Protein AF-0000000085375017 (afdb_homodimer)

pLDDT: mean 94.13, std 13.19, range [27.23, 98.94]

Organism: NCBI:txid359342

Sequence (948 aa):
MTTPPRVFLLSDIANEPDDAQSLVRLLVYTNELHIEGLVATTSVWLNDTSRPDQMHNIVDAYGEALPNLKKHALGWPEASYLKGLIASGLPVYGMDGVGEGKDSEGSDRLVKAVDASNEPLWVPVWGGASVLAQALWHVNATRSPSQIETFVAKLRVYTISDQDNTGSWIRRNWPQLFYIASVHHFNRYAVAAWRGISGEEYYNFPSFSNQEVISPDWIRQNIQSVGPLGAKYPDADFIVEGDTPSLLYLIPNGLSDPEYQEWGSWGGRYGPVTYGEGHYADTVDVLKGVSGRMIMSSQATVWRWRKSFQNDFAARIKWSASPEFGDAQHAPVVVLNGDTSRKVVNMVVNEEDVIGLDARESCDPDGGELTYNWWQYLEPSSNNNNPGRDVGRLKLSDTNAPNITVTMPSEEVLRAPGRNRHPKEDKHMHLILEVSDGTLISYRRVIFTILGPKTGDEKSSSGKAAKPAVHGELMTTPPRVFLLSDIANEPDDAQSLVRLLVYTNELHIEGLVATTSVWLNDTSRPDQMHNIVDAYGEALPNLKKHALGWPEASYLKGLIASGLPVYGMDGVGEGKDSEGSDRLVKAVDASNEPLWVPVWGGASVLAQALWHVNATRSPSQIETFVAKLRVYTISDQDNTGSWIRRNWPQLFYIASVHHFNRYAVAAWRGISGEEYYNFPSFSNQEVISPDWIRQNIQSVGPLGAKYPDADFIVEGDTPSLLYLIPNGLSDPEYQEWGSWGGRYGPVTYGEGHYADTVDVLKGVSGRMIMSSQATVWRWRKSFQNDFAARIKWSASPEFGDAQHAPVVVLNGDTSRKVVNMVVNEEDVIGLDARESCDPDGGELTYNWWQYLEPSSNNNNPGRDVGRLKLSDTNAPNITVTMPSEEVLRAPGRNRHPKEDKHMHLILEVSDGTLISYRRVIFTILGPKTGDEKSSSGKAAKPAVHGEL

Nearest PDB structures (foldseek):
  2yhg-assembly1_A  TM=8.707E-01  e=5.372E-44  Saccharophagus degradans 2-40
  6ibh-assembly1_A  TM=3.519E-01  e=1.915E-02  Laetisaria arvalis
  3b6u-assembly1_A  TM=3.379E-01  e=5.432E-02  Homo sapiens
  8rke-assembly1_A  TM=2.848E-01  e=5.837E-01  Homo sapiens
  8rkf-assembly1_A  TM=2.651E-01  e=3.892E-01  Homo sapiens

Secondary structure (DSSP, 8-state):
---PPEEEEEE-TTSSHHHHHHHHHHHTTGGGSEEEEEEE---SSSSS---HHHHHHHHHHHHHHHHHHTTT-S-PPPHHHHHHTEEE--SS-GGGG-STT---HHHHHHHHHHHT-SS-EEEEESS--HHHHHHHHHHHHHS-HHHHHHHHHTEEEEESS--SSHHHHHHHH-TTSEEE----STT-GGG-GGGGGT-HHHHT----S-SGGGSHHHHIIIIITSHHHHTT-PPPSSSTTTTTHHHHTT--SSS--TT-GGG-BTTB-EEESSTTSSEEEE--EEEE-TTS-EEEESTHHHHTTHHHHHHHHHHHHHHTT-SSGGGS----B--BTTB-S-SPEEEEE-TT-EEEEE-TT-B-TT----EEEEEEE-GGG-SSS-GGGTPPPPEES-SS-SEEEEEPPPHHHHT---TT--TTS-EEEEEEEEEESSS-EEEEEEEEEEPPPPTT------------------/---PPEEEEEE-TTSSHHHHHHHHHHHTTGGGSEEEEEEE---SSSSS---HHHHHHHHHHHHHHHHHHTTT-S-PPPHHHHHHHEEE--SS-GGGG-STT---HHHHHHHHHHHT-SS-EEEEESS--HHHHHHHHHHHHHS-HHHHHHHHHTEEEEESS--SSHHHHHHHH-TTSEEE----STT-GGG-GGGGGT-HHHHT----S-SGGGSHHHHIIIIITSHHHHTT-PPPSSSTTTTTHHHHTT--SSS--TT-GGG-BTTB-EEESSTTSSEEEE--EEEE-TTS-EEEESTHHHHTTHHHHHHHHHHHHHHTT-SSGGGS----B--BTTB-S-SPEEEEE-TT-EEEEE-TT-B-TT----EEEEEEE-GGG-SSSSGGGTPPPPEES-SS-SEEEEEPPPHHHHT---TT--TTSPEEEEEEEEEESSS-EEEEEEEEEEPPPPTT------------------

Structure (mmCIF, N/CA/C/O backbone):
data_AF-0000000085375017-model_v1
#
loop_
_entity.id
_entity.type
_entity.pdbx_description
1 polymer 'Cellulose-binding protein'
#
loop_
_atom_site.group_PDB
_atom_site.id
_atom_site.type_symbol
_atom_site.label_atom_id
_atom_site.label_alt_id
_atom_site.label_comp_id
_atom_site.label_asym_id
_atom_site.label_entity_id
_atom_site.label_seq_id
_atom_site.pdbx_PDB_ins_code
_atom_site.Cartn_x
_atom_site.Cartn_y
_atom_site.Cartn_z
_atom_site.occupancy
_atom_site.B_iso_or_equiv
_atom_site.auth_seq_id
_atom_site.auth_comp_id
_atom_site.auth_asym_id
_atom_site.auth_atom_id
_atom_site.pdbx_PDB_model_num
ATOM 1 N N . MET A 1 1 ? 15.711 -32.781 -10.766 1 39.53 1 MET A N 1
ATOM 2 C CA . MET A 1 1 ? 14.375 -32.188 -10.906 1 39.53 1 MET A CA 1
ATOM 3 C C . MET A 1 1 ? 14 -31.391 -9.656 1 39.53 1 MET A C 1
ATOM 5 O O . MET A 1 1 ? 14.211 -31.859 -8.531 1 39.53 1 MET A O 1
ATOM 9 N N . THR A 1 2 ? 13.914 -30.109 -9.734 1 55.47 2 THR A N 1
ATOM 10 C CA . THR A 1 2 ? 13.539 -29.328 -8.57 1 55.47 2 THR A CA 1
ATOM 11 C C . THR A 1 2 ? 12.195 -29.781 -8.008 1 55.47 2 THR A C 1
ATOM 13 O O . THR A 1 2 ? 11.289 -30.141 -8.766 1 55.47 2 THR A O 1
ATOM 16 N N . THR A 1 3 ? 12.148 -30.188 -6.793 1 78.5 3 THR A N 1
ATOM 17 C CA . THR A 1 3 ? 10.938 -30.625 -6.117 1 78.5 3 THR A CA 1
ATOM 18 C C . THR A 1 3 ? 9.828 -29.578 -6.27 1 78.5 3 THR A C 1
ATOM 20 O O . THR A 1 3 ? 10.047 -28.391 -6.004 1 78.5 3 THR A O 1
ATOM 23 N N . PRO A 1 4 ? 8.734 -30.031 -7 1 91.69 4 PRO A N 1
ATOM 24 C CA . PRO A 1 4 ? 7.609 -29.109 -7.156 1 91.69 4 PRO A CA 1
ATOM 25 C C . PRO A 1 4 ? 7.176 -28.469 -5.836 1 91.69 4 PRO A C 1
ATOM 27 O O . PRO A 1 4 ? 7.184 -29.141 -4.797 1 91.69 4 PRO A O 1
ATOM 30 N N . PRO A 1 5 ? 6.93 -27.219 -5.875 1 96.06 5 PRO A N 1
ATOM 31 C CA . PRO A 1 5 ? 6.438 -26.578 -4.66 1 96.06 5 PRO A CA 1
ATOM 32 C C . PRO A 1 5 ? 5.188 -27.25 -4.098 1 96.06 5 PRO A C 1
ATOM 34 O O . PRO A 1 5 ? 4.289 -27.625 -4.855 1 96.06 5 PRO A O 1
ATOM 37 N N . ARG A 1 6 ? 5.176 -27.484 -2.803 1 98.31 6 ARG A N 1
ATOM 38 C CA . ARG A 1 6 ? 3.988 -27.953 -2.098 1 98.31 6 ARG A CA 1
ATOM 39 C C . ARG A 1 6 ? 2.965 -26.844 -1.937 1 98.31 6 ARG A C 1
ATOM 41 O O . ARG A 1 6 ? 3.311 -25.719 -1.534 1 98.31 6 ARG A O 1
ATOM 48 N N . VAL A 1 7 ? 1.692 -27.156 -2.293 1 98.81 7 VAL A N 1
ATOM 49 C CA . VAL A 1 7 ? 0.699 -26.078 -2.326 1 98.81 7 VAL A CA 1
ATOM 50 C C . VAL A 1 7 ? -0.55 -26.516 -1.562 1 98.81 7 VAL A C 1
ATOM 52 O O . VAL A 1 7 ? -1.024 -27.641 -1.722 1 98.81 7 VAL A O 1
ATOM 55 N N . PHE A 1 8 ? -1.039 -25.688 -0.701 1 98.94 8 PHE A N 1
ATOM 56 C CA . PHE A 1 8 ? -2.295 -25.828 0.027 1 98.94 8 PHE A CA 1
ATOM 57 C C . PHE A 1 8 ? -3.172 -24.594 -0.18 1 98.94 8 PHE A C 1
ATOM 59 O O . PHE A 1 8 ? -2.951 -23.562 0.447 1 98.94 8 PHE A O 1
ATOM 66 N N . LEU A 1 9 ? -4.23 -24.719 -0.979 1 98.94 9 LEU A N 1
ATOM 67 C CA . LEU A 1 9 ? -5.012 -23.578 -1.447 1 98.94 9 LEU A CA 1
ATOM 68 C C . LEU A 1 9 ? -6.188 -23.297 -0.515 1 98.94 9 LEU A C 1
ATOM 70 O O . LEU A 1 9 ? -6.891 -24.234 -0.107 1 98.94 9 LEU A O 1
ATOM 74 N N . LEU A 1 10 ? -6.391 -22.031 -0.121 1 98.94 10 LEU A N 1
ATOM 75 C CA . LEU A 1 10 ? -7.621 -21.547 0.499 1 98.94 10 LEU A CA 1
ATOM 76 C C . LEU A 1 10 ? -8.406 -20.656 -0.464 1 98.94 10 LEU A C 1
ATOM 78 O O . LEU A 1 10 ? -7.855 -19.703 -1.019 1 98.94 10 LEU A O 1
ATOM 82 N N . SER A 1 11 ? -9.727 -20.969 -0.696 1 98.75 11 SER A N 1
ATOM 83 C CA . SER A 1 11 ? -10.508 -20.25 -1.698 1 98.75 11 SER A CA 1
ATOM 84 C C . SER A 1 11 ? -11.938 -20.016 -1.229 1 98.75 11 SER A C 1
ATOM 86 O O . SER A 1 11 ? -12.562 -20.922 -0.667 1 98.75 11 SER A O 1
ATOM 88 N N . ASP A 1 12 ? -12.414 -18.828 -1.395 1 98.06 12 ASP A N 1
ATOM 89 C CA . ASP A 1 12 ? -13.836 -18.578 -1.174 1 98.06 12 ASP A CA 1
ATOM 90 C C . ASP A 1 12 ? -14.625 -18.719 -2.473 1 98.06 12 ASP A C 1
ATOM 92 O O . ASP A 1 12 ? -15.508 -17.906 -2.762 1 98.06 12 ASP A O 1
ATOM 96 N N . ILE A 1 13 ? -14.383 -19.703 -3.188 1 97.25 13 ILE A N 1
ATOM 97 C CA . ILE A 1 13 ? -14.961 -19.984 -4.496 1 97.25 13 ILE A CA 1
ATOM 98 C C . ILE A 1 13 ? -16.484 -19.891 -4.414 1 97.25 13 ILE A C 1
ATOM 100 O O . ILE A 1 13 ? -17.078 -20.297 -3.414 1 97.25 13 ILE A O 1
ATOM 104 N N . ALA A 1 14 ? -17.125 -19.359 -5.535 1 90.5 14 ALA A N 1
ATOM 105 C CA . ALA A 1 14 ? -18.547 -19.188 -5.773 1 90.5 14 ALA A CA 1
ATOM 106 C C . ALA A 1 14 ? -19.031 -17.844 -5.242 1 90.5 14 ALA A C 1
ATOM 108 O O . ALA A 1 14 ? -20.203 -17.469 -5.426 1 90.5 14 ALA A O 1
ATOM 109 N N . ASN A 1 15 ? -18.141 -17.062 -4.586 1 85.88 15 ASN A N 1
ATOM 110 C CA . ASN A 1 15 ? -18.531 -15.695 -4.27 1 85.88 15 ASN A CA 1
ATOM 111 C C . ASN A 1 15 ? -18.547 -14.812 -5.516 1 85.88 15 ASN A C 1
ATOM 113 O O . ASN A 1 15 ? -19.469 -14.016 -5.711 1 85.88 15 ASN A O 1
ATOM 117 N N . GLU A 1 16 ? -17.547 -14.953 -6.254 1 85.5 16 GLU A N 1
ATOM 118 C CA . GLU A 1 16 ? -17.344 -14.352 -7.566 1 85.5 16 GLU A CA 1
ATOM 119 C C . GLU A 1 16 ? -16.594 -15.297 -8.5 1 85.5 16 GLU A C 1
ATOM 121 O O . GLU A 1 16 ? -16.062 -16.312 -8.055 1 85.5 16 GLU A O 1
ATOM 126 N N . PRO A 1 17 ? -16.562 -14.953 -9.789 1 92.19 17 PRO A N 1
ATOM 127 C CA . PRO A 1 17 ? -16.094 -15.945 -10.75 1 92.19 17 PRO A CA 1
ATOM 128 C C . PRO A 1 17 ? -14.57 -16.125 -10.711 1 92.19 17 PRO A C 1
ATOM 130 O O . PRO A 1 17 ? -14.047 -17.109 -11.227 1 92.19 17 PRO A O 1
ATOM 133 N N . ASP A 1 18 ? -13.82 -15.242 -10.172 1 93.44 18 ASP A N 1
ATOM 134 C CA . ASP A 1 18 ? -12.375 -15.25 -10.383 1 93.44 18 ASP A CA 1
ATOM 135 C C . ASP A 1 18 ? -11.727 -16.438 -9.68 1 93.44 18 ASP A C 1
ATOM 137 O O . ASP A 1 18 ? -10.695 -16.938 -10.133 1 93.44 18 ASP A O 1
ATOM 141 N N . ASP A 1 19 ? -12.32 -16.938 -8.594 1 97.44 19 ASP A N 1
ATOM 142 C CA . ASP A 1 19 ? -11.789 -18.156 -7.977 1 97.44 19 ASP A CA 1
ATOM 143 C C . ASP A 1 19 ? -11.898 -19.344 -8.93 1 97.44 19 ASP A C 1
ATOM 145 O O . ASP A 1 19 ? -10.961 -20.141 -9.039 1 97.44 19 ASP A O 1
ATOM 149 N N . ALA A 1 20 ? -13.086 -19.469 -9.508 1 98.44 20 ALA A N 1
ATOM 150 C CA . ALA A 1 20 ? -13.266 -20.547 -10.469 1 98.44 20 ALA A CA 1
ATOM 151 C C . ALA A 1 20 ? -12.312 -20.406 -11.648 1 98.44 20 ALA A C 1
ATOM 153 O O . ALA A 1 20 ? -11.742 -21.391 -12.117 1 98.44 20 ALA A O 1
ATOM 154 N N . GLN A 1 21 ? -12.164 -19.172 -12.156 1 98.75 21 GLN A N 1
ATOM 155 C CA . GLN A 1 21 ? -11.188 -18.922 -13.203 1 98.75 21 GLN A CA 1
ATOM 156 C C . GLN A 1 21 ? -9.789 -19.375 -12.781 1 98.75 21 GLN A C 1
ATOM 158 O O . GLN A 1 21 ? -9.125 -20.109 -13.516 1 98.75 21 GLN A O 1
ATOM 163 N N . SER A 1 22 ? -9.398 -18.984 -11.609 1 98.81 22 SER A N 1
ATOM 164 C CA . SER A 1 22 ? -8.062 -19.266 -11.094 1 98.81 22 SER A CA 1
ATOM 165 C C . SER A 1 22 ? -7.879 -20.766 -10.836 1 98.81 22 SER A C 1
ATOM 167 O O . SER A 1 22 ? -6.781 -21.297 -11.016 1 98.81 22 SER A O 1
ATOM 169 N N . LEU A 1 23 ? -8.93 -21.406 -10.383 1 98.88 23 LEU A N 1
ATOM 170 C CA . LEU A 1 23 ? -8.828 -22.844 -10.148 1 98.88 23 LEU A CA 1
ATOM 171 C C . LEU A 1 23 ? -8.656 -23.594 -11.461 1 98.88 23 LEU A C 1
ATOM 173 O O . LEU A 1 23 ? -7.867 -24.547 -11.539 1 98.88 23 LEU A O 1
ATOM 177 N N . VAL A 1 24 ? -9.391 -23.219 -12.5 1 98.88 24 VAL A N 1
ATOM 178 C CA . VAL A 1 24 ? -9.203 -23.828 -13.812 1 98.88 24 VAL A CA 1
ATOM 179 C C . VAL A 1 24 ? -7.754 -23.672 -14.258 1 98.88 24 VAL A C 1
ATOM 181 O O . VAL A 1 24 ? -7.125 -24.641 -14.695 1 98.88 24 VAL A O 1
ATOM 184 N N . ARG A 1 25 ? -7.211 -22.484 -14.109 1 98.81 25 ARG A N 1
ATOM 185 C CA . ARG A 1 25 ? -5.812 -22.281 -14.469 1 98.81 25 ARG A CA 1
ATOM 186 C C . ARG A 1 25 ? -4.891 -23.141 -13.609 1 98.81 25 ARG A C 1
ATOM 188 O O . ARG A 1 25 ? -3.957 -23.766 -14.117 1 98.81 25 ARG A O 1
ATOM 195 N N . LEU A 1 26 ? -5.141 -23.156 -12.32 1 98.88 26 LEU A N 1
ATOM 196 C CA . LEU A 1 26 ? -4.309 -23.938 -11.422 1 98.88 26 LEU A CA 1
ATOM 197 C C . LEU A 1 26 ? -4.227 -25.391 -11.891 1 98.88 26 LEU A C 1
ATOM 199 O O . LEU A 1 26 ? -3.146 -25.984 -11.875 1 98.88 26 LEU A O 1
ATOM 203 N N . LEU A 1 27 ? -5.289 -25.938 -12.344 1 98.88 27 LEU A N 1
ATOM 204 C CA . LEU A 1 27 ? -5.375 -27.359 -12.648 1 98.88 27 LEU A CA 1
ATOM 205 C C . LEU A 1 27 ? -4.508 -27.703 -13.859 1 98.88 27 LEU A C 1
ATOM 207 O O . LEU A 1 27 ? -3.969 -28.812 -13.938 1 98.88 27 LEU A O 1
ATOM 211 N N . VAL A 1 28 ? -4.297 -26.781 -14.773 1 98.75 28 VAL A N 1
ATOM 212 C CA . VAL A 1 28 ? -3.465 -27.094 -15.93 1 98.75 28 VAL A CA 1
ATOM 213 C C . VAL A 1 28 ? -1.996 -26.844 -15.594 1 98.75 28 VAL A C 1
ATOM 215 O O . VAL A 1 28 ? -1.125 -26.953 -16.453 1 98.75 28 VAL A O 1
ATOM 218 N N . TYR A 1 29 ? -1.684 -26.547 -14.336 1 98.5 29 TYR A N 1
ATOM 219 C CA . TYR A 1 29 ? -0.305 -26.422 -13.875 1 98.5 29 TYR A CA 1
ATOM 220 C C . TYR A 1 29 ? 0.007 -27.438 -12.789 1 98.5 29 TYR A C 1
ATOM 222 O O . TYR A 1 29 ? 1.117 -27.469 -12.25 1 98.5 29 TYR A O 1
ATOM 230 N N . THR A 1 30 ? -0.88 -28.328 -12.445 1 98.25 30 THR A N 1
ATOM 231 C CA . THR A 1 30 ? -0.728 -29.219 -11.297 1 98.25 30 THR A CA 1
ATOM 232 C C . THR A 1 30 ? 0.388 -30.234 -11.539 1 98.25 30 THR A C 1
ATOM 234 O O . THR A 1 30 ? 0.859 -30.875 -10.602 1 98.25 30 THR A O 1
ATOM 237 N N . ASN A 1 31 ? 0.799 -30.438 -12.812 1 97.88 31 ASN A N 1
ATOM 238 C CA . ASN A 1 31 ? 1.946 -31.312 -13.055 1 97.88 31 ASN A CA 1
ATOM 239 C C . ASN A 1 31 ? 3.242 -30.672 -12.547 1 97.88 31 ASN A C 1
ATOM 241 O O . ASN A 1 31 ? 4.254 -31.375 -12.398 1 97.88 31 ASN A O 1
ATOM 245 N N . GLU A 1 32 ? 3.203 -29.328 -12.297 1 96.69 32 GLU A N 1
ATOM 246 C CA . GLU A 1 32 ? 4.383 -28.594 -11.852 1 96.69 32 GLU A CA 1
ATOM 247 C C . GLU A 1 32 ? 4.301 -28.266 -10.367 1 96.69 32 GLU A C 1
ATOM 249 O O . GLU A 1 32 ? 5.188 -27.609 -9.82 1 96.69 32 GLU A O 1
ATOM 254 N N . LEU A 1 33 ? 3.264 -28.625 -9.695 1 97.69 33 LEU A N 1
ATOM 255 C CA . LEU A 1 33 ? 2.992 -28.359 -8.289 1 97.69 33 LEU A CA 1
ATOM 256 C C . LEU A 1 33 ? 2.652 -29.641 -7.547 1 97.69 33 LEU A C 1
ATOM 258 O O . LEU A 1 33 ? 2.256 -30.641 -8.164 1 97.69 33 LEU A O 1
ATOM 262 N N . HIS A 1 34 ? 2.922 -29.641 -6.336 1 97.81 34 HIS A N 1
ATOM 263 C CA . HIS A 1 34 ? 2.465 -30.719 -5.465 1 97.81 34 HIS A CA 1
ATOM 264 C C . HIS A 1 34 ? 1.314 -30.266 -4.574 1 97.81 34 HIS A C 1
ATOM 266 O O . HIS A 1 34 ? 1.541 -29.766 -3.471 1 97.81 34 HIS A O 1
ATOM 272 N N . ILE A 1 35 ? 0.101 -30.547 -5.043 1 98.69 35 ILE A N 1
ATOM 273 C CA . ILE A 1 35 ? -1.083 -30.062 -4.34 1 98.69 35 ILE A CA 1
ATOM 274 C C . ILE A 1 35 ? -1.347 -30.938 -3.117 1 98.69 35 ILE A C 1
ATOM 276 O O . ILE A 1 35 ? -1.416 -32.156 -3.227 1 98.69 35 ILE A O 1
ATOM 280 N N . GLU A 1 36 ? -1.533 -30.266 -1.987 1 98.75 36 GLU A N 1
ATOM 281 C CA . GLU A 1 36 ? -1.736 -31.047 -0.762 1 98.75 36 GLU A CA 1
ATOM 282 C C . GLU A 1 36 ? -3.025 -30.625 -0.058 1 98.75 36 GLU A C 1
ATOM 284 O O . GLU A 1 36 ? -3.377 -31.188 0.983 1 98.75 36 GLU A O 1
ATOM 289 N N . GLY A 1 37 ? -3.695 -29.656 -0.605 1 98.88 37 GLY A N 1
ATOM 290 C CA . GLY A 1 37 ? -4.984 -29.219 -0.08 1 98.88 37 GLY A CA 1
ATOM 291 C C . GLY A 1 37 ? -5.723 -28.281 -1.007 1 98.88 37 GLY A C 1
ATOM 292 O O . GLY A 1 37 ? -5.113 -27.422 -1.638 1 98.88 37 GLY A O 1
ATOM 293 N N . LEU A 1 38 ? -6.965 -28.453 -1.163 1 98.94 38 LEU A N 1
ATOM 294 C CA . LEU A 1 38 ? -7.93 -27.562 -1.803 1 98.94 38 LEU A CA 1
ATOM 295 C C . LEU A 1 38 ? -9.094 -27.266 -0.868 1 98.94 38 LEU A C 1
ATOM 297 O O . LEU A 1 38 ? -10.062 -28.031 -0.804 1 98.94 38 LEU A O 1
ATOM 301 N N . VAL A 1 39 ? -9.023 -26.125 -0.214 1 98.94 39 VAL A N 1
ATOM 302 C CA . VAL A 1 39 ? -9.945 -25.922 0.898 1 98.94 39 VAL A CA 1
ATOM 303 C C . VAL A 1 39 ? -10.812 -24.688 0.628 1 98.94 39 VAL A C 1
ATOM 305 O O . VAL A 1 39 ? -10.297 -23.609 0.362 1 98.94 39 VAL A O 1
ATOM 308 N N . ALA A 1 40 ? -12.117 -24.891 0.677 1 98.75 40 ALA A N 1
ATOM 309 C CA . ALA A 1 40 ? -13.07 -23.781 0.607 1 98.75 40 ALA A CA 1
ATOM 310 C C . ALA A 1 40 ? -13.141 -23.031 1.937 1 98.75 40 ALA A C 1
ATOM 312 O O . ALA A 1 40 ? -13.234 -23.656 2.998 1 98.75 40 ALA A O 1
ATOM 313 N N . THR A 1 41 ? -13.008 -21.719 1.915 1 98.44 41 THR A N 1
ATOM 314 C CA . THR A 1 41 ? -13.031 -20.875 3.109 1 98.44 41 THR A CA 1
ATOM 315 C C . THR A 1 41 ? -14.008 -19.719 2.941 1 98.44 41 THR A C 1
ATOM 317 O O . THR A 1 41 ? -14.633 -19.578 1.888 1 98.44 41 THR A O 1
ATOM 320 N N . THR A 1 42 ? -14.234 -18.984 4.02 1 97.62 42 THR A N 1
ATOM 321 C CA . THR A 1 42 ? -15.055 -17.781 4.012 1 97.62 42 THR A CA 1
ATOM 322 C C . THR A 1 42 ? -14.195 -16.547 3.752 1 97.62 42 THR A C 1
ATOM 324 O O . THR A 1 42 ? -12.969 -16.641 3.668 1 97.62 42 THR A O 1
ATOM 327 N N . SER A 1 43 ? -14.82 -15.445 3.545 1 96.5 43 SER A N 1
ATOM 328 C CA . SER A 1 43 ? -14.203 -14.133 3.379 1 96.5 43 SER A CA 1
ATOM 329 C C . SER A 1 43 ? -15.195 -13.008 3.662 1 96.5 43 SER A C 1
ATOM 331 O O . SER A 1 43 ? -16.312 -13.266 4.113 1 96.5 43 SER A O 1
ATOM 333 N N . VAL A 1 44 ? -14.805 -11.805 3.477 1 93.75 44 VAL A N 1
ATOM 334 C CA . VAL A 1 44 ? -15.703 -10.664 3.623 1 93.75 44 VAL A CA 1
ATOM 335 C C . VAL A 1 44 ? -16.797 -10.727 2.562 1 93.75 44 VAL A C 1
ATOM 337 O O . VAL A 1 44 ? -17.906 -10.211 2.77 1 93.75 44 VAL A O 1
ATOM 340 N N . TRP A 1 45 ? -16.547 -11.516 1.498 1 91.88 45 TRP A N 1
ATOM 341 C CA . TRP A 1 45 ? -17.484 -11.586 0.378 1 91.88 45 TRP A CA 1
ATOM 342 C C . TRP A 1 45 ? -18.359 -12.828 0.473 1 91.88 45 TRP A C 1
ATOM 344 O O . TRP A 1 45 ? -19.344 -12.961 -0.266 1 91.88 45 TRP A O 1
ATOM 354 N N . LEU A 1 46 ? -17.984 -13.75 1.216 1 93.25 46 LEU A N 1
ATOM 355 C CA . LEU A 1 46 ? -18.688 -14.984 1.539 1 93.25 46 LEU A CA 1
ATOM 35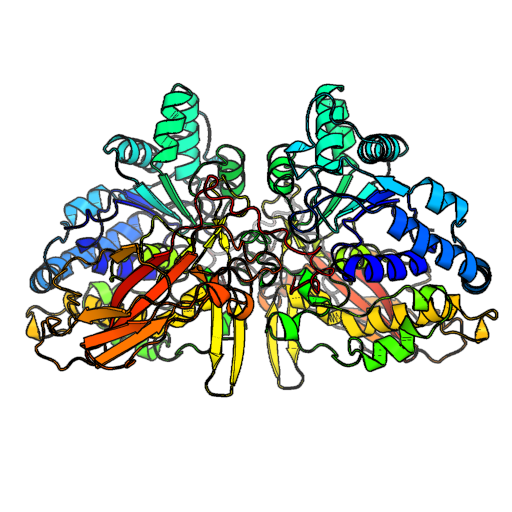6 C C . LEU A 1 46 ? -18.594 -15.297 3.029 1 93.25 46 LEU A C 1
ATOM 358 O O . LEU A 1 46 ? -17.781 -16.125 3.441 1 93.25 46 LEU A O 1
ATOM 362 N N . ASN A 1 47 ? -19.469 -14.734 3.799 1 92.94 47 ASN A N 1
ATOM 363 C CA . ASN A 1 47 ? -19.234 -14.562 5.23 1 92.94 47 ASN A CA 1
ATOM 364 C C . ASN A 1 47 ? -19.531 -15.844 6 1 92.94 47 ASN A C 1
ATOM 366 O O . ASN A 1 47 ? -18.938 -16.094 7.051 1 92.94 47 ASN A O 1
ATOM 370 N N . ASP A 1 48 ? -20.484 -16.625 5.465 1 93.94 48 ASP A N 1
ATOM 371 C CA . ASP A 1 48 ? -20.969 -17.672 6.352 1 93.94 48 ASP A CA 1
ATOM 372 C C . ASP A 1 48 ? -21.234 -18.969 5.574 1 93.94 48 ASP A C 1
ATOM 374 O O . ASP A 1 48 ? -22.031 -19.797 6 1 93.94 48 ASP A O 1
ATOM 378 N N . THR A 1 49 ? -20.656 -19.047 4.398 1 94.69 49 THR A N 1
ATOM 379 C CA . THR A 1 49 ? -20.797 -20.234 3.572 1 94.69 49 THR A CA 1
ATOM 380 C C . THR A 1 49 ? -19.469 -20.594 2.9 1 94.69 49 THR A C 1
ATOM 382 O O . THR A 1 49 ? -18.625 -19.734 2.711 1 94.69 49 THR A O 1
ATOM 385 N N . SER A 1 50 ? -19.234 -21.812 2.693 1 95.12 50 SER A N 1
ATOM 386 C CA . SER A 1 50 ? -18.172 -22.328 1.842 1 95.12 50 SER A CA 1
ATOM 387 C C . SER A 1 50 ? -18.703 -23.266 0.774 1 95.12 50 SER A C 1
ATOM 389 O O . SER A 1 50 ? -19.766 -23.875 0.951 1 95.12 50 SER A O 1
ATOM 391 N N . ARG A 1 51 ? -18.031 -23.359 -0.352 1 97 51 ARG A N 1
ATOM 392 C CA . ARG A 1 51 ? -18.594 -24.047 -1.503 1 97 51 ARG A CA 1
ATOM 393 C C . ARG A 1 51 ? -17.609 -25.047 -2.088 1 97 51 ARG A C 1
ATOM 395 O O . ARG A 1 51 ? -17.219 -24.938 -3.252 1 97 51 ARG A O 1
ATOM 402 N N . PRO A 1 52 ? -17.266 -26.109 -1.297 1 98.12 52 PRO A N 1
ATOM 403 C CA . PRO A 1 52 ? -16.359 -27.141 -1.834 1 98.12 52 PRO A CA 1
ATOM 404 C C . PRO A 1 52 ? -16.953 -27.875 -3.037 1 98.12 52 PRO A C 1
ATOM 406 O O . PRO A 1 52 ? -16.219 -28.469 -3.828 1 98.12 52 PRO A O 1
ATOM 409 N N . ASP A 1 53 ? -18.312 -27.828 -3.16 1 98.19 53 ASP A N 1
ATOM 410 C CA . ASP A 1 53 ? -18.984 -28.469 -4.285 1 98.19 53 ASP A CA 1
ATOM 411 C C . ASP A 1 53 ? -18.516 -27.891 -5.613 1 98.19 53 ASP A C 1
ATOM 413 O O . ASP A 1 53 ? -18.422 -28.594 -6.617 1 98.19 53 ASP A O 1
ATOM 417 N N . GLN A 1 54 ? -18.219 -26.594 -5.633 1 98.19 54 GLN A N 1
ATOM 418 C CA . GLN A 1 54 ? -17.734 -25.953 -6.848 1 98.19 54 GLN A CA 1
ATOM 419 C C . GLN A 1 54 ? -16.328 -26.438 -7.211 1 98.19 54 GLN A C 1
ATOM 421 O O . GLN A 1 54 ? -16 -26.562 -8.391 1 98.19 54 GLN A O 1
ATOM 426 N N . MET A 1 55 ? -15.508 -26.75 -6.246 1 98.81 55 MET A N 1
ATOM 427 C CA . MET A 1 55 ? -14.188 -27.344 -6.5 1 98.81 55 MET A CA 1
ATOM 428 C C . MET A 1 55 ? -14.32 -28.734 -7.094 1 98.81 55 MET A C 1
ATOM 430 O O . MET A 1 55 ? -13.633 -29.078 -8.055 1 98.81 55 MET A O 1
ATOM 434 N N . HIS A 1 56 ? -15.258 -29.5 -6.523 1 98.81 56 HIS A N 1
ATOM 435 C CA . HIS A 1 56 ? -15.492 -30.844 -7.047 1 98.81 56 HIS A CA 1
ATOM 436 C C . HIS A 1 56 ? -15.922 -30.797 -8.508 1 98.81 56 HIS A C 1
ATOM 438 O O . HIS A 1 56 ? -15.445 -31.594 -9.328 1 98.81 56 HIS A O 1
ATOM 444 N N . ASN A 1 57 ? -16.766 -29.828 -8.766 1 98.69 57 ASN A N 1
ATOM 445 C CA . ASN A 1 57 ? -17.281 -29.688 -10.117 1 98.69 57 ASN A CA 1
ATOM 446 C C . ASN A 1 57 ? -16.156 -29.406 -11.117 1 98.69 57 ASN A C 1
ATOM 448 O O . ASN A 1 57 ? -16.109 -30.016 -12.188 1 98.69 57 ASN A O 1
ATOM 452 N N . ILE A 1 58 ? -15.273 -28.562 -10.797 1 98.81 58 ILE A N 1
ATOM 453 C CA . ILE A 1 58 ? -14.195 -28.172 -11.695 1 98.81 58 ILE A CA 1
ATOM 454 C C . ILE A 1 58 ? -13.148 -29.281 -11.766 1 98.81 58 ILE A C 1
ATOM 456 O O . ILE A 1 58 ? -12.617 -29.578 -12.844 1 98.81 58 ILE A O 1
ATOM 460 N N . VAL A 1 59 ? -12.906 -29.984 -10.656 1 98.88 59 VAL A N 1
ATOM 461 C CA . VAL A 1 59 ? -11.945 -31.094 -10.648 1 98.88 59 VAL A CA 1
ATOM 462 C C . VAL A 1 59 ? -12.484 -32.25 -11.477 1 98.88 59 VAL A C 1
ATOM 464 O O . VAL A 1 59 ? -11.719 -32.969 -12.109 1 98.88 59 VAL A O 1
ATOM 467 N N . ASP A 1 60 ? -13.82 -32.406 -11.523 1 98.81 60 ASP A N 1
ATOM 468 C CA . ASP A 1 60 ? -14.414 -33.406 -12.406 1 98.81 60 ASP A CA 1
ATOM 469 C C . ASP A 1 60 ? -14.039 -33.156 -13.867 1 98.81 60 ASP A C 1
ATOM 471 O O . ASP A 1 60 ? -13.688 -34.094 -14.594 1 98.81 60 ASP A O 1
ATOM 475 N N . ALA A 1 61 ? -14.148 -31.906 -14.211 1 98.81 61 ALA A N 1
ATOM 476 C CA . ALA A 1 61 ? -13.773 -31.531 -15.578 1 98.81 61 ALA A CA 1
ATOM 477 C C . ALA A 1 61 ? -12.297 -31.797 -15.836 1 98.81 61 ALA A C 1
ATOM 479 O O . ALA A 1 61 ? -11.914 -32.219 -16.938 1 98.81 61 ALA A O 1
ATOM 480 N N . TYR A 1 62 ? -11.492 -31.562 -14.859 1 98.88 62 TYR A N 1
ATOM 481 C CA . TYR A 1 62 ? -10.086 -31.938 -14.938 1 98.88 62 TYR A CA 1
ATOM 482 C C . TYR A 1 62 ? -9.938 -33.438 -15.211 1 98.88 62 TYR A C 1
ATOM 484 O O . TYR A 1 62 ? -9.133 -33.844 -16.047 1 98.88 62 TYR A O 1
ATOM 492 N N . GLY A 1 63 ? -10.68 -34.219 -14.5 1 98.81 63 GLY A N 1
ATOM 493 C CA . GLY A 1 63 ? -10.641 -35.656 -14.719 1 98.81 63 GLY A CA 1
ATOM 494 C C . GLY A 1 63 ? -10.93 -36.062 -16.156 1 98.81 63 GLY A C 1
ATOM 495 O O . GLY A 1 63 ? -10.281 -36.938 -16.703 1 98.81 63 GLY A O 1
ATOM 496 N N . GLU A 1 64 ? -11.828 -35.375 -16.75 1 98.69 64 GLU A N 1
ATOM 497 C CA . GLU A 1 64 ? -12.172 -35.625 -18.141 1 98.69 64 GLU A CA 1
ATOM 498 C C . GLU A 1 64 ? -11.031 -35.25 -19.078 1 98.69 64 GLU A C 1
ATOM 500 O O . GLU A 1 64 ? -10.836 -35.844 -20.125 1 98.69 64 GLU A O 1
ATOM 505 N N . ALA A 1 65 ? -10.305 -34.281 -18.688 1 98.56 65 ALA A N 1
ATOM 506 C CA . ALA A 1 65 ? -9.25 -33.719 -19.531 1 98.56 65 ALA A CA 1
ATOM 507 C C . ALA A 1 65 ? -7.926 -34.438 -19.312 1 98.56 65 ALA A C 1
ATOM 509 O O . ALA A 1 65 ? -7.008 -34.312 -20.141 1 98.56 65 ALA A O 1
ATOM 510 N N . LEU A 1 66 ? -7.805 -35.219 -18.25 1 98.69 66 LEU A N 1
ATOM 511 C CA . LEU A 1 66 ? -6.539 -35.75 -17.75 1 98.69 66 LEU A CA 1
ATOM 512 C C . LEU A 1 66 ? -5.871 -36.625 -18.797 1 98.69 66 LEU A C 1
ATOM 514 O O . LEU A 1 66 ? -4.656 -36.562 -18.984 1 98.69 66 LEU A O 1
ATOM 518 N N . PRO A 1 67 ? -6.602 -37.469 -19.562 1 98.44 67 PRO A N 1
ATOM 519 C CA . PRO A 1 67 ? -5.941 -38.281 -20.578 1 98.44 67 PRO A CA 1
ATOM 520 C C . PRO A 1 67 ? -5.215 -37.438 -21.625 1 98.44 67 PRO A C 1
ATOM 522 O O . PRO A 1 67 ? -4.133 -37.812 -22.094 1 98.44 67 PRO A O 1
ATOM 525 N N . ASN A 1 68 ? -5.789 -36.312 -22 1 98.69 68 ASN A N 1
ATOM 526 C CA . ASN A 1 68 ? -5.133 -35.406 -22.938 1 98.69 68 ASN A CA 1
ATOM 527 C C . ASN A 1 68 ? -3.904 -34.75 -22.328 1 98.69 68 ASN A C 1
ATOM 529 O O . ASN A 1 68 ? -2.85 -34.688 -22.969 1 98.69 68 ASN A O 1
ATOM 533 N N . LEU A 1 69 ? -4.047 -34.281 -21.125 1 98.75 69 LEU A N 1
ATOM 534 C CA . LEU A 1 69 ? -2.951 -33.594 -20.438 1 98.75 69 LEU A CA 1
ATOM 535 C C . LEU A 1 69 ? -1.729 -34.5 -20.344 1 98.75 69 LEU A C 1
ATOM 537 O O . LEU A 1 69 ? -0.6 -34.062 -20.547 1 98.75 69 LEU A O 1
ATOM 541 N N . LYS A 1 70 ? -1.961 -35.781 -20.094 1 98.5 70 LYS A N 1
ATOM 542 C CA . LYS A 1 70 ? -0.893 -36.75 -19.906 1 98.5 70 LYS A CA 1
ATOM 543 C C . LYS A 1 70 ? -0.106 -36.969 -21.188 1 98.5 70 LYS A C 1
ATOM 545 O O . LYS A 1 70 ? 1.015 -37.469 -21.172 1 98.5 70 LYS A O 1
ATOM 550 N N . LYS A 1 71 ? -0.636 -36.562 -22.344 1 98.25 71 LYS A N 1
ATOM 551 C CA . LYS A 1 71 ? 0.051 -36.688 -23.641 1 98.25 71 LYS A CA 1
ATOM 552 C C . LYS A 1 71 ? 1.08 -35.562 -23.797 1 98.25 71 LYS A C 1
ATOM 554 O O . LYS A 1 71 ? 1.958 -35.656 -24.656 1 98.25 71 LYS A O 1
ATOM 559 N N . HIS A 1 72 ? 0.977 -34.562 -23 1 98.25 72 HIS A N 1
ATOM 560 C CA . HIS A 1 72 ? 1.751 -33.344 -23.25 1 98.25 72 HIS A CA 1
ATOM 561 C C . HIS A 1 72 ? 2.855 -33.188 -22.219 1 98.25 72 HIS A C 1
ATOM 563 O O . HIS A 1 72 ? 3.834 -32.469 -22.453 1 98.25 72 HIS A O 1
ATOM 569 N N . ALA A 1 73 ? 2.68 -33.781 -21.047 1 97.5 73 ALA A N 1
ATOM 570 C CA . ALA A 1 73 ? 3.686 -33.719 -19.984 1 97.5 73 ALA A CA 1
ATOM 571 C C . ALA A 1 73 ? 3.457 -34.812 -18.953 1 97.5 73 ALA A C 1
ATOM 573 O O . ALA A 1 73 ? 2.381 -35.406 -18.906 1 97.5 73 ALA A O 1
ATOM 574 N N . LEU A 1 74 ? 4.457 -35.062 -18.156 1 96.06 74 LEU A N 1
ATOM 575 C CA . LEU A 1 74 ? 4.363 -36.031 -17.062 1 96.06 74 LEU A CA 1
ATOM 576 C C . LEU A 1 74 ? 4.008 -35.312 -15.75 1 96.06 74 LEU A C 1
ATOM 578 O O . LEU A 1 74 ? 4.094 -34.094 -15.664 1 96.06 74 LEU A O 1
ATOM 582 N N . GLY A 1 75 ? 3.578 -36.031 -14.805 1 96.62 75 GLY A N 1
ATOM 583 C CA . GLY A 1 75 ? 3.504 -35.5 -13.445 1 96.62 75 GLY A CA 1
ATOM 584 C C . GLY A 1 75 ? 2.109 -35.062 -13.055 1 96.62 75 GLY A C 1
ATOM 585 O O . GLY A 1 75 ? 1.926 -34.438 -12.008 1 96.62 75 GLY A O 1
ATOM 586 N N . TRP A 1 76 ? 1.115 -35.438 -13.805 1 98.31 76 TRP A N 1
ATOM 587 C CA . TRP A 1 76 ? -0.247 -35.031 -13.508 1 98.31 76 TRP A CA 1
ATOM 588 C C . TRP A 1 76 ? -0.85 -35.844 -12.383 1 98.31 76 TRP A C 1
ATOM 590 O O . TRP A 1 76 ? -0.829 -37.094 -12.43 1 98.31 76 TRP A O 1
ATOM 600 N N . PRO A 1 77 ? -1.41 -35.25 -11.359 1 98.62 77 PRO A N 1
ATOM 601 C CA . PRO A 1 77 ? -2.121 -36.031 -10.352 1 98.62 77 PRO A CA 1
ATOM 602 C C . PRO A 1 77 ? -3.447 -36.594 -10.859 1 98.62 77 PRO A C 1
ATOM 604 O O . PRO A 1 77 ? -4.066 -36 -11.75 1 98.62 77 PRO A O 1
ATOM 607 N N . GLU A 1 78 ? -3.848 -37.688 -10.266 1 98.75 78 GLU A N 1
ATOM 608 C CA . GLU A 1 78 ? -5.16 -38.25 -10.578 1 98.75 78 GLU A CA 1
ATOM 609 C C . GLU A 1 78 ? -6.277 -37.344 -10.031 1 98.75 78 GLU A C 1
ATOM 611 O O . GLU A 1 78 ? -6.117 -36.719 -8.984 1 98.75 78 GLU A O 1
ATOM 616 N N . ALA A 1 79 ? -7.367 -37.375 -10.773 1 98.69 79 ALA A N 1
ATOM 617 C CA . ALA A 1 79 ? -8.523 -36.594 -10.336 1 98.69 79 ALA A CA 1
ATOM 618 C C . ALA A 1 79 ? -8.992 -37.062 -8.953 1 98.69 79 ALA A C 1
ATOM 620 O O . ALA A 1 79 ? -9.391 -36.219 -8.125 1 98.69 79 ALA A O 1
ATOM 621 N N . SER A 1 80 ? -8.953 -38.344 -8.734 1 98.75 80 SER A N 1
ATOM 622 C CA . SER A 1 80 ? -9.391 -38.906 -7.449 1 98.75 80 SER A CA 1
ATOM 623 C C . SER A 1 80 ? -8.531 -38.375 -6.305 1 98.75 80 SER A C 1
ATOM 625 O O . SER A 1 80 ? -9.031 -38.094 -5.211 1 98.75 80 SER A O 1
ATOM 627 N N . TYR A 1 81 ? -7.262 -38.25 -6.539 1 98.75 81 TYR A N 1
ATOM 628 C CA . TYR A 1 81 ? -6.355 -37.656 -5.547 1 98.75 81 TYR A CA 1
ATOM 629 C C . TYR A 1 81 ? -6.746 -36.219 -5.207 1 98.75 81 TYR A C 1
ATOM 631 O O . TYR A 1 81 ? -6.871 -35.875 -4.031 1 98.75 81 TYR A O 1
ATOM 639 N N . LEU A 1 82 ? -6.984 -35.406 -6.234 1 98.88 82 LEU A N 1
ATOM 640 C CA . LEU A 1 82 ? -7.344 -34.031 -6.023 1 98.88 82 LEU A CA 1
ATOM 641 C C . LEU A 1 82 ? -8.688 -33.906 -5.301 1 98.88 82 LEU A C 1
ATOM 643 O O . LEU A 1 82 ? -8.844 -33.062 -4.414 1 98.88 82 LEU A O 1
ATOM 647 N N . LYS A 1 83 ? -9.625 -34.75 -5.715 1 98.75 83 LYS A N 1
ATOM 648 C CA . LYS A 1 83 ? -10.93 -34.75 -5.066 1 98.75 83 LYS A CA 1
ATOM 649 C C . LYS A 1 83 ? -10.812 -35.062 -3.58 1 98.75 83 LYS A C 1
ATOM 651 O O . LYS A 1 83 ? -11.531 -34.5 -2.756 1 98.75 83 LYS A O 1
ATOM 656 N N . GLY A 1 84 ? -9.938 -35.906 -3.268 1 98.62 84 GLY A N 1
ATOM 657 C CA . GLY A 1 84 ? -9.719 -36.312 -1.886 1 98.62 84 GLY A CA 1
ATOM 658 C C . GLY A 1 84 ? -9.125 -35.219 -1.035 1 98.62 84 GLY A C 1
ATOM 659 O O . GLY A 1 84 ? -9.164 -35.281 0.196 1 98.62 84 GLY A O 1
ATOM 660 N N . LEU A 1 85 ? -8.57 -34.188 -1.643 1 98.81 85 LEU A N 1
ATOM 661 C CA . LEU A 1 85 ? -7.93 -33.062 -0.941 1 98.81 85 LEU A CA 1
ATOM 662 C C . LEU A 1 85 ? -8.938 -31.969 -0.623 1 98.81 85 LEU A C 1
ATOM 664 O O . LEU A 1 85 ? -8.633 -31.047 0.145 1 98.81 85 LEU A O 1
ATOM 668 N N . ILE A 1 86 ? -10.094 -32.031 -1.244 1 98.88 86 ILE A N 1
ATOM 669 C CA . ILE A 1 86 ? -11.07 -30.953 -1.127 1 98.88 86 ILE A CA 1
ATOM 670 C C . ILE A 1 86 ? -11.742 -31 0.245 1 98.88 86 ILE A C 1
ATOM 672 O O . ILE A 1 86 ? -12.188 -32.062 0.678 1 98.88 86 ILE A O 1
ATOM 676 N N . ALA A 1 87 ? -11.719 -29.953 0.966 1 98.75 87 ALA A N 1
ATOM 677 C CA . ALA A 1 87 ? -12.312 -29.797 2.289 1 98.75 87 ALA A CA 1
ATOM 678 C C . ALA A 1 87 ? -12.836 -28.391 2.498 1 98.75 87 ALA A C 1
ATOM 680 O O . ALA A 1 87 ? -12.906 -27.594 1.552 1 98.75 87 ALA A O 1
ATOM 681 N N . SER A 1 88 ? -13.297 -28.141 3.689 1 98.62 88 SER A N 1
ATOM 682 C CA . SER A 1 88 ? -13.828 -26.828 4.02 1 98.62 88 SER A CA 1
ATOM 683 C C . SER A 1 88 ? -13.359 -26.375 5.395 1 98.62 88 SER A C 1
ATOM 685 O O . SER A 1 88 ? -13.078 -27.188 6.27 1 98.62 88 SER A O 1
ATOM 687 N N . GLY A 1 89 ? -13.195 -25.047 5.516 1 98.44 89 GLY A N 1
ATOM 688 C CA . GLY A 1 89 ? -13.164 -24.438 6.836 1 98.44 89 GLY A CA 1
ATOM 689 C C . GLY A 1 89 ? -14.539 -24.281 7.453 1 98.44 89 GLY A C 1
ATOM 690 O O . GLY A 1 89 ? -15.523 -24.797 6.918 1 98.44 89 GLY A O 1
ATOM 691 N N . LEU A 1 90 ? -14.586 -23.672 8.625 1 98.44 90 LEU A N 1
ATOM 692 C CA . LEU A 1 90 ? -15.875 -23.406 9.25 1 98.44 90 LEU A CA 1
ATOM 693 C C . LEU A 1 90 ? -16.625 -22.328 8.484 1 98.44 90 LEU A C 1
ATOM 695 O O . LEU A 1 90 ? -16.031 -21.359 8 1 98.44 90 LEU A O 1
ATOM 699 N N . PRO A 1 91 ? -17.953 -22.438 8.375 1 97.94 91 PRO A N 1
ATOM 700 C CA . PRO A 1 91 ? -18.75 -21.438 7.66 1 97.94 91 PRO A CA 1
ATOM 701 C C . PRO A 1 91 ? -19.078 -20.219 8.523 1 97.94 91 PRO A C 1
ATOM 703 O O . PRO A 1 91 ? -20.25 -19.844 8.641 1 97.94 91 PRO A O 1
ATOM 706 N N . VAL A 1 92 ? -18.031 -19.641 9.164 1 97.75 92 VAL A N 1
ATOM 707 C CA . VAL A 1 92 ? -18.141 -18.422 9.961 1 97.75 92 VAL A CA 1
ATOM 708 C C . VAL A 1 92 ? -17.047 -17.438 9.555 1 97.75 92 VAL A C 1
ATOM 710 O O . VAL A 1 92 ? -16.047 -17.828 8.953 1 97.75 92 VAL A O 1
ATOM 713 N N . TYR A 1 93 ? -17.25 -16.172 9.891 1 96.88 93 TYR A N 1
ATOM 714 C CA . TYR A 1 93 ? -16.406 -15.094 9.383 1 96.88 93 TYR A CA 1
ATOM 715 C C . TYR A 1 93 ? -15.188 -14.898 10.273 1 96.88 93 TYR A C 1
ATOM 717 O O . TYR A 1 93 ? -15.312 -14.625 11.469 1 96.88 93 TYR A O 1
ATOM 725 N N . GLY A 1 94 ? -13.984 -15 9.656 1 97.69 94 GLY A N 1
ATOM 726 C CA . GLY A 1 94 ? -12.734 -14.531 10.234 1 97.69 94 GLY A CA 1
ATOM 727 C C . GLY A 1 94 ? -12.445 -15.117 11.602 1 97.69 94 GLY A C 1
ATOM 728 O O . GLY A 1 94 ? -12.484 -16.344 11.773 1 97.69 94 GLY A O 1
ATOM 729 N N . MET A 1 95 ? -12.305 -14.305 12.57 1 98.25 95 MET A N 1
ATOM 730 C CA . MET A 1 95 ? -11.859 -14.68 13.906 1 98.25 95 MET A CA 1
ATOM 731 C C . MET A 1 95 ? -12.961 -15.422 14.656 1 98.25 95 MET A C 1
ATOM 733 O O . MET A 1 95 ? -12.703 -16.062 15.672 1 98.25 95 MET A O 1
ATOM 737 N N . ASP A 1 96 ? -14.211 -15.367 14.133 1 98.19 96 ASP A N 1
ATOM 738 C CA . ASP A 1 96 ? -15.281 -16.156 14.727 1 98.19 96 ASP A CA 1
ATOM 739 C C . ASP A 1 96 ? -15.023 -17.656 14.555 1 98.19 96 ASP A C 1
ATOM 741 O O . ASP A 1 96 ? -15.609 -18.484 15.25 1 98.19 96 ASP A O 1
ATOM 745 N N . GLY A 1 97 ? -14.148 -18 13.602 1 98.44 97 GLY A N 1
ATOM 746 C CA . GLY A 1 97 ? -13.812 -19.391 13.328 1 98.44 97 GLY A CA 1
ATOM 747 C C . GLY A 1 97 ? -12.484 -19.797 13.93 1 98.44 97 GLY A C 1
ATOM 748 O O . GLY A 1 97 ? -11.922 -20.828 13.539 1 98.44 97 GLY A O 1
ATOM 749 N N . VAL A 1 98 ? -11.906 -19.094 14.891 1 98.75 98 VAL A N 1
ATOM 750 C CA . VAL A 1 98 ? -10.586 -19.359 15.445 1 98.75 98 VAL A CA 1
ATOM 751 C C . VAL A 1 98 ? -10.68 -19.516 16.953 1 98.75 98 VAL A C 1
ATOM 753 O O . VAL A 1 98 ? -11.289 -18.688 17.641 1 98.75 98 VAL A O 1
ATOM 756 N N . GLY A 1 99 ? -10.148 -20.5 17.5 1 98.56 99 GLY A N 1
ATOM 757 C CA . GLY A 1 99 ? -10.148 -20.734 18.938 1 98.56 99 GLY A CA 1
ATOM 758 C C . GLY A 1 99 ? -10.445 -22.172 19.312 1 98.56 99 GLY A C 1
ATOM 759 O O . GLY A 1 99 ? -10.352 -23.078 18.469 1 98.56 99 GLY A O 1
ATOM 760 N N . GLU A 1 100 ? -10.68 -22.422 20.594 1 98.31 100 GLU A N 1
ATOM 761 C CA . GLU A 1 100 ? -10.977 -23.75 21.109 1 98.31 100 GLU A CA 1
ATOM 762 C C . GLU A 1 100 ? -12.234 -24.328 20.469 1 98.31 100 GLU A C 1
ATOM 764 O O . GLU A 1 100 ? -13.266 -23.656 20.406 1 98.31 100 GLU A O 1
ATOM 769 N N . GLY A 1 101 ? -12.109 -25.469 20 1 98.19 101 GLY A N 1
ATOM 770 C CA . GLY A 1 101 ? -13.258 -26.156 19.438 1 98.19 101 GLY A CA 1
ATOM 771 C C . GLY A 1 101 ? -13.586 -25.734 18.031 1 98.19 101 GLY A C 1
ATOM 772 O O . GLY A 1 101 ? -14.641 -26.078 17.484 1 98.19 101 GLY A O 1
ATOM 773 N N . LYS A 1 102 ? -12.672 -25.031 17.359 1 98.69 102 LYS A N 1
ATOM 774 C CA . LYS A 1 102 ? -12.984 -24.453 16.047 1 98.69 102 LYS A CA 1
ATOM 775 C C . LYS A 1 102 ? -12.195 -25.141 14.945 1 98.69 102 LYS A C 1
ATOM 777 O O . LYS A 1 102 ? -12.062 -24.594 13.844 1 98.69 102 LYS A O 1
ATOM 782 N N . ASP A 1 103 ? -11.68 -26.297 15.234 1 98.69 103 ASP A N 1
ATOM 783 C CA . ASP A 1 103 ? -11.008 -27.062 14.195 1 98.69 103 ASP A CA 1
ATOM 784 C C . ASP A 1 103 ? -11.992 -27.484 13.102 1 98.69 103 ASP A C 1
ATOM 786 O O . ASP A 1 103 ? -13.148 -27.828 13.391 1 98.69 103 ASP A O 1
ATOM 790 N N . SER A 1 104 ? -11.609 -27.438 11.906 1 98.75 104 SER A N 1
ATOM 791 C CA . SER A 1 104 ? -12.344 -27.906 10.742 1 98.75 104 SER A CA 1
ATOM 792 C C . SER A 1 104 ? -11.539 -28.953 9.961 1 98.75 104 SER A C 1
ATOM 794 O O . SER A 1 104 ? -10.359 -29.156 10.242 1 98.75 104 SER A O 1
ATOM 796 N N . GLU A 1 105 ? -12.219 -29.625 9 1 98.75 105 GLU A N 1
ATOM 797 C CA . GLU A 1 105 ? -11.477 -30.547 8.141 1 98.75 105 GLU A CA 1
ATOM 798 C C . GLU A 1 105 ? -10.344 -29.828 7.414 1 98.75 105 GLU A C 1
ATOM 800 O O . GLU A 1 105 ? -9.25 -30.375 7.266 1 98.75 105 GLU A O 1
ATOM 805 N N . GLY A 1 106 ? -10.578 -28.594 7.023 1 98.81 106 GLY A N 1
ATOM 806 C CA . GLY A 1 106 ? -9.562 -27.797 6.344 1 98.81 106 GLY A CA 1
ATOM 807 C C . GLY A 1 106 ? -8.367 -27.484 7.223 1 98.81 106 GLY A C 1
ATOM 808 O O . GLY A 1 106 ? -7.219 -27.688 6.812 1 98.81 106 GLY A O 1
ATOM 809 N N . SER A 1 107 ? -8.664 -27.016 8.438 1 98.88 107 SER A N 1
ATOM 810 C CA . SER A 1 107 ? -7.559 -26.656 9.32 1 98.88 107 SER A CA 1
ATOM 811 C C . SER A 1 107 ? -6.766 -27.891 9.75 1 98.88 107 SER A C 1
ATOM 813 O O . SER A 1 107 ? -5.543 -27.828 9.875 1 98.88 107 SER A O 1
ATOM 815 N N . ASP A 1 108 ? -7.48 -29.031 9.953 1 98.81 108 ASP A N 1
ATOM 816 C CA . ASP A 1 108 ? -6.812 -30.281 10.297 1 98.81 108 ASP A CA 1
ATOM 817 C C . ASP A 1 108 ? -5.898 -30.75 9.164 1 98.81 108 ASP A C 1
ATOM 819 O O . ASP A 1 108 ? -4.766 -31.172 9.406 1 98.81 108 ASP A O 1
ATOM 823 N N . ARG A 1 109 ? -6.395 -30.641 8.008 1 98.81 109 ARG A N 1
ATOM 824 C CA . ARG A 1 109 ? -5.617 -31.047 6.844 1 98.81 109 ARG A CA 1
ATOM 825 C C . ARG A 1 109 ? -4.383 -30.172 6.668 1 98.81 109 ARG A C 1
ATOM 827 O O . ARG A 1 109 ? -3.328 -30.656 6.246 1 98.81 109 ARG A O 1
ATOM 834 N N . LEU A 1 110 ? -4.535 -28.906 6.902 1 98.94 110 LEU A N 1
ATOM 835 C CA . LEU A 1 110 ? -3.4 -27.984 6.789 1 98.94 110 LEU A CA 1
ATOM 836 C C . LEU A 1 110 ? -2.307 -28.359 7.785 1 98.94 110 LEU A C 1
ATOM 838 O O . LEU A 1 110 ? -1.13 -28.438 7.422 1 98.94 110 LEU A O 1
ATOM 842 N N . VAL A 1 111 ? -2.689 -28.594 9.039 1 98.88 111 VAL A N 1
ATOM 843 C CA . VAL A 1 111 ? -1.723 -28.984 10.062 1 98.88 111 VAL A CA 1
ATOM 844 C C . VAL A 1 111 ? -1.007 -30.266 9.625 1 98.88 111 VAL A C 1
ATOM 846 O O . VAL A 1 111 ? 0.222 -30.359 9.695 1 98.88 111 VAL A O 1
ATOM 849 N N . LYS A 1 112 ? -1.754 -31.234 9.148 1 98.81 112 LYS A N 1
ATOM 850 C CA . LYS A 1 112 ? -1.187 -32.5 8.711 1 98.81 112 LYS A CA 1
ATOM 851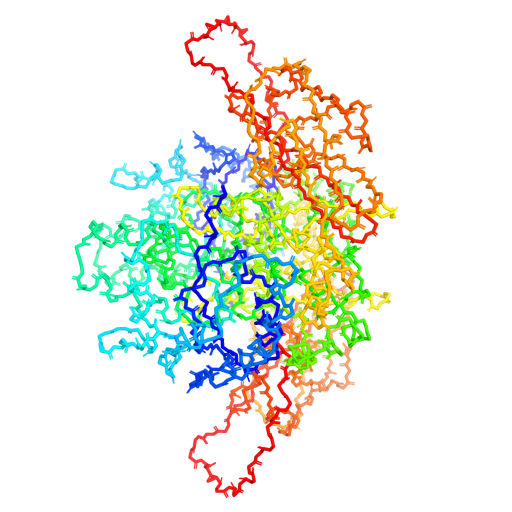 C C . LYS A 1 112 ? -0.228 -32.312 7.539 1 98.81 112 LYS A C 1
ATOM 853 O O . LYS A 1 112 ? 0.832 -32.938 7.484 1 98.81 112 LYS A O 1
ATOM 858 N N . ALA A 1 113 ? -0.616 -31.484 6.586 1 98.81 113 ALA A N 1
ATOM 859 C CA . ALA A 1 113 ? 0.22 -31.234 5.414 1 98.81 113 ALA A CA 1
ATOM 860 C C . ALA A 1 113 ? 1.556 -30.625 5.82 1 98.81 113 ALA A C 1
ATOM 862 O O . ALA A 1 113 ? 2.607 -31.016 5.312 1 98.81 113 ALA A O 1
ATOM 863 N N . VAL A 1 114 ? 1.512 -29.625 6.723 1 98.81 114 VAL A N 1
ATOM 864 C CA . VAL A 1 114 ? 2.742 -28.984 7.184 1 98.81 114 VAL A CA 1
ATOM 865 C C . VAL A 1 114 ? 3.625 -30.016 7.887 1 98.81 114 VAL A C 1
ATOM 867 O O . VAL A 1 114 ? 4.836 -30.062 7.664 1 98.81 114 VAL A O 1
ATOM 870 N N . ASP A 1 115 ? 3.047 -30.906 8.656 1 98.5 115 ASP A N 1
ATOM 871 C CA . ASP A 1 115 ? 3.779 -31.875 9.461 1 98.5 115 ASP A CA 1
ATOM 872 C C . ASP A 1 115 ? 4.375 -32.969 8.594 1 98.5 115 ASP A C 1
ATOM 874 O O . ASP A 1 115 ? 5.34 -33.625 8.984 1 98.5 115 ASP A O 1
ATOM 878 N N . ALA A 1 116 ? 3.832 -33.188 7.461 1 97.88 116 ALA A N 1
ATOM 879 C CA . ALA A 1 116 ? 4.164 -34.344 6.641 1 97.88 116 ALA A CA 1
ATOM 880 C C . ALA A 1 116 ? 5.516 -34.156 5.953 1 97.88 116 ALA A C 1
ATOM 882 O O . ALA A 1 116 ? 6.094 -35.125 5.441 1 97.88 116 ALA A O 1
ATOM 883 N N . SER A 1 117 ? 6.066 -33 5.957 1 97.31 117 SER A N 1
ATOM 884 C CA . SER A 1 117 ? 7.309 -32.75 5.234 1 97.31 117 SER A CA 1
ATOM 885 C C . SER A 1 117 ? 8.125 -31.656 5.902 1 97.31 117 SER A C 1
ATOM 887 O O . SER A 1 117 ? 7.578 -30.812 6.629 1 97.31 117 SER A O 1
ATOM 889 N N . ASN A 1 118 ? 9.414 -31.656 5.703 1 96.31 118 ASN A N 1
ATOM 890 C CA . ASN A 1 118 ? 10.273 -30.578 6.164 1 96.31 118 ASN A CA 1
ATOM 891 C C . ASN A 1 118 ? 10.414 -29.484 5.109 1 96.31 118 ASN A C 1
ATOM 893 O O . ASN A 1 118 ? 10.961 -28.422 5.383 1 96.31 118 ASN A O 1
ATOM 897 N N . GLU A 1 119 ? 9.852 -29.719 3.934 1 96.44 119 GLU A N 1
ATOM 898 C CA . GLU A 1 119 ? 9.898 -28.734 2.854 1 96.44 119 GLU A CA 1
ATOM 899 C C . GLU A 1 119 ? 8.812 -27.672 3.025 1 96.44 119 GLU A C 1
ATOM 901 O O . GLU A 1 119 ? 7.762 -27.953 3.604 1 96.44 119 GLU A O 1
ATOM 906 N N . PRO A 1 120 ? 9.023 -26.484 2.568 1 97.5 120 PRO A N 1
ATOM 907 C CA . PRO A 1 120 ? 8.031 -25.406 2.707 1 97.5 120 PRO A CA 1
ATOM 908 C C . PRO A 1 120 ? 6.691 -25.766 2.066 1 97.5 120 PRO A C 1
ATOM 910 O O . PRO A 1 120 ? 6.656 -26.406 1.01 1 97.5 120 PRO A O 1
ATOM 913 N N . LEU A 1 121 ? 5.648 -25.344 2.723 1 98.81 121 LEU A N 1
ATOM 914 C CA . LEU A 1 121 ? 4.297 -25.438 2.188 1 98.81 121 LEU A CA 1
ATOM 915 C C . LEU A 1 121 ? 3.754 -24.047 1.842 1 98.81 121 LEU A C 1
ATOM 917 O O . LEU A 1 121 ? 3.619 -23.188 2.719 1 98.81 121 LEU A O 1
ATOM 921 N N . TRP A 1 122 ? 3.486 -23.891 0.577 1 98.81 122 TRP A N 1
ATOM 922 C CA . TRP A 1 122 ? 2.912 -22.625 0.114 1 98.81 122 TRP A CA 1
ATOM 923 C C . TRP A 1 122 ? 1.396 -22.625 0.281 1 98.81 122 TRP A C 1
ATOM 925 O O . TRP A 1 122 ? 0.723 -23.594 -0.1 1 98.81 122 TRP A O 1
ATOM 935 N N . VAL A 1 123 ? 0.898 -21.516 0.834 1 98.94 123 VAL A N 1
ATOM 936 C CA . VAL A 1 123 ? -0.53 -21.359 1.085 1 98.94 123 VAL A CA 1
ATOM 937 C C . VAL A 1 123 ? -1.045 -20.109 0.361 1 98.94 123 VAL A C 1
ATOM 939 O O . VAL A 1 123 ? -1.175 -19.047 0.963 1 98.94 123 VAL A O 1
ATOM 942 N N . PRO A 1 124 ? -1.378 -20.25 -0.945 1 98.88 124 PRO A N 1
ATOM 943 C CA . PRO A 1 124 ? -2.148 -19.172 -1.571 1 98.88 124 PRO A CA 1
ATOM 944 C C . PRO A 1 124 ? -3.527 -18.984 -0.939 1 98.88 124 PRO A C 1
ATOM 946 O O . PRO A 1 124 ? -4.246 -19.969 -0.722 1 98.88 124 PRO A O 1
ATOM 949 N N . VAL A 1 125 ? -3.84 -17.734 -0.627 1 98.88 125 VAL A N 1
ATOM 950 C CA . VAL A 1 125 ? -5.109 -17.406 0.016 1 98.88 125 VAL A CA 1
ATOM 951 C C . VAL A 1 125 ? -5.941 -16.516 -0.9 1 98.88 125 VAL A C 1
ATOM 953 O O . VAL A 1 125 ? -5.684 -15.312 -1.001 1 98.88 125 VAL A O 1
ATOM 956 N N . TRP A 1 126 ? -7.023 -17.109 -1.488 1 98.75 126 TRP A N 1
ATOM 957 C CA . TRP A 1 126 ? -7.875 -16.438 -2.459 1 98.75 126 TRP A CA 1
ATOM 958 C C . TRP A 1 126 ? -9.109 -15.852 -1.785 1 98.75 126 TRP A C 1
ATOM 960 O O . TRP A 1 126 ? -9.898 -15.148 -2.422 1 98.75 126 TRP A O 1
ATOM 970 N N . GLY A 1 127 ? -9.266 -16.062 -0.521 1 98 127 GLY A N 1
ATOM 971 C CA . GLY A 1 127 ? -10.336 -15.555 0.332 1 98 127 GLY A CA 1
ATOM 972 C C . GLY A 1 127 ? -9.852 -15.164 1.716 1 98 127 GLY A C 1
ATOM 973 O O . GLY A 1 127 ? -8.867 -14.438 1.854 1 98 127 GLY A O 1
ATOM 974 N N . GLY A 1 128 ? -10.641 -15.539 2.74 1 98.25 128 GLY A N 1
ATOM 975 C CA . GLY A 1 128 ? -10.211 -15.32 4.113 1 98.25 128 GLY A CA 1
ATOM 976 C C . GLY A 1 128 ? -9.195 -16.328 4.594 1 98.25 128 GLY A C 1
ATOM 977 O O . GLY A 1 128 ? -9.086 -17.422 4.035 1 98.25 128 GLY A O 1
ATOM 978 N N . ALA A 1 129 ? -8.469 -15.984 5.625 1 98.81 129 ALA A N 1
ATOM 979 C CA . ALA A 1 129 ? -7.379 -16.828 6.109 1 98.81 129 ALA A CA 1
ATOM 980 C C . ALA A 1 129 ? -7.762 -17.531 7.41 1 98.81 129 ALA A C 1
ATOM 982 O O . ALA A 1 129 ? -6.895 -17.906 8.195 1 98.81 129 ALA A O 1
ATOM 983 N N . SER A 1 130 ? -9.047 -17.688 7.688 1 98.75 130 SER A N 1
ATOM 984 C CA . SER A 1 130 ? -9.508 -18.25 8.953 1 98.75 130 SER A CA 1
ATOM 985 C C . SER A 1 130 ? -9.008 -19.672 9.148 1 98.75 130 SER A C 1
ATOM 987 O O . SER A 1 130 ? -8.688 -20.078 10.266 1 98.75 130 SER A O 1
ATOM 989 N N . VAL A 1 131 ? -8.93 -20.484 8.047 1 98.94 131 VAL A N 1
ATOM 990 C CA . VAL A 1 131 ? -8.438 -21.844 8.109 1 98.94 131 VAL A CA 1
ATOM 991 C C . VAL A 1 131 ? -6.988 -21.859 8.586 1 98.94 131 VAL A C 1
ATOM 993 O O . VAL A 1 131 ? -6.621 -22.641 9.461 1 98.94 131 VAL A O 1
ATOM 996 N N . LEU A 1 132 ? -6.16 -21.016 8 1 98.94 132 LEU A N 1
ATOM 997 C CA . LEU A 1 132 ? -4.766 -20.875 8.406 1 98.94 132 LEU A CA 1
ATOM 998 C C . LEU A 1 132 ? -4.66 -20.391 9.844 1 98.94 132 LEU A C 1
ATOM 1000 O O . LEU A 1 132 ? -3.859 -20.922 10.625 1 98.94 132 LEU A O 1
ATOM 1004 N N . ALA A 1 133 ? -5.469 -19.375 10.172 1 98.94 133 ALA A N 1
ATOM 1005 C CA . ALA A 1 133 ? -5.465 -18.828 11.523 1 98.94 133 ALA A CA 1
ATOM 1006 C C . ALA A 1 133 ? -5.785 -19.922 12.547 1 98.94 133 ALA A C 1
ATOM 1008 O O . ALA A 1 133 ? -5.121 -20.016 13.586 1 98.94 133 ALA A O 1
ATOM 1009 N N . GLN A 1 134 ? -6.777 -20.734 12.266 1 98.94 134 GLN A N 1
ATOM 1010 C CA . GLN A 1 134 ? -7.156 -21.797 13.18 1 98.94 134 GLN A CA 1
ATOM 1011 C C . GLN A 1 134 ? -6.051 -22.844 13.305 1 98.94 134 GLN A C 1
ATOM 1013 O O . GLN A 1 134 ? -5.793 -23.359 14.398 1 98.94 134 GLN A O 1
ATOM 1018 N N . ALA A 1 135 ? -5.457 -23.219 12.164 1 98.94 135 ALA A N 1
ATOM 1019 C CA . ALA A 1 135 ? -4.336 -24.141 12.219 1 98.94 135 ALA A CA 1
ATOM 1020 C C . ALA A 1 135 ? -3.232 -23.625 13.133 1 98.94 135 ALA A C 1
ATOM 1022 O O . ALA A 1 135 ? -2.719 -24.359 13.977 1 98.94 135 ALA A O 1
ATOM 1023 N N . LEU A 1 136 ? -2.877 -22.359 12.953 1 98.94 136 LEU A N 1
ATOM 1024 C CA . LEU A 1 136 ? -1.847 -21.719 13.773 1 98.94 136 LEU A CA 1
ATOM 1025 C C . LEU A 1 136 ? -2.264 -21.703 15.242 1 98.94 136 LEU A C 1
ATOM 1027 O O . LEU A 1 136 ? -1.454 -21.984 16.125 1 98.94 136 LEU A O 1
ATOM 1031 N N . TRP A 1 137 ? -3.527 -21.312 15.484 1 98.81 137 TRP A N 1
ATOM 1032 C CA . TRP A 1 137 ? -4.051 -21.312 16.844 1 98.81 137 TRP A CA 1
ATOM 1033 C C . TRP A 1 137 ? -3.93 -22.688 17.469 1 98.81 137 TRP A C 1
ATOM 1035 O O . TRP A 1 137 ? -3.475 -22.828 18.609 1 98.81 137 TRP A O 1
ATOM 1045 N N . HIS A 1 138 ? -4.355 -23.719 16.766 1 98.75 138 HIS A N 1
ATOM 1046 C CA . HIS A 1 138 ? -4.348 -25.094 17.25 1 98.75 138 HIS A CA 1
ATOM 1047 C C . HIS A 1 138 ? -2.939 -25.547 17.625 1 98.75 138 HIS A C 1
ATOM 1049 O O . HIS A 1 138 ? -2.727 -26.094 18.703 1 98.75 138 HIS A O 1
ATOM 1055 N N . VAL A 1 139 ? -2.006 -25.344 16.75 1 98.69 139 VAL A N 1
ATOM 1056 C CA . VAL A 1 139 ? -0.629 -25.766 16.984 1 98.69 139 VAL A CA 1
ATOM 1057 C C . VAL A 1 139 ? -0.054 -24.984 18.172 1 98.69 139 VAL A C 1
ATOM 1059 O O . VAL A 1 139 ? 0.674 -25.547 18.984 1 98.69 139 VAL A O 1
ATOM 1062 N N . ASN A 1 140 ? -0.34 -23.688 18.203 1 98.31 140 ASN A N 1
ATOM 1063 C CA . ASN A 1 140 ? 0.109 -22.875 19.312 1 98.31 140 ASN A CA 1
ATOM 1064 C C . ASN A 1 140 ? -0.45 -23.391 20.641 1 98.31 140 ASN A C 1
ATOM 1066 O O . ASN A 1 140 ? 0.235 -23.344 21.672 1 98.31 140 ASN A O 1
ATOM 1070 N N . ALA A 1 141 ? -1.659 -23.859 20.672 1 98.12 141 ALA A N 1
ATOM 1071 C CA . ALA A 1 141 ? -2.357 -24.281 21.875 1 98.12 141 ALA A CA 1
ATOM 1072 C C . ALA A 1 141 ? -1.907 -25.688 22.297 1 98.12 141 ALA A C 1
ATOM 1074 O O . ALA A 1 141 ? -2.035 -26.047 23.469 1 98.12 141 ALA A O 1
ATOM 1075 N N . THR A 1 142 ? -1.363 -26.469 21.391 1 98.19 142 THR A N 1
ATOM 1076 C CA . THR A 1 142 ? -1.204 -27.891 21.672 1 98.19 142 THR A CA 1
ATOM 1077 C C . THR A 1 142 ? 0.27 -28.281 21.656 1 98.19 142 THR A C 1
ATOM 1079 O O . THR A 1 142 ? 0.624 -29.406 22.031 1 98.19 142 THR A O 1
ATOM 1082 N N . ARG A 1 143 ? 1.115 -27.344 21.219 1 98.19 143 ARG A N 1
ATOM 1083 C CA . ARG A 1 143 ? 2.512 -27.734 21.062 1 98.19 143 ARG A CA 1
ATOM 1084 C C . ARG A 1 143 ? 3.432 -26.812 21.844 1 98.19 143 ARG A C 1
ATOM 1086 O O . ARG A 1 143 ? 2.986 -25.781 22.359 1 98.19 143 ARG A O 1
ATOM 1093 N N . SER A 1 144 ? 4.758 -27.188 21.953 1 97.94 144 SER A N 1
ATOM 1094 C CA . SER A 1 144 ? 5.766 -26.375 22.625 1 97.94 144 SER A CA 1
ATOM 1095 C C . SER A 1 144 ? 6.195 -25.188 21.75 1 97.94 144 SER A C 1
ATOM 1097 O O . SER A 1 144 ? 5.969 -25.203 20.531 1 97.94 144 SER A O 1
ATOM 1099 N N . PRO A 1 145 ? 6.812 -24.203 22.344 1 96.06 145 PRO A N 1
ATOM 1100 C CA . PRO A 1 145 ? 7.273 -23.047 21.594 1 96.06 145 PRO A CA 1
ATOM 1101 C C . PRO A 1 145 ? 8.227 -23.422 20.453 1 96.06 145 PRO A C 1
ATOM 1103 O O . PRO A 1 145 ? 8.125 -22.875 19.359 1 96.06 145 PRO A O 1
ATOM 1106 N N . SER A 1 146 ? 9.078 -24.328 20.672 1 97.38 146 SER A N 1
ATOM 1107 C CA . SER A 1 146 ? 10.008 -24.75 19.625 1 97.38 146 SER A CA 1
ATOM 1108 C C . SER A 1 146 ? 9.281 -25.453 18.484 1 97.38 146 SER A C 1
ATOM 1110 O O . SER A 1 146 ? 9.648 -25.297 17.312 1 97.38 146 SER A O 1
ATOM 1112 N N . GLN A 1 147 ? 8.289 -26.203 18.812 1 97.31 147 GLN A N 1
ATOM 1113 C CA . GLN A 1 147 ? 7.523 -26.922 17.797 1 97.31 147 GLN A CA 1
ATOM 1114 C C . GLN A 1 147 ? 6.711 -25.969 16.938 1 97.31 147 GLN A C 1
ATOM 1116 O O . GLN A 1 147 ? 6.594 -26.156 15.727 1 97.31 147 GLN A O 1
ATOM 1121 N N . ILE A 1 148 ? 6.137 -25 17.594 1 96.94 148 ILE A N 1
ATOM 1122 C CA . ILE A 1 148 ? 5.359 -24.062 16.797 1 96.94 148 ILE A CA 1
ATOM 1123 C C . ILE A 1 148 ? 6.293 -23.219 15.922 1 96.94 148 ILE A C 1
ATOM 1125 O O . ILE A 1 148 ? 5.945 -22.875 14.797 1 96.94 148 ILE A O 1
ATOM 1129 N N . GLU A 1 149 ? 7.457 -22.875 16.422 1 96.88 149 GLU A N 1
ATOM 1130 C CA . GLU A 1 149 ? 8.445 -22.172 15.602 1 96.88 149 GLU A CA 1
ATOM 1131 C C . GLU A 1 149 ? 8.805 -22.984 14.359 1 96.88 149 GLU A C 1
ATOM 1133 O O . GLU A 1 149 ? 8.891 -22.422 13.258 1 96.88 149 GLU A O 1
ATOM 1138 N N . THR A 1 150 ? 9.047 -24.266 14.539 1 97.75 150 THR A N 1
ATOM 1139 C CA . THR A 1 150 ? 9.367 -25.156 13.422 1 97.75 150 THR A CA 1
ATOM 1140 C C . THR A 1 150 ? 8.195 -25.234 12.445 1 97.75 150 THR A C 1
ATOM 1142 O O . THR A 1 150 ? 8.398 -25.203 11.227 1 97.75 150 THR A O 1
ATOM 1145 N N . PHE A 1 151 ? 7 -25.359 12.984 1 98.56 151 PHE A N 1
ATOM 1146 C CA . PHE A 1 151 ? 5.785 -25.406 12.18 1 98.56 151 PHE A CA 1
ATOM 1147 C C . PHE A 1 151 ? 5.652 -24.172 11.32 1 98.56 151 PHE A C 1
ATOM 1149 O O . PHE A 1 151 ? 5.453 -24.266 10.102 1 98.56 151 PHE A O 1
ATOM 1156 N N . VAL A 1 152 ? 5.832 -23 11.938 1 98.69 152 VAL A N 1
ATOM 1157 C CA . VAL A 1 152 ? 5.664 -21.703 11.289 1 98.69 152 VAL A CA 1
ATOM 1158 C C . VAL A 1 152 ? 6.758 -21.516 10.234 1 98.69 152 VAL A C 1
ATOM 1160 O O . VAL A 1 152 ? 6.5 -20.969 9.164 1 98.69 152 VAL A O 1
ATOM 1163 N N . ALA A 1 153 ? 7.914 -21.984 10.469 1 98.31 153 ALA A N 1
ATOM 1164 C CA . ALA A 1 153 ? 9.055 -21.812 9.57 1 98.31 153 ALA A CA 1
ATOM 1165 C C . ALA A 1 153 ? 8.828 -22.547 8.258 1 98.31 153 ALA A C 1
ATOM 1167 O O . ALA A 1 153 ? 9.477 -22.234 7.25 1 98.31 153 ALA A O 1
ATOM 1168 N N . LYS A 1 154 ? 7.898 -23.469 8.219 1 98.44 154 LYS A N 1
ATOM 1169 C CA . LYS A 1 154 ? 7.637 -24.281 7.031 1 98.44 154 LYS A CA 1
ATOM 1170 C C . LYS A 1 154 ? 6.531 -23.656 6.18 1 98.44 154 LYS A C 1
ATOM 1172 O O . LYS A 1 154 ? 6.285 -24.094 5.059 1 98.44 154 LYS A O 1
ATOM 1177 N N . LEU A 1 155 ? 5.938 -22.641 6.656 1 98.81 155 LEU A N 1
ATOM 1178 C CA . LEU A 1 155 ? 4.809 -22.031 5.969 1 98.81 155 LEU A CA 1
ATOM 1179 C C . LEU A 1 155 ? 5.266 -20.844 5.125 1 98.81 155 LEU A C 1
ATOM 1181 O O . LEU A 1 155 ? 6.121 -20.062 5.551 1 98.81 155 LEU A O 1
ATOM 1185 N N . ARG A 1 156 ? 4.758 -20.797 3.926 1 98.75 156 ARG A N 1
ATOM 1186 C CA . ARG A 1 156 ? 4.824 -19.641 3.031 1 98.75 156 ARG A CA 1
ATOM 1187 C C . ARG A 1 156 ? 3.432 -19.203 2.602 1 98.75 156 ARG A C 1
ATOM 1189 O O . ARG A 1 156 ? 2.697 -19.969 1.974 1 98.75 156 ARG A O 1
ATOM 1196 N N . VAL A 1 157 ? 3.098 -17.938 2.941 1 98.94 157 VAL A N 1
ATOM 1197 C CA . VAL A 1 157 ? 1.729 -17.484 2.703 1 98.94 157 VAL A CA 1
ATOM 1198 C C . VAL A 1 157 ? 1.722 -16.375 1.669 1 98.94 157 VAL A C 1
ATOM 1200 O O . VAL A 1 157 ? 2.561 -15.461 1.719 1 98.94 157 VAL A O 1
ATOM 1203 N N . TYR A 1 158 ? 0.851 -16.453 0.686 1 98.88 158 TYR A N 1
ATOM 1204 C CA . TYR A 1 158 ? 0.563 -15.383 -0.257 1 98.88 158 TYR A CA 1
ATOM 1205 C C . TYR A 1 158 ? -0.932 -15.086 -0.307 1 98.88 158 TYR A C 1
ATOM 1207 O O . TYR A 1 158 ? -1.708 -15.875 -0.85 1 98.88 158 TYR A O 1
ATOM 1215 N N . THR A 1 159 ? -1.337 -13.922 0.227 1 98.81 159 THR A N 1
ATOM 1216 C CA . THR A 1 159 ? -2.75 -13.562 0.265 1 98.81 159 THR A CA 1
ATOM 1217 C C . THR A 1 159 ? -3.082 -12.562 -0.839 1 98.81 159 THR A C 1
ATOM 1219 O O . THR A 1 159 ? -2.268 -11.695 -1.165 1 98.81 159 THR A O 1
ATOM 1222 N N . ILE A 1 160 ? -4.219 -12.734 -1.465 1 98.5 160 ILE A N 1
ATOM 1223 C CA . ILE A 1 160 ? -4.793 -11.68 -2.291 1 98.5 160 ILE A CA 1
ATOM 1224 C C . ILE A 1 160 ? -5.418 -10.602 -1.399 1 98.5 160 ILE A C 1
ATOM 1226 O O . ILE A 1 160 ? -6.641 -10.453 -1.358 1 98.5 160 ILE A O 1
ATOM 1230 N N . SER A 1 161 ? -4.523 -9.836 -0.747 1 98.25 161 SER A N 1
ATOM 1231 C CA . SER A 1 161 ? -4.879 -8.938 0.347 1 98.25 161 SER A CA 1
ATOM 1232 C C . SER A 1 161 ? -5.617 -9.68 1.456 1 98.25 161 SER A C 1
ATOM 1234 O O . SER A 1 161 ? -5.781 -10.898 1.388 1 98.25 161 SER A O 1
ATOM 1236 N N . ASP A 1 162 ? -5.867 -8.977 2.584 1 97.88 162 ASP A N 1
ATOM 1237 C CA . ASP A 1 162 ? -6.695 -9.547 3.645 1 97.88 162 ASP A CA 1
ATOM 1238 C C . ASP A 1 162 ? -8.18 -9.484 3.279 1 97.88 162 ASP A C 1
ATOM 1240 O O . ASP A 1 162 ? -8.688 -8.422 2.9 1 97.88 162 ASP A O 1
ATOM 1244 N N . GLN A 1 163 ? -8.781 -10.633 3.367 1 97.62 163 GLN A N 1
ATOM 1245 C CA . GLN A 1 163 ? -10.195 -10.672 3.014 1 97.62 163 GLN A CA 1
ATOM 1246 C C . GLN A 1 163 ? -11.055 -11.055 4.215 1 97.62 163 GLN A C 1
ATOM 1248 O O . GLN A 1 163 ? -12.18 -11.547 4.051 1 97.62 163 GLN A O 1
ATOM 1253 N N . ASP A 1 164 ? -10.516 -11.008 5.363 1 97.44 164 ASP A N 1
ATOM 1254 C CA . ASP A 1 164 ? -11.195 -11.031 6.656 1 97.44 164 ASP A CA 1
ATOM 1255 C C . ASP A 1 164 ? -10.305 -10.469 7.758 1 97.44 164 ASP A C 1
ATOM 1257 O O . ASP A 1 164 ? -9.305 -9.797 7.473 1 97.44 164 ASP A O 1
ATOM 1261 N N . ASN A 1 165 ? -10.727 -10.602 9.016 1 97.75 165 ASN A N 1
ATOM 1262 C CA . ASN A 1 165 ? -10.008 -9.945 10.102 1 97.75 165 ASN A CA 1
ATOM 1263 C C . ASN A 1 165 ? -8.945 -10.867 10.703 1 97.75 165 ASN A C 1
ATOM 1265 O O . ASN A 1 165 ? -8.438 -10.594 11.797 1 97.75 165 ASN A O 1
ATOM 1269 N N . THR A 1 166 ? -8.562 -11.969 10.039 1 98.56 166 THR A N 1
ATOM 1270 C CA . THR A 1 166 ? -7.578 -12.891 10.594 1 98.56 166 THR A CA 1
ATOM 1271 C C . THR A 1 166 ? -6.176 -12.516 10.125 1 98.56 166 THR A C 1
ATOM 1273 O O . THR A 1 166 ? -5.184 -12.875 10.766 1 98.56 166 THR A O 1
ATOM 1276 N N . GLY A 1 167 ? -6.043 -11.852 8.93 1 98.19 167 GLY A N 1
ATOM 1277 C CA . GLY A 1 167 ? -4.73 -11.516 8.398 1 98.19 167 GLY A CA 1
ATOM 1278 C C . GLY A 1 167 ? -3.873 -10.727 9.367 1 98.19 167 GLY A C 1
ATOM 1279 O O . GLY A 1 167 ? -2.729 -11.094 9.633 1 98.19 167 GLY A O 1
ATOM 1280 N N . SER A 1 168 ? -4.453 -9.633 9.891 1 97.44 168 SER A N 1
ATOM 1281 C CA . SER A 1 168 ? -3.73 -8.805 10.852 1 97.44 168 SER A CA 1
ATOM 1282 C C . SER A 1 168 ? -3.387 -9.586 12.109 1 97.44 168 SER A C 1
ATOM 1284 O O . SER A 1 168 ? -2.309 -9.422 12.68 1 97.44 168 SER A O 1
ATOM 1286 N N . TRP A 1 169 ? -4.293 -10.469 12.562 1 98.25 169 TRP A N 1
ATOM 1287 C CA . TRP A 1 169 ? -4.07 -11.289 13.742 1 98.25 169 TRP A CA 1
ATOM 1288 C C . TRP A 1 169 ? -2.895 -12.242 13.531 1 98.25 169 TRP A C 1
ATOM 1290 O O . TRP A 1 169 ? 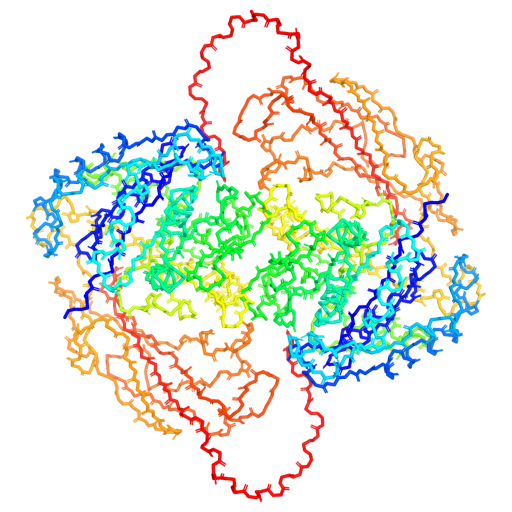-2.043 -12.383 14.414 1 98.25 169 TRP A O 1
ATOM 1300 N N . ILE A 1 170 ? -2.83 -12.844 12.367 1 98.81 170 ILE A N 1
ATOM 1301 C CA . ILE A 1 170 ? -1.769 -13.797 12.047 1 98.81 170 ILE A CA 1
ATOM 1302 C C . ILE A 1 170 ? -0.42 -13.078 12.047 1 98.81 170 ILE A C 1
ATOM 1304 O O . ILE A 1 170 ? 0.518 -13.508 12.727 1 98.81 170 ILE A O 1
ATOM 1308 N N . ARG A 1 171 ? -0.29 -11.953 11.359 1 98.31 171 ARG A N 1
ATOM 1309 C CA . ARG A 1 171 ? 0.982 -11.25 11.234 1 98.31 171 ARG A CA 1
ATOM 1310 C C . ARG A 1 171 ? 1.421 -10.672 12.578 1 98.31 171 ARG A C 1
ATOM 1312 O O . ARG A 1 171 ? 2.617 -10.578 12.852 1 98.31 171 ARG A O 1
ATOM 1319 N N . ARG A 1 172 ? 0.482 -10.328 13.391 1 97.56 172 ARG A N 1
ATOM 1320 C CA . ARG A 1 172 ? 0.794 -9.797 14.711 1 97.56 172 ARG A CA 1
ATOM 1321 C C . ARG A 1 172 ? 1.37 -10.875 15.617 1 97.56 172 ARG A C 1
ATOM 1323 O O . ARG A 1 172 ? 2.338 -10.641 16.344 1 97.56 172 ARG A O 1
ATOM 1330 N N . ASN A 1 173 ? 0.814 -12.047 15.562 1 97.81 173 ASN A N 1
ATOM 1331 C CA . ASN A 1 173 ? 1.181 -13.102 16.5 1 97.81 173 ASN A CA 1
ATOM 1332 C C . ASN A 1 173 ? 2.371 -13.914 16 1 97.81 173 ASN A C 1
ATOM 1334 O O . ASN A 1 173 ? 3.086 -14.523 16.797 1 97.81 173 ASN A O 1
ATOM 1338 N N . TRP A 1 174 ? 2.607 -13.961 14.758 1 98.06 174 TRP A N 1
ATOM 1339 C CA . TRP A 1 174 ? 3.744 -14.656 14.164 1 98.06 174 TRP A CA 1
ATOM 1340 C C . TRP A 1 174 ? 4.508 -13.734 13.211 1 98.06 174 TRP A C 1
ATOM 1342 O O . TRP A 1 174 ? 4.547 -13.984 12 1 98.06 174 TRP A O 1
ATOM 1352 N N . PRO A 1 175 ? 5.219 -12.766 13.703 1 97.38 175 PRO A N 1
ATOM 1353 C CA . PRO A 1 175 ? 5.879 -11.758 12.875 1 97.38 175 PRO A CA 1
ATOM 1354 C C . PRO A 1 175 ? 6.996 -12.344 12.008 1 97.38 175 PRO A C 1
ATOM 1356 O O . PRO A 1 175 ? 7.457 -11.688 11.07 1 97.38 175 PRO A O 1
ATOM 1359 N N . GLN A 1 176 ? 7.43 -13.602 12.305 1 97.31 176 GLN A N 1
ATOM 1360 C CA . GLN A 1 176 ? 8.484 -14.227 11.516 1 97.31 176 GLN A CA 1
ATOM 1361 C C . GLN A 1 176 ? 7.91 -15.062 10.375 1 97.31 176 GLN A C 1
ATOM 1363 O O . GLN A 1 176 ? 8.641 -15.516 9.5 1 97.31 176 GLN A O 1
ATOM 1368 N N . LEU A 1 177 ? 6.613 -15.297 10.383 1 98.69 177 LEU A N 1
ATOM 1369 C CA . LEU A 1 177 ? 5.965 -16.078 9.336 1 98.69 177 LEU A CA 1
ATOM 1370 C C . LEU A 1 177 ? 6.148 -15.422 7.977 1 98.69 177 LEU A C 1
ATOM 1372 O O . LEU A 1 177 ? 5.914 -14.219 7.824 1 98.69 177 LEU A O 1
ATOM 1376 N N . PHE A 1 178 ? 6.684 -16.219 6.992 1 98.69 178 PHE A N 1
ATOM 1377 C CA . PHE A 1 178 ? 6.738 -15.766 5.609 1 98.69 178 PHE A CA 1
ATOM 1378 C C . PHE A 1 178 ? 5.34 -15.477 5.078 1 98.69 178 PHE A C 1
ATOM 1380 O O . PHE A 1 178 ? 4.555 -16.406 4.855 1 98.69 178 PHE A O 1
ATOM 1387 N N . TYR A 1 179 ? 5.031 -14.164 4.891 1 98.88 179 TYR A N 1
ATOM 1388 C CA . TYR A 1 179 ? 3.66 -13.75 4.609 1 98.88 179 TYR A CA 1
ATOM 1389 C C . TYR A 1 179 ? 3.639 -12.609 3.6 1 98.88 179 TYR A C 1
ATOM 1391 O O . TYR A 1 179 ? 3.939 -11.461 3.941 1 98.88 179 TYR A O 1
ATOM 1399 N N . ILE A 1 180 ? 3.26 -12.898 2.355 1 98.88 180 ILE A N 1
ATOM 1400 C CA . ILE A 1 180 ? 3.086 -11.875 1.331 1 98.88 180 ILE A CA 1
ATOM 1401 C C . ILE A 1 180 ? 1.667 -11.312 1.398 1 98.88 180 ILE A C 1
ATOM 1403 O O . ILE A 1 180 ? 0.691 -12.062 1.273 1 98.88 180 ILE A O 1
ATOM 1407 N N . ALA A 1 181 ? 1.551 -10.008 1.619 1 98.62 181 ALA A N 1
ATOM 1408 C CA . ALA A 1 181 ? 0.246 -9.352 1.663 1 98.62 181 ALA A CA 1
ATOM 1409 C C . ALA A 1 181 ? 0.363 -7.875 1.312 1 98.62 181 ALA A C 1
ATOM 1411 O O . ALA A 1 181 ? 1.24 -7.176 1.825 1 98.62 181 ALA A O 1
ATOM 1412 N N . SER A 1 182 ? -0.482 -7.445 0.385 1 98.5 182 SER A N 1
ATOM 1413 C CA . SER A 1 182 ? -0.707 -6.016 0.206 1 98.5 182 SER A CA 1
ATOM 1414 C C . SER A 1 182 ? -1.544 -5.441 1.345 1 98.5 182 SER A C 1
ATOM 1416 O O . SER A 1 182 ? -2.658 -5.902 1.597 1 98.5 182 SER A O 1
ATOM 1418 N N . VAL A 1 183 ? -1.037 -4.379 2.021 1 98.19 183 VAL A N 1
ATOM 1419 C CA . VAL A 1 183 ? -1.766 -3.797 3.145 1 98.19 183 VAL A CA 1
ATOM 1420 C C . VAL A 1 183 ? -2.311 -2.424 2.752 1 98.19 183 VAL A C 1
ATOM 1422 O O . VAL A 1 183 ? -1.56 -1.558 2.299 1 98.19 183 VAL A O 1
ATOM 1425 N N . HIS A 1 184 ? -3.561 -2.227 2.918 1 98.12 184 HIS A N 1
ATOM 1426 C CA . HIS A 1 184 ? -4.312 -1.025 2.574 1 98.12 184 HIS A CA 1
ATOM 1427 C C . HIS A 1 184 ? -5.605 -0.935 3.379 1 98.12 184 HIS A C 1
ATOM 1429 O O . HIS A 1 184 ? -5.879 -1.793 4.223 1 98.12 184 HIS A O 1
ATOM 1435 N N . HIS A 1 185 ? -6.344 0.158 3.211 1 98 185 HIS A N 1
ATOM 1436 C CA . HIS A 1 185 ? -7.715 0.229 3.703 1 98 185 HIS A CA 1
ATOM 1437 C C . HIS A 1 185 ? -8.5 -1.023 3.33 1 98 185 HIS A C 1
ATOM 1439 O O . HIS A 1 185 ? -8.508 -1.433 2.166 1 98 185 HIS A O 1
ATOM 1445 N N . PHE A 1 186 ? -9.102 -1.619 4.336 1 96.88 186 PHE A N 1
ATOM 1446 C CA . PHE A 1 186 ? -9.75 -2.914 4.152 1 96.88 186 PHE A CA 1
ATOM 1447 C C . PHE A 1 186 ? -10.68 -2.889 2.945 1 96.88 186 PHE A C 1
ATOM 1449 O O . PHE A 1 186 ? -11.523 -2 2.824 1 96.88 186 PHE A O 1
ATOM 1456 N N . ASN A 1 187 ? -10.438 -3.779 2.018 1 92.81 187 ASN A N 1
ATOM 1457 C CA . ASN A 1 187 ? -11.227 -4.016 0.814 1 92.81 187 ASN A CA 1
ATOM 1458 C C . ASN A 1 187 ? -10.938 -2.971 -0.259 1 92.81 187 ASN A C 1
ATOM 1460 O O . ASN A 1 187 ? -11.609 -2.934 -1.292 1 92.81 187 ASN A O 1
ATOM 1464 N N . ARG A 1 188 ? -10 -2.092 -0.026 1 95.69 188 ARG A N 1
ATOM 1465 C CA . ARG A 1 188 ? -9.602 -1.17 -1.085 1 95.69 188 ARG A CA 1
ATOM 1466 C C . ARG A 1 188 ? -8.5 -1.769 -1.948 1 95.69 188 ARG A C 1
ATOM 1468 O O . ARG A 1 188 ? -7.383 -1.245 -1.988 1 95.69 188 ARG A O 1
ATOM 1475 N N . TYR A 1 189 ? -8.812 -2.691 -2.74 1 95.81 189 TYR A N 1
ATOM 1476 C CA . TYR A 1 189 ? -7.902 -3.508 -3.533 1 95.81 189 TYR A CA 1
ATOM 1477 C C . TYR A 1 189 ? -7.215 -2.672 -4.605 1 95.81 189 TYR A C 1
ATOM 1479 O O . TYR A 1 189 ? -6.195 -3.084 -5.168 1 95.81 189 TYR A O 1
ATOM 1487 N N . ALA A 1 190 ? -7.766 -1.49 -4.891 1 95.06 190 ALA A N 1
ATOM 1488 C CA . ALA A 1 190 ? -7.215 -0.626 -5.93 1 95.06 190 ALA A CA 1
ATOM 1489 C C . ALA A 1 190 ? -5.742 -0.318 -5.664 1 95.06 190 ALA A C 1
ATOM 1491 O O . ALA A 1 190 ? -4.988 -0.011 -6.59 1 95.06 190 ALA A O 1
ATOM 1492 N N . VAL A 1 191 ? -5.309 -0.484 -4.441 1 95.56 191 VAL A N 1
ATOM 1493 C CA . VAL A 1 191 ? -3.953 -0.125 -4.039 1 95.56 191 VAL A CA 1
ATOM 1494 C C . VAL A 1 191 ? -3.023 -1.32 -4.234 1 95.56 191 VAL A C 1
ATOM 1496 O O . VAL A 1 191 ? -1.803 -1.159 -4.316 1 95.56 191 VAL A O 1
ATOM 1499 N N . ALA A 1 192 ? -3.467 -2.498 -4.398 1 98.19 192 ALA A N 1
ATOM 1500 C CA . ALA A 1 192 ? -2.703 -3.738 -4.281 1 98.19 192 ALA A CA 1
ATOM 1501 C C . ALA A 1 192 ? -1.951 -4.047 -5.57 1 98.19 192 ALA A C 1
ATOM 1503 O O . ALA A 1 192 ? -2.461 -3.801 -6.668 1 98.19 192 ALA A O 1
ATOM 1504 N N . ALA A 1 193 ? -0.818 -4.68 -5.477 1 98.44 193 ALA A N 1
ATOM 1505 C CA . ALA A 1 193 ? 0.03 -5.078 -6.598 1 98.44 193 ALA A CA 1
ATOM 1506 C C . ALA A 1 193 ? -0.656 -6.137 -7.457 1 98.44 193 ALA A C 1
ATOM 1508 O O . ALA A 1 193 ? -0.59 -6.086 -8.688 1 98.44 193 ALA A O 1
ATOM 1509 N N . TRP A 1 194 ? -1.338 -7.078 -6.816 1 98.56 194 TRP A N 1
ATOM 1510 C CA . TRP A 1 194 ? -1.881 -8.25 -7.496 1 98.56 194 TRP A CA 1
ATOM 1511 C C . TRP A 1 194 ? -2.92 -7.84 -8.539 1 98.56 194 TRP A C 1
ATOM 1513 O O . TRP A 1 194 ? -3.197 -8.586 -9.477 1 98.56 194 TRP A O 1
ATOM 1523 N N . ARG A 1 195 ? -3.432 -6.621 -8.453 1 97.75 195 ARG A N 1
ATOM 1524 C CA . ARG A 1 195 ? -4.406 -6.137 -9.422 1 97.75 195 ARG A CA 1
ATOM 1525 C C . ARG A 1 195 ? -3.775 -5.965 -10.797 1 97.75 195 ARG A C 1
ATOM 1527 O O . ARG A 1 195 ? -4.48 -5.832 -11.797 1 97.75 195 ARG A O 1
ATOM 1534 N N . GLY A 1 196 ? -2.477 -6.035 -10.859 1 98.06 196 GLY A N 1
ATOM 1535 C CA . GLY A 1 196 ? -1.77 -5.91 -12.125 1 98.06 196 GLY A CA 1
ATOM 1536 C C . GLY A 1 196 ? -2.111 -7.012 -13.109 1 98.06 196 GLY A C 1
ATOM 1537 O O . GLY A 1 196 ? -1.818 -6.898 -14.305 1 98.06 196 GLY A O 1
ATOM 1538 N N . ILE A 1 197 ? -2.76 -8.055 -12.648 1 98.38 197 ILE A N 1
ATOM 1539 C CA . ILE A 1 197 ? -3.059 -9.188 -13.523 1 98.38 197 ILE A CA 1
ATOM 1540 C C . ILE A 1 197 ? -3.988 -8.742 -14.648 1 98.38 197 ILE A C 1
ATOM 1542 O O . ILE A 1 197 ? -3.828 -9.164 -15.797 1 98.38 197 ILE A O 1
ATOM 1546 N N . SER A 1 198 ? -4.977 -7.777 -14.305 1 98.06 198 SER A N 1
ATOM 1547 C CA . SER A 1 198 ? -5.953 -7.391 -15.312 1 98.06 198 SER A CA 1
ATOM 1548 C C . SER A 1 198 ? -6.766 -6.184 -14.867 1 98.06 198 SER A C 1
ATOM 1550 O O . SER A 1 198 ? -7.82 -5.891 -15.438 1 98.06 198 SER A O 1
ATOM 1552 N N . GLY A 1 199 ? -6.312 -5.434 -13.875 1 96.75 199 GLY A N 1
ATOM 1553 C CA . GLY A 1 199 ? -7.207 -4.531 -13.164 1 96.75 199 GLY A CA 1
ATOM 1554 C C . GLY A 1 199 ? -7.137 -3.102 -13.672 1 96.75 199 GLY A C 1
ATOM 1555 O O . GLY A 1 199 ? -7.793 -2.211 -13.133 1 96.75 199 GLY A O 1
ATOM 1556 N N . GLU A 1 200 ? -6.379 -2.752 -14.719 1 94.81 200 GLU A N 1
ATOM 1557 C CA . GLU A 1 200 ? -6.086 -1.363 -15.055 1 94.81 200 GLU A CA 1
ATOM 1558 C C . GLU A 1 200 ? -7.348 -0.617 -15.477 1 94.81 200 GLU A C 1
ATOM 1560 O O . GLU A 1 200 ? -7.531 0.552 -15.125 1 94.81 200 GLU A O 1
ATOM 1565 N N . GLU A 1 201 ? -8.289 -1.296 -16.203 1 93.38 201 GLU A N 1
ATOM 1566 C CA . GLU A 1 201 ? -9.508 -0.613 -16.625 1 93.38 201 GLU A CA 1
ATOM 1567 C C . GLU A 1 201 ? -10.5 -0.481 -15.477 1 93.38 201 GLU A C 1
ATOM 1569 O O . GLU A 1 201 ? -11.172 0.544 -15.344 1 93.38 201 GLU A O 1
ATOM 1574 N N . TYR A 1 202 ? -10.547 -1.52 -14.695 1 93.5 202 TYR A N 1
ATOM 1575 C CA . TYR A 1 202 ? -11.5 -1.548 -13.594 1 93.5 202 TYR A CA 1
ATOM 1576 C C . TYR A 1 202 ? -11.094 -0.57 -12.5 1 93.5 202 TYR A C 1
ATOM 1578 O O . TYR A 1 202 ? -11.938 0.14 -11.945 1 93.5 202 TYR A O 1
ATOM 1586 N N . TYR A 1 203 ? -9.812 -0.478 -12.164 1 94.5 203 TYR A N 1
ATOM 1587 C CA . TYR A 1 203 ? -9.32 0.35 -11.07 1 94.5 203 TYR A CA 1
ATOM 1588 C C . TYR A 1 203 ? -8.695 1.638 -11.594 1 94.5 203 TYR A C 1
ATOM 1590 O O . TYR A 1 203 ? -8.172 2.441 -10.82 1 94.5 203 TYR A O 1
ATOM 1598 N N . ASN A 1 204 ? -8.641 1.842 -12.898 1 92.88 204 ASN A N 1
ATOM 1599 C CA . ASN A 1 204 ? -8.211 3.084 -13.531 1 92.88 204 ASN A CA 1
ATOM 1600 C C . ASN A 1 204 ? -6.77 3.43 -13.18 1 92.88 204 ASN A C 1
ATOM 1602 O O . ASN A 1 204 ? -6.48 4.551 -12.758 1 92.88 204 ASN A O 1
ATOM 1606 N N . PHE A 1 205 ? -5.852 2.535 -13.344 1 92.62 205 PHE A N 1
ATOM 1607 C CA . PHE A 1 205 ? -4.426 2.818 -13.203 1 92.62 205 PHE A CA 1
ATOM 1608 C C . PHE A 1 205 ? -3.701 2.6 -14.531 1 92.62 205 PHE A C 1
ATOM 1610 O O . PHE A 1 205 ? -4.188 1.875 -15.398 1 92.62 205 PHE A O 1
ATOM 1617 N N . PRO A 1 206 ? -2.516 3.225 -14.664 1 91.12 206 PRO A N 1
ATOM 1618 C CA . PRO A 1 206 ? -1.819 3.121 -15.945 1 91.12 206 PRO A CA 1
ATOM 1619 C C . PRO A 1 206 ? -1.129 1.772 -16.141 1 91.12 206 PRO A C 1
ATOM 1621 O O . PRO A 1 206 ? -0.674 1.166 -15.164 1 91.12 206 PRO A O 1
ATOM 1624 N N . SER A 1 207 ? -1.073 1.341 -17.328 1 93.62 207 SER A N 1
ATOM 1625 C CA . SER A 1 207 ? -0.385 0.116 -17.719 1 93.62 207 SER A CA 1
ATOM 1626 C C . SER A 1 207 ? 0.036 0.162 -19.188 1 93.62 207 SER A C 1
ATOM 1628 O O . SER A 1 207 ? -0.543 0.905 -19.969 1 93.62 207 SER A O 1
ATOM 1630 N N . PHE A 1 208 ? 1.108 -0.559 -19.5 1 92.44 208 PHE A N 1
ATOM 1631 C CA . PHE A 1 208 ? 1.52 -0.73 -20.875 1 92.44 208 PHE A CA 1
ATOM 1632 C C . PHE A 1 208 ? 1.128 -2.111 -21.391 1 92.44 208 PHE A C 1
ATOM 1634 O O . PHE A 1 208 ? 1.478 -2.484 -22.516 1 92.44 208 PHE A O 1
ATOM 1641 N N . SER A 1 209 ? 0.447 -2.82 -20.594 1 89.94 209 SER A N 1
ATOM 1642 C CA . SER A 1 209 ? 0.26 -4.238 -20.875 1 89.94 209 SER A CA 1
ATOM 1643 C C . SER A 1 209 ? -0.786 -4.453 -21.969 1 89.94 209 SER A C 1
ATOM 1645 O O . SER A 1 209 ? -1.604 -3.568 -22.219 1 89.94 209 SER A O 1
ATOM 1647 N N . ASN A 1 210 ? -0.742 -5.637 -22.531 1 88.88 210 ASN A N 1
ATOM 1648 C CA . ASN A 1 210 ? -1.651 -6.059 -23.594 1 88.88 210 ASN A CA 1
ATOM 1649 C C . ASN A 1 210 ? -3.068 -6.262 -23.062 1 88.88 210 ASN A C 1
ATOM 1651 O O . ASN A 1 210 ? -3.283 -7.031 -22.125 1 88.88 210 ASN A O 1
ATOM 1655 N N . GLN A 1 211 ? -3.998 -5.676 -23.719 1 93.88 211 GLN A N 1
ATOM 1656 C CA . GLN A 1 211 ? -5.383 -5.785 -23.266 1 93.88 211 GLN A CA 1
ATOM 1657 C C . GLN A 1 211 ? -6.121 -6.887 -24.031 1 93.88 211 GLN A C 1
ATOM 1659 O O . GLN A 1 211 ? -7.148 -7.383 -23.562 1 93.88 211 GLN A O 1
ATOM 1664 N N . GLU A 1 212 ? -5.598 -7.289 -25.078 1 96.81 212 GLU A N 1
ATOM 1665 C CA . GLU A 1 212 ? -6.266 -8.289 -25.906 1 96.81 212 GLU A CA 1
ATOM 1666 C C . GLU A 1 212 ? -6.371 -9.625 -25.188 1 96.81 212 GLU A C 1
ATOM 1668 O O . GLU A 1 212 ? -7.43 -10.258 -25.188 1 96.81 212 GLU A O 1
ATOM 16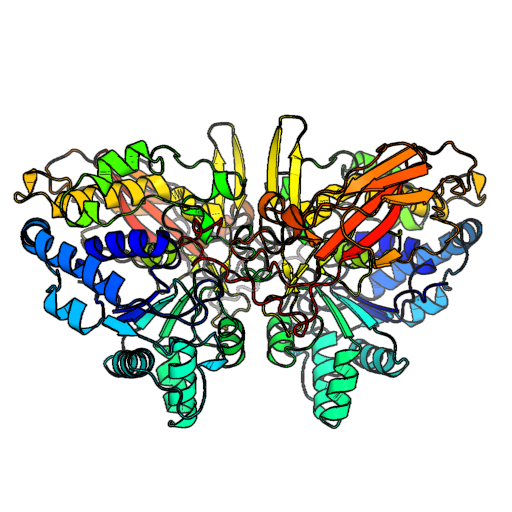73 N N . VAL A 1 213 ? -5.355 -10 -24.531 1 97.81 213 VAL A N 1
ATOM 1674 C CA . VAL A 1 213 ? -5.258 -11.352 -24 1 97.81 213 VAL A CA 1
ATOM 1675 C C . VAL A 1 213 ? -6.121 -11.469 -22.734 1 97.81 213 VAL A C 1
ATOM 1677 O O . VAL A 1 213 ? -6.219 -12.547 -22.156 1 97.81 213 VAL A O 1
ATOM 1680 N N . ILE A 1 214 ? -6.762 -10.375 -22.344 1 97.62 214 ILE A N 1
ATOM 1681 C CA . ILE A 1 214 ? -7.699 -10.453 -21.234 1 97.62 214 ILE A CA 1
ATOM 1682 C C . ILE A 1 214 ? -9.086 -10.016 -21.688 1 97.62 214 ILE A C 1
ATOM 1684 O O . ILE A 1 214 ? -9.992 -9.828 -20.875 1 97.62 214 ILE A O 1
ATOM 1688 N N . SER A 1 215 ? -9.242 -9.82 -22.984 1 97.62 215 SER A N 1
ATOM 1689 C CA . SER A 1 215 ? -10.547 -9.445 -23.516 1 97.62 215 SER A CA 1
ATOM 1690 C C . SER A 1 215 ? -11.516 -10.617 -23.484 1 97.62 215 SER A C 1
ATOM 1692 O O . SER A 1 215 ? -11.109 -11.773 -23.594 1 97.62 215 SER A O 1
ATOM 1694 N N . PRO A 1 216 ? -12.789 -10.344 -23.359 1 97.44 216 PRO A N 1
ATOM 1695 C CA . PRO A 1 216 ? -13.789 -11.414 -23.344 1 97.44 216 PRO A CA 1
ATOM 1696 C C . PRO A 1 216 ? -13.719 -12.281 -24.609 1 97.44 216 PRO A C 1
ATOM 1698 O O . PRO A 1 216 ? -13.852 -13.508 -24.516 1 97.44 216 PRO A O 1
ATOM 1701 N N . ASP A 1 217 ? -13.492 -11.688 -25.75 1 98.06 217 ASP A N 1
ATOM 1702 C CA . ASP A 1 217 ? -13.422 -12.438 -27 1 98.06 217 ASP A CA 1
ATOM 1703 C C . ASP A 1 217 ? -12.227 -13.383 -27 1 98.06 217 ASP A C 1
ATOM 1705 O O . ASP A 1 217 ? -12.344 -14.547 -27.406 1 98.06 217 ASP A O 1
ATOM 1709 N N . TRP A 1 218 ? -11.094 -12.891 -26.656 1 98.62 218 TRP A N 1
ATOM 1710 C CA . TRP A 1 218 ? -9.891 -13.719 -26.594 1 98.62 218 TRP A CA 1
ATOM 1711 C C . TRP A 1 218 ? -10.078 -14.875 -25.609 1 98.62 218 TRP A C 1
ATOM 1713 O O . TRP A 1 218 ? -9.719 -16.016 -25.906 1 98.62 218 TRP A O 1
ATOM 1723 N N . ILE A 1 219 ? -10.656 -14.586 -24.453 1 98.69 219 ILE A N 1
ATOM 1724 C CA . ILE A 1 219 ? -10.875 -15.586 -23.422 1 98.69 219 ILE A CA 1
ATOM 1725 C C . ILE A 1 219 ? -11.852 -16.641 -23.922 1 98.69 219 ILE A C 1
ATOM 1727 O O . ILE A 1 219 ? -11.625 -17.844 -23.734 1 98.69 219 ILE A O 1
ATOM 1731 N N . ARG A 1 220 ? -12.891 -16.188 -24.547 1 98.56 220 ARG A N 1
ATOM 1732 C CA . ARG A 1 220 ? -13.852 -17.125 -25.109 1 98.56 220 ARG A CA 1
ATOM 1733 C C . ARG A 1 220 ? -13.188 -18.078 -26.094 1 98.56 220 ARG A C 1
ATOM 1735 O O . ARG A 1 220 ? -13.391 -19.281 -26.047 1 98.56 220 ARG A O 1
ATOM 1742 N N . GLN A 1 221 ? -12.367 -17.547 -26.922 1 98.44 221 GLN A N 1
ATOM 1743 C CA . GLN A 1 221 ? -11.773 -18.297 -28.016 1 98.44 221 GLN A CA 1
ATOM 1744 C C . GLN A 1 221 ? -10.656 -19.203 -27.516 1 98.44 221 GLN A C 1
ATOM 1746 O O . GLN A 1 221 ? -10.516 -20.344 -27.984 1 98.44 221 GLN A O 1
ATOM 1751 N N . ASN A 1 222 ? -9.875 -18.719 -26.594 1 98.56 222 ASN A N 1
ATOM 1752 C CA . ASN A 1 222 ? -8.633 -19.422 -26.281 1 98.56 222 ASN A CA 1
ATOM 1753 C C . ASN A 1 222 ? -8.758 -20.234 -24.984 1 98.56 222 ASN A C 1
ATOM 1755 O O . ASN A 1 222 ? -7.922 -21.078 -24.703 1 98.56 222 ASN A O 1
ATOM 1759 N N . ILE A 1 223 ? -9.828 -19.969 -24.219 1 98.75 223 ILE A N 1
ATOM 1760 C CA . ILE A 1 223 ? -9.938 -20.625 -22.922 1 98.75 223 ILE A CA 1
ATOM 1761 C C . ILE A 1 223 ? -11.289 -21.328 -22.812 1 98.75 223 ILE A C 1
ATOM 1763 O O . ILE A 1 223 ? -11.375 -22.547 -22.875 1 98.75 223 ILE A O 1
ATOM 1767 N N . GLN A 1 224 ? -12.352 -20.609 -22.875 1 98.75 224 GLN A N 1
ATOM 1768 C CA . GLN A 1 224 ? -13.68 -21.078 -22.531 1 98.75 224 GLN A CA 1
ATOM 1769 C C . GLN A 1 224 ? -14.172 -22.125 -23.531 1 98.75 224 GLN A C 1
ATOM 1771 O O . GLN A 1 224 ? -14.914 -23.031 -23.172 1 98.75 224 GLN A O 1
ATOM 1776 N N . SER A 1 225 ? -13.758 -22.062 -24.75 1 98.31 225 SER A N 1
ATOM 1777 C CA . SER A 1 225 ? -14.25 -22.953 -25.797 1 98.31 225 SER A CA 1
ATOM 1778 C C . SER A 1 225 ? -13.375 -24.188 -25.922 1 98.31 225 SER A C 1
ATOM 1780 O O . SER A 1 225 ? -13.578 -25.016 -26.828 1 98.31 225 SER A O 1
ATOM 1782 N N . VAL A 1 226 ? -12.445 -24.312 -25.047 1 98.38 226 VAL A N 1
ATOM 1783 C CA . VAL A 1 226 ? -11.43 -25.344 -25.234 1 98.38 226 VAL A CA 1
ATOM 1784 C C . VAL A 1 226 ? -11.68 -26.5 -24.266 1 98.38 226 VAL A C 1
ATOM 1786 O O . VAL A 1 226 ? -11.141 -26.5 -23.156 1 98.38 226 VAL A O 1
ATOM 1789 N N . GLY A 1 227 ? -12.461 -27.5 -24.688 1 97.56 227 GLY A N 1
ATOM 1790 C CA . GLY A 1 227 ? -12.625 -28.734 -23.953 1 97.56 227 GLY A CA 1
ATOM 1791 C C . GLY A 1 227 ? -13.469 -28.578 -22.703 1 97.56 227 GLY A C 1
ATOM 1792 O O . GLY A 1 227 ? -13.992 -27.5 -22.422 1 97.56 227 GLY A O 1
ATOM 1793 N N . PRO A 1 228 ? -13.523 -29.656 -21.953 1 98.06 228 PRO A N 1
ATOM 1794 C CA . PRO A 1 228 ? -14.367 -29.672 -20.766 1 98.06 228 PRO A CA 1
ATOM 1795 C C . PRO A 1 228 ? -13.852 -28.75 -19.656 1 98.06 228 PRO A C 1
ATOM 1797 O O . PRO A 1 228 ? -14.641 -28.156 -18.922 1 98.06 228 PRO A O 1
ATOM 1800 N N . LEU A 1 229 ? -12.555 -28.672 -19.531 1 98.31 229 LEU A N 1
ATOM 1801 C CA . LEU A 1 229 ? -11.992 -27.812 -18.484 1 98.31 229 LEU A CA 1
ATOM 1802 C C . LEU A 1 229 ? -12.203 -26.344 -18.812 1 98.31 229 LEU A C 1
ATOM 1804 O O . LEU A 1 229 ? -12.57 -25.562 -17.938 1 98.31 229 LEU A O 1
ATOM 1808 N N . GLY A 1 230 ? -11.945 -25.953 -20.078 1 98.62 230 GLY A N 1
ATOM 1809 C CA . GLY A 1 230 ? -12.219 -24.594 -20.5 1 98.62 230 GLY A CA 1
ATOM 1810 C C . GLY A 1 230 ? -13.664 -24.172 -20.297 1 98.62 230 GLY A C 1
ATOM 1811 O O . GLY A 1 230 ? -13.945 -23.016 -19.984 1 98.62 230 GLY A O 1
ATOM 1812 N N . ALA A 1 231 ? -14.57 -25.125 -20.438 1 98.56 231 ALA A N 1
ATOM 1813 C CA . ALA A 1 231 ? -16 -24.859 -20.281 1 98.56 231 ALA A CA 1
ATOM 1814 C C . ALA A 1 231 ? -16.344 -24.5 -18.844 1 98.56 231 ALA A C 1
ATOM 1816 O O . ALA A 1 231 ? -17.406 -23.906 -18.578 1 98.56 231 ALA A O 1
ATOM 1817 N N . LYS A 1 232 ? -15.5 -24.812 -17.906 1 98.69 232 LYS A N 1
ATOM 1818 C CA . LYS A 1 232 ? -15.727 -24.516 -16.484 1 98.69 232 LYS A CA 1
ATOM 1819 C C . LYS A 1 232 ? -15.195 -23.125 -16.141 1 98.69 232 LYS A C 1
ATOM 1821 O O . LYS A 1 232 ? -15.375 -22.656 -15.016 1 98.69 232 LYS A O 1
ATOM 1826 N N . TYR A 1 233 ? -14.547 -22.422 -17.094 1 98.75 233 TYR A N 1
ATOM 1827 C CA . TYR A 1 233 ? -14.008 -21.094 -16.906 1 98.75 233 TYR A CA 1
ATOM 1828 C C . TYR A 1 233 ? -15.086 -20.031 -17.109 1 98.75 233 TYR A C 1
ATOM 1830 O O . TYR A 1 233 ? -15.469 -19.75 -18.25 1 98.75 233 TYR A O 1
ATOM 1838 N N . PRO A 1 234 ? -15.539 -19.359 -16.047 1 98.38 234 PRO A N 1
ATOM 1839 C CA . PRO A 1 234 ? -16.672 -18.453 -16.203 1 98.38 234 PRO A CA 1
ATOM 1840 C C . PRO A 1 234 ? -16.25 -17.078 -16.75 1 98.38 234 PRO A C 1
ATOM 1842 O O . PRO A 1 234 ? -15.062 -16.766 -16.797 1 98.38 234 PRO A O 1
ATOM 1845 N N . ASP A 1 235 ? -17.25 -16.344 -17.188 1 97.38 235 ASP A N 1
ATOM 1846 C CA . ASP A 1 235 ? -17.047 -14.93 -17.5 1 97.38 235 ASP A CA 1
ATOM 1847 C C . ASP A 1 235 ? -16.656 -14.141 -16.25 1 97.38 235 ASP A C 1
ATOM 1849 O O . ASP A 1 235 ? -17 -14.539 -15.133 1 97.38 235 ASP A O 1
ATOM 1853 N N . ALA A 1 236 ? -15.922 -13.109 -16.5 1 94.88 236 ALA A N 1
ATOM 1854 C CA . ALA A 1 236 ? -15.539 -12.242 -15.391 1 94.88 236 ALA A CA 1
ATOM 1855 C C . ALA A 1 236 ? -16.688 -11.312 -15.008 1 94.88 236 ALA A C 1
ATOM 1857 O O . ALA A 1 236 ? -17.391 -10.805 -15.875 1 94.88 236 ALA A O 1
ATOM 1858 N N . ASP A 1 237 ? -16.828 -11.07 -13.719 1 91.31 237 ASP A N 1
ATOM 1859 C CA . ASP A 1 237 ? -17.75 -10.047 -13.227 1 91.31 237 ASP A CA 1
ATOM 1860 C C . ASP A 1 237 ? -17 -8.766 -12.867 1 91.31 237 ASP A C 1
ATOM 1862 O O . ASP A 1 237 ? -17.578 -7.676 -12.898 1 91.31 237 ASP A O 1
ATOM 1866 N N . PHE A 1 238 ? -15.758 -8.914 -12.547 1 92.12 238 PHE A N 1
ATOM 1867 C CA . PHE A 1 238 ? -14.859 -7.82 -12.195 1 92.12 238 PHE A CA 1
ATOM 1868 C C . PHE A 1 238 ? -13.562 -7.91 -12.984 1 92.12 238 PHE A C 1
ATOM 1870 O O . PHE A 1 238 ? -13.578 -7.898 -14.219 1 92.12 238 PHE A O 1
ATOM 1877 N N . ILE A 1 239 ? -12.477 -8.078 -12.25 1 95.38 239 ILE A N 1
ATOM 1878 C CA . ILE A 1 239 ? -11.266 -8.258 -13.039 1 95.38 239 ILE A CA 1
ATOM 1879 C C . ILE A 1 239 ? -11.047 -9.742 -13.328 1 95.38 239 ILE A C 1
ATOM 1881 O O . ILE A 1 239 ? -11.547 -10.602 -12.609 1 95.38 239 ILE A O 1
ATOM 1885 N N . VAL A 1 240 ? -10.383 -10.016 -14.391 1 97.56 240 VAL A N 1
ATOM 1886 C CA . VAL A 1 240 ? -10.094 -11.391 -14.781 1 97.56 240 VAL A CA 1
ATOM 1887 C C . VAL A 1 240 ? -9.023 -11.969 -13.859 1 97.56 240 VAL A C 1
ATOM 1889 O O . VAL A 1 240 ? -7.918 -11.43 -13.758 1 97.56 240 VAL A O 1
ATOM 1892 N N . GLU A 1 241 ? -9.352 -13.039 -13.156 1 98.19 241 GLU A N 1
ATOM 1893 C CA . GLU A 1 241 ? -8.422 -13.883 -12.414 1 98.19 241 GLU A CA 1
ATOM 1894 C C . GLU A 1 241 ? -7.711 -13.086 -11.328 1 98.19 241 GLU A C 1
ATOM 1896 O O . GLU A 1 241 ? -6.48 -13.125 -11.227 1 98.19 241 GLU A O 1
ATOM 1901 N N . GLY A 1 242 ? -8.477 -12.438 -10.477 1 97.38 242 GLY A N 1
ATOM 1902 C CA . GLY A 1 242 ? -7.91 -11.633 -9.398 1 97.38 242 GLY A CA 1
ATOM 1903 C C . GLY A 1 242 ? -7.07 -12.438 -8.43 1 97.38 242 GLY A C 1
ATOM 1904 O O . GLY A 1 242 ? -6.145 -11.906 -7.812 1 97.38 242 GLY A O 1
ATOM 1905 N N . ASP A 1 243 ? -7.25 -13.75 -8.383 1 98.12 243 ASP A N 1
ATOM 1906 C CA . ASP A 1 243 ? -6.582 -14.594 -7.398 1 98.12 243 ASP A CA 1
ATOM 1907 C C . ASP A 1 243 ? -5.297 -15.195 -7.969 1 98.12 243 ASP A C 1
ATOM 1909 O O . ASP A 1 243 ? -4.449 -15.68 -7.219 1 98.12 243 ASP A O 1
ATOM 1913 N N . THR A 1 244 ? -5.07 -15.148 -9.195 1 98.69 244 THR A N 1
ATOM 1914 C CA . THR A 1 244 ? -4.109 -15.945 -9.945 1 98.69 244 THR A CA 1
ATOM 1915 C C . THR A 1 244 ? -2.682 -15.484 -9.656 1 98.69 244 THR A C 1
ATOM 1917 O O . THR A 1 244 ? -1.738 -16.281 -9.758 1 98.69 244 THR A O 1
ATOM 1920 N N . PRO A 1 245 ? -2.457 -14.211 -9.266 1 98.81 245 PRO A N 1
ATOM 1921 C CA . PRO A 1 245 ? -1.071 -13.805 -9.016 1 98.81 245 PRO A CA 1
ATOM 1922 C C . PRO A 1 245 ? -0.385 -14.68 -7.965 1 98.81 245 PRO A C 1
ATOM 1924 O O . PRO A 1 245 ? 0.808 -14.969 -8.086 1 98.81 245 PRO A O 1
ATOM 1927 N N . SER A 1 246 ? -1.09 -15.148 -6.977 1 98.62 246 SER A N 1
ATOM 1928 C CA . SER A 1 246 ? -0.489 -16.016 -5.969 1 98.62 246 SER A CA 1
ATOM 1929 C C . SER A 1 246 ? -0.087 -17.359 -6.562 1 98.62 246 SER A C 1
ATOM 1931 O O . SER A 1 246 ? 0.852 -18 -6.086 1 98.62 246 SER A O 1
ATOM 1933 N N . LEU A 1 247 ? -0.747 -17.828 -7.637 1 98.5 247 LEU A N 1
ATOM 1934 C CA . LEU A 1 247 ? -0.38 -19.031 -8.375 1 98.5 247 LEU A CA 1
ATOM 1935 C C . LEU A 1 247 ? 0.811 -18.766 -9.289 1 98.5 247 LEU A C 1
ATOM 1937 O O . LEU A 1 247 ? 1.778 -19.531 -9.297 1 98.5 247 LEU A O 1
ATOM 1941 N N . LEU A 1 248 ? 0.711 -17.609 -10.016 1 98.75 248 LEU A N 1
ATOM 1942 C CA . LEU A 1 248 ? 1.764 -17.25 -10.961 1 98.75 248 LEU A CA 1
ATOM 1943 C C . LEU A 1 248 ? 3.104 -17.094 -10.25 1 98.75 248 LEU A C 1
ATOM 1945 O O . LEU A 1 248 ? 4.156 -17.359 -10.836 1 98.75 248 LEU A O 1
ATOM 1949 N N . TYR A 1 249 ? 3.016 -16.781 -8.977 1 98.44 249 TYR A N 1
ATOM 1950 C CA . TYR A 1 249 ? 4.195 -16.609 -8.133 1 98.44 249 TYR A CA 1
ATOM 1951 C C . TYR A 1 249 ? 4.973 -17.906 -8.008 1 98.44 249 TYR A C 1
ATOM 1953 O O . TYR A 1 249 ? 6.199 -17.891 -7.859 1 98.44 249 TYR A O 1
ATOM 1961 N N . LEU A 1 250 ? 4.336 -19.031 -8.25 1 98 250 LEU A N 1
ATOM 1962 C CA . LEU A 1 250 ? 4.91 -20.344 -7.918 1 98 250 LEU A CA 1
ATOM 1963 C C . LEU A 1 250 ? 5.293 -21.094 -9.18 1 98 250 LEU A C 1
ATOM 1965 O O . LEU A 1 250 ? 5.938 -22.141 -9.109 1 98 250 LEU A O 1
ATOM 1969 N N . ILE A 1 251 ? 4.918 -20.625 -10.336 1 96.44 251 ILE A N 1
ATOM 1970 C CA . ILE A 1 251 ? 5.148 -21.359 -11.578 1 96.44 251 ILE A CA 1
ATOM 1971 C C . ILE A 1 251 ? 6.641 -21.375 -11.891 1 96.44 251 ILE A C 1
ATOM 1973 O O . ILE A 1 251 ? 7.273 -20.328 -12 1 96.44 251 ILE A O 1
ATOM 1977 N N . PRO A 1 252 ? 7.211 -22.531 -12.031 1 94.88 252 PRO A N 1
ATOM 1978 C CA . PRO A 1 252 ? 8.648 -22.641 -12.289 1 94.88 252 PRO A CA 1
ATOM 1979 C C . PRO A 1 252 ? 9 -22.5 -13.766 1 94.88 252 PRO A C 1
ATOM 1981 O O . PRO A 1 252 ? 9.383 -23.484 -14.414 1 94.88 252 PRO A O 1
ATOM 1984 N N . ASN A 1 253 ? 9 -21.344 -14.289 1 95.88 253 ASN A N 1
ATOM 1985 C CA . ASN A 1 253 ? 9.258 -21.094 -15.703 1 95.88 253 ASN A CA 1
ATOM 1986 C C . ASN A 1 253 ? 10.68 -20.594 -15.938 1 95.88 253 ASN A C 1
ATOM 1988 O O . ASN A 1 253 ? 11 -20.094 -17.016 1 95.88 253 ASN A O 1
ATOM 1992 N N . GLY A 1 254 ? 11.516 -20.688 -14.883 1 96.94 254 GLY A N 1
ATOM 1993 C CA . GLY A 1 254 ? 12.914 -20.312 -14.992 1 96.94 254 GLY A CA 1
ATOM 1994 C C . GLY A 1 254 ? 13.188 -18.875 -14.594 1 96.94 254 GLY A C 1
ATOM 1995 O O . GLY A 1 254 ? 14.344 -18.469 -14.453 1 96.94 254 GLY A O 1
ATOM 1996 N N . LEU A 1 255 ? 12.125 -18.094 -14.32 1 97.44 255 LEU A N 1
ATOM 1997 C CA . LEU A 1 255 ? 12.227 -16.656 -14.07 1 97.44 255 LEU A CA 1
ATOM 1998 C C . LEU A 1 255 ? 12.555 -16.391 -12.609 1 97.44 255 LEU A C 1
ATOM 2000 O O . LEU A 1 255 ? 13.211 -15.391 -12.289 1 97.44 255 LEU A O 1
ATOM 2004 N N . SER A 1 256 ? 12.047 -17.344 -11.742 1 95.06 256 SER A N 1
ATOM 2005 C CA . SER A 1 256 ? 12.016 -16.906 -10.352 1 95.06 256 SER A CA 1
ATOM 2006 C C . SER A 1 256 ? 12.344 -18.062 -9.406 1 95.06 256 SER A C 1
ATOM 2008 O O . SER A 1 256 ? 12.461 -19.203 -9.844 1 95.06 256 SER A O 1
ATOM 2010 N N . ASP A 1 257 ? 12.68 -17.734 -8.227 1 95.94 257 ASP A N 1
ATOM 2011 C CA . ASP A 1 257 ? 12.734 -18.578 -7.039 1 95.94 257 ASP A CA 1
ATOM 2012 C C . ASP A 1 257 ? 11.766 -18.094 -5.969 1 95.94 257 ASP A C 1
ATOM 2014 O O . ASP A 1 257 ? 11.953 -17.016 -5.398 1 95.94 257 ASP A O 1
ATOM 2018 N N . PRO A 1 258 ? 10.695 -18.875 -5.672 1 96 258 PRO A N 1
ATOM 2019 C CA . PRO A 1 258 ? 9.641 -18.391 -4.777 1 96 258 PRO A CA 1
ATOM 2020 C C . PRO A 1 258 ? 10.156 -18.094 -3.371 1 96 258 PRO A C 1
ATOM 2022 O O . PRO A 1 258 ? 9.477 -17.406 -2.592 1 96 258 PRO A O 1
ATOM 2025 N N . GLU A 1 259 ? 11.312 -18.562 -2.992 1 96.19 259 GLU A N 1
ATOM 2026 C CA . GLU A 1 259 ? 11.867 -18.297 -1.673 1 96.19 259 GLU A CA 1
ATOM 2027 C C . GLU A 1 259 ? 12.422 -16.875 -1.596 1 96.19 259 GLU A C 1
ATOM 2029 O O . GLU A 1 259 ? 12.734 -16.375 -0.509 1 96.19 259 GLU A O 1
ATOM 2034 N N . TYR A 1 260 ? 12.547 -16.234 -2.768 1 96.56 260 TYR A N 1
ATOM 2035 C CA . TYR A 1 260 ? 13.078 -14.875 -2.82 1 96.56 26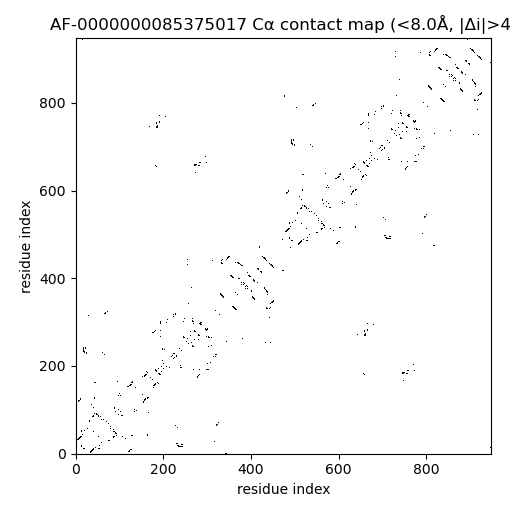0 TYR A CA 1
ATOM 2036 C C . TYR A 1 260 ? 12.062 -13.922 -3.436 1 96.56 260 TYR A C 1
ATOM 2038 O O . TYR A 1 260 ? 12.102 -13.648 -4.637 1 96.56 260 TYR A O 1
ATOM 2046 N N . GLN A 1 261 ? 11.281 -13.328 -2.594 1 96.62 261 GLN A N 1
ATOM 2047 C CA . GLN A 1 261 ? 10.148 -12.492 -2.986 1 96.62 261 GLN A CA 1
ATOM 2048 C C . GLN A 1 261 ? 10.617 -11.188 -3.623 1 96.62 261 GLN A C 1
ATOM 2050 O O . GLN A 1 261 ? 9.906 -10.594 -4.438 1 96.62 261 GLN A O 1
ATOM 2055 N N . GLU A 1 262 ? 11.844 -10.789 -3.443 1 96.94 262 GLU A N 1
ATOM 2056 C CA . GLU A 1 262 ? 12.367 -9.516 -3.932 1 96.94 262 GLU A CA 1
ATOM 2057 C C . GLU A 1 262 ? 12.844 -9.633 -5.375 1 96.94 262 GLU A C 1
ATOM 2059 O O . GLU A 1 262 ? 13.094 -8.625 -6.035 1 96.94 262 GLU A O 1
ATOM 2064 N N . TRP A 1 263 ? 12.977 -10.867 -5.902 1 97.31 263 TRP A N 1
ATOM 2065 C CA . TRP A 1 263 ? 13.547 -11.062 -7.227 1 97.31 263 TRP A CA 1
ATOM 2066 C C . TRP A 1 263 ? 12.492 -10.867 -8.312 1 97.31 263 TRP A C 1
ATOM 2068 O O . TRP A 1 263 ? 12.828 -10.555 -9.461 1 97.31 263 TRP A O 1
ATOM 2078 N N . GLY A 1 264 ? 11.234 -11.117 -7.914 1 97 264 GLY A N 1
ATOM 2079 C CA . GLY A 1 264 ? 10.172 -10.969 -8.891 1 97 264 GLY A CA 1
ATOM 2080 C C . GLY A 1 264 ? 9.812 -12.258 -9.594 1 97 264 GLY A C 1
ATOM 2081 O O . GLY A 1 264 ? 10.633 -13.18 -9.672 1 97 264 GLY A O 1
ATOM 2082 N N . SER A 1 265 ? 8.617 -12.328 -10.078 1 97.75 265 SER A N 1
ATOM 2083 C CA . SER A 1 265 ? 7.973 -13.445 -10.773 1 97.75 265 SER A CA 1
ATOM 2084 C C . SER A 1 265 ? 6.785 -12.969 -11.602 1 97.75 265 SER A C 1
ATOM 2086 O O . SER A 1 265 ? 6.461 -11.773 -11.602 1 97.75 265 SER A O 1
ATOM 2088 N N . TRP A 1 266 ? 6.152 -13.906 -12.305 1 98.56 266 TRP A N 1
ATOM 2089 C CA . TRP A 1 266 ? 4.895 -13.594 -12.977 1 98.56 266 TRP A CA 1
ATOM 2090 C C . TRP A 1 266 ? 3.861 -13.07 -11.984 1 98.56 266 TRP A C 1
ATOM 2092 O O . TRP A 1 266 ? 2.945 -12.336 -12.367 1 98.56 266 TRP A O 1
ATOM 2102 N N . GLY A 1 267 ? 4.004 -13.5 -10.703 1 98.44 267 GLY A N 1
ATOM 2103 C CA . GLY A 1 267 ? 3.004 -13.188 -9.695 1 98.44 267 GLY A CA 1
ATOM 2104 C C . GLY A 1 267 ? 3.344 -11.953 -8.883 1 98.44 267 GLY A C 1
ATOM 2105 O O . GLY A 1 267 ? 2.779 -11.734 -7.809 1 98.44 267 GLY A O 1
ATOM 2106 N N . GLY A 1 268 ? 4.344 -11.156 -9.352 1 98.38 268 GLY A N 1
ATOM 2107 C CA . GLY A 1 268 ? 4.688 -9.914 -8.672 1 98.38 268 GLY A CA 1
ATOM 2108 C C . GLY A 1 268 ? 6.023 -9.977 -7.961 1 98.38 268 GLY A C 1
ATOM 2109 O O . GLY A 1 268 ? 6.746 -10.969 -8.07 1 98.38 268 GLY A O 1
ATOM 2110 N N . ARG A 1 269 ? 6.383 -8.875 -7.387 1 98.56 269 ARG A N 1
ATOM 2111 C CA . ARG A 1 269 ? 7.574 -8.688 -6.566 1 98.56 269 ARG A CA 1
ATOM 2112 C C . ARG A 1 269 ? 7.227 -7.996 -5.246 1 98.56 269 ARG A C 1
ATOM 2114 O O . ARG A 1 269 ? 6.379 -7.105 -5.211 1 98.56 269 ARG A O 1
ATOM 2121 N N . TYR A 1 270 ? 7.84 -8.453 -4.164 1 98.62 270 TYR A N 1
ATOM 2122 C CA . TYR A 1 270 ? 7.535 -7.984 -2.814 1 98.62 270 TYR A CA 1
ATOM 2123 C C . TYR A 1 270 ? 8.805 -7.867 -1.979 1 98.62 270 TYR A C 1
ATOM 2125 O O . TYR A 1 270 ? 9.852 -8.422 -2.344 1 98.62 270 TYR A O 1
ATOM 2133 N N . GLY A 1 271 ? 8.797 -7.09 -0.996 1 98.12 271 GLY A N 1
ATOM 2134 C CA . GLY A 1 271 ? 9.93 -6.961 -0.094 1 98.12 271 GLY A CA 1
ATOM 2135 C C . GLY A 1 271 ? 9.523 -6.797 1.358 1 98.12 271 GLY A C 1
ATOM 2136 O O . GLY A 1 271 ? 8.344 -6.621 1.659 1 98.12 271 GLY A O 1
ATOM 2137 N N . PRO A 1 272 ? 10.469 -6.875 2.26 1 97.81 272 PRO A N 1
ATOM 2138 C CA . PRO A 1 272 ? 10.148 -6.832 3.689 1 97.81 272 PRO A CA 1
ATOM 2139 C C . PRO A 1 272 ? 9.648 -5.465 4.145 1 97.81 272 PRO A C 1
ATOM 2141 O O . PRO A 1 272 ? 10.203 -4.438 3.748 1 97.81 272 PRO A O 1
ATOM 2144 N N . VAL A 1 273 ? 8.594 -5.48 4.949 1 98.06 273 VAL A N 1
ATOM 2145 C CA . VAL A 1 273 ? 8.125 -4.266 5.605 1 98.06 273 VAL A CA 1
ATOM 2146 C C . VAL A 1 273 ? 9.148 -3.807 6.641 1 98.06 273 VAL A C 1
ATOM 2148 O O . VAL A 1 273 ? 9.414 -2.609 6.773 1 98.06 273 VAL A O 1
ATOM 2151 N N . THR A 1 274 ? 9.672 -4.781 7.359 1 97.25 274 THR A N 1
ATOM 2152 C CA . THR A 1 274 ? 10.758 -4.621 8.312 1 97.25 274 THR A CA 1
ATOM 2153 C C . THR A 1 274 ? 11.812 -5.711 8.125 1 97.25 274 THR A C 1
ATOM 2155 O O . THR A 1 274 ? 11.5 -6.902 8.227 1 97.25 274 THR A O 1
ATOM 2158 N N . TYR A 1 275 ? 13.055 -5.328 7.852 1 94.44 275 TYR A N 1
ATOM 2159 C CA . TYR A 1 275 ? 14.102 -6.316 7.641 1 94.44 275 TYR A CA 1
ATOM 2160 C C . TYR A 1 275 ? 14.227 -7.246 8.844 1 94.44 275 TYR A C 1
ATOM 2162 O O . TYR A 1 275 ? 14.219 -6.793 9.984 1 94.44 275 TYR A O 1
ATOM 2170 N N . GLY A 1 276 ? 14.289 -8.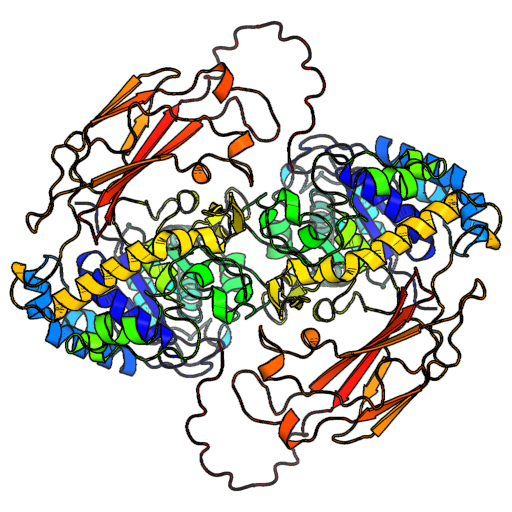516 8.555 1 94.62 276 GLY A N 1
ATOM 2171 C CA . GLY A 1 276 ? 14.398 -9.508 9.617 1 94.62 276 GLY A CA 1
ATOM 2172 C C . GLY A 1 276 ? 13.055 -10.086 10.023 1 94.62 276 GLY A C 1
ATOM 2173 O O . GLY A 1 276 ? 13 -11.023 10.828 1 94.62 276 GLY A O 1
ATOM 2174 N N . GLU A 1 277 ? 11.969 -9.602 9.477 1 96.81 277 GLU A N 1
ATOM 2175 C CA . GLU A 1 277 ? 10.641 -10.141 9.758 1 96.81 277 GLU A CA 1
ATOM 2176 C C . GLU A 1 277 ? 10.023 -10.758 8.516 1 96.81 277 GLU A C 1
ATOM 2178 O O . GLU A 1 277 ? 10.648 -10.789 7.449 1 96.81 277 GLU A O 1
ATOM 2183 N N . GLY A 1 278 ? 8.781 -11.32 8.672 1 98.19 278 GLY A N 1
ATOM 2184 C CA . GLY A 1 278 ? 8.289 -12.234 7.656 1 98.19 278 GLY A CA 1
ATOM 2185 C C . GLY A 1 278 ? 7.215 -11.625 6.773 1 98.19 278 GLY A C 1
ATOM 2186 O O . GLY A 1 278 ? 6.805 -12.227 5.777 1 98.19 278 GLY A O 1
ATOM 2187 N N . HIS A 1 279 ? 6.766 -10.336 7.074 1 98.56 279 HIS A N 1
ATOM 2188 C CA . HIS A 1 279 ? 5.762 -9.703 6.227 1 98.56 279 HIS A CA 1
ATOM 2189 C C . HIS A 1 279 ? 6.41 -9.039 5.012 1 98.56 279 HIS A C 1
ATOM 2191 O O . HIS A 1 279 ? 7.23 -8.133 5.16 1 98.56 279 HIS A O 1
ATOM 2197 N N . TYR A 1 280 ? 6.066 -9.484 3.838 1 98.75 280 TYR A N 1
ATOM 2198 C CA . TYR A 1 280 ? 6.535 -8.93 2.57 1 98.75 280 TYR A CA 1
ATOM 2199 C C . TYR A 1 280 ? 5.41 -8.203 1.847 1 98.75 280 TYR A C 1
ATOM 2201 O O . TYR A 1 280 ? 4.391 -8.805 1.501 1 98.75 280 TYR A O 1
ATOM 2209 N N . ALA A 1 281 ? 5.578 -6.883 1.637 1 98.69 281 ALA A N 1
ATOM 2210 C CA . ALA A 1 281 ? 4.551 -6.02 1.06 1 98.69 281 ALA A CA 1
ATOM 2211 C C . ALA A 1 281 ? 4.973 -5.512 -0.317 1 98.69 281 ALA A C 1
ATOM 2213 O O . ALA A 1 281 ? 6.031 -5.887 -0.827 1 98.69 281 ALA A O 1
ATOM 2214 N N . ASP A 1 282 ? 4.156 -4.711 -0.92 1 98.44 282 ASP A N 1
ATOM 2215 C CA . ASP A 1 282 ? 4.293 -4.254 -2.299 1 98.44 282 ASP A CA 1
ATOM 2216 C C . ASP A 1 282 ? 5.602 -3.488 -2.498 1 98.44 282 ASP A C 1
ATOM 2218 O O . ASP A 1 282 ? 6 -2.695 -1.643 1 98.44 282 ASP A O 1
ATOM 2222 N N . THR A 1 283 ? 6.246 -3.785 -3.562 1 98.12 283 THR A N 1
ATOM 2223 C CA . THR A 1 283 ? 7.352 -2.988 -4.09 1 98.12 283 THR A CA 1
ATOM 2224 C C . THR A 1 283 ? 7.008 -2.438 -5.469 1 98.12 283 THR A C 1
ATOM 2226 O O . THR A 1 283 ? 5.832 -2.35 -5.836 1 98.12 283 THR A O 1
ATOM 2229 N N . VAL A 1 284 ? 8.055 -1.914 -6.227 1 97.5 284 VAL A N 1
ATOM 2230 C CA . VAL A 1 284 ? 7.715 -1.297 -7.504 1 97.5 284 VAL A CA 1
ATOM 2231 C C . VAL A 1 284 ? 8.703 -1.75 -8.578 1 97.5 284 VAL A C 1
ATOM 2233 O O . VAL A 1 284 ? 9.844 -2.094 -8.273 1 97.5 284 VAL A O 1
ATOM 2236 N N . ASP A 1 285 ? 8.266 -1.827 -9.766 1 97.31 285 ASP A N 1
ATOM 2237 C CA . ASP A 1 285 ? 9.094 -1.866 -10.969 1 97.31 285 ASP A CA 1
ATOM 2238 C C . ASP A 1 285 ? 8.93 -0.59 -11.789 1 97.31 285 ASP A C 1
ATOM 2240 O O . ASP A 1 285 ? 7.93 0.119 -11.648 1 97.31 285 ASP A O 1
ATOM 2244 N N . VAL A 1 286 ? 9.914 -0.307 -12.547 1 95.62 286 VAL A N 1
ATOM 2245 C CA . VAL A 1 286 ? 9.93 0.884 -13.391 1 95.62 286 VAL A CA 1
ATOM 2246 C C . VAL A 1 286 ? 10.023 0.477 -14.859 1 95.62 286 VAL A C 1
ATOM 2248 O O . VAL A 1 286 ? 10.992 -0.167 -15.273 1 95.62 286 VAL A O 1
ATOM 2251 N N . LEU A 1 287 ? 9.023 0.867 -15.625 1 95 287 LEU A N 1
ATOM 2252 C CA . LEU A 1 287 ? 9.008 0.518 -17.031 1 95 287 LEU A CA 1
ATOM 2253 C C . LEU A 1 287 ? 8.836 1.762 -17.906 1 95 287 LEU A C 1
ATOM 2255 O O . LEU A 1 287 ? 8.156 2.709 -17.5 1 95 287 LEU A O 1
ATOM 2259 N N . LYS A 1 288 ? 9.422 1.719 -19.047 1 92.81 288 LYS A N 1
ATOM 2260 C CA . LYS A 1 288 ? 9.305 2.777 -20.047 1 92.81 288 LYS A CA 1
ATOM 2261 C C . LYS A 1 288 ? 8.438 2.326 -21.219 1 92.81 288 LYS A C 1
ATOM 2263 O O . LYS A 1 288 ? 8.688 1.273 -21.812 1 92.81 288 LYS A O 1
ATOM 2268 N N . GLY A 1 289 ? 7.453 3.148 -21.516 1 90.5 289 GLY A N 1
ATOM 2269 C CA . GLY A 1 289 ? 6.609 2.842 -22.656 1 90.5 289 GLY A CA 1
ATOM 2270 C C . GLY A 1 289 ? 7.242 3.217 -23.984 1 90.5 289 GLY A C 1
ATOM 2271 O O . GLY A 1 289 ? 8.289 3.861 -24.016 1 90.5 289 GLY A O 1
ATOM 2272 N N . VAL A 1 290 ? 6.547 2.887 -25.047 1 87.81 290 VAL A N 1
ATOM 2273 C CA . VAL A 1 290 ? 7.016 3.162 -26.391 1 87.81 290 VAL A CA 1
ATOM 2274 C C . VAL A 1 290 ? 7.086 4.672 -26.625 1 87.81 290 VAL A C 1
ATOM 2276 O O . VAL A 1 290 ? 7.961 5.156 -27.344 1 87.81 290 VAL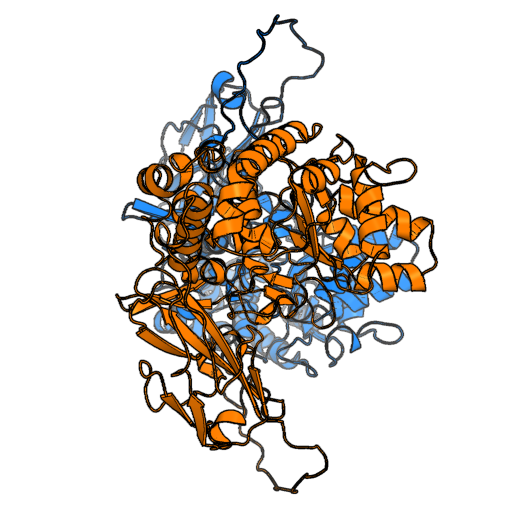 A O 1
ATOM 2279 N N . SER A 1 291 ? 6.199 5.441 -25.938 1 87.56 291 SER A N 1
ATOM 2280 C CA . SER A 1 291 ? 6.156 6.895 -26.062 1 87.56 291 SER A CA 1
ATOM 2281 C C . SER A 1 291 ? 7.258 7.551 -25.234 1 87.56 291 SER A C 1
ATOM 2283 O O . SER A 1 291 ? 7.461 8.766 -25.312 1 87.56 291 SER A O 1
ATOM 2285 N N . GLY A 1 292 ? 7.906 6.723 -24.438 1 89.81 292 GLY A N 1
ATOM 2286 C CA . GLY A 1 292 ? 8.93 7.273 -23.562 1 89.81 292 GLY A CA 1
ATOM 2287 C C . GLY A 1 292 ? 8.422 7.551 -22.156 1 89.81 292 GLY A C 1
ATOM 2288 O O . GLY A 1 292 ? 9.211 7.816 -21.25 1 89.81 292 GLY A O 1
ATOM 2289 N N . ARG A 1 293 ? 7.191 7.391 -22 1 90.38 293 ARG A N 1
ATOM 2290 C CA . ARG A 1 293 ? 6.598 7.613 -20.688 1 90.38 293 ARG A CA 1
ATOM 2291 C C . ARG A 1 293 ? 7.035 6.539 -19.703 1 90.38 293 ARG A C 1
ATOM 2293 O O . ARG A 1 293 ? 7.094 5.355 -20.047 1 90.38 293 ARG A O 1
ATOM 2300 N N . MET A 1 294 ? 7.348 6.984 -18.5 1 94.06 294 MET A N 1
ATOM 2301 C CA . MET A 1 294 ? 7.762 6.062 -17.453 1 94.06 294 MET A CA 1
ATOM 2302 C C . MET A 1 294 ? 6.609 5.773 -16.484 1 94.06 294 MET A C 1
ATOM 2304 O O . MET A 1 294 ? 5.793 6.656 -16.219 1 94.06 294 MET A O 1
ATOM 2308 N N . ILE A 1 295 ? 6.527 4.539 -16.094 1 94.56 295 ILE A N 1
ATOM 2309 C CA . ILE A 1 295 ? 5.602 4.141 -15.031 1 94.56 295 ILE A CA 1
ATOM 2310 C C . ILE A 1 295 ? 6.367 3.451 -13.906 1 94.56 295 ILE A C 1
ATOM 2312 O O . ILE A 1 295 ? 7.18 2.559 -14.156 1 94.56 295 ILE A O 1
ATOM 2316 N N . MET A 1 296 ? 6.242 3.893 -12.758 1 96.12 296 MET A N 1
ATOM 2317 C CA . MET A 1 296 ? 6.723 3.25 -11.539 1 96.12 296 MET A CA 1
ATOM 2318 C C . MET A 1 296 ? 5.562 2.85 -10.641 1 96.12 296 MET A C 1
ATOM 2320 O O . MET A 1 296 ? 4.855 3.711 -10.109 1 96.12 296 MET A O 1
ATOM 2324 N N . SER A 1 297 ? 5.285 1.563 -10.5 1 96.19 297 SER A N 1
ATOM 2325 C CA . SER A 1 297 ? 4.121 1.127 -9.727 1 96.19 297 SER A CA 1
ATOM 2326 C C . SER A 1 297 ? 4.285 -0.312 -9.258 1 96.19 297 SER A C 1
ATOM 2328 O O . SER A 1 297 ? 5.125 -1.052 -9.766 1 96.19 297 SER A O 1
ATOM 2330 N N . SER A 1 298 ? 3.541 -0.681 -8.234 1 97.88 298 SER A N 1
ATOM 2331 C CA . SER A 1 298 ? 3.537 -2.057 -7.746 1 97.88 298 SER A CA 1
ATOM 2332 C C . SER A 1 298 ? 2.832 -2.988 -8.727 1 97.88 298 SER A C 1
ATOM 2334 O O . SER A 1 298 ? 3.23 -4.145 -8.891 1 97.88 298 SER A O 1
ATOM 2336 N N . GLN A 1 299 ? 1.797 -2.492 -9.453 1 98.19 299 GLN A N 1
ATOM 2337 C CA . GLN A 1 299 ? 1.064 -3.305 -10.422 1 98.19 299 GLN A CA 1
ATOM 2338 C C . GLN A 1 299 ? 1.955 -3.701 -11.594 1 98.19 299 GLN A C 1
ATOM 2340 O O . GLN A 1 299 ? 1.775 -4.77 -12.18 1 98.19 299 GLN A O 1
ATOM 2345 N N . ALA A 1 300 ? 2.959 -2.875 -11.852 1 97.75 300 ALA A N 1
ATOM 2346 C CA . ALA A 1 300 ? 3.883 -3.131 -12.953 1 97.75 300 ALA A CA 1
ATOM 2347 C C . ALA A 1 300 ? 4.668 -4.418 -12.727 1 97.75 300 ALA A C 1
ATOM 2349 O O . ALA A 1 300 ? 5.113 -5.059 -13.68 1 97.75 300 ALA A O 1
ATOM 2350 N N . THR A 1 301 ? 4.816 -4.812 -11.453 1 98.44 301 THR A N 1
ATOM 2351 C CA . THR A 1 301 ? 5.555 -6.031 -11.133 1 98.44 301 THR A CA 1
ATOM 2352 C C . THR A 1 301 ? 4.812 -7.262 -11.648 1 98.44 301 THR A C 1
ATOM 2354 O O . THR A 1 301 ? 5.387 -8.352 -11.727 1 98.44 301 THR A O 1
ATOM 2357 N N . VAL A 1 302 ? 3.523 -7.066 -12.07 1 98.75 302 VAL A N 1
ATOM 2358 C CA . VAL A 1 302 ? 2.713 -8.18 -12.547 1 98.75 302 VAL A CA 1
ATOM 2359 C C . VAL A 1 302 ? 2.408 -8.008 -14.031 1 98.75 302 VAL A C 1
ATOM 2361 O O . VAL A 1 302 ? 2.744 -8.867 -14.844 1 98.75 302 VAL A O 1
ATOM 2364 N N . TRP A 1 303 ? 1.862 -6.812 -14.398 1 98.12 303 TRP A N 1
ATOM 2365 C CA . TRP A 1 303 ? 1.325 -6.672 -15.742 1 98.12 303 TRP A CA 1
ATOM 2366 C C . TRP A 1 303 ? 2.443 -6.711 -16.781 1 98.12 303 TRP A C 1
ATOM 2368 O O . TRP A 1 303 ? 2.191 -6.949 -17.969 1 98.12 303 TRP A O 1
ATOM 2378 N N . ARG A 1 304 ? 3.66 -6.523 -16.391 1 97.62 304 ARG A N 1
ATOM 2379 C CA . ARG A 1 304 ? 4.77 -6.566 -17.328 1 97.62 304 ARG A CA 1
ATOM 2380 C C . ARG A 1 304 ? 4.895 -7.949 -17.969 1 97.62 304 ARG A C 1
ATOM 2382 O O . ARG A 1 304 ? 5.492 -8.094 -19.031 1 97.62 304 ARG A O 1
ATOM 2389 N N . TRP A 1 305 ? 4.27 -8.984 -17.328 1 98.19 305 TRP A N 1
ATOM 2390 C CA . TRP A 1 305 ? 4.422 -10.367 -17.781 1 98.19 305 TRP A CA 1
ATOM 2391 C C . TRP A 1 305 ? 3.141 -10.867 -18.422 1 98.19 305 TRP A C 1
ATOM 2393 O O . TRP A 1 305 ? 3.057 -12.031 -18.828 1 98.19 305 TRP A O 1
ATOM 2403 N N . ARG A 1 306 ? 2.127 -10.141 -18.609 1 98 306 ARG A N 1
ATOM 2404 C CA . ARG A 1 306 ? 0.755 -10.539 -18.906 1 98 306 ARG A CA 1
ATOM 2405 C C . ARG A 1 306 ? 0.692 -11.375 -20.188 1 98 306 ARG A C 1
ATOM 2407 O O . ARG A 1 306 ? 0.099 -12.453 -20.188 1 98 306 ARG A O 1
ATOM 2414 N N . LYS A 1 307 ? 1.277 -10.844 -21.234 1 97.69 307 LYS A N 1
ATOM 2415 C CA . LYS A 1 307 ? 1.201 -11.578 -22.5 1 97.69 307 LYS A CA 1
ATOM 2416 C C . LYS A 1 307 ? 1.771 -12.984 -22.344 1 97.69 307 LYS A C 1
ATOM 2418 O O . LYS A 1 307 ? 1.209 -13.953 -22.875 1 97.69 307 LYS A O 1
ATOM 2423 N N . SER A 1 308 ? 2.85 -13.055 -21.594 1 98.19 308 SER A N 1
ATOM 2424 C CA . SER A 1 308 ? 3.533 -14.336 -21.438 1 98.19 308 SER A CA 1
ATOM 2425 C C . SER A 1 308 ? 2.684 -15.32 -20.641 1 98.19 308 SER A C 1
ATOM 2427 O O . SER A 1 308 ? 2.496 -16.469 -21.047 1 98.19 308 SER A O 1
ATOM 2429 N N . PHE A 1 309 ? 2.145 -14.875 -19.484 1 98.56 309 PHE A N 1
ATOM 2430 C CA . PHE A 1 309 ? 1.429 -15.852 -18.672 1 98.56 309 PHE A CA 1
ATOM 2431 C C . PHE A 1 309 ? 0.059 -16.156 -19.266 1 98.56 309 PHE A C 1
ATOM 2433 O O . PHE A 1 309 ? -0.49 -17.234 -19.047 1 98.56 309 PHE A O 1
ATOM 2440 N N . GLN A 1 310 ? -0.511 -15.25 -20.062 1 98.69 310 GLN A N 1
ATOM 2441 C CA . GLN A 1 310 ? -1.778 -15.539 -20.719 1 98.69 310 GLN A CA 1
ATOM 2442 C C . GLN A 1 310 ? -1.587 -16.531 -21.875 1 98.69 310 GLN A C 1
ATOM 2444 O O . GLN A 1 310 ? -2.379 -17.469 -22.031 1 98.69 310 GLN A O 1
ATOM 2449 N N . ASN A 1 311 ? -0.559 -16.359 -22.688 1 98.62 311 ASN A N 1
ATOM 2450 C CA . ASN A 1 311 ? -0.285 -17.297 -23.781 1 98.62 311 ASN A CA 1
ATOM 2451 C C . ASN A 1 311 ? 0.054 -18.688 -23.234 1 98.62 311 ASN A C 1
ATOM 2453 O O . ASN A 1 311 ? -0.328 -19.703 -23.828 1 98.62 311 ASN A O 1
ATOM 2457 N N . ASP A 1 312 ? 0.777 -18.688 -22.203 1 98.75 312 ASP A N 1
ATOM 2458 C CA . ASP A 1 312 ? 1.099 -19.969 -21.578 1 98.75 312 ASP A CA 1
ATOM 2459 C C . ASP A 1 312 ? -0.166 -20.688 -21.109 1 98.75 312 ASP A C 1
ATOM 2461 O O . ASP A 1 312 ? -0.312 -21.891 -21.328 1 98.75 312 ASP A O 1
ATOM 2465 N N . PHE A 1 313 ? -1.085 -19.984 -20.484 1 98.81 313 PHE A N 1
ATOM 2466 C CA . PHE A 1 313 ? -2.359 -20.547 -20.062 1 98.81 313 PHE A CA 1
ATOM 2467 C C . PHE A 1 313 ? -3.137 -21.094 -21.25 1 98.81 313 PHE A C 1
ATOM 2469 O O . PHE A 1 313 ? -3.639 -22.219 -21.203 1 98.81 313 PHE A O 1
ATOM 2476 N N . ALA A 1 314 ? -3.207 -20.266 -22.266 1 98.81 314 ALA A N 1
ATOM 2477 C CA . ALA A 1 314 ? -3.924 -20.672 -23.469 1 98.81 314 ALA A CA 1
ATOM 2478 C C . ALA A 1 314 ? -3.344 -21.969 -24.031 1 98.81 314 ALA A C 1
ATOM 2480 O O . ALA A 1 314 ? -4.086 -22.859 -24.469 1 98.81 314 ALA A O 1
ATOM 2481 N N . ALA A 1 315 ? -2.074 -22.094 -24.062 1 98.69 315 ALA A N 1
ATOM 2482 C CA . ALA A 1 315 ? -1.432 -23.312 -24.562 1 98.69 315 ALA A CA 1
ATOM 2483 C C . ALA A 1 315 ? -1.769 -24.516 -23.688 1 98.69 315 ALA A C 1
ATOM 2485 O O . ALA A 1 315 ? -2.082 -25.594 -24.203 1 98.69 315 ALA A O 1
ATOM 2486 N N . ARG A 1 316 ? -1.75 -24.312 -22.438 1 98.56 316 ARG A N 1
ATOM 2487 C CA . ARG A 1 316 ? -1.952 -25.438 -21.531 1 98.56 316 ARG A CA 1
ATOM 2488 C C . ARG A 1 316 ? -3.414 -25.859 -21.5 1 98.56 316 ARG A C 1
ATOM 2490 O O . ARG A 1 316 ? -3.713 -27.047 -21.375 1 98.56 316 ARG A O 1
ATOM 2497 N N . ILE A 1 317 ? -4.305 -24.938 -21.562 1 98.69 317 ILE A N 1
ATOM 2498 C CA . ILE A 1 317 ? -5.711 -25.312 -21.688 1 98.69 317 ILE A CA 1
ATOM 2499 C C . ILE A 1 317 ? -5.918 -26.109 -22.984 1 98.69 317 ILE A C 1
ATOM 2501 O O . ILE A 1 317 ? -6.711 -27.047 -23.016 1 98.69 317 ILE A O 1
ATOM 2505 N N . LYS A 1 318 ? -5.258 -25.734 -24 1 98.56 318 LYS A N 1
ATOM 2506 C CA . LYS A 1 318 ? -5.344 -26.469 -25.266 1 98.56 318 LYS A CA 1
ATOM 2507 C C . LYS A 1 318 ? -4.812 -27.891 -25.094 1 98.56 318 LYS A C 1
ATOM 2509 O O . LYS A 1 318 ? -5.309 -28.828 -25.734 1 98.56 318 LYS A O 1
ATOM 2514 N N . TRP A 1 319 ? -3.76 -28.094 -24.234 1 98.69 319 TRP A N 1
ATOM 2515 C CA . TRP A 1 319 ? -3.316 -29.438 -23.906 1 98.69 319 TRP A CA 1
ATOM 2516 C C . TRP A 1 319 ? -4.488 -30.297 -23.453 1 98.69 319 TRP A C 1
ATOM 2518 O O . TRP A 1 319 ? -4.605 -31.469 -23.828 1 98.69 319 TRP A O 1
ATOM 2528 N N . SER A 1 320 ? -5.336 -29.672 -22.688 1 98.12 320 SER A N 1
ATOM 2529 C CA . SER A 1 320 ? -6.426 -30.391 -22.047 1 98.12 320 SER A CA 1
ATOM 2530 C C . SER A 1 320 ? -7.449 -30.875 -23.062 1 98.12 320 SER A C 1
ATOM 2532 O O . SER A 1 320 ? -8.281 -31.734 -22.75 1 98.12 320 SER A O 1
ATOM 2534 N N . ALA A 1 321 ? -7.328 -30.453 -24.297 1 98.12 321 ALA A N 1
ATOM 2535 C CA . ALA A 1 321 ? -8.297 -30.812 -25.328 1 98.12 321 ALA A CA 1
ATOM 2536 C C . ALA A 1 321 ? -7.602 -31.438 -26.531 1 98.12 321 ALA A C 1
ATOM 2538 O O . ALA A 1 321 ? -8.219 -31.594 -27.594 1 98.12 321 ALA A O 1
ATOM 2539 N N . SER A 1 322 ? -6.352 -31.75 -26.375 1 97.94 322 SER A N 1
ATOM 2540 C CA . SER A 1 322 ? -5.574 -32.25 -27.5 1 97.94 322 SER A CA 1
ATOM 2541 C C . SER A 1 322 ? -5.031 -33.656 -27.219 1 97.94 322 SER A C 1
ATOM 2543 O O . SER A 1 322 ? -4.098 -33.812 -26.422 1 97.94 322 SER A O 1
ATOM 2545 N N . PRO A 1 323 ? -5.473 -34.625 -27.922 1 97.19 323 PRO A N 1
ATOM 2546 C CA . PRO A 1 323 ? -5.043 -36 -27.625 1 97.19 323 PRO A CA 1
ATOM 2547 C C . PRO A 1 323 ? -3.656 -36.312 -28.188 1 97.19 323 PRO A C 1
ATOM 2549 O O . PRO A 1 323 ? -3.076 -37.344 -27.859 1 97.19 323 PRO A O 1
ATOM 2552 N N . GLU A 1 324 ? -3.152 -35.406 -29.047 1 97.62 324 GLU A N 1
ATOM 2553 C CA . GLU A 1 324 ? -1.823 -35.625 -29.609 1 97.62 324 GLU A CA 1
ATOM 2554 C C . GLU A 1 324 ? -0.877 -34.469 -29.234 1 97.62 324 GLU A C 1
ATOM 2556 O O . GLU A 1 324 ? -1.269 -33.312 -29.234 1 97.62 324 GLU A O 1
ATOM 2561 N N . PHE A 1 325 ? 0.332 -34.812 -28.969 1 97.5 325 PHE A N 1
ATOM 2562 C CA . PHE A 1 325 ? 1.35 -33.875 -28.547 1 97.5 325 PHE A CA 1
ATOM 2563 C C . PHE A 1 325 ? 1.512 -32.75 -29.562 1 97.5 325 PHE A C 1
ATOM 2565 O O . PHE A 1 325 ? 1.608 -31.578 -29.188 1 97.5 325 PHE A O 1
ATOM 2572 N N . GLY A 1 326 ? 1.401 -33.062 -30.828 1 96.5 326 GLY A N 1
ATOM 2573 C CA . GLY A 1 326 ? 1.668 -32.125 -31.906 1 96.5 326 GLY A CA 1
ATOM 2574 C C . GLY A 1 326 ? 0.516 -31.172 -32.156 1 96.5 326 GLY A C 1
ATOM 2575 O O . GLY A 1 326 ? 0.666 -30.188 -32.906 1 96.5 326 GLY A O 1
ATOM 2576 N N . ASP A 1 327 ? -0.595 -31.359 -31.469 1 95.25 327 ASP A N 1
ATOM 2577 C CA . ASP A 1 327 ? -1.793 -30.547 -31.719 1 95.25 327 ASP A CA 1
ATOM 2578 C C . ASP A 1 327 ? -1.826 -29.328 -30.812 1 95.25 327 ASP A C 1
ATOM 2580 O O . ASP A 1 327 ? -2.773 -28.531 -30.859 1 95.25 327 ASP A O 1
ATOM 2584 N N . ALA A 1 328 ? -0.854 -29.172 -29.984 1 96.94 328 ALA A N 1
ATOM 2585 C CA . ALA A 1 328 ? -0.749 -28.016 -29.094 1 96.94 328 ALA A CA 1
ATOM 2586 C C . ALA A 1 328 ? 0.7 -27.547 -28.953 1 96.94 328 ALA A C 1
ATOM 2588 O O . ALA A 1 328 ? 1.626 -28.281 -29.312 1 96.94 328 ALA A O 1
ATOM 2589 N N . GLN A 1 329 ? 0.816 -26.344 -28.469 1 97.62 329 GLN A N 1
ATOM 2590 C CA . GLN A 1 329 ? 2.145 -25.75 -28.359 1 97.62 329 GLN A CA 1
ATOM 2591 C C . GLN A 1 329 ? 2.744 -25.984 -26.984 1 97.62 329 GLN A C 1
ATOM 2593 O O . GLN A 1 329 ? 2.014 -26.094 -26 1 97.62 329 GLN A O 1
ATOM 2598 N N . HIS A 1 330 ? 4.031 -26.125 -27 1 98.38 330 HIS A N 1
ATOM 2599 C CA . HIS A 1 330 ? 4.801 -26.297 -25.781 1 98.38 330 HIS A CA 1
ATOM 2600 C C . HIS A 1 330 ? 5.895 -25.25 -25.672 1 98.38 330 HIS A C 1
ATOM 2602 O O . HIS A 1 330 ? 6.523 -24.891 -26.656 1 98.38 330 HIS A O 1
ATOM 2608 N N . ALA A 1 331 ? 6.133 -24.766 -24.406 1 98 331 ALA A N 1
ATOM 2609 C CA . ALA A 1 331 ? 7.125 -23.719 -24.203 1 98 331 ALA A CA 1
ATOM 2610 C C . ALA A 1 331 ? 8.531 -24.219 -24.5 1 98 331 ALA A C 1
ATOM 2612 O O . ALA A 1 331 ? 8.82 -25.406 -24.328 1 98 331 ALA A O 1
ATOM 2613 N N . PRO A 1 332 ? 9.438 -23.328 -24.891 1 98.38 332 PRO A N 1
ATOM 2614 C CA . PRO A 1 332 ? 10.828 -23.719 -25.141 1 98.38 332 PRO A CA 1
ATOM 2615 C C . PRO A 1 332 ? 11.5 -24.297 -23.891 1 98.38 332 PRO A C 1
ATOM 2617 O O . PRO A 1 332 ? 11.172 -23.922 -22.766 1 98.38 332 PRO A O 1
ATOM 2620 N N . VAL A 1 333 ? 12.328 -25.219 -24.125 1 98.12 333 VAL A N 1
ATOM 2621 C CA . VAL A 1 333 ? 13.242 -25.703 -23.094 1 98.12 333 VAL A CA 1
ATOM 2622 C C . VAL A 1 333 ? 14.562 -24.938 -23.172 1 98.12 333 VAL A C 1
ATOM 2624 O O . VAL A 1 333 ? 15.312 -25.078 -24.141 1 98.12 333 VAL A O 1
ATOM 2627 N N . VAL A 1 334 ? 14.844 -24.203 -22.125 1 98.5 334 VAL A N 1
ATOM 2628 C CA . VAL A 1 334 ? 16.016 -23.328 -22.156 1 98.5 334 VAL A CA 1
ATOM 2629 C C . VAL A 1 334 ? 17.188 -24.016 -21.438 1 98.5 334 VAL A C 1
ATOM 2631 O O . VAL A 1 334 ? 17.078 -24.359 -20.266 1 98.5 334 VAL A O 1
ATOM 2634 N N . VAL A 1 335 ? 18.219 -24.266 -22.141 1 98.38 335 VAL A N 1
ATOM 2635 C CA . VAL A 1 335 ? 19.469 -24.812 -21.609 1 98.38 335 VAL A CA 1
ATOM 2636 C C . VAL A 1 335 ? 20.531 -23.703 -21.547 1 98.38 335 VAL A C 1
ATOM 2638 O O . VAL A 1 335 ? 20.812 -23.031 -22.531 1 98.38 335 VAL A O 1
ATOM 2641 N N . LEU A 1 336 ? 20.984 -23.422 -20.375 1 98.56 336 LEU A N 1
ATOM 2642 C CA . LEU A 1 336 ? 22.016 -22.406 -20.203 1 98.56 336 LEU A CA 1
ATOM 2643 C C . LEU A 1 336 ? 23.312 -23.016 -19.688 1 98.56 336 LEU A C 1
ATOM 2645 O O . LEU A 1 336 ? 23.344 -23.562 -18.594 1 98.56 336 LEU A O 1
ATOM 2649 N N . ASN A 1 337 ? 24.359 -22.922 -20.484 1 98.19 337 ASN A N 1
ATOM 2650 C CA . ASN A 1 337 ? 25.672 -23.5 -20.141 1 98.19 337 ASN A CA 1
ATOM 2651 C C . ASN A 1 337 ? 25.547 -24.969 -19.75 1 98.19 337 ASN A C 1
ATOM 2653 O O . ASN A 1 337 ? 26.125 -25.391 -18.734 1 98.19 337 ASN A O 1
ATOM 2657 N N . GLY A 1 338 ? 24.719 -25.703 -20.391 1 97 338 GLY A N 1
ATOM 2658 C CA . GLY A 1 338 ? 24.562 -27.141 -20.188 1 97 338 GLY A CA 1
ATOM 2659 C C . GLY A 1 338 ? 23.578 -27.469 -19.078 1 97 338 GLY A C 1
ATOM 2660 O O . GLY A 1 338 ? 23.219 -28.641 -18.891 1 97 338 GLY A O 1
ATOM 2661 N N . ASP A 1 339 ? 23.156 -26.453 -18.344 1 96.56 339 ASP A N 1
ATOM 2662 C CA . ASP A 1 339 ? 22.188 -26.656 -17.266 1 96.56 339 ASP A CA 1
ATOM 2663 C C . ASP A 1 339 ? 20.766 -26.703 -17.797 1 96.56 339 ASP A C 1
ATOM 2665 O O . ASP A 1 339 ? 20.266 -25.719 -18.328 1 96.56 339 ASP A O 1
ATOM 2669 N N . THR A 1 340 ? 20.141 -27.797 -17.641 1 93.44 340 THR A N 1
ATOM 2670 C CA . THR A 1 340 ? 18.797 -28 -18.188 1 93.44 340 THR A CA 1
ATOM 2671 C C . THR A 1 340 ? 17.734 -27.766 -17.109 1 93.44 340 THR A C 1
ATOM 2673 O O . THR A 1 340 ? 16.547 -27.859 -17.391 1 93.44 340 THR A O 1
ATOM 2676 N N . SER A 1 341 ? 18.281 -27.531 -15.914 1 92.62 341 SER A N 1
ATOM 2677 C CA . SER A 1 341 ? 17.297 -27.266 -14.867 1 92.62 341 SER A CA 1
ATOM 2678 C C . SER A 1 341 ? 16.656 -25.891 -15.055 1 92.62 341 SER A C 1
ATOM 2680 O O . SER A 1 341 ? 16.969 -25.172 -16.016 1 92.62 341 SER A O 1
ATOM 2682 N N . ARG A 1 342 ? 15.664 -25.547 -14.375 1 94.31 342 ARG A N 1
ATOM 2683 C CA . ARG A 1 342 ? 15.008 -24.234 -14.398 1 94.31 342 ARG A CA 1
ATOM 2684 C C . ARG A 1 342 ? 15.359 -23.422 -13.164 1 94.31 342 ARG A C 1
ATOM 2686 O O . ARG A 1 342 ? 14.688 -22.438 -12.852 1 94.31 342 ARG A O 1
ATOM 2693 N N . LYS A 1 343 ? 16.438 -23.812 -12.477 1 95.25 343 LYS A N 1
ATOM 2694 C CA . LYS A 1 343 ? 16.875 -23.109 -11.273 1 95.25 343 LYS A CA 1
ATOM 2695 C C . LYS A 1 343 ? 17.641 -21.844 -11.625 1 95.25 343 LYS A C 1
ATOM 2697 O O . LYS A 1 343 ? 18.297 -21.766 -12.664 1 95.25 343 LYS A O 1
ATOM 2702 N N . VAL A 1 344 ? 17.516 -20.891 -10.773 1 97 344 VAL A N 1
ATOM 2703 C CA . VAL A 1 344 ? 18.312 -19.688 -10.93 1 97 344 VAL A CA 1
ATOM 2704 C C . VAL A 1 344 ? 19.797 -20.031 -10.875 1 97 344 VAL A C 1
ATOM 2706 O O . VAL A 1 344 ? 20.219 -20.844 -10.047 1 97 344 VAL A O 1
ATOM 2709 N N . VAL A 1 345 ? 20.547 -19.469 -11.797 1 97.81 345 VAL A N 1
ATOM 2710 C CA . VAL A 1 345 ? 21.984 -19.719 -11.852 1 97.81 345 VAL A CA 1
ATOM 2711 C C . VAL A 1 345 ? 22.719 -18.656 -11.047 1 97.81 345 VAL A C 1
ATOM 2713 O O . VAL A 1 345 ? 22.578 -17.453 -11.312 1 97.81 345 VAL A O 1
ATOM 2716 N N . ASN A 1 346 ? 23.469 -19.047 -10.078 1 97.69 346 ASN A N 1
ATOM 2717 C CA . ASN A 1 346 ? 24.266 -18.141 -9.258 1 97.69 346 ASN A CA 1
ATOM 2718 C C . ASN A 1 346 ? 25.75 -18.219 -9.617 1 97.69 346 ASN A C 1
ATOM 2720 O O . ASN A 1 346 ? 26.312 -19.312 -9.711 1 97.69 346 ASN A O 1
ATOM 2724 N N . MET A 1 347 ? 26.312 -17.141 -9.797 1 98.12 347 MET A N 1
ATOM 2725 C CA . MET A 1 347 ? 27.734 -17.062 -10.117 1 98.12 347 MET A CA 1
ATOM 2726 C C . MET A 1 347 ? 28.438 -16.031 -9.234 1 98.12 347 MET A C 1
ATOM 2728 O O . MET A 1 347 ? 28.047 -14.867 -9.203 1 98.12 347 MET A O 1
ATOM 2732 N N . VAL A 1 348 ? 29.438 -16.422 -8.539 1 98.44 348 VAL A N 1
ATOM 2733 C CA . VAL A 1 348 ? 30.328 -15.469 -7.879 1 98.44 348 VAL A CA 1
ATOM 2734 C C . VAL A 1 348 ? 31.422 -15.023 -8.844 1 98.44 348 VAL A C 1
ATOM 2736 O O . VAL A 1 348 ? 32.156 -15.852 -9.398 1 98.44 348 VAL A O 1
ATOM 2739 N N . VAL A 1 349 ? 31.484 -13.789 -9.07 1 98.56 349 VAL A N 1
ATOM 2740 C CA . VAL A 1 349 ? 32.406 -13.242 -10.07 1 98.56 349 VAL A CA 1
ATOM 2741 C C . VAL A 1 349 ? 33.156 -12.047 -9.484 1 98.56 349 VAL A C 1
ATOM 2743 O O . VAL A 1 349 ? 32.906 -11.664 -8.336 1 98.56 349 VAL A O 1
ATOM 2746 N N . ASN A 1 350 ? 34.125 -11.547 -10.289 1 97.94 350 ASN A N 1
ATOM 2747 C CA . ASN A 1 350 ? 34.875 -10.352 -9.914 1 97.94 350 ASN A CA 1
ATOM 2748 C C . ASN A 1 350 ? 34.562 -9.172 -10.82 1 97.94 350 ASN A C 1
ATOM 2750 O O . ASN A 1 350 ? 33.938 -9.344 -11.867 1 97.94 350 ASN A O 1
ATOM 2754 N N . GLU A 1 351 ? 34.969 -8.023 -10.336 1 97.31 351 GLU A N 1
ATOM 2755 C CA . GLU A 1 351 ? 34.812 -6.828 -11.164 1 97.31 351 GLU A CA 1
ATOM 2756 C C . GLU A 1 351 ? 35.531 -7.004 -12.508 1 97.31 351 GLU A C 1
ATOM 2758 O O . GLU A 1 351 ? 36.594 -7.613 -12.594 1 97.31 351 GLU A O 1
ATOM 2763 N N . GLU A 1 352 ? 34.875 -6.598 -13.539 1 97.88 352 GLU A N 1
ATOM 2764 C CA . GLU A 1 352 ? 35.406 -6.504 -14.898 1 97.88 352 GLU A CA 1
ATOM 2765 C C . GLU A 1 352 ? 35.562 -7.887 -15.523 1 97.88 352 GLU A C 1
ATOM 2767 O O . GLU A 1 352 ? 36.031 -8.008 -16.641 1 97.88 352 GLU A O 1
ATOM 2772 N N . ASP A 1 353 ? 35.125 -8.93 -14.789 1 98.5 353 ASP A N 1
ATOM 2773 C CA . ASP A 1 353 ? 35.125 -10.25 -15.414 1 98.5 353 ASP A CA 1
ATOM 2774 C C . ASP A 1 353 ? 34.281 -10.242 -16.688 1 98.5 353 ASP A C 1
ATOM 2776 O O . ASP A 1 353 ? 33.344 -9.453 -16.828 1 98.5 353 ASP A O 1
ATOM 2780 N N . VAL A 1 354 ? 34.719 -11.023 -17.594 1 98.69 354 VAL A N 1
ATOM 2781 C CA . VAL A 1 354 ? 33.938 -11.32 -18.797 1 98.69 354 VAL A CA 1
ATOM 2782 C C . VAL A 1 354 ? 33.438 -12.758 -18.75 1 98.69 354 VAL A C 1
ATOM 2784 O O . VAL A 1 354 ? 34.219 -13.695 -18.766 1 98.69 354 VAL A O 1
ATOM 2787 N N . ILE A 1 355 ? 32.156 -12.945 -18.672 1 98.75 355 ILE A N 1
ATOM 2788 C CA . ILE A 1 355 ? 31.547 -14.258 -18.469 1 98.75 355 ILE A CA 1
ATOM 2789 C C . ILE A 1 355 ? 30.828 -14.695 -19.734 1 98.75 355 ILE A C 1
ATOM 2791 O O . ILE A 1 355 ? 30.062 -13.93 -20.328 1 98.75 355 ILE A O 1
ATOM 2795 N N . GLY A 1 356 ? 31.047 -15.867 -20.156 1 98.69 356 GLY A N 1
ATOM 2796 C CA . GLY A 1 356 ? 30.328 -16.438 -21.297 1 98.69 356 GLY A CA 1
ATOM 2797 C C . GLY A 1 356 ? 29.062 -17.156 -20.906 1 98.69 356 GLY A C 1
ATOM 2798 O O . GLY A 1 356 ? 29.047 -17.891 -19.922 1 98.69 356 GLY A O 1
ATOM 2799 N N . LEU A 1 357 ? 27.984 -16.938 -21.594 1 98.81 357 LEU A N 1
ATOM 2800 C CA . LEU A 1 357 ? 26.703 -17.625 -21.422 1 98.81 357 LEU A CA 1
ATOM 2801 C C . LEU A 1 357 ? 26.234 -18.219 -22.75 1 98.81 357 LEU A C 1
ATOM 2803 O O . LEU A 1 357 ? 26.25 -17.547 -23.781 1 98.81 357 LEU A O 1
ATOM 2807 N N . ASP A 1 358 ? 25.922 -19.484 -22.734 1 98.75 358 ASP A N 1
ATOM 2808 C CA . ASP A 1 358 ? 25.609 -20.234 -23.953 1 98.75 358 ASP A CA 1
ATOM 2809 C C . ASP A 1 358 ? 24.25 -20.922 -23.828 1 98.75 358 ASP A C 1
ATOM 2811 O O . ASP A 1 358 ? 24.078 -21.828 -23.016 1 98.75 358 ASP A O 1
ATOM 2815 N N . ALA A 1 359 ? 23.281 -20.484 -24.688 1 98.75 359 ALA A N 1
ATOM 2816 C CA . ALA A 1 359 ? 21.938 -21.047 -24.672 1 98.75 359 ALA A CA 1
ATOM 2817 C C . ALA A 1 359 ? 21.641 -21.797 -25.984 1 98.75 359 ALA A C 1
ATOM 2819 O O . ALA A 1 359 ? 20.5 -22.094 -26.281 1 98.75 359 ALA A O 1
ATOM 2820 N N . ARG A 1 360 ? 22.672 -22.188 -26.797 1 97.62 360 ARG A N 1
ATOM 2821 C CA . ARG A 1 360 ? 22.516 -22.75 -28.125 1 97.62 360 ARG A CA 1
ATOM 2822 C C . ARG A 1 360 ? 21.875 -24.125 -28.078 1 97.62 360 ARG A C 1
ATOM 2824 O O . ARG A 1 360 ? 21.297 -24.594 -29.062 1 97.62 360 ARG A O 1
ATOM 2831 N N . GLU A 1 361 ? 21.906 -24.719 -26.875 1 98.44 361 GLU A N 1
ATOM 2832 C CA . GLU A 1 361 ? 21.359 -26.062 -26.75 1 98.44 361 GLU A CA 1
ATOM 2833 C C . GLU A 1 361 ? 19.859 -26.016 -26.469 1 98.44 361 GLU A C 1
ATOM 2835 O O . GLU A 1 361 ? 19.219 -27.062 -26.375 1 98.44 361 GLU A O 1
ATOM 2840 N N . SER A 1 362 ? 19.297 -24.828 -26.328 1 98.62 362 SER A N 1
ATOM 2841 C CA . SER A 1 362 ? 17.859 -24.688 -26.125 1 98.62 362 SER A CA 1
ATOM 2842 C C . SER A 1 362 ? 17.078 -25.219 -27.328 1 98.62 362 SER A C 1
ATOM 2844 O O . SER A 1 362 ? 17.594 -25.25 -28.438 1 98.62 362 SER A O 1
ATOM 2846 N N . CYS A 1 363 ? 15.844 -25.641 -27.094 1 98.12 363 CYS A N 1
ATOM 2847 C CA . CYS A 1 363 ? 15.055 -26.156 -28.203 1 98.12 363 CYS A CA 1
ATOM 2848 C C . CYS A 1 363 ? 13.562 -25.969 -27.969 1 98.12 363 CYS A C 1
ATOM 2850 O O . CYS A 1 363 ? 13.141 -25.75 -26.828 1 98.12 363 CYS A O 1
ATOM 2852 N N . ASP A 1 364 ? 12.891 -25.969 -28.953 1 98.06 364 ASP A N 1
ATOM 2853 C CA . ASP A 1 364 ? 11.43 -26.031 -28.938 1 98.06 364 ASP A CA 1
ATOM 2854 C C . ASP A 1 364 ? 10.953 -27.484 -29.078 1 98.06 364 ASP A C 1
ATOM 2856 O O . ASP A 1 364 ? 11.203 -28.109 -30.109 1 98.06 364 ASP A O 1
ATOM 2860 N N . PRO A 1 365 ? 10.18 -27.938 -28.141 1 97.5 365 PRO A N 1
ATOM 2861 C CA . PRO A 1 365 ? 9.695 -29.328 -28.25 1 97.5 365 PRO A CA 1
ATOM 2862 C C . PRO A 1 365 ? 8.859 -29.562 -29.5 1 97.5 365 PRO A C 1
ATOM 2864 O O . PRO A 1 365 ? 8.742 -30.688 -29.969 1 97.5 365 PRO A O 1
ATOM 2867 N N . ASP A 1 366 ? 8.344 -28.5 -30.047 1 97.44 366 ASP A N 1
ATOM 2868 C CA . ASP A 1 366 ? 7.477 -28.609 -31.219 1 97.44 366 ASP A CA 1
ATOM 2869 C C . ASP A 1 366 ? 8.266 -28.406 -32.5 1 97.44 366 ASP A C 1
ATOM 2871 O O . ASP A 1 366 ? 7.703 -28.453 -33.594 1 97.44 366 ASP A O 1
ATOM 2875 N N . GLY A 1 367 ? 9.516 -28.094 -32.438 1 96.31 367 GLY A N 1
ATOM 2876 C CA . GLY A 1 367 ? 10.367 -27.969 -33.625 1 96.31 367 GLY A CA 1
ATOM 2877 C C . GLY A 1 367 ? 10.422 -26.547 -34.156 1 96.31 367 GLY A C 1
ATOM 2878 O O . GLY A 1 367 ? 10.961 -26.328 -35.25 1 96.31 367 GLY A O 1
ATOM 2879 N N . GLY A 1 368 ? 9.969 -25.641 -33.469 1 95.25 368 GLY A N 1
ATOM 2880 C CA . GLY A 1 368 ? 9.953 -24.266 -33.906 1 95.25 368 GLY A CA 1
ATOM 2881 C C . GLY A 1 368 ? 11.281 -23.562 -33.719 1 95.25 368 GLY A C 1
ATOM 2882 O O . GLY A 1 368 ? 12.164 -24.062 -33.031 1 95.25 368 GLY A O 1
ATOM 2883 N N . GLU A 1 369 ? 11.398 -22.391 -34.438 1 97.31 369 GLU A N 1
ATOM 2884 C CA . GLU A 1 369 ? 12.578 -21.547 -34.281 1 97.31 369 GLU A CA 1
ATOM 2885 C C . GLU A 1 369 ? 12.5 -20.719 -33 1 97.31 369 GLU A C 1
ATOM 2887 O O . GLU A 1 369 ? 11.414 -20.359 -32.562 1 97.31 369 GLU A O 1
ATOM 2892 N N . LEU A 1 370 ? 13.68 -20.484 -32.469 1 98.69 370 LEU A N 1
ATOM 2893 C CA . LEU A 1 370 ? 13.734 -19.766 -31.203 1 98.69 370 LEU A CA 1
ATOM 2894 C C . LEU A 1 370 ? 14.336 -18.375 -31.391 1 98.69 370 LEU A C 1
ATOM 2896 O O . LEU A 1 370 ? 15.172 -18.156 -32.281 1 98.69 370 LEU A O 1
ATOM 2900 N N . THR A 1 371 ? 13.836 -17.453 -30.672 1 98.75 371 THR A N 1
ATOM 2901 C CA . THR A 1 371 ? 14.461 -16.141 -30.516 1 98.75 371 THR A CA 1
ATOM 2902 C C . THR A 1 371 ? 14.906 -15.914 -29.078 1 98.75 371 THR A C 1
ATOM 2904 O O . THR A 1 371 ? 14.391 -16.547 -28.156 1 98.75 371 THR A O 1
ATOM 2907 N N . TYR A 1 372 ? 15.891 -15.086 -28.922 1 98.81 372 TYR A N 1
ATOM 2908 C CA . TYR A 1 372 ? 16.516 -14.844 -27.625 1 98.81 372 TYR A CA 1
ATOM 2909 C C . TYR A 1 372 ? 16.484 -13.367 -27.266 1 98.81 372 TYR A C 1
ATOM 2911 O O . TYR A 1 372 ? 16.578 -12.5 -28.141 1 98.81 372 TYR A O 1
ATOM 2919 N N . ASN A 1 373 ? 16.234 -13.055 -26 1 98.81 373 ASN A N 1
ATOM 2920 C CA . ASN A 1 373 ? 16.297 -11.703 -25.469 1 98.81 373 ASN A CA 1
ATOM 2921 C C . ASN A 1 373 ? 16.969 -11.672 -24.094 1 98.81 373 ASN A C 1
ATOM 2923 O O . ASN A 1 373 ? 16.453 -12.258 -23.141 1 98.81 373 ASN A O 1
ATOM 2927 N N . TRP A 1 374 ? 18.141 -11.031 -24.062 1 98.88 374 TRP A N 1
ATOM 2928 C CA . TRP A 1 374 ? 18.875 -10.844 -22.812 1 98.88 374 TRP A CA 1
ATOM 2929 C C . TRP A 1 374 ? 18.672 -9.438 -22.25 1 98.88 374 TRP A C 1
ATOM 2931 O O . TRP A 1 374 ? 18.812 -8.453 -22.984 1 98.88 374 TRP A O 1
ATOM 2941 N N . TRP A 1 375 ? 18.344 -9.328 -20.969 1 98.56 375 TRP A N 1
ATOM 2942 C CA . TRP A 1 375 ? 18.219 -8 -20.375 1 98.56 375 TRP A CA 1
ATOM 2943 C C . TRP A 1 375 ? 18.484 -8.055 -18.875 1 98.56 375 TRP A C 1
ATOM 2945 O O . TRP A 1 375 ? 18.312 -9.102 -18.234 1 98.56 375 TRP A O 1
ATOM 2955 N N . GLN A 1 376 ? 18.969 -6.98 -18.344 1 98.56 376 GLN A N 1
ATOM 2956 C CA . GLN A 1 376 ? 19.234 -6.883 -16.906 1 98.56 376 GLN A CA 1
ATOM 2957 C C . GLN A 1 376 ? 18 -6.449 -16.141 1 98.56 376 GLN A C 1
ATOM 2959 O O . GLN A 1 376 ? 17.375 -5.438 -16.469 1 98.56 376 GLN A O 1
ATOM 2964 N N . TYR A 1 377 ? 17.547 -7.281 -15.227 1 98.38 377 TYR A N 1
ATOM 2965 C CA . TYR A 1 377 ? 16.516 -6.879 -14.281 1 98.38 377 TYR A CA 1
ATOM 2966 C C . TYR A 1 377 ? 17.094 -6.031 -13.156 1 98.38 377 TYR A C 1
ATOM 2968 O O . TYR A 1 377 ? 17.656 -6.562 -12.203 1 98.38 377 TYR A O 1
ATOM 2976 N N . LEU A 1 378 ? 16.859 -4.746 -13.188 1 97.69 378 LEU A N 1
ATOM 2977 C CA . LEU A 1 378 ? 17.609 -3.795 -12.375 1 97.69 378 LEU A CA 1
ATOM 2978 C C . LEU A 1 378 ? 17.031 -3.717 -10.961 1 97.69 378 LEU A C 1
ATOM 2980 O O . LEU A 1 378 ? 17.781 -3.623 -9.992 1 97.69 378 LEU A O 1
ATOM 2984 N N . GLU A 1 379 ? 15.742 -3.777 -10.852 1 97.06 379 GLU A N 1
ATOM 2985 C CA . GLU A 1 379 ? 15.039 -3.406 -9.625 1 97.06 379 GLU A CA 1
ATOM 2986 C C . GLU A 1 379 ? 15.438 -4.316 -8.461 1 97.06 379 GLU A C 1
ATOM 2988 O O . GLU A 1 379 ? 15.656 -3.844 -7.344 1 97.06 379 GLU A O 1
ATOM 2993 N N . PRO A 1 380 ? 15.609 -5.645 -8.719 1 97.06 380 PRO A N 1
ATOM 2994 C CA . PRO A 1 380 ? 15.977 -6.5 -7.586 1 97.06 380 PRO A CA 1
ATOM 2995 C C . PRO A 1 380 ? 17.359 -6.176 -7.031 1 97.06 380 PRO A C 1
ATOM 2997 O O . PRO A 1 380 ? 17.703 -6.605 -5.926 1 97.06 380 PRO A O 1
ATOM 3000 N N . SER A 1 381 ? 18.203 -5.473 -7.789 1 96.38 381 SER A N 1
ATOM 3001 C CA . SER A 1 381 ? 19.578 -5.168 -7.395 1 96.38 381 SER A CA 1
ATOM 3002 C C . SER A 1 381 ? 19.656 -3.83 -6.668 1 96.38 381 SER A C 1
ATOM 3004 O O . SER A 1 381 ? 20.734 -3.414 -6.242 1 96.38 381 SER A O 1
ATOM 3006 N N . SER A 1 382 ? 18.5 -3.215 -6.59 1 93.25 382 SER A N 1
ATOM 3007 C CA . SER A 1 382 ? 18.516 -1.844 -6.094 1 93.25 382 SER A CA 1
ATOM 3008 C C . SER A 1 382 ? 18.031 -1.771 -4.652 1 93.25 382 SER A C 1
ATOM 3010 O O . SER A 1 382 ? 17.156 -2.541 -4.254 1 93.25 382 SER A O 1
ATOM 3012 N N . ASN A 1 383 ? 18.531 -0.859 -3.885 1 86.75 383 ASN A N 1
ATOM 3013 C CA . ASN A 1 383 ? 18.047 -0.525 -2.551 1 86.75 383 ASN A CA 1
ATOM 3014 C C . ASN A 1 383 ? 17.125 0.692 -2.58 1 86.75 383 ASN A C 1
ATOM 3016 O O . ASN A 1 383 ? 16.703 1.188 -1.531 1 86.75 383 ASN A O 1
ATOM 3020 N N . ASN A 1 384 ? 16.875 1.143 -3.77 1 86.62 384 ASN A N 1
ATOM 3021 C CA . ASN A 1 384 ? 16.109 2.371 -3.941 1 86.62 384 ASN A CA 1
ATOM 3022 C C . ASN A 1 384 ? 14.891 2.154 -4.84 1 86.62 384 ASN A C 1
ATOM 3024 O O . ASN A 1 384 ? 14.734 1.083 -5.43 1 86.62 384 ASN A O 1
ATOM 3028 N N . ASN A 1 385 ? 14.023 3.141 -4.891 1 86.31 385 ASN A N 1
ATOM 3029 C CA . ASN A 1 385 ? 12.883 3.092 -5.793 1 86.31 385 ASN A CA 1
ATOM 3030 C C . ASN A 1 385 ? 13.32 3.051 -7.254 1 86.31 385 ASN A C 1
ATOM 3032 O O . ASN A 1 385 ? 12.719 2.34 -8.07 1 86.31 385 ASN A O 1
ATOM 3036 N N . ASN A 1 386 ? 14.336 3.826 -7.543 1 85.38 386 ASN A N 1
ATOM 3037 C CA . ASN A 1 386 ? 14.883 3.887 -8.891 1 85.38 386 ASN A CA 1
ATOM 3038 C C . ASN A 1 386 ? 16.234 3.189 -8.977 1 85.38 386 ASN A C 1
ATOM 3040 O O . ASN A 1 386 ? 17.219 3.664 -8.406 1 85.38 386 ASN A O 1
ATOM 3044 N N . PRO A 1 387 ? 16.312 2.166 -9.75 1 90.44 387 PRO A N 1
ATOM 3045 C CA . PRO A 1 387 ? 17.562 1.402 -9.812 1 90.44 387 PRO A CA 1
ATOM 3046 C C . PRO A 1 387 ? 18.656 2.135 -10.578 1 90.44 387 PRO A C 1
ATOM 3048 O O . PRO A 1 387 ? 19.828 1.762 -10.492 1 90.44 387 PRO A O 1
ATOM 3051 N N . GLY A 1 388 ? 18.375 3.16 -11.312 1 85.62 388 GLY A N 1
ATOM 3052 C CA . GLY A 1 388 ? 19.391 3.895 -12.07 1 85.62 388 GLY A CA 1
ATOM 3053 C C . GLY A 1 388 ? 20.438 4.543 -11.195 1 85.62 388 GLY A C 1
ATOM 3054 O O . GLY A 1 388 ? 21.531 4.871 -11.672 1 85.62 388 GLY A O 1
ATOM 3055 N N . ARG A 1 389 ? 20.172 4.582 -9.953 1 80.31 389 ARG A N 1
ATOM 3056 C CA . ARG A 1 389 ? 21.031 5.359 -9.07 1 80.31 389 ARG A CA 1
ATOM 3057 C C . ARG A 1 389 ? 22.125 4.484 -8.461 1 80.31 389 ARG A C 1
ATOM 3059 O O . ARG A 1 389 ? 23.188 4.98 -8.086 1 80.31 389 ARG A O 1
ATOM 3066 N N . ASP A 1 390 ? 21.875 3.193 -8.391 1 89.31 390 ASP A N 1
ATOM 3067 C CA . ASP A 1 390 ? 22.781 2.436 -7.539 1 89.31 390 ASP A CA 1
ATOM 3068 C C . ASP A 1 390 ? 23.156 1.099 -8.18 1 89.31 390 ASP A C 1
ATOM 3070 O O . ASP A 1 390 ? 24.031 0.384 -7.68 1 89.31 390 ASP A O 1
ATOM 3074 N N . VAL A 1 391 ? 22.578 0.794 -9.281 1 94.62 391 VAL A N 1
ATOM 3075 C CA . VAL A 1 391 ? 22.797 -0.542 -9.82 1 94.62 391 VAL A CA 1
ATOM 3076 C C . VAL A 1 391 ? 23.844 -0.484 -10.938 1 94.62 391 VAL A C 1
ATOM 3078 O O . VAL A 1 391 ? 23.719 0.311 -11.867 1 94.62 391 VAL A O 1
ATOM 3081 N N . GLY A 1 392 ? 24.859 -1.283 -10.812 1 95 392 GLY A N 1
ATOM 3082 C CA . GLY A 1 392 ? 25.812 -1.441 -11.898 1 95 392 GLY A CA 1
ATOM 3083 C C . GLY A 1 392 ? 25.219 -2.072 -13.133 1 95 392 GLY A C 1
ATOM 3084 O O . GLY A 1 392 ? 24.406 -3 -13.039 1 95 392 GLY A O 1
ATOM 3085 N N . ARG A 1 393 ? 25.656 -1.612 -14.219 1 97.44 393 ARG A N 1
ATOM 3086 C CA . ARG A 1 393 ? 25.094 -2.107 -15.477 1 97.44 393 ARG A CA 1
ATOM 3087 C C . ARG A 1 393 ? 25.984 -3.188 -16.078 1 97.44 393 ARG A C 1
ATOM 3089 O O . ARG A 1 393 ? 27.203 -3.047 -16.109 1 97.44 393 ARG A O 1
ATOM 3096 N N . LEU A 1 394 ? 25.328 -4.219 -16.453 1 98.62 394 LEU A N 1
ATOM 3097 C CA . LEU A 1 394 ? 25.984 -5.273 -17.219 1 98.62 394 LEU A CA 1
ATOM 3098 C C . LEU A 1 394 ? 26.141 -4.875 -18.688 1 98.62 394 LEU A C 1
ATOM 3100 O O . LEU A 1 394 ? 25.203 -4.324 -19.281 1 98.62 394 LEU A O 1
ATOM 3104 N N . LYS A 1 395 ? 27.328 -5.09 -19.203 1 98.62 395 LYS A N 1
ATOM 3105 C CA . LYS A 1 395 ? 27.516 -4.902 -20.641 1 98.62 395 LYS A CA 1
ATOM 3106 C C . LYS A 1 395 ? 27.375 -6.223 -21.391 1 98.62 395 LYS A C 1
ATOM 3108 O O . LYS A 1 395 ? 28.156 -7.156 -21.172 1 98.62 395 LYS A O 1
ATOM 3113 N N . LEU A 1 396 ? 26.453 -6.305 -22.203 1 98.88 396 LEU A N 1
ATOM 3114 C CA . LEU A 1 396 ? 26.188 -7.508 -22.984 1 98.88 396 LEU A CA 1
ATOM 3115 C C . LEU A 1 396 ? 26.766 -7.379 -24.391 1 98.88 396 LEU A C 1
ATOM 3117 O O . LEU A 1 396 ? 26.609 -6.336 -25.031 1 98.88 396 LEU A O 1
ATOM 3121 N N . SER A 1 397 ? 27.438 -8.398 -24.906 1 98.75 397 SER A N 1
ATOM 3122 C CA . SER A 1 397 ? 27.953 -8.383 -26.266 1 98.75 397 SER A CA 1
ATOM 3123 C C . SER A 1 397 ? 26.828 -8.32 -27.297 1 98.75 397 SER A C 1
ATOM 3125 O O . SER A 1 397 ? 27.016 -7.812 -28.406 1 98.75 397 SER A O 1
ATOM 3127 N N . ASP A 1 398 ? 25.703 -8.938 -26.969 1 98.5 398 ASP A N 1
ATOM 3128 C CA . ASP A 1 398 ? 24.484 -8.961 -27.781 1 98.5 398 ASP A CA 1
ATOM 3129 C C . ASP A 1 398 ? 23.25 -9.188 -26.891 1 98.5 398 ASP A C 1
ATOM 3131 O O . ASP A 1 398 ? 23.375 -9.695 -25.781 1 98.5 398 ASP A O 1
ATOM 3135 N N . THR A 1 399 ? 22.109 -8.758 -27.344 1 98.62 399 THR A N 1
ATOM 3136 C CA . THR A 1 399 ? 20.906 -8.945 -26.547 1 98.62 399 THR A CA 1
ATOM 3137 C C . THR A 1 399 ? 20 -9.992 -27.172 1 98.62 399 THR A C 1
ATOM 3139 O O . THR A 1 399 ? 19.047 -10.453 -26.547 1 98.62 399 THR A O 1
ATOM 3142 N N . ASN A 1 400 ? 20.344 -10.508 -28.359 1 98.69 400 ASN A N 1
ATOM 3143 C CA . ASN A 1 400 ? 19.406 -11.375 -29.078 1 98.69 400 ASN A CA 1
ATOM 3144 C C . ASN A 1 400 ? 20.078 -12.664 -29.547 1 98.69 400 ASN A C 1
ATOM 3146 O O . ASN A 1 400 ? 19.422 -13.531 -30.125 1 98.69 400 ASN A O 1
ATOM 3150 N N . ALA A 1 401 ? 21.375 -12.812 -29.281 1 98.62 401 ALA A N 1
ATOM 3151 C CA . ALA A 1 401 ? 22.109 -14.008 -29.703 1 98.62 401 ALA A CA 1
ATOM 3152 C C . ALA A 1 401 ? 21.969 -15.117 -28.656 1 98.62 401 ALA A C 1
ATOM 3154 O O . ALA A 1 401 ? 21.828 -14.844 -27.469 1 98.62 401 ALA A O 1
ATOM 3155 N N . PRO A 1 402 ? 22.031 -16.328 -29.094 1 98.56 402 PRO A N 1
ATOM 3156 C CA . PRO A 1 402 ? 21.969 -17.438 -28.141 1 98.56 402 PRO A CA 1
ATOM 3157 C C . PRO A 1 402 ? 23.234 -17.562 -27.297 1 98.56 402 PRO A C 1
ATOM 3159 O O . PRO A 1 402 ? 23.203 -18.188 -26.234 1 98.56 402 PRO A O 1
ATOM 3162 N N . ASN A 1 403 ? 24.328 -17.094 -27.844 1 98.25 403 ASN A N 1
ATOM 3163 C CA . ASN A 1 403 ? 25.594 -17.078 -27.141 1 98.25 403 ASN A CA 1
ATOM 3164 C C . ASN A 1 403 ? 26.141 -15.656 -26.969 1 98.25 403 ASN A C 1
ATOM 3166 O O . ASN A 1 403 ? 26.312 -14.938 -27.969 1 98.25 403 ASN A O 1
ATOM 3170 N N . ILE A 1 404 ? 26.359 -15.297 -25.688 1 98.81 404 ILE A N 1
ATOM 3171 C CA . ILE A 1 404 ? 26.812 -13.93 -25.453 1 98.81 404 ILE A CA 1
ATOM 3172 C C . ILE A 1 404 ? 27.922 -13.93 -24.406 1 98.81 404 ILE A C 1
ATOM 3174 O O . ILE A 1 404 ? 28.188 -14.953 -23.766 1 98.81 404 ILE A O 1
ATOM 3178 N N . THR A 1 405 ? 28.547 -12.805 -24.312 1 98.81 405 THR A N 1
ATOM 3179 C CA . THR A 1 405 ? 29.391 -12.5 -23.172 1 98.81 405 THR A CA 1
ATOM 3180 C C . THR A 1 405 ? 28.828 -11.336 -22.359 1 98.81 405 THR A C 1
ATOM 3182 O O . THR A 1 405 ? 28.141 -10.469 -22.922 1 98.81 405 THR A O 1
ATOM 3185 N N . VAL A 1 406 ? 29.031 -11.391 -21.109 1 98.88 406 VAL A N 1
ATOM 3186 C CA . VAL A 1 406 ? 28.594 -10.344 -20.172 1 98.88 406 VAL A CA 1
ATOM 3187 C C . VAL A 1 406 ? 29.812 -9.797 -19.422 1 98.88 406 VAL A C 1
ATOM 3189 O O . VAL A 1 406 ? 30.547 -10.555 -18.781 1 98.88 406 VAL A O 1
ATOM 3192 N N . THR A 1 407 ? 29.969 -8.477 -19.438 1 98.81 407 THR A N 1
ATOM 3193 C CA . THR A 1 407 ? 31.062 -7.832 -18.719 1 98.81 407 THR A CA 1
ATOM 3194 C C . THR A 1 407 ? 30.562 -7.168 -17.453 1 98.81 407 THR A C 1
ATOM 3196 O O . THR A 1 407 ? 29.609 -6.391 -17.484 1 98.81 407 THR A O 1
ATOM 3199 N N . MET A 1 408 ? 31.234 -7.508 -16.391 1 98.62 408 MET A N 1
ATOM 3200 C CA . MET A 1 408 ? 30.875 -6.949 -15.086 1 98.62 408 MET A CA 1
ATOM 3201 C C . MET A 1 408 ? 31.375 -5.512 -14.961 1 98.62 408 MET A C 1
ATOM 3203 O O . MET A 1 408 ? 32.375 -5.137 -15.57 1 98.62 408 MET A O 1
ATOM 3207 N N . PRO A 1 409 ? 30.625 -4.707 -14.219 1 98.06 409 PRO A N 1
ATOM 3208 C CA . PRO A 1 409 ? 31.047 -3.318 -14.016 1 98.06 409 PRO A CA 1
ATOM 3209 C C . PRO A 1 409 ? 32.344 -3.205 -13.219 1 98.06 409 PRO A C 1
ATOM 3211 O O . PRO A 1 409 ? 32.75 -4.172 -12.578 1 98.06 409 PRO A O 1
ATOM 3214 N N . SER A 1 410 ? 32.906 -2.021 -13.273 1 97.06 410 SER A N 1
ATOM 3215 C CA . SER A 1 410 ? 34.156 -1.765 -12.562 1 97.06 410 SER A CA 1
ATOM 3216 C C . SER A 1 410 ? 33.906 -1.56 -11.07 1 97.06 410 SER A C 1
ATOM 3218 O O . SER A 1 410 ? 32.781 -1.32 -10.648 1 97.06 410 SER A O 1
ATOM 3220 N N . GLU A 1 411 ? 34.938 -1.698 -10.352 1 95.44 411 GLU A N 1
ATOM 3221 C CA . GLU A 1 411 ? 34.906 -1.459 -8.914 1 95.44 411 GLU A CA 1
ATOM 3222 C C . GLU A 1 411 ? 34.438 -0.037 -8.609 1 95.44 411 GLU A C 1
ATOM 3224 O O . GLU A 1 411 ? 33.688 0.185 -7.656 1 95.44 411 GLU A O 1
ATOM 3229 N N . GLU A 1 412 ? 34.906 0.872 -9.391 1 94.81 412 GLU A N 1
ATOM 3230 C CA . GLU A 1 412 ? 34.594 2.277 -9.195 1 94.81 412 GLU A CA 1
ATOM 3231 C C . GLU A 1 412 ? 33.062 2.492 -9.227 1 94.81 412 GLU A C 1
ATOM 3233 O O . GLU A 1 412 ? 32.531 3.24 -8.414 1 94.81 412 GLU A O 1
ATOM 3238 N N . VAL A 1 413 ? 32.5 1.783 -10.141 1 94.44 413 VAL A N 1
ATOM 3239 C CA . VAL A 1 413 ? 31.047 1.915 -10.312 1 94.44 413 VAL A CA 1
ATOM 3240 C C . VAL A 1 413 ? 30.328 1.202 -9.172 1 94.44 413 VAL A C 1
ATOM 3242 O O . VAL A 1 413 ? 29.391 1.755 -8.57 1 94.44 413 VAL A O 1
ATOM 3245 N N . LEU A 1 414 ? 30.719 0.081 -8.82 1 94.88 414 LEU A N 1
ATOM 3246 C CA . LEU A 1 414 ? 30.031 -0.784 -7.871 1 94.88 414 LEU A CA 1
ATOM 3247 C C . LEU A 1 414 ? 30.203 -0.271 -6.445 1 94.88 414 LEU A C 1
ATOM 3249 O O . LEU A 1 414 ? 29.312 -0.449 -5.609 1 94.88 414 LEU A O 1
ATOM 3253 N N . ARG A 1 415 ? 31.312 0.339 -6.207 1 94.5 415 ARG A N 1
ATOM 3254 C CA . ARG A 1 415 ? 31.625 0.729 -4.836 1 94.5 415 ARG A CA 1
ATOM 3255 C C . ARG A 1 415 ? 31.547 2.24 -4.664 1 94.5 415 ARG A C 1
ATOM 3257 O O . ARG A 1 415 ? 32.062 2.791 -3.689 1 94.5 415 ARG A O 1
ATOM 3264 N N . ALA A 1 416 ? 30.984 2.885 -5.66 1 92.19 416 ALA A N 1
ATOM 3265 C CA . ALA A 1 416 ? 30.781 4.328 -5.539 1 92.19 416 ALA A CA 1
ATOM 3266 C C . ALA A 1 416 ? 29.969 4.664 -4.293 1 92.19 416 ALA A C 1
ATOM 3268 O O . ALA A 1 416 ? 28.969 3.998 -3.992 1 92.19 416 ALA A O 1
ATOM 3269 N N . PRO A 1 417 ? 30.453 5.617 -3.531 1 88.44 417 PRO A N 1
ATOM 3270 C CA . PRO A 1 417 ? 29.656 6.031 -2.379 1 88.44 417 PRO A CA 1
ATOM 3271 C C . PRO A 1 417 ? 28.344 6.711 -2.783 1 88.44 417 PRO A C 1
ATOM 3273 O O . PRO A 1 417 ? 28.203 7.141 -3.93 1 88.44 417 PRO A O 1
ATOM 3276 N N . GLY A 1 418 ? 27.469 6.762 -1.97 1 81.88 418 GLY A N 1
ATOM 3277 C CA . GLY A 1 418 ? 26.172 7.398 -2.189 1 81.88 418 GLY A CA 1
ATOM 3278 C C . GLY A 1 418 ? 25.109 6.961 -1.196 1 81.88 418 GLY A C 1
ATOM 3279 O O . GLY A 1 418 ? 25.312 5.996 -0.451 1 81.88 418 GLY A O 1
ATOM 3280 N N . ARG A 1 419 ? 23.984 7.664 -1.256 1 78.5 419 ARG A N 1
ATOM 3281 C CA . ARG A 1 419 ? 22.891 7.387 -0.336 1 78.5 419 ARG A CA 1
ATOM 3282 C C . ARG A 1 419 ? 22.312 5.992 -0.568 1 78.5 419 ARG A C 1
ATOM 3284 O O . ARG A 1 419 ? 21.828 5.688 -1.66 1 78.5 419 ARG A O 1
ATOM 3291 N N . ASN A 1 420 ? 22.391 5.141 0.364 1 81.88 420 ASN A N 1
ATOM 3292 C CA . ASN A 1 420 ? 21.812 3.797 0.384 1 81.88 420 ASN A CA 1
ATOM 3293 C C . ASN A 1 420 ? 22.438 2.908 -0.689 1 81.88 420 ASN A C 1
ATOM 3295 O O . ASN A 1 420 ? 21.781 2.004 -1.211 1 81.88 420 ASN A O 1
ATOM 3299 N N . ARG A 1 421 ? 23.688 3.184 -1.146 1 87.62 421 ARG A N 1
ATOM 3300 C CA . ARG A 1 421 ? 24.344 2.377 -2.172 1 87.62 421 ARG A CA 1
ATOM 3301 C C . ARG A 1 421 ? 25.109 1.212 -1.551 1 87.62 421 ARG A C 1
ATOM 3303 O O . ARG A 1 421 ? 25.453 0.258 -2.244 1 87.62 421 ARG A O 1
ATOM 3310 N N . HIS A 1 422 ? 25.469 1.296 -0.347 1 87.25 422 HIS A N 1
ATOM 3311 C CA . HIS A 1 422 ? 26.156 0.25 0.393 1 87.25 422 HIS A CA 1
ATOM 3312 C C . HIS A 1 422 ? 27.391 -0.23 -0.364 1 87.25 422 HIS A C 1
ATOM 3314 O O . HIS A 1 422 ? 27.484 -1.404 -0.73 1 87.25 422 HIS A O 1
ATOM 3320 N N . PRO A 1 423 ? 28.391 0.656 -0.446 1 91.75 423 PRO A N 1
ATOM 3321 C CA . PRO A 1 423 ? 29.562 0.353 -1.271 1 91.75 423 PRO A CA 1
ATOM 3322 C C . PRO A 1 423 ? 30.297 -0.898 -0.805 1 91.75 423 PRO A C 1
ATOM 3324 O O . PRO A 1 423 ? 30.984 -1.547 -1.601 1 91.75 423 PRO A O 1
ATOM 3327 N N . LYS A 1 424 ? 30.156 -1.32 0.428 1 93.06 424 LYS A N 1
ATOM 3328 C CA . LYS A 1 424 ? 30.953 -2.418 0.97 1 93.06 424 LYS A CA 1
ATOM 3329 C C . LYS A 1 424 ? 30.172 -3.725 0.966 1 93.06 424 LYS A C 1
ATOM 3331 O O . LYS A 1 424 ? 30.703 -4.781 1.287 1 93.06 424 LYS A O 1
ATOM 3336 N N . GLU A 1 425 ? 28.938 -3.723 0.575 1 94.12 425 GLU A N 1
ATOM 3337 C CA . GLU A 1 425 ? 28.109 -4.922 0.581 1 94.12 425 GLU A CA 1
ATOM 3338 C C . GLU A 1 425 ? 28.234 -5.695 -0.728 1 94.12 425 GLU A C 1
ATOM 3340 O O . GLU A 1 425 ? 28.75 -5.164 -1.719 1 94.12 425 GLU A O 1
ATOM 3345 N N . ASP A 1 426 ? 27.859 -6.961 -0.603 1 96.44 426 ASP A N 1
ATOM 3346 C CA . ASP A 1 426 ? 27.781 -7.762 -1.821 1 96.44 426 ASP A CA 1
ATOM 3347 C C . ASP A 1 426 ? 26.875 -7.098 -2.854 1 96.44 426 ASP A C 1
ATOM 3349 O O . ASP A 1 426 ? 25.859 -6.504 -2.498 1 96.44 426 ASP A O 1
ATOM 3353 N N . LYS A 1 427 ? 27.297 -7.141 -4.051 1 96.75 427 LYS A N 1
ATOM 3354 C CA . LYS A 1 427 ? 26.469 -6.676 -5.164 1 96.75 427 LYS A CA 1
ATOM 3355 C C . LYS A 1 427 ? 25.891 -7.848 -5.949 1 96.75 427 LYS A C 1
ATOM 3357 O O . LYS A 1 427 ? 26.609 -8.805 -6.273 1 96.75 427 LYS A O 1
ATOM 3362 N N . HIS A 1 428 ? 24.609 -7.867 -6.145 1 97.62 428 HIS A N 1
ATOM 3363 C CA . HIS A 1 428 ? 23.906 -8.898 -6.902 1 97.62 428 HIS A CA 1
ATOM 3364 C C . HIS A 1 428 ? 23.281 -8.32 -8.164 1 97.62 428 HIS A C 1
ATOM 3366 O O . HIS A 1 428 ? 22.406 -7.453 -8.094 1 97.62 428 HIS A O 1
ATOM 3372 N N . MET A 1 429 ? 23.688 -8.695 -9.297 1 98.44 429 MET A N 1
ATOM 3373 C CA . MET A 1 429 ? 23.141 -8.234 -10.57 1 98.44 429 MET A CA 1
ATOM 3374 C C . MET A 1 429 ? 22.375 -9.352 -11.273 1 98.44 429 MET A C 1
ATOM 3376 O O . MET A 1 429 ? 22.906 -10.445 -11.453 1 98.44 429 MET A O 1
ATOM 3380 N N . HIS A 1 430 ? 21.172 -9.078 -11.648 1 98.75 430 HIS A N 1
ATOM 3381 C CA . HIS A 1 430 ? 20.25 -10.078 -12.211 1 98.75 430 HIS A CA 1
ATOM 3382 C C . HIS A 1 430 ? 20.172 -9.953 -13.727 1 98.75 430 HIS A C 1
ATOM 3384 O O . HIS A 1 430 ? 19.844 -8.883 -14.25 1 98.75 430 HIS A O 1
ATOM 3390 N N . LEU A 1 431 ? 20.438 -10.977 -14.438 1 98.88 431 LEU A N 1
ATOM 3391 C CA . LEU A 1 431 ? 20.281 -11.07 -15.883 1 98.88 431 LEU A CA 1
ATOM 3392 C C . LEU A 1 431 ? 19.203 -12.086 -16.25 1 98.88 431 LEU A C 1
ATOM 3394 O O . LEU A 1 431 ? 19.203 -13.203 -15.734 1 98.88 431 LEU A O 1
ATOM 3398 N N . ILE A 1 432 ? 18.281 -11.688 -17.078 1 98.88 432 ILE A N 1
ATOM 3399 C CA . ILE A 1 432 ? 17.188 -12.547 -17.516 1 98.88 432 ILE A CA 1
ATOM 3400 C C . ILE A 1 432 ? 17.406 -12.945 -18.984 1 98.88 432 ILE A C 1
ATOM 3402 O O . ILE A 1 432 ? 17.75 -12.102 -19.812 1 98.88 432 ILE A O 1
ATOM 3406 N N . LEU A 1 433 ? 17.297 -14.148 -19.328 1 98.88 433 LEU A N 1
ATOM 3407 C CA . LEU A 1 433 ? 17.188 -14.68 -20.688 1 98.88 433 LEU A CA 1
ATOM 3408 C C . LEU A 1 433 ? 15.758 -15.109 -20.984 1 98.88 433 LEU A C 1
ATOM 3410 O O . LEU A 1 433 ? 15.188 -15.938 -20.266 1 98.88 433 LEU A O 1
ATOM 3414 N N . GLU A 1 434 ? 15.164 -14.523 -21.906 1 98.81 434 GLU A N 1
ATOM 3415 C CA . GLU A 1 434 ? 13.898 -14.969 -22.484 1 98.81 434 GLU A CA 1
ATOM 3416 C C . GLU A 1 434 ? 14.125 -15.727 -23.781 1 98.81 434 GLU A C 1
ATOM 3418 O O . GLU A 1 434 ? 14.773 -15.227 -24.703 1 98.81 434 GLU A O 1
ATOM 3423 N N . VAL A 1 435 ? 13.617 -16.891 -23.906 1 98.88 435 VAL A N 1
ATOM 3424 C CA . VAL A 1 435 ? 13.633 -17.672 -25.141 1 98.88 435 VAL A CA 1
ATOM 3425 C C . VAL A 1 435 ? 12.203 -17.906 -25.625 1 98.88 435 VAL A C 1
ATOM 3427 O O . VAL A 1 435 ? 11.367 -18.438 -24.875 1 98.88 435 VAL A O 1
ATOM 3430 N N . SER A 1 436 ? 11.961 -17.516 -26.844 1 98.75 436 SER A N 1
ATOM 3431 C CA . SER A 1 436 ? 10.594 -17.531 -27.359 1 98.75 436 SER A CA 1
ATOM 3432 C C . SER A 1 436 ? 10.5 -18.328 -28.656 1 98.75 436 SER A C 1
ATOM 3434 O O . SER A 1 436 ? 11.438 -18.344 -29.453 1 98.75 436 SER A O 1
ATOM 3436 N N . ASP A 1 437 ? 9.438 -19 -28.891 1 98.31 437 ASP A N 1
ATOM 3437 C CA . ASP A 1 437 ? 9.148 -19.656 -30.172 1 98.31 437 ASP A CA 1
ATOM 3438 C C . ASP A 1 437 ? 8.172 -18.828 -31 1 98.31 437 ASP A C 1
ATOM 3440 O O . ASP A 1 437 ? 7.527 -19.344 -31.922 1 98.31 437 ASP A O 1
ATOM 3444 N N . GLY A 1 438 ? 8.023 -17.594 -30.594 1 97.44 438 GLY A N 1
ATOM 3445 C CA . GLY A 1 438 ? 7.09 -16.719 -31.266 1 97.44 438 GLY A CA 1
ATOM 3446 C C . GLY A 1 438 ? 5.801 -16.5 -30.5 1 97.44 438 GLY A C 1
ATOM 3447 O O . GLY A 1 438 ? 5.129 -15.484 -30.672 1 97.44 438 GLY A O 1
ATOM 3448 N N . THR A 1 439 ? 5.434 -17.453 -29.641 1 97.06 439 THR A N 1
ATOM 3449 C CA . THR A 1 439 ? 4.199 -17.375 -28.875 1 97.06 439 THR A CA 1
ATOM 3450 C C . THR A 1 439 ? 4.48 -17.594 -27.391 1 97.06 439 THR A C 1
ATOM 3452 O O . THR A 1 439 ? 4.105 -16.766 -26.547 1 97.06 439 THR A O 1
ATOM 3455 N N . LEU A 1 440 ? 5.117 -18.672 -27.094 1 98.62 440 LEU A N 1
ATOM 3456 C CA . LEU A 1 440 ? 5.41 -19.016 -25.719 1 98.62 440 LEU A CA 1
ATOM 3457 C C . LEU A 1 440 ? 6.832 -18.609 -25.344 1 98.62 440 LEU A C 1
ATOM 3459 O O . LEU A 1 440 ? 7.715 -18.562 -26.203 1 98.62 440 LEU A O 1
ATOM 3463 N N . ILE A 1 441 ? 7.023 -18.281 -24.062 1 98.5 441 ILE A N 1
ATOM 3464 C CA . ILE A 1 441 ? 8.312 -17.797 -23.578 1 98.5 441 ILE A CA 1
ATOM 3465 C C . ILE A 1 441 ? 8.711 -18.578 -22.328 1 98.5 441 ILE A C 1
ATOM 3467 O O . ILE A 1 441 ? 7.883 -18.844 -21.453 1 98.5 441 ILE A O 1
ATOM 3471 N N . SER A 1 442 ? 9.93 -19.047 -22.297 1 98.44 442 SER A N 1
ATOM 3472 C CA . SER A 1 442 ? 10.586 -19.562 -21.094 1 98.44 442 SER A CA 1
ATOM 3473 C C . SER A 1 442 ? 11.781 -18.719 -20.703 1 98.44 442 SER A C 1
ATOM 3475 O O . SER A 1 442 ? 12.25 -17.891 -21.5 1 98.44 442 SER A O 1
ATOM 3477 N N . TYR A 1 443 ? 12.203 -18.922 -19.469 1 98.69 443 TYR A N 1
ATOM 3478 C CA . TYR A 1 443 ? 13.219 -18 -18.953 1 98.69 443 TYR A CA 1
ATOM 3479 C C . TYR A 1 443 ? 14.375 -18.766 -18.328 1 98.69 443 TYR A C 1
ATOM 3481 O O . TYR A 1 443 ? 14.25 -19.953 -18.031 1 98.69 443 TYR A O 1
ATOM 3489 N N . ARG A 1 444 ? 15.469 -18.141 -18.25 1 98.56 444 ARG A N 1
ATOM 3490 C CA . ARG A 1 444 ? 16.531 -18.406 -17.281 1 98.56 444 ARG A CA 1
ATOM 3491 C C . ARG A 1 444 ? 17 -17.109 -16.609 1 98.56 444 ARG A C 1
ATOM 3493 O O . ARG A 1 444 ? 16.969 -16.047 -17.219 1 98.56 444 ARG A O 1
ATOM 3500 N N . ARG A 1 445 ? 17.375 -17.281 -15.391 1 98.62 445 ARG A N 1
ATOM 3501 C CA . ARG A 1 445 ? 17.891 -16.141 -14.633 1 98.62 445 ARG A CA 1
ATOM 3502 C C . ARG A 1 445 ? 19.281 -16.438 -14.102 1 98.62 445 ARG A C 1
ATOM 3504 O O . ARG A 1 445 ? 19.531 -17.5 -13.539 1 98.62 445 ARG A O 1
ATOM 3511 N N . VAL A 1 446 ? 20.172 -15.492 -14.312 1 98.69 446 VAL A N 1
ATOM 3512 C CA . VAL A 1 446 ? 21.516 -15.555 -13.766 1 98.69 446 VAL A CA 1
ATOM 3513 C C . VAL A 1 446 ? 21.734 -14.414 -12.773 1 98.69 446 VAL A C 1
ATOM 3515 O O . VAL A 1 446 ? 21.391 -13.266 -13.062 1 98.69 446 VAL A O 1
ATOM 3518 N N . ILE A 1 447 ? 22.219 -14.734 -11.625 1 98.69 447 ILE A N 1
ATOM 3519 C CA . ILE A 1 447 ? 22.609 -13.719 -10.648 1 98.69 447 ILE A CA 1
ATOM 3520 C C . ILE A 1 447 ? 24.125 -13.695 -10.508 1 98.69 447 ILE A C 1
ATOM 3522 O O . ILE A 1 447 ? 24.734 -14.672 -10.062 1 98.69 447 ILE A O 1
ATOM 3526 N N . PHE A 1 448 ? 24.703 -12.609 -10.906 1 98.75 448 PHE A N 1
ATOM 3527 C CA . PHE A 1 448 ? 26.125 -12.367 -10.68 1 98.75 448 PHE A CA 1
ATOM 3528 C C . PHE A 1 448 ? 26.359 -11.703 -9.336 1 98.75 448 PHE A C 1
ATOM 3530 O O . PHE A 1 448 ? 25.812 -10.625 -9.062 1 98.75 448 PHE A O 1
ATOM 3537 N N . THR A 1 449 ? 27.109 -12.32 -8.508 1 98.5 449 THR A N 1
ATOM 3538 C CA . THR A 1 449 ? 27.422 -11.773 -7.191 1 98.5 449 THR A CA 1
ATOM 3539 C C . THR A 1 449 ? 28.875 -11.359 -7.102 1 98.5 449 THR A C 1
ATOM 3541 O O . THR A 1 449 ? 29.781 -12.172 -7.344 1 98.5 449 THR A O 1
ATOM 3544 N N . ILE A 1 450 ? 29.109 -10.148 -6.832 1 97.94 450 ILE A N 1
ATOM 3545 C CA . ILE A 1 450 ? 30.438 -9.656 -6.508 1 97.94 450 ILE A CA 1
ATOM 3546 C C . ILE A 1 450 ? 30.531 -9.391 -5.004 1 97.94 450 ILE A C 1
ATOM 3548 O O . ILE A 1 450 ? 29.828 -8.523 -4.473 1 97.94 450 ILE A O 1
ATOM 3552 N N . LEU A 1 451 ? 31.359 -10.094 -4.34 1 96.62 451 LEU A N 1
ATOM 3553 C CA . LEU A 1 451 ? 31.469 -10.031 -2.887 1 96.62 451 LEU A CA 1
ATOM 3554 C C . LEU A 1 451 ? 32.094 -8.719 -2.447 1 96.62 451 LEU A C 1
ATOM 3556 O O . LEU A 1 451 ? 33 -8.211 -3.102 1 96.62 451 LEU A O 1
ATOM 3560 N N . GLY A 1 452 ? 31.609 -8.203 -1.389 1 93.25 452 GLY A N 1
ATOM 3561 C CA . GLY A 1 452 ? 32.188 -7.012 -0.802 1 93.25 452 GLY A CA 1
ATOM 3562 C C . GLY A 1 452 ? 33.594 -7.238 -0.286 1 93.25 452 GLY A C 1
ATOM 3563 O O . GLY A 1 452 ? 34.031 -8.383 -0.128 1 93.25 452 GLY A O 1
ATOM 3564 N N . PRO A 1 453 ? 34.344 -6.125 -0.084 1 87.94 453 PRO A N 1
ATOM 3565 C CA . PRO A 1 453 ? 35.688 -6.262 0.454 1 87.94 453 PRO A CA 1
ATOM 3566 C C . PRO A 1 453 ? 35.719 -6.875 1.852 1 87.94 453 PRO A C 1
ATOM 3568 O O . PRO A 1 453 ? 34.781 -6.672 2.633 1 87.94 453 PRO A O 1
ATOM 3571 N N . LYS A 1 454 ? 36.531 -7.852 2.197 1 72.12 454 LYS A N 1
ATOM 3572 C CA . LYS A 1 454 ? 36.688 -8.469 3.512 1 72.12 454 LYS A CA 1
ATOM 3573 C C . LYS A 1 454 ? 37.25 -7.48 4.52 1 72.12 454 LYS A C 1
ATOM 3575 O O . LYS A 1 454 ? 38.062 -6.609 4.152 1 72.12 454 LYS A O 1
ATOM 3580 N N . THR A 1 455 ? 36.719 -7.148 5.746 1 63.78 455 THR A N 1
ATOM 3581 C CA . THR A 1 455 ? 37.156 -6.223 6.789 1 63.78 455 THR A CA 1
ATOM 3582 C C . THR A 1 455 ? 38.656 -6.207 6.91 1 63.78 455 THR A C 1
ATOM 3584 O O . THR A 1 455 ? 39.25 -5.211 7.34 1 63.78 455 THR A O 1
ATOM 3587 N N . GLY A 1 456 ? 39.406 -7.379 6.934 1 51.38 456 GLY A N 1
ATOM 3588 C CA . GLY A 1 456 ? 40.812 -7.273 7.242 1 51.38 456 GLY A CA 1
ATOM 3589 C C . GLY A 1 456 ? 41.594 -6.465 6.219 1 51.38 456 GLY A C 1
ATOM 3590 O O . GLY A 1 456 ? 42.781 -6.234 6.383 1 51.38 456 GLY A O 1
ATOM 3591 N N . ASP A 1 457 ? 41.281 -6.453 5.168 1 44.69 457 ASP A N 1
ATOM 3592 C CA . ASP A 1 457 ? 42.094 -5.793 4.152 1 44.69 457 ASP A CA 1
ATOM 3593 C C . ASP A 1 457 ? 41.906 -4.277 4.203 1 44.69 457 ASP A C 1
ATOM 3595 O O . ASP A 1 457 ? 41.219 -3.697 3.348 1 44.69 457 ASP A O 1
ATOM 3599 N N . GLU A 1 458 ? 41.875 -3.795 5.379 1 39.44 458 GLU A N 1
ATOM 3600 C CA . GLU A 1 458 ? 41.906 -2.342 5.512 1 39.44 458 GLU A CA 1
ATOM 3601 C C . GLU A 1 458 ? 43.156 -1.762 4.863 1 39.44 458 GLU A C 1
ATOM 3603 O O . GLU A 1 458 ? 44.25 -1.918 5.391 1 39.44 458 GLU A O 1
ATOM 3608 N N . LYS A 1 459 ? 43.531 -1.729 3.699 1 36.38 459 LYS A N 1
ATOM 3609 C CA . LYS A 1 459 ? 44.5 -0.704 3.305 1 36.38 459 LYS A CA 1
ATOM 3610 C C . LYS A 1 459 ? 44.125 0.657 3.885 1 36.38 459 LYS A C 1
ATOM 3612 O O . LYS A 1 459 ? 42.938 1.045 3.861 1 36.38 459 LYS A O 1
ATOM 3617 N N . SER A 1 460 ? 44.969 1.255 4.855 1 34.97 460 SER A N 1
ATOM 3618 C CA . SER A 1 460 ? 44.969 2.598 5.426 1 34.97 460 SER A CA 1
ATOM 3619 C C . SER A 1 460 ? 44.719 3.654 4.359 1 34.97 460 SER A C 1
ATOM 3621 O O . SER A 1 460 ? 45.625 4.312 3.877 1 34.97 460 SER A O 1
ATOM 3623 N N . SER A 1 461 ? 44.094 3.426 3.301 1 32.94 461 SER A N 1
ATOM 3624 C CA . SER A 1 461 ? 44.125 4.641 2.49 1 32.94 461 SER A CA 1
ATOM 3625 C C . SER A 1 461 ? 43.531 5.824 3.262 1 32.94 461 SER A C 1
ATOM 3627 O O . SER A 1 461 ? 42.531 5.691 3.955 1 32.94 461 SER A O 1
ATOM 3629 N N . SER A 1 462 ? 44.5 6.754 3.719 1 32.5 462 SER A N 1
ATOM 3630 C CA . SER A 1 462 ? 44.25 8.086 4.266 1 32.5 462 SER A CA 1
ATOM 3631 C C . SER A 1 462 ? 43.031 8.742 3.592 1 32.5 462 SER A C 1
ATOM 3633 O O . SER A 1 462 ? 43.156 9.281 2.49 1 32.5 462 SER A O 1
ATOM 3635 N N . GLY A 1 463 ? 42.094 8.062 3.428 1 28.5 463 GLY A N 1
ATOM 3636 C CA . GLY A 1 463 ? 40.969 8.625 2.678 1 28.5 463 GLY A CA 1
ATOM 3637 C C . GLY A 1 463 ? 40.5 9.961 3.223 1 28.5 463 GLY A C 1
ATOM 3638 O O . GLY A 1 463 ? 40.375 10.133 4.438 1 28.5 463 GLY A O 1
ATOM 3639 N N . LYS A 1 464 ? 40.906 11.086 2.5 1 33.88 464 LYS A N 1
ATOM 3640 C CA . LYS A 1 464 ? 40.375 12.43 2.617 1 33.88 464 LYS A CA 1
ATOM 3641 C C . LYS A 1 464 ? 38.906 12.398 3.029 1 33.88 464 LYS A C 1
ATOM 3643 O O . LYS A 1 464 ? 38.125 11.523 2.588 1 33.88 464 LYS A O 1
ATOM 3648 N N . ALA A 1 465 ? 38.625 13.164 4.059 1 31.78 465 ALA A N 1
ATOM 3649 C CA . ALA A 1 465 ? 37.281 13.57 4.516 1 31.78 465 ALA A CA 1
ATOM 3650 C C . ALA A 1 465 ? 36.344 13.781 3.338 1 31.78 465 ALA A C 1
ATOM 3652 O O . ALA A 1 465 ? 36.594 14.625 2.475 1 31.78 465 ALA A O 1
ATOM 3653 N N . ALA A 1 466 ? 35.781 12.812 2.797 1 31.91 466 ALA A N 1
ATOM 3654 C CA . ALA A 1 466 ? 34.75 12.977 1.775 1 31.91 466 ALA A CA 1
ATOM 3655 C C . ALA A 1 466 ? 33.875 14.188 2.076 1 31.91 466 ALA A C 1
ATOM 3657 O O . ALA A 1 466 ? 33.469 14.406 3.221 1 31.91 466 ALA A O 1
ATOM 3658 N N . LYS A 1 467 ? 33.906 15.172 1.208 1 34.56 467 LYS A N 1
ATOM 3659 C CA . LYS A 1 467 ? 32.938 16.266 1.147 1 34.56 467 LYS A CA 1
ATOM 3660 C C . LYS A 1 467 ? 31.531 15.758 1.397 1 34.56 467 LYS A C 1
ATOM 3662 O O . LYS A 1 467 ? 31.156 14.672 0.95 1 34.56 467 LYS A O 1
ATOM 3667 N N . PRO A 1 468 ? 30.766 16.438 2.316 1 27.41 468 PRO A N 1
ATOM 3668 C CA . PRO A 1 468 ? 29.375 16.062 2.557 1 27.41 468 PRO A CA 1
ATOM 3669 C C . PRO A 1 468 ? 28.656 15.617 1.284 1 27.41 468 PRO A C 1
ATOM 3671 O O . PRO A 1 468 ? 28.672 16.328 0.281 1 27.41 468 PRO A O 1
ATOM 3674 N N . ALA A 1 469 ? 28.781 14.352 0.955 1 31.39 469 ALA A N 1
ATOM 3675 C CA . ALA A 1 469 ? 28.094 13.758 -0.185 1 31.39 469 ALA A CA 1
ATOM 3676 C C . ALA A 1 469 ? 26.719 14.383 -0.378 1 31.39 469 ALA A C 1
ATOM 3678 O O . ALA A 1 469 ? 26 14.648 0.595 1 31.39 469 ALA A O 1
ATOM 3679 N N . VAL A 1 470 ? 26.609 14.984 -1.541 1 27.8 470 VAL A N 1
ATOM 3680 C CA . VAL A 1 470 ? 25.312 15.406 -2.076 1 27.8 470 VAL A CA 1
ATOM 3681 C C . VAL A 1 470 ? 24.25 14.383 -1.698 1 27.8 470 VAL A C 1
ATOM 3683 O O . VAL A 1 470 ? 24.453 13.18 -1.852 1 27.8 470 VAL A O 1
ATOM 3686 N N . HIS A 1 471 ? 23.453 14.664 -0.681 1 31.27 471 HIS A N 1
ATOM 3687 C CA . HIS A 1 471 ? 22.312 13.922 -0.169 1 31.27 471 HIS A CA 1
ATOM 3688 C C . HIS A 1 471 ? 21.516 13.289 -1.304 1 31.27 471 HIS A C 1
ATOM 3690 O O . HIS A 1 471 ? 20.906 14 -2.109 1 31.27 471 HIS A O 1
ATOM 3696 N N . GLY A 1 472 ? 21.953 12.234 -1.847 1 29.97 472 GLY A N 1
ATOM 3697 C CA . GLY A 1 472 ? 21.266 11.484 -2.891 1 29.97 472 GLY A CA 1
ATOM 3698 C C . GLY A 1 472 ? 19.797 11.266 -2.604 1 29.97 472 GLY A C 1
ATOM 3699 O O . GLY A 1 472 ? 19.312 11.617 -1.524 1 29.97 472 GLY A O 1
ATOM 3700 N N . GLU A 1 473 ? 19.031 10.578 -3.564 1 36.69 473 GLU A N 1
ATOM 3701 C CA . GLU A 1 473 ? 17.609 10.547 -3.857 1 36.69 473 GLU A CA 1
ATOM 3702 C C . GLU A 1 473 ? 16.844 9.789 -2.775 1 36.69 473 GLU A C 1
ATOM 3704 O O . GLU A 1 473 ? 17.312 8.758 -2.283 1 36.69 473 GLU A O 1
ATOM 3709 N N . LEU A 1 474 ? 16 10.469 -2.023 1 36.25 474 LEU A N 1
ATOM 3710 C CA . LEU A 1 474 ? 15.062 9.844 -1.097 1 36.25 474 LEU A CA 1
ATOM 3711 C C . LEU A 1 474 ? 13.969 9.094 -1.852 1 36.25 474 LEU A C 1
ATOM 3713 O O . LEU A 1 474 ? 13.461 9.586 -2.861 1 36.25 474 LEU A O 1
ATOM 3717 N N . MET B 1 1 ? -14.477 28.156 20.078 1 39.88 1 MET B N 1
ATOM 3718 C CA . MET B 1 1 ? -13.219 27.969 19.375 1 39.88 1 MET B CA 1
ATOM 3719 C C . MET B 1 1 ? -12.727 26.531 19.516 1 39.88 1 MET B C 1
ATOM 3721 O O . MET B 1 1 ? -12.766 25.969 20.609 1 39.88 1 MET B O 1
ATOM 3725 N N . THR B 1 2 ? -12.711 25.766 18.469 1 55.84 2 THR B N 1
ATOM 3726 C CA . THR B 1 2 ? -12.234 24.391 18.562 1 55.84 2 THR B CA 1
ATOM 3727 C C . THR B 1 2 ? -10.805 24.344 19.094 1 55.84 2 THR B C 1
ATOM 3729 O O . THR B 1 2 ? -9.984 25.203 18.75 1 55.84 2 THR B O 1
ATOM 3732 N N . THR B 1 3 ? -10.57 23.703 20.172 1 78.56 3 THR B N 1
ATOM 3733 C CA . THR B 1 3 ? -9.25 23.547 20.766 1 78.56 3 THR B CA 1
ATOM 3734 C C . THR B 1 3 ? -8.242 23.062 19.734 1 78.56 3 THR B C 1
ATOM 3736 O O . THR B 1 3 ? -8.492 22.078 19.031 1 78.56 3 THR B O 1
ATOM 3739 N N . PRO B 1 4 ? -7.234 23.969 19.469 1 91.75 4 PRO B N 1
ATOM 3740 C CA . PRO B 1 4 ? -6.203 23.562 18.516 1 91.75 4 PRO B CA 1
ATOM 3741 C C . PRO B 1 4 ? -5.637 22.172 18.812 1 91.75 4 PRO B C 1
ATOM 3743 O O . PRO B 1 4 ? -5.461 21.812 19.984 1 91.75 4 PRO B O 1
ATOM 3746 N N . PRO B 1 5 ? -5.477 21.422 17.797 1 96.06 5 PRO B N 1
ATOM 3747 C CA . PRO B 1 5 ? -4.863 20.109 18.016 1 96.06 5 PRO B CA 1
ATOM 3748 C C . PRO B 1 5 ? -3.51 20.203 18.719 1 96.06 5 PRO B C 1
ATOM 3750 O O . PRO B 1 5 ? -2.701 21.078 18.406 1 96.06 5 PRO B O 1
ATOM 3753 N N . ARG B 1 6 ? -3.311 19.359 19.719 1 98.25 6 ARG B N 1
ATOM 3754 C CA . ARG B 1 6 ? -2.012 19.203 20.359 1 98.25 6 ARG B CA 1
ATOM 3755 C C . ARG B 1 6 ? -1.048 18.422 19.484 1 98.25 6 ARG B C 1
ATOM 3757 O O . ARG B 1 6 ? -1.404 17.375 18.938 1 98.25 6 ARG B O 1
ATOM 3764 N N . VAL B 1 7 ? 0.174 18.969 19.312 1 98.81 7 VAL B N 1
ATOM 3765 C CA . VAL B 1 7 ? 1.085 18.359 18.344 1 98.81 7 VAL B CA 1
ATOM 3766 C C . VAL B 1 7 ? 2.449 18.141 18.984 1 98.81 7 VAL B C 1
ATOM 3768 O O . VAL B 1 7 ? 2.969 19.016 19.688 1 98.81 7 VAL B O 1
ATOM 3771 N N . PHE B 1 8 ? 3.004 16.984 18.844 1 98.94 8 PHE B N 1
ATOM 3772 C CA . PHE B 1 8 ? 4.352 16.594 19.234 1 98.94 8 PHE B CA 1
ATOM 3773 C C . PHE B 1 8 ? 5.113 16.016 18.047 1 98.94 8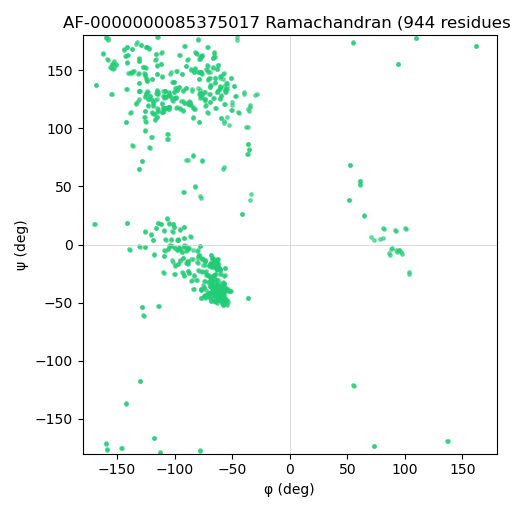 PHE B C 1
ATOM 3775 O O . PHE B 1 8 ? 4.922 14.844 17.703 1 98.94 8 PHE B O 1
ATOM 3782 N N . LEU B 1 9 ? 6.055 16.766 17.484 1 98.94 9 LEU B N 1
ATOM 3783 C CA . LEU B 1 9 ? 6.691 16.422 16.219 1 98.94 9 LEU B CA 1
ATOM 3784 C C . LEU B 1 9 ? 7.965 15.617 16.438 1 98.94 9 LEU B C 1
ATOM 3786 O O . LEU B 1 9 ? 8.773 15.953 17.312 1 98.94 9 LEU B O 1
ATOM 3790 N N . LEU B 1 10 ? 8.141 14.516 15.703 1 98.94 10 LEU B N 1
ATOM 3791 C CA . LEU B 1 10 ? 9.406 13.805 15.562 1 98.94 10 LEU B CA 1
ATOM 3792 C C . LEU B 1 10 ? 9.992 14.016 14.172 1 98.94 10 LEU B C 1
ATOM 3794 O O . LEU B 1 10 ? 9.312 13.781 13.164 1 98.94 10 LEU B O 1
ATOM 3798 N N . SER B 1 11 ? 11.297 14.477 14.086 1 98.75 11 SER B N 1
ATOM 3799 C CA . SER B 1 11 ? 11.875 14.828 12.789 1 98.75 11 SER B CA 1
ATOM 3800 C C . SER B 1 11 ? 13.344 14.406 12.719 1 98.75 11 SER B C 1
ATOM 3802 O O . SER B 1 11 ? 14.102 14.609 13.672 1 98.75 11 SER B O 1
ATOM 3804 N N . ASP B 1 12 ? 13.711 13.789 11.641 1 98 12 ASP B N 1
ATOM 3805 C CA . ASP B 1 12 ? 15.133 13.547 11.398 1 98 12 ASP B CA 1
ATOM 3806 C C . ASP B 1 12 ? 15.75 14.68 10.578 1 98 12 ASP B C 1
ATOM 3808 O O . ASP B 1 12 ? 16.531 14.43 9.656 1 98 12 ASP B O 1
ATOM 3812 N N . ILE B 1 13 ? 15.469 15.844 10.914 1 97.25 13 ILE B N 1
ATOM 3813 C CA . ILE B 1 13 ? 15.891 17.062 10.219 1 97.25 13 ILE B CA 1
ATOM 3814 C C . ILE B 1 13 ? 17.391 17.031 10 1 97.25 13 ILE B C 1
ATOM 3816 O O . ILE B 1 13 ? 18.141 16.562 10.859 1 97.25 13 ILE B O 1
ATOM 3820 N N . ALA B 1 14 ? 17.844 17.578 8.797 1 90.44 14 ALA B N 1
ATOM 3821 C CA . ALA B 1 14 ? 19.219 17.734 8.328 1 90.44 14 ALA B CA 1
ATOM 3822 C C . ALA B 1 14 ? 19.688 16.5 7.574 1 90.44 14 ALA B C 1
ATOM 3824 O O . ALA B 1 14 ? 20.797 16.469 7.02 1 90.44 14 ALA B O 1
ATOM 3825 N N . ASN B 1 15 ? 18.828 15.445 7.508 1 85.88 15 ASN B N 1
ATOM 3826 C CA . ASN B 1 15 ? 19.172 14.344 6.609 1 85.88 15 ASN B CA 1
ATOM 3827 C C . ASN B 1 15 ? 18.969 14.727 5.148 1 85.88 15 ASN B C 1
ATOM 3829 O O . ASN B 1 15 ? 19.797 14.422 4.297 1 85.88 15 ASN B O 1
ATOM 3833 N N . GLU B 1 16 ? 17.875 15.312 4.922 1 85.75 16 GLU B N 1
ATOM 3834 C CA . GLU B 1 16 ? 17.469 15.906 3.656 1 85.75 16 GLU B CA 1
ATOM 3835 C C . GLU B 1 16 ? 16.656 17.188 3.885 1 85.75 16 GLU B C 1
ATOM 3837 O O . GLU B 1 16 ? 16.234 17.469 5.012 1 85.75 16 GLU B O 1
ATOM 3842 N N . PRO B 1 17 ? 16.453 17.953 2.805 1 92.25 17 PRO B N 1
ATOM 3843 C CA . PRO B 1 17 ? 15.914 19.297 3.018 1 92.25 17 PRO B CA 1
ATOM 3844 C C . PRO B 1 17 ? 14.43 19.281 3.383 1 92.25 17 PRO B C 1
ATOM 3846 O O . PRO B 1 17 ? 13.906 20.281 3.873 1 92.25 17 PRO B O 1
ATOM 3849 N N . ASP B 1 18 ? 13.703 18.25 3.154 1 93.38 18 ASP B N 1
ATOM 3850 C CA . ASP B 1 18 ? 12.25 18.328 3.221 1 93.38 18 ASP B CA 1
ATOM 3851 C C . ASP B 1 18 ? 11.773 18.516 4.66 1 93.38 18 ASP B C 1
ATOM 3853 O O . ASP B 1 18 ? 10.727 19.109 4.898 1 93.38 18 ASP B O 1
ATOM 3857 N N . ASP B 1 19 ? 12.539 18.047 5.656 1 97.44 19 ASP B N 1
ATOM 3858 C CA . ASP B 1 19 ? 12.18 18.328 7.043 1 97.44 19 ASP B CA 1
ATOM 3859 C C . ASP B 1 19 ? 12.227 19.828 7.332 1 97.44 19 ASP B C 1
ATOM 3861 O O . ASP B 1 19 ? 11.336 20.359 7.992 1 97.44 19 ASP B O 1
ATOM 3865 N N . ALA B 1 20 ? 13.336 20.422 6.891 1 98.44 20 ALA B N 1
ATOM 3866 C CA . ALA B 1 20 ? 13.461 21.859 7.086 1 98.44 20 ALA B CA 1
ATOM 3867 C C . ALA B 1 20 ? 12.344 22.609 6.355 1 98.44 20 ALA B C 1
ATOM 3869 O O . ALA B 1 20 ? 11.781 23.578 6.887 1 98.44 20 ALA B O 1
ATOM 3870 N N . GLN B 1 21 ? 12.055 22.203 5.117 1 98.75 21 GLN B N 1
ATOM 3871 C CA . GLN B 1 21 ? 10.93 22.766 4.387 1 98.75 21 GLN B CA 1
ATOM 3872 C C . GLN B 1 21 ? 9.633 22.656 5.191 1 98.75 21 GLN B C 1
ATOM 3874 O O . GLN B 1 21 ? 8.922 23.641 5.375 1 98.75 21 GLN B O 1
ATOM 3879 N N . SER B 1 22 ? 9.375 21.484 5.691 1 98.81 22 SER B N 1
ATOM 3880 C CA . SER B 1 22 ? 8.141 21.188 6.414 1 98.81 22 SER B CA 1
ATOM 3881 C C . SER B 1 22 ? 8.086 21.953 7.738 1 98.81 22 SER B C 1
ATOM 3883 O O . SER B 1 22 ? 7.016 22.359 8.18 1 98.81 22 SER B O 1
ATOM 3885 N N . LEU B 1 23 ? 9.234 22.078 8.375 1 98.88 23 LEU B N 1
ATOM 3886 C CA . LEU B 1 23 ? 9.266 22.828 9.633 1 98.88 23 LEU B CA 1
ATOM 3887 C C . LEU B 1 23 ? 8.961 24.297 9.398 1 98.88 23 LEU B C 1
ATOM 3889 O O . LEU B 1 23 ? 8.227 24.922 10.172 1 98.88 23 LEU B O 1
ATOM 3893 N N . VAL B 1 24 ? 9.523 24.891 8.344 1 98.88 24 VAL B N 1
ATOM 3894 C CA . VAL B 1 24 ? 9.203 26.281 8 1 98.88 24 VAL B CA 1
ATOM 3895 C C . VAL B 1 24 ? 7.691 26.422 7.801 1 98.88 24 VAL B C 1
ATOM 3897 O O . VAL B 1 24 ? 7.074 27.344 8.344 1 98.88 24 VAL B O 1
ATOM 3900 N N . ARG B 1 25 ? 7.098 25.516 7.062 1 98.81 25 ARG B N 1
ATOM 3901 C CA . ARG B 1 25 ? 5.652 25.562 6.863 1 98.81 25 ARG B CA 1
ATOM 3902 C C . ARG B 1 25 ? 4.914 25.406 8.188 1 98.81 25 ARG B C 1
ATOM 3904 O O . ARG B 1 25 ? 3.961 26.141 8.461 1 98.81 25 ARG B O 1
ATOM 3911 N N . LEU B 1 26 ? 5.332 24.438 8.984 1 98.88 26 LEU B N 1
ATOM 3912 C CA . LEU B 1 26 ? 4.684 24.219 10.266 1 98.88 26 LEU B CA 1
ATOM 3913 C C . LEU B 1 26 ? 4.625 25.5 11.086 1 98.88 26 LEU B C 1
ATOM 3915 O O . LEU B 1 26 ? 3.598 25.812 11.695 1 98.88 26 LEU B O 1
ATOM 3919 N N . LEU B 1 27 ? 5.656 26.266 11.07 1 98.88 27 LEU B N 1
ATOM 3920 C CA . LEU B 1 27 ? 5.789 27.422 11.945 1 98.88 27 LEU B CA 1
ATOM 3921 C C . LEU B 1 27 ? 4.793 28.516 11.57 1 98.88 27 LEU B C 1
ATOM 3923 O O . LEU B 1 27 ? 4.316 29.25 12.43 1 98.88 27 LEU B O 1
ATOM 3927 N N . VAL B 1 28 ? 4.402 28.609 10.305 1 98.75 28 VAL B N 1
ATOM 3928 C CA . VAL B 1 28 ? 3.441 29.641 9.922 1 98.75 28 VAL B CA 1
ATOM 3929 C C . VAL B 1 28 ? 2.02 29.125 10.156 1 98.75 28 VAL B C 1
ATOM 3931 O O . VAL B 1 28 ? 1.049 29.812 9.805 1 98.75 28 VAL B O 1
ATOM 3934 N N . TYR B 1 29 ? 1.86 27.953 10.766 1 98.5 29 TYR B N 1
ATOM 3935 C CA . TYR B 1 29 ? 0.551 27.438 11.141 1 98.5 29 TYR B CA 1
ATOM 3936 C C . TYR B 1 29 ? 0.453 27.25 12.648 1 98.5 29 TYR B C 1
ATOM 3938 O O . TYR B 1 29 ? -0.57 26.781 13.156 1 98.5 29 TYR B O 1
ATOM 3946 N N . THR B 1 30 ? 1.432 27.609 13.422 1 98.25 30 THR B N 1
ATOM 3947 C CA . THR B 1 30 ? 1.49 27.297 14.844 1 98.25 30 THR B CA 1
ATOM 3948 C C . THR B 1 30 ? 0.42 28.078 15.617 1 98.25 30 THR B C 1
ATOM 3950 O O . THR B 1 30 ? 0.12 27.75 16.766 1 98.25 30 THR B O 1
ATOM 3953 N N . ASN B 1 31 ? -0.141 29.156 15.016 1 97.81 31 ASN B N 1
ATOM 3954 C CA . ASN B 1 31 ? -1.255 29.828 15.672 1 97.81 31 ASN B CA 1
ATOM 3955 C C . ASN B 1 31 ? -2.508 28.953 15.695 1 97.81 31 ASN B C 1
ATOM 3957 O O . ASN B 1 31 ? -3.441 29.219 16.453 1 97.81 31 ASN B O 1
ATOM 3961 N N . GLU B 1 32 ? -2.525 27.906 14.82 1 96.62 32 GLU B N 1
ATOM 3962 C CA . GLU B 1 32 ? -3.678 27.016 14.703 1 96.62 32 GLU B CA 1
ATOM 3963 C C . GLU B 1 32 ? -3.416 25.672 15.383 1 96.62 32 GLU B C 1
ATOM 3965 O O . GLU B 1 32 ? -4.262 24.781 15.352 1 96.62 32 GLU B O 1
ATOM 3970 N N . LEU B 1 33 ? -2.277 25.453 15.945 1 97.69 33 LEU B N 1
ATOM 3971 C CA . LEU B 1 33 ? -1.838 24.219 16.594 1 97.69 33 LEU B CA 1
ATOM 3972 C C . LEU B 1 33 ? -1.319 24.516 18 1 97.69 33 LEU B C 1
ATOM 3974 O O . LEU B 1 33 ? -0.946 25.641 18.312 1 97.69 33 LEU B O 1
ATOM 3978 N N . HIS B 1 34 ? -1.423 23.578 18.797 1 97.81 34 HIS B N 1
ATOM 3979 C CA . HIS B 1 34 ? -0.786 23.641 20.109 1 97.81 34 HIS B CA 1
ATOM 3980 C C . HIS B 1 34 ? 0.441 22.734 20.172 1 97.81 34 HIS B C 1
ATOM 3982 O O . HIS B 1 34 ? 0.334 21.547 20.516 1 97.81 34 HIS B O 1
ATOM 3988 N N . ILE B 1 35 ? 1.596 23.344 19.922 1 98.62 35 ILE B N 1
ATOM 3989 C CA . ILE B 1 35 ? 2.832 22.562 19.844 1 98.62 35 ILE B CA 1
ATOM 3990 C C . ILE B 1 35 ? 3.312 22.219 21.25 1 98.62 35 ILE B C 1
ATOM 3992 O O . ILE B 1 35 ? 3.449 23.109 22.109 1 98.62 35 ILE B O 1
ATOM 3996 N N . GLU B 1 36 ? 3.604 20.953 21.438 1 98.75 36 GLU B N 1
ATOM 3997 C CA . GLU B 1 36 ? 4.02 20.531 22.781 1 98.75 36 GLU B CA 1
ATOM 3998 C C . GLU B 1 36 ? 5.359 19.797 22.734 1 98.75 36 GLU B C 1
ATOM 4000 O O . GLU B 1 36 ? 5.883 19.391 23.766 1 98.75 36 GLU B O 1
ATOM 4005 N N . GLY B 1 37 ? 5.883 19.625 21.562 1 98.88 37 GLY B N 1
ATOM 4006 C CA . GLY B 1 37 ? 7.199 19.031 21.391 1 98.88 37 GLY B CA 1
ATOM 4007 C C . GLY B 1 37 ? 7.75 19.172 19.984 1 98.88 37 GLY B C 1
ATOM 4008 O O . GLY B 1 37 ? 7.008 19.062 19.016 1 98.88 37 GLY B O 1
ATOM 4009 N N . LEU B 1 38 ? 8.969 19.484 19.844 1 98.94 38 LEU B N 1
ATOM 4010 C CA . LEU B 1 38 ? 9.781 19.453 18.625 1 98.94 38 LEU B CA 1
ATOM 4011 C C . LEU B 1 38 ? 11.039 18.625 18.828 1 98.94 38 LEU B C 1
ATOM 4013 O O . LEU B 1 38 ? 12.055 19.125 19.328 1 98.94 38 LEU B O 1
ATOM 4017 N N . VAL B 1 39 ? 10.984 17.391 18.406 1 98.94 39 VAL B N 1
ATOM 4018 C CA . VAL B 1 39 ? 12.031 16.469 18.828 1 98.94 39 VAL B CA 1
ATOM 4019 C C . VAL B 1 39 ? 12.781 15.938 17.609 1 98.94 39 VAL B C 1
ATOM 4021 O O . VAL B 1 39 ? 12.164 15.406 16.688 1 98.94 39 VAL B O 1
ATOM 4024 N N . ALA B 1 40 ? 14.086 16.109 17.609 1 98.75 40 ALA B N 1
ATOM 4025 C CA . ALA B 1 40 ? 14.953 15.508 16.594 1 98.75 40 ALA B CA 1
ATOM 4026 C C . ALA B 1 40 ? 15.156 14.016 16.859 1 98.75 40 ALA B C 1
ATOM 4028 O O . ALA B 1 40 ? 15.438 13.617 17.984 1 98.75 40 ALA B O 1
ATOM 4029 N N . THR B 1 41 ? 14.93 13.172 15.859 1 98.44 41 THR B N 1
ATOM 4030 C CA . THR B 1 41 ? 15.055 11.727 15.977 1 98.44 41 THR B CA 1
ATOM 4031 C C . THR B 1 41 ? 15.922 11.164 14.852 1 98.44 41 THR B C 1
ATOM 4033 O O . THR B 1 41 ? 16.391 11.914 13.992 1 98.44 41 THR B O 1
ATOM 4036 N N . THR B 1 42 ? 16.25 9.883 14.953 1 97.56 42 THR B N 1
ATOM 4037 C CA . THR B 1 42 ? 16.984 9.164 13.922 1 97.56 42 THR B CA 1
ATOM 4038 C C . THR B 1 42 ? 16.031 8.508 12.93 1 97.56 42 THR B C 1
ATOM 4040 O O . THR B 1 42 ? 14.812 8.555 13.109 1 97.56 42 THR B O 1
ATOM 4043 N N . SER B 1 43 ? 16.547 8 11.867 1 96.44 43 SER B N 1
ATOM 4044 C CA . SER B 1 43 ? 15.828 7.246 10.844 1 96.44 43 SER B CA 1
ATOM 4045 C C . SER B 1 43 ? 16.781 6.371 10.039 1 96.44 43 SER B C 1
ATOM 4047 O O . SER B 1 43 ? 17.969 6.262 10.367 1 96.44 43 SER B O 1
ATOM 4049 N N . VAL B 1 44 ? 16.281 5.707 9.062 1 93.44 44 VAL B N 1
ATOM 4050 C CA . VAL B 1 44 ? 17.125 4.914 8.164 1 93.44 44 VAL B CA 1
ATOM 4051 C C . VAL B 1 44 ? 18.062 5.828 7.391 1 93.44 44 VAL B C 1
ATOM 4053 O O . VAL B 1 44 ? 19.156 5.41 6.98 1 93.44 44 VAL B O 1
ATOM 4056 N N . TRP B 1 45 ? 17.734 7.137 7.355 1 91.56 45 TRP B N 1
ATOM 4057 C CA . TRP B 1 45 ? 18.5 8.094 6.57 1 91.56 45 TRP B CA 1
ATOM 4058 C C . TRP B 1 45 ? 19.469 8.875 7.457 1 91.56 45 TRP B C 1
ATOM 4060 O O . TRP B 1 45 ? 20.344 9.586 6.961 1 91.56 45 TRP B O 1
ATOM 4070 N N . LEU B 1 46 ? 19.25 8.875 8.688 1 93.06 46 LEU B N 1
ATOM 4071 C CA . LEU B 1 46 ? 20.078 9.469 9.742 1 93.06 46 LEU B CA 1
ATOM 4072 C C . LEU B 1 46 ? 20.188 8.523 10.93 1 93.06 46 LEU B C 1
ATOM 4074 O O . LEU B 1 46 ? 19.516 8.695 11.938 1 93.06 46 LEU B O 1
ATOM 4078 N N . ASN B 1 47 ? 21.125 7.621 10.883 1 92.69 47 ASN B N 1
ATOM 4079 C CA . ASN B 1 47 ? 21.078 6.41 11.695 1 92.69 47 ASN B CA 1
ATOM 4080 C C . ASN B 1 47 ? 21.562 6.668 13.117 1 92.69 47 ASN B C 1
ATOM 4082 O O . ASN B 1 47 ? 21.141 5.988 14.055 1 92.69 47 ASN B O 1
ATOM 4086 N N . ASP B 1 48 ? 22.484 7.641 13.227 1 93.88 48 ASP B N 1
ATOM 4087 C CA . ASP B 1 48 ? 23.156 7.68 14.523 1 93.88 48 ASP B CA 1
ATOM 4088 C C . ASP B 1 48 ? 23.391 9.117 14.984 1 93.88 48 ASP B C 1
ATOM 4090 O O . ASP B 1 48 ? 24.281 9.391 15.781 1 93.88 48 ASP B O 1
ATOM 4094 N N . THR B 1 49 ? 22.656 10.031 14.383 1 94.62 49 THR B N 1
ATOM 4095 C CA . THR B 1 49 ? 22.766 11.438 14.75 1 94.62 49 THR B CA 1
ATOM 4096 C C . THR B 1 49 ? 21.391 12.094 14.766 1 94.62 49 THR B C 1
ATOM 4098 O O . THR B 1 49 ? 20.453 11.617 14.109 1 94.62 49 THR B O 1
ATOM 4101 N N . SER B 1 50 ? 21.203 13.023 15.594 1 95.06 50 SER B N 1
ATOM 4102 C CA . SER B 1 50 ? 20.062 13.93 15.578 1 95.06 50 SER B CA 1
ATOM 4103 C C . SER B 1 50 ? 20.516 15.383 15.555 1 95.06 50 SER B C 1
ATOM 4105 O O . SER B 1 50 ? 21.625 15.703 15.984 1 95.06 50 SER B O 1
ATOM 4107 N N . ARG B 1 51 ? 19.703 16.266 15.008 1 96.94 51 ARG B N 1
ATOM 4108 C CA . ARG B 1 51 ? 20.156 17.625 14.727 1 96.94 51 ARG B CA 1
ATOM 4109 C C . ARG B 1 51 ? 19.156 18.656 15.25 1 96.94 51 ARG B C 1
ATOM 4111 O O . ARG B 1 51 ? 18.609 19.438 14.477 1 96.94 51 ARG B O 1
ATOM 4118 N N . PRO B 1 52 ? 18.984 18.719 16.594 1 98.12 52 PRO B N 1
ATOM 4119 C CA . PRO B 1 52 ? 18.094 19.719 17.156 1 98.12 52 PRO B CA 1
ATOM 4120 C C . PRO B 1 52 ? 18.562 21.156 16.875 1 98.12 52 PRO B C 1
ATOM 4122 O O . PRO B 1 52 ? 17.75 22.094 16.922 1 98.12 52 PRO B O 1
ATOM 4125 N N . ASP B 1 53 ? 19.891 21.312 16.578 1 98.19 53 ASP B N 1
ATOM 4126 C CA . ASP B 1 53 ? 20.438 22.625 16.266 1 98.19 53 ASP B CA 1
ATOM 4127 C C . ASP B 1 53 ? 19.766 23.219 15.039 1 98.19 53 ASP B C 1
ATOM 4129 O O . ASP B 1 53 ? 19.578 24.438 14.961 1 98.19 53 ASP B O 1
ATOM 4133 N N . GLN B 1 54 ? 19.375 22.391 14.078 1 98.19 54 GLN B N 1
ATOM 4134 C CA . GLN B 1 54 ? 18.688 22.859 12.883 1 98.19 54 GLN B CA 1
ATOM 4135 C C . GLN B 1 54 ? 17.281 23.375 13.219 1 98.19 54 GLN B C 1
ATOM 4137 O O . GLN B 1 54 ? 16.797 24.328 12.602 1 98.19 54 GLN B O 1
ATOM 4142 N N . MET B 1 55 ? 16.625 22.781 14.188 1 98.75 55 MET B N 1
ATOM 4143 C CA . MET B 1 55 ? 15.328 23.266 14.648 1 98.75 55 MET B CA 1
ATOM 4144 C C . MET B 1 55 ? 15.469 24.641 15.312 1 98.75 55 MET B C 1
ATOM 4146 O O . MET B 1 55 ? 14.68 25.547 15.055 1 98.75 55 MET B O 1
ATOM 4150 N N . HIS B 1 56 ? 16.516 24.75 16.125 1 98.81 56 HIS B N 1
ATOM 4151 C CA . HIS B 1 56 ? 16.766 26.031 16.797 1 98.81 56 HIS B CA 1
ATOM 4152 C C . HIS B 1 56 ? 16.984 27.141 15.766 1 98.81 56 HIS B C 1
ATOM 4154 O O . HIS B 1 56 ? 16.453 28.25 15.922 1 98.81 56 HIS B O 1
ATOM 4160 N N . ASN B 1 57 ? 17.734 26.781 14.75 1 98.69 57 ASN B N 1
ATOM 4161 C CA . ASN B 1 57 ? 18.047 27.75 13.711 1 98.69 57 ASN B CA 1
ATOM 4162 C C . ASN B 1 57 ? 16.781 28.25 13.016 1 98.69 57 ASN B C 1
ATOM 4164 O O . ASN B 1 57 ? 16.641 29.453 12.805 1 98.69 57 ASN B O 1
ATOM 4168 N N . ILE B 1 58 ? 15.898 27.406 12.703 1 98.81 58 ILE B N 1
ATOM 4169 C CA . ILE B 1 58 ? 14.688 27.766 11.984 1 98.81 58 ILE B CA 1
ATOM 4170 C C . ILE B 1 58 ? 13.719 28.484 12.922 1 98.81 58 ILE B C 1
ATOM 4172 O O . ILE B 1 58 ? 13.062 29.453 12.531 1 98.81 58 ILE B O 1
ATOM 4176 N N . VAL B 1 59 ? 13.664 28.062 14.195 1 98.88 59 VAL B N 1
ATOM 4177 C CA . VAL B 1 59 ? 12.789 28.719 15.172 1 98.88 59 VAL B CA 1
ATOM 4178 C C . VAL B 1 59 ? 13.289 30.125 15.461 1 98.88 59 VAL B C 1
ATOM 4180 O O . VAL B 1 59 ? 12.492 31.031 15.719 1 98.88 59 VAL B O 1
ATOM 4183 N N . ASP B 1 60 ? 14.617 30.359 15.367 1 98.81 60 ASP B N 1
ATOM 4184 C CA . ASP B 1 60 ? 15.148 31.703 15.492 1 98.81 60 ASP B CA 1
ATOM 4185 C C . ASP B 1 60 ? 14.562 32.625 14.422 1 98.81 60 ASP B C 1
ATOM 4187 O O . ASP B 1 60 ? 14.18 33.75 14.711 1 98.81 60 ASP B O 1
ATOM 4191 N N . ALA B 1 61 ? 14.539 32.094 13.227 1 98.81 61 ALA B N 1
ATOM 4192 C CA . ALA B 1 61 ? 13.961 32.875 12.141 1 98.81 61 ALA B CA 1
ATOM 4193 C C . ALA B 1 61 ? 12.484 33.156 12.383 1 98.81 61 ALA B C 1
ATOM 4195 O O . ALA B 1 61 ? 11.984 34.219 12.039 1 98.81 61 ALA B O 1
ATOM 4196 N N . TYR B 1 62 ? 11.805 32.188 12.922 1 98.88 62 TYR B N 1
ATOM 4197 C CA . TYR B 1 62 ? 10.43 32.406 13.352 1 98.88 62 TYR B CA 1
ATOM 4198 C C . TYR B 1 62 ? 10.344 33.594 14.336 1 98.88 62 TYR B C 1
ATOM 4200 O O . TYR B 1 62 ? 9.453 34.438 14.227 1 98.88 62 TYR B O 1
ATOM 4208 N N . GLY B 1 63 ? 11.211 33.594 15.297 1 98.81 63 GLY B N 1
ATOM 4209 C CA . GLY B 1 63 ? 11.242 34.688 16.25 1 98.81 63 GLY B CA 1
ATOM 4210 C C . GLY B 1 63 ? 11.359 36.062 15.609 1 98.81 63 GLY B C 1
ATOM 4211 O O . GLY B 1 63 ? 10.695 37 16.031 1 98.81 63 GLY B O 1
ATOM 4212 N N . GLU B 1 64 ? 12.125 36.125 14.578 1 98.69 64 GLU B N 1
ATOM 4213 C CA . GLU B 1 64 ? 12.305 37.375 13.844 1 98.69 64 GLU B CA 1
ATOM 4214 C C . GLU B 1 64 ? 11.023 37.75 13.109 1 98.69 64 GLU B C 1
ATOM 4216 O O . GLU B 1 64 ? 10.727 38.938 12.953 1 98.69 64 GLU B O 1
ATOM 4221 N N . ALA B 1 65 ? 10.289 36.781 12.727 1 98.56 65 ALA B N 1
ATOM 4222 C CA . ALA B 1 65 ? 9.102 37 11.898 1 98.56 65 ALA B CA 1
ATOM 4223 C C . ALA B 1 65 ? 7.867 37.25 12.766 1 98.56 65 ALA B C 1
ATOM 4225 O O . ALA B 1 65 ? 6.844 37.719 12.289 1 98.56 65 ALA B O 1
ATOM 4226 N N . LEU B 1 66 ? 7.938 36.906 14.062 1 98.69 66 LEU B N 1
ATOM 4227 C CA . LEU B 1 66 ? 6.789 36.781 14.961 1 98.69 66 LEU B CA 1
ATOM 4228 C C . LEU B 1 66 ? 6.039 38.125 15.055 1 98.69 66 LEU B C 1
ATOM 4230 O O . LEU B 1 66 ? 4.809 38.125 15.047 1 98.69 66 LEU B O 1
ATOM 4234 N N . PRO B 1 67 ? 6.719 39.281 15.102 1 98.38 67 PRO B N 1
ATOM 4235 C CA . PRO B 1 67 ? 5.984 40.531 15.164 1 98.38 67 PRO B CA 1
ATOM 4236 C C . PRO B 1 67 ? 5.07 40.75 13.961 1 98.38 67 PRO B C 1
ATOM 4238 O O . PRO B 1 67 ? 3.963 41.281 14.109 1 98.38 67 PRO B O 1
ATOM 4241 N N . ASN B 1 68 ? 5.516 40.344 12.797 1 98.69 68 ASN B N 1
ATOM 4242 C CA . ASN B 1 68 ? 4.684 40.438 11.602 1 98.69 68 ASN B CA 1
ATOM 4243 C C . ASN B 1 68 ? 3.508 39.469 11.648 1 98.69 68 ASN B C 1
ATOM 4245 O O . ASN B 1 68 ? 2.375 39.844 11.336 1 98.69 68 ASN B O 1
ATOM 4249 N N . LEU B 1 69 ? 3.777 38.25 12.023 1 98.75 69 LEU B N 1
ATOM 4250 C CA . LEU B 1 69 ? 2.742 37.219 12.086 1 98.75 69 LEU B CA 1
ATOM 4251 C C . LEU B 1 69 ? 1.604 37.656 13.008 1 98.75 69 LEU B C 1
ATOM 4253 O O . LEU B 1 69 ? 0.431 37.438 12.688 1 98.75 69 LEU B O 1
ATOM 4257 N N . LYS B 1 70 ? 1.947 38.312 14.102 1 98.5 70 LYS B N 1
ATOM 4258 C CA . LYS B 1 70 ? 0.979 38.719 15.109 1 98.5 70 LYS B CA 1
ATOM 4259 C C . LYS B 1 70 ? 0.041 39.812 14.562 1 98.5 70 LYS B C 1
ATOM 4261 O O . LYS B 1 70 ? -1.034 40.031 15.117 1 98.5 70 LYS B O 1
ATOM 4266 N N . LYS B 1 71 ? 0.387 40.438 13.445 1 98.25 71 LYS B N 1
ATOM 4267 C CA . LYS B 1 71 ? -0.459 41.469 12.812 1 98.25 71 LYS B CA 1
ATOM 4268 C C . LYS B 1 71 ? -1.571 40.812 11.992 1 98.25 71 LYS B C 1
ATOM 4270 O O . LYS B 1 71 ? -2.553 41.469 11.633 1 98.25 71 LYS B O 1
ATOM 4275 N N . HIS B 1 72 ? -1.432 39.562 11.727 1 98.25 72 HIS B N 1
ATOM 4276 C CA . HIS B 1 72 ? -2.309 38.906 10.75 1 98.25 72 HIS B CA 1
ATOM 4277 C C . HIS B 1 72 ? -3.271 37.938 11.43 1 98.25 72 HIS B C 1
ATOM 4279 O O . HIS B 1 72 ? -4.312 37.625 10.867 1 98.25 72 HIS B O 1
ATOM 4285 N N . ALA B 1 73 ? -2.889 37.469 12.602 1 97.5 73 ALA B N 1
ATOM 4286 C CA . ALA B 1 73 ? -3.744 36.562 13.367 1 97.5 73 ALA B CA 1
ATOM 4287 C C . ALA B 1 73 ? -3.311 36.5 14.828 1 97.5 73 ALA B C 1
ATOM 4289 O O . ALA B 1 73 ? -2.201 36.906 15.172 1 97.5 73 ALA B O 1
ATOM 4290 N N . LEU B 1 74 ? -4.18 35.969 15.664 1 96.06 74 LEU B N 1
ATOM 4291 C CA . LEU B 1 74 ? -3.883 35.781 17.078 1 96.06 74 LEU B CA 1
ATOM 4292 C C . LEU B 1 74 ? -3.4 34.344 17.312 1 96.06 74 LEU B C 1
ATOM 4294 O O . LEU B 1 74 ? -3.549 33.469 16.453 1 96.06 74 LEU B O 1
ATOM 4298 N N . GLY B 1 75 ? -2.803 34.094 18.391 1 96.56 75 GLY B N 1
ATOM 4299 C CA . GLY B 1 75 ? -2.582 32.719 18.844 1 96.56 75 GLY B CA 1
ATOM 4300 C C . GLY B 1 75 ? -1.176 32.219 18.578 1 96.56 75 GLY B C 1
ATOM 4301 O O . GLY B 1 75 ? -0.889 31.047 18.75 1 96.56 75 GLY B O 1
ATOM 4302 N N . TRP B 1 76 ? -0.273 33.094 18.25 1 98.31 76 TRP B N 1
ATOM 4303 C CA . TRP B 1 76 ? 1.087 32.688 17.922 1 98.31 76 TRP B CA 1
ATOM 4304 C C . TRP B 1 76 ? 1.887 32.406 19.203 1 98.31 76 TRP B C 1
ATOM 4306 O O . TRP B 1 76 ? 1.932 33.25 20.109 1 98.31 76 TRP B O 1
ATOM 4316 N N . PRO B 1 77 ? 2.543 31.266 19.312 1 98.62 77 PRO B N 1
ATOM 4317 C CA . PRO B 1 77 ? 3.432 31.062 20.453 1 98.62 77 PRO B CA 1
ATOM 4318 C C . PRO B 1 77 ? 4.711 31.891 20.375 1 98.62 77 PRO B C 1
ATOM 4320 O O . PRO B 1 77 ? 5.164 32.219 19.266 1 98.62 77 PRO B O 1
ATOM 4323 N N . GLU B 1 78 ? 5.254 32.156 21.516 1 98.75 78 GLU B N 1
ATOM 4324 C CA . GLU B 1 78 ? 6.547 32.844 21.562 1 98.75 78 GLU B CA 1
ATOM 4325 C C . GLU B 1 78 ? 7.672 31.922 21.094 1 98.75 78 GLU B C 1
ATOM 4327 O O . GLU B 1 78 ? 7.609 30.703 21.297 1 98.75 78 GLU B O 1
ATOM 4332 N N . ALA B 1 79 ? 8.648 32.562 20.5 1 98.69 79 ALA B N 1
ATOM 4333 C CA . ALA B 1 79 ? 9.797 31.812 20.031 1 98.69 79 ALA B CA 1
ATOM 4334 C C . ALA B 1 79 ? 10.477 31.078 21.188 1 98.69 79 ALA B C 1
ATOM 4336 O O . ALA B 1 79 ? 10.945 29.953 21.031 1 98.69 79 ALA B O 1
ATOM 4337 N N . SER B 1 80 ? 10.547 31.75 22.328 1 98.75 80 SER B N 1
ATOM 4338 C CA . SER B 1 80 ? 11.188 31.141 23.5 1 98.75 80 SER B CA 1
ATOM 4339 C C . SER B 1 80 ? 10.461 29.875 23.938 1 98.75 80 SER B C 1
ATOM 4341 O O . SER B 1 80 ? 11.086 28.906 24.359 1 98.75 80 SER B O 1
ATOM 4343 N N . TYR B 1 81 ? 9.164 29.891 23.844 1 98.75 81 TYR B N 1
ATOM 4344 C CA . TYR B 1 81 ? 8.367 28.719 24.172 1 98.75 81 TYR B CA 1
ATOM 4345 C C . TYR B 1 81 ? 8.711 27.562 23.234 1 98.75 81 TYR B C 1
ATOM 4347 O O . TYR B 1 81 ? 8.969 26.438 23.703 1 98.75 81 TYR B O 1
ATOM 4355 N N . LEU B 1 82 ? 8.758 27.828 21.938 1 98.88 82 LEU B N 1
ATOM 4356 C CA . LEU B 1 82 ? 9.047 26.781 20.953 1 98.88 82 LEU B CA 1
ATOM 4357 C C . LEU B 1 82 ? 10.461 26.25 21.156 1 98.88 82 LEU B C 1
ATOM 4359 O O . LEU B 1 82 ? 10.695 25.047 21.047 1 98.88 82 LEU B O 1
ATOM 4363 N N . LYS B 1 83 ? 11.391 27.172 21.406 1 98.75 83 LYS B N 1
ATOM 4364 C CA . LYS B 1 83 ? 12.766 26.75 21.625 1 98.75 83 LYS B CA 1
ATOM 4365 C C . LYS B 1 83 ? 12.867 25.812 22.828 1 98.75 83 LYS B C 1
ATOM 4367 O O . LYS B 1 83 ? 13.664 24.875 22.828 1 98.75 83 LYS B O 1
ATOM 4372 N N . GLY B 1 84 ? 12.109 26.078 23.797 1 98.62 84 GLY B N 1
ATOM 4373 C CA . GLY B 1 84 ? 12.109 25.266 25 1 98.62 84 GLY B CA 1
ATOM 4374 C C . GLY B 1 84 ? 11.562 23.875 24.781 1 98.62 84 GLY B C 1
ATOM 4375 O O . GLY B 1 84 ? 11.773 22.984 25.609 1 98.62 84 GLY B O 1
ATOM 4376 N N . LEU B 1 85 ? 10.859 23.641 23.688 1 98.81 85 LEU B N 1
ATOM 4377 C CA . LEU B 1 85 ? 10.25 22.344 23.375 1 98.81 85 LEU B CA 1
ATOM 4378 C C . LEU B 1 85 ? 11.219 21.453 22.609 1 98.81 85 LEU B C 1
ATOM 4380 O O . LEU B 1 85 ? 10.969 20.266 22.438 1 98.81 85 LEU B O 1
ATOM 4384 N N . ILE B 1 86 ? 12.281 22.047 22.094 1 98.88 86 ILE B N 1
ATOM 4385 C CA . ILE B 1 86 ? 13.195 21.328 21.219 1 98.88 86 ILE B CA 1
ATOM 4386 C C . ILE B 1 86 ? 14.047 20.359 22.047 1 98.88 86 ILE B C 1
ATOM 4388 O O . ILE B 1 86 ? 14.617 20.734 23.062 1 98.88 86 ILE B O 1
ATOM 4392 N N . ALA B 1 87 ? 14.055 19.125 21.703 1 98.75 87 ALA B N 1
ATOM 4393 C CA . ALA B 1 87 ? 14.812 18.062 22.344 1 98.75 87 ALA B CA 1
ATOM 4394 C C . ALA B 1 87 ? 15.266 17.016 21.328 1 98.75 87 ALA B C 1
ATOM 4396 O O . ALA B 1 87 ? 15.164 17.234 20.109 1 98.75 87 ALA B O 1
ATOM 4397 N N . SER B 1 88 ? 15.859 15.984 21.844 1 98.62 88 SER B N 1
ATOM 4398 C CA . SER B 1 88 ? 16.344 14.914 20.969 1 98.62 88 SER B CA 1
ATOM 4399 C C . SER B 1 88 ? 16.031 13.539 21.562 1 98.62 88 SER B C 1
ATOM 4401 O O . SER B 1 88 ? 15.93 13.391 22.781 1 98.62 88 SER B O 1
ATOM 4403 N N . GLY B 1 89 ? 15.805 12.586 20.656 1 98.44 89 GLY B N 1
ATOM 4404 C CA . GLY B 1 89 ? 15.914 11.188 21.031 1 98.44 89 GLY B CA 1
ATOM 4405 C C . GLY B 1 89 ? 17.359 10.703 21.109 1 98.44 89 GLY B C 1
ATOM 4406 O O . GLY B 1 89 ? 18.281 11.5 21.031 1 98.44 89 GLY B O 1
ATOM 4407 N N . LEU B 1 90 ? 17.516 9.422 21.406 1 98.44 90 LEU B N 1
ATOM 4408 C CA . LEU B 1 90 ? 18.859 8.859 21.406 1 98.44 90 LEU B CA 1
ATOM 4409 C C . LEU B 1 90 ? 19.422 8.781 20 1 98.44 90 LEU B C 1
ATOM 4411 O O . LEU B 1 90 ? 18.703 8.492 19.047 1 98.44 90 LEU B O 1
ATOM 4415 N N . PRO B 1 91 ? 20.719 9.016 19.844 1 97.94 91 PRO B N 1
ATOM 4416 C CA . PRO B 1 91 ? 21.359 8.969 18.516 1 97.94 91 PRO B CA 1
ATOM 4417 C C . PRO B 1 91 ? 21.719 7.551 18.094 1 97.94 91 PRO B C 1
ATOM 4419 O O . PRO B 1 91 ? 22.875 7.293 17.719 1 97.94 91 PRO B O 1
ATOM 4422 N N . VAL B 1 92 ? 20.734 6.625 18.203 1 97.69 92 VAL B N 1
ATOM 4423 C CA . VAL B 1 92 ? 20.875 5.238 17.781 1 97.69 92 VAL B CA 1
ATOM 4424 C C . VAL B 1 92 ? 19.672 4.844 16.906 1 97.69 92 VAL B C 1
ATOM 4426 O O . VAL B 1 92 ? 18.625 5.488 16.969 1 97.69 92 VAL B O 1
ATOM 4429 N N . TYR B 1 93 ? 19.844 3.787 16.125 1 96.75 93 TYR B N 1
ATOM 4430 C CA . TYR B 1 93 ? 18.875 3.426 15.102 1 96.75 93 TYR B CA 1
ATOM 4431 C C . TYR B 1 93 ? 17.781 2.543 15.672 1 96.75 93 TYR B C 1
ATOM 4433 O O . TYR B 1 93 ? 18.047 1.467 16.203 1 96.75 93 TYR B O 1
ATOM 4441 N N . GLY B 1 94 ? 16.516 3.01 15.523 1 97.62 94 GLY B N 1
ATOM 4442 C CA . GLY B 1 94 ? 15.328 2.186 15.695 1 97.62 94 GLY B CA 1
ATOM 4443 C C . GLY B 1 94 ? 15.258 1.509 17.047 1 97.62 94 GLY B C 1
ATOM 4444 O O . GLY B 1 94 ? 15.398 2.164 18.078 1 97.62 94 GLY B O 1
ATOM 4445 N N . MET B 1 95 ? 15.195 0.229 17.062 1 98.31 95 MET B N 1
ATOM 4446 C CA . MET B 1 95 ? 14.961 -0.577 18.25 1 98.31 95 MET B CA 1
ATOM 4447 C C . MET B 1 95 ? 16.203 -0.604 19.141 1 98.31 95 MET B C 1
ATOM 4449 O O . MET B 1 95 ? 16.109 -0.981 20.312 1 98.31 95 MET B O 1
ATOM 4453 N N . ASP B 1 96 ? 17.359 -0.153 18.609 1 98.19 96 ASP B N 1
ATOM 4454 C CA . ASP B 1 96 ? 18.547 -0.027 19.453 1 98.19 96 ASP B CA 1
ATOM 4455 C C . ASP B 1 96 ? 18.359 1.056 20.516 1 98.19 96 ASP B C 1
ATOM 4457 O O . ASP B 1 96 ? 19.078 1.093 21.5 1 98.19 96 ASP B O 1
ATOM 4461 N N . GLY B 1 97 ? 17.391 1.939 20.281 1 98.44 97 GLY B N 1
ATOM 4462 C CA . GLY B 1 97 ? 17.109 3.021 21.219 1 98.44 97 GLY B CA 1
ATOM 4463 C C . GLY B 1 97 ? 15.906 2.756 22.094 1 98.44 97 GLY B C 1
ATOM 4464 O O . GLY B 1 97 ? 15.359 3.678 22.703 1 98.44 97 GLY B O 1
ATOM 4465 N N . VAL B 1 98 ? 15.414 1.516 22.234 1 98.75 98 VAL B N 1
ATOM 4466 C CA . VAL B 1 98 ? 14.195 1.188 22.969 1 98.75 98 VAL B CA 1
ATOM 4467 C C . VAL B 1 98 ? 14.492 0.136 24.031 1 98.75 98 VAL B C 1
ATOM 4469 O O . VAL B 1 98 ? 15.141 -0.877 23.75 1 98.75 98 VAL B O 1
ATOM 4472 N N . GLY B 1 99 ? 14.109 0.332 25.203 1 98.56 99 GLY B N 1
ATOM 4473 C CA . GLY B 1 99 ? 14.32 -0.614 26.297 1 98.56 99 GLY B CA 1
ATOM 4474 C C . GLY B 1 99 ? 14.75 0.049 27.578 1 98.56 99 GLY B C 1
ATOM 4475 O O . GLY B 1 99 ? 14.609 1.263 27.75 1 98.56 99 GLY B O 1
ATOM 4476 N N . GLU B 1 100 ? 15.172 -0.746 28.562 1 98.31 100 GLU B N 1
ATOM 4477 C CA . GLU B 1 100 ? 15.617 -0.269 29.859 1 98.31 100 GLU B CA 1
ATOM 4478 C C . GLU B 1 100 ? 16.812 0.663 29.734 1 98.31 100 GLU B C 1
ATOM 4480 O O . GLU B 1 100 ? 17.781 0.344 29.031 1 98.31 100 GLU B O 1
ATOM 4485 N N . GLY B 1 101 ? 16.703 1.76 30.312 1 98.19 101 GLY B N 1
ATOM 4486 C CA . GLY B 1 101 ? 17.812 2.701 30.328 1 98.19 101 GLY B CA 1
ATOM 4487 C C . GLY B 1 101 ? 17.922 3.525 29.062 1 98.19 101 GLY B C 1
ATOM 4488 O O . GLY B 1 101 ? 18.906 4.23 28.844 1 98.19 101 GLY B O 1
ATOM 4489 N N . LYS B 1 102 ? 16.875 3.521 28.219 1 98.69 102 LYS B N 1
ATOM 4490 C CA . LYS B 1 102 ? 16.969 4.16 26.906 1 98.69 102 LYS B CA 1
ATOM 4491 C C . LYS B 1 102 ? 16.078 5.402 26.828 1 98.69 102 LYS B C 1
ATOM 4493 O O . LYS B 1 102 ? 15.789 5.898 25.75 1 98.69 102 LYS B O 1
ATOM 4498 N N . ASP B 1 103 ? 15.688 5.898 27.984 1 98.69 103 ASP B N 1
ATOM 4499 C CA . ASP B 1 103 ? 14.938 7.148 28 1 98.69 103 ASP B CA 1
ATOM 4500 C C . ASP B 1 103 ? 15.789 8.312 27.484 1 98.69 103 ASP B C 1
ATOM 4502 O O . ASP B 1 103 ? 16.984 8.391 27.781 1 98.69 103 ASP B O 1
ATOM 4506 N N . SER B 1 104 ? 15.258 9.164 26.734 1 98.75 104 SER B N 1
ATOM 4507 C CA . SER B 1 104 ? 15.859 10.406 26.266 1 98.75 104 SER B CA 1
ATOM 4508 C C . SER B 1 104 ? 15.023 11.617 26.672 1 98.75 104 SER B C 1
ATOM 4510 O O . SER B 1 104 ? 13.906 11.469 27.172 1 98.75 104 SER B O 1
ATOM 4512 N N . GLU B 1 105 ? 15.609 12.836 26.5 1 98.75 105 GLU B N 1
ATOM 4513 C CA . GLU B 1 105 ? 14.812 14.031 26.734 1 98.75 105 GLU B CA 1
ATOM 4514 C C . GLU B 1 105 ? 13.547 14.047 25.891 1 98.75 105 GLU B C 1
ATOM 4516 O O . GLU B 1 105 ? 12.484 14.445 26.359 1 98.75 105 GLU B O 1
ATOM 4521 N N . GLY B 1 106 ? 13.656 13.57 24.672 1 98.81 106 GLY B N 1
ATOM 4522 C CA . GLY B 1 106 ? 12.508 13.516 23.781 1 98.81 106 GLY B CA 1
ATOM 4523 C C . GLY B 1 106 ? 11.422 12.57 24.25 1 98.81 106 GLY B C 1
ATOM 4524 O O . GLY B 1 106 ? 10.25 12.945 24.312 1 98.81 106 GLY B O 1
ATOM 4525 N N . SER B 1 107 ? 11.844 11.359 24.609 1 98.88 107 SER B N 1
ATOM 4526 C CA . SER B 1 107 ? 10.852 10.383 25.047 1 98.88 107 SER B CA 1
ATOM 4527 C C . SER B 1 107 ? 10.203 10.805 26.359 1 98.88 107 SER B C 1
ATOM 4529 O O . SER B 1 107 ? 9.008 10.594 26.562 1 98.88 107 SER B O 1
ATOM 4531 N N . ASP B 1 108 ? 11.016 11.422 27.281 1 98.81 108 ASP B N 1
ATOM 4532 C CA . ASP B 1 108 ? 10.477 11.93 28.547 1 98.81 108 ASP B CA 1
ATOM 4533 C C . ASP B 1 108 ? 9.445 13.031 28.297 1 98.81 108 ASP B C 1
ATOM 4535 O O . ASP B 1 108 ? 8.391 13.055 28.922 1 98.81 108 ASP B O 1
ATOM 4539 N N . ARG B 1 109 ? 9.766 13.875 27.406 1 98.81 109 ARG B N 1
ATOM 4540 C CA . ARG B 1 109 ? 8.867 14.984 27.094 1 98.81 109 ARG B CA 1
ATOM 4541 C C . ARG B 1 109 ? 7.57 14.469 26.469 1 98.81 109 ARG B C 1
ATOM 4543 O O . ARG B 1 109 ? 6.5 15.039 26.719 1 98.81 109 ARG B O 1
ATOM 4550 N N . LEU B 1 110 ? 7.676 13.484 25.641 1 98.94 110 LEU B N 1
ATOM 4551 C CA . LEU B 1 110 ? 6.48 12.914 25.031 1 98.94 110 LEU B CA 1
ATOM 4552 C C . LEU B 1 110 ? 5.555 12.328 26.078 1 98.94 110 LEU B C 1
ATOM 4554 O O . LEU B 1 110 ? 4.348 12.57 26.062 1 98.94 110 LEU B O 1
ATOM 4558 N N . VAL B 1 111 ? 6.121 11.539 27 1 98.88 111 VAL B N 1
ATOM 4559 C CA . VAL B 1 111 ? 5.328 10.953 28.078 1 98.88 111 VAL B CA 1
ATOM 4560 C C . VAL B 1 111 ? 4.641 12.062 28.875 1 98.88 111 VAL B C 1
ATOM 4562 O O . VAL B 1 111 ? 3.443 11.984 29.156 1 98.88 111 VAL B O 1
ATOM 4565 N N . LYS B 1 112 ? 5.379 13.102 29.203 1 98.81 112 LYS B N 1
ATOM 4566 C CA . LYS B 1 112 ? 4.84 14.219 29.984 1 98.81 112 LYS B CA 1
ATOM 4567 C C . LYS B 1 112 ? 3.723 14.922 29.219 1 98.81 112 LYS B C 1
ATOM 4569 O O . LYS B 1 112 ? 2.709 15.305 29.797 1 98.81 112 LYS B O 1
ATOM 4574 N N . ALA B 1 113 ? 3.918 15.148 27.938 1 98.81 113 ALA B N 1
ATOM 4575 C CA . ALA B 1 113 ? 2.918 15.82 27.109 1 98.81 113 ALA B CA 1
ATOM 4576 C C . ALA B 1 113 ? 1.613 15.031 27.078 1 98.81 113 ALA B C 1
ATOM 4578 O O . ALA B 1 113 ? 0.529 15.609 27.188 1 98.81 113 ALA B O 1
ATOM 4579 N N . VAL B 1 114 ? 1.723 13.711 26.891 1 98.81 114 VAL B N 1
ATOM 4580 C CA . VAL B 1 114 ? 0.528 12.867 26.859 1 98.81 114 VAL B CA 1
ATOM 4581 C C . VAL B 1 114 ? -0.187 12.945 28.203 1 98.81 114 VAL B C 1
ATOM 4583 O O . VAL B 1 114 ? -1.414 13.062 28.25 1 98.81 114 VAL B O 1
ATOM 4586 N N . ASP B 1 115 ? 0.542 12.961 29.297 1 98.5 115 ASP B N 1
ATOM 4587 C CA . ASP B 1 115 ? -0.012 12.93 30.641 1 98.5 115 ASP B CA 1
ATOM 4588 C C . ASP B 1 115 ? -0.648 14.266 31 1 98.5 115 ASP B C 1
ATOM 4590 O O . ASP B 1 115 ? -1.509 14.328 31.891 1 98.5 115 ASP B O 1
ATOM 4594 N N . ALA B 1 116 ? -0.256 15.289 30.375 1 97.88 116 ALA B N 1
ATOM 4595 C CA . ALA B 1 116 ? -0.621 16.641 30.781 1 97.88 116 ALA B CA 1
ATOM 4596 C C . ALA B 1 116 ? -2.061 16.969 30.391 1 97.88 116 ALA B C 1
ATOM 4598 O O . ALA B 1 116 ? -2.639 17.938 30.875 1 97.88 116 ALA B O 1
ATOM 4599 N N . SER B 1 117 ? -2.678 16.188 29.594 1 97.25 117 SER B N 1
ATOM 4600 C CA . SER B 1 117 ? -4.02 16.5 29.109 1 97.25 117 SER B CA 1
ATOM 4601 C C . SER B 1 117 ? -4.809 15.234 28.797 1 97.25 117 SER B C 1
ATOM 4603 O O . SER B 1 117 ? -4.223 14.172 28.562 1 97.25 117 SER B O 1
ATOM 4605 N N . ASN B 1 118 ? -6.102 15.32 28.859 1 96.31 118 ASN B N 1
ATOM 4606 C CA . ASN B 1 118 ? -6.961 14.219 28.438 1 96.31 118 ASN B CA 1
ATOM 4607 C C . ASN B 1 118 ? -7.316 14.305 26.953 1 96.31 118 ASN B C 1
ATOM 4609 O O . ASN B 1 118 ? -7.891 13.375 26.391 1 96.31 118 ASN B O 1
ATOM 4613 N N . GLU B 1 119 ? -6.895 15.375 26.312 1 96.44 119 GLU B N 1
ATOM 4614 C CA . GLU B 1 119 ? -7.148 15.562 24.891 1 96.44 119 GLU B CA 1
ATOM 4615 C C . GLU B 1 119 ? -6.117 14.812 24.047 1 96.44 119 GLU B C 1
ATOM 4617 O O . GLU B 1 119 ? -4.98 14.617 24.469 1 96.44 119 GLU B O 1
ATOM 4622 N N . PRO B 1 120 ? -6.457 14.391 22.859 1 97.44 120 PRO B N 1
ATOM 4623 C CA . PRO B 1 120 ? -5.527 13.648 22.016 1 97.44 120 PRO B CA 1
ATOM 4624 C C . PRO B 1 120 ? -4.266 14.445 21.688 1 97.44 120 PRO B C 1
ATOM 4626 O O . PRO B 1 120 ? -4.332 15.664 21.484 1 97.44 120 PRO B O 1
ATOM 4629 N N . LEU B 1 121 ? -3.172 13.742 21.641 1 98.81 121 LEU B N 1
ATOM 4630 C CA . LEU B 1 121 ? -1.898 14.289 21.188 1 98.81 121 LEU B CA 1
ATOM 4631 C C . LEU B 1 121 ? -1.497 13.695 19.844 1 98.81 121 LEU B C 1
ATOM 4633 O O . LEU B 1 121 ? -1.305 12.484 19.734 1 98.81 121 LEU B O 1
ATOM 4637 N N . TRP B 1 122 ? -1.416 14.57 18.891 1 98.81 122 TRP B N 1
ATOM 4638 C CA . TRP B 1 122 ? -0.992 14.148 17.562 1 98.81 122 TRP B CA 1
ATOM 4639 C C . TRP B 1 122 ? 0.529 14.117 17.453 1 98.81 122 TRP B C 1
ATOM 4641 O O . TRP B 1 122 ? 1.205 15.07 17.844 1 98.81 122 TRP B O 1
ATOM 4651 N N . VAL B 1 123 ? 1.026 12.992 16.906 1 98.94 123 VAL B N 1
ATOM 4652 C CA . VAL B 1 123 ? 2.463 12.781 16.75 1 98.94 123 VAL B CA 1
ATOM 4653 C C . VAL B 1 123 ? 2.797 12.562 15.273 1 98.94 123 VAL B C 1
ATOM 4655 O O . VAL B 1 123 ? 2.965 11.43 14.828 1 98.94 123 VAL B O 1
ATOM 4658 N N . PRO B 1 124 ? 2.957 13.672 14.5 1 98.88 124 PRO B N 1
ATOM 4659 C CA . PRO B 1 124 ? 3.564 13.5 13.18 1 98.88 124 PRO B CA 1
ATOM 4660 C C . PRO B 1 124 ? 5 12.992 13.25 1 98.88 124 PRO B C 1
ATOM 4662 O O . PRO B 1 124 ? 5.805 13.5 14.031 1 98.88 124 PRO B O 1
ATOM 4665 N N . VAL B 1 125 ? 5.277 11.969 12.453 1 98.88 125 VAL B N 1
ATOM 4666 C CA . VAL B 1 125 ? 6.598 11.352 12.438 1 98.88 125 VAL B CA 1
ATOM 4667 C C . VAL B 1 125 ? 7.238 11.523 11.062 1 98.88 125 VAL B C 1
ATOM 4669 O O . VAL B 1 125 ? 6.895 10.812 10.117 1 98.88 125 VAL B O 1
ATOM 4672 N N . TRP B 1 126 ? 8.266 12.422 11 1 98.75 126 TRP B N 1
ATOM 4673 C CA . TRP B 1 126 ? 8.938 12.781 9.75 1 98.75 126 TRP B CA 1
ATOM 4674 C C . TRP B 1 126 ? 10.211 11.961 9.57 1 98.75 126 TRP B C 1
ATOM 4676 O O . TRP B 1 126 ? 10.852 12.039 8.523 1 98.75 126 TRP B O 1
ATOM 4686 N N . GLY B 1 127 ? 10.547 11.141 10.5 1 98 127 GLY B N 1
ATOM 4687 C CA . GLY B 1 127 ? 11.688 10.234 10.516 1 98 127 GLY B CA 1
ATOM 4688 C C . GLY B 1 127 ? 11.367 8.898 11.156 1 98 127 GLY B C 1
ATOM 4689 O O . GLY B 1 127 ? 10.367 8.258 10.828 1 98 127 GLY B O 1
ATOM 4690 N N . GLY B 1 128 ? 12.305 8.414 12 1 98.19 128 GLY B N 1
ATOM 4691 C CA . GLY B 1 128 ? 12.055 7.199 12.758 1 98.19 128 GLY B CA 1
ATOM 4692 C C . GLY B 1 128 ? 11.172 7.426 13.977 1 98.19 128 GLY B C 1
ATOM 4693 O O . GLY B 1 128 ? 11.062 8.555 14.469 1 98.19 128 GLY B O 1
ATOM 4694 N N . ALA B 1 129 ? 10.57 6.367 14.461 1 98.81 129 ALA B N 1
ATOM 4695 C CA . ALA B 1 129 ? 9.617 6.477 15.555 1 98.81 129 ALA B CA 1
ATOM 4696 C C . ALA B 1 129 ? 10.211 5.961 16.859 1 98.81 129 ALA B C 1
ATOM 4698 O O . ALA B 1 129 ? 9.484 5.559 17.766 1 98.81 129 ALA B O 1
ATOM 4699 N N . SER B 1 130 ? 11.531 5.941 16.984 1 98.75 130 SER B N 1
ATOM 4700 C CA . SER B 1 130 ? 12.195 5.359 18.156 1 98.75 130 SER B CA 1
ATOM 4701 C C . SER B 1 130 ? 11.82 6.098 19.438 1 98.75 130 SER B C 1
ATOM 4703 O O . SER B 1 130 ? 11.68 5.484 20.5 1 98.75 130 SER B O 1
ATOM 4705 N N . VAL B 1 131 ? 11.641 7.449 19.359 1 98.94 131 VAL B N 1
ATOM 4706 C CA . VAL B 1 131 ? 11.25 8.258 20.516 1 98.94 131 VAL B CA 1
ATOM 4707 C C . VAL B 1 131 ? 9.883 7.812 21.016 1 98.94 131 VAL B C 1
ATOM 4709 O O . VAL B 1 131 ? 9.68 7.629 22.219 1 98.94 131 VAL B O 1
ATOM 4712 N N . LEU B 1 132 ? 8.93 7.66 20.109 1 98.94 132 LEU B N 1
ATOM 4713 C CA . LEU B 1 132 ? 7.594 7.18 20.453 1 98.94 132 LEU B CA 1
ATOM 4714 C C . LEU B 1 132 ? 7.652 5.762 21 1 98.94 132 LEU B C 1
ATOM 4716 O O . LEU B 1 132 ? 6.996 5.453 22 1 98.94 132 LEU B O 1
ATOM 4720 N N . ALA B 1 133 ? 8.438 4.902 20.328 1 98.94 133 ALA B N 1
ATOM 4721 C CA . ALA B 1 133 ? 8.578 3.521 20.766 1 98.94 133 ALA B CA 1
ATOM 4722 C C . ALA B 1 133 ? 9.102 3.459 22.203 1 98.94 133 ALA B C 1
ATOM 4724 O O . ALA B 1 133 ? 8.594 2.695 23.031 1 98.94 133 ALA B O 1
ATOM 4725 N N . GLN B 1 134 ? 10.094 4.266 22.516 1 98.94 134 GLN B N 1
ATOM 4726 C CA . GLN B 1 134 ? 10.664 4.281 23.859 1 98.94 134 GLN B CA 1
ATOM 4727 C C . GLN B 1 134 ? 9.648 4.789 24.875 1 98.94 134 GLN B C 1
ATOM 4729 O O . GLN B 1 134 ? 9.578 4.277 26 1 98.94 134 GLN B O 1
ATOM 4734 N N . ALA B 1 135 ? 8.938 5.863 24.516 1 98.94 135 ALA B N 1
ATOM 4735 C CA . ALA B 1 135 ? 7.895 6.352 25.406 1 98.94 135 ALA B CA 1
ATOM 4736 C C . ALA B 1 135 ? 6.891 5.25 25.75 1 98.94 135 ALA B C 1
ATOM 4738 O O . ALA B 1 135 ? 6.539 5.055 26.906 1 98.94 135 ALA B O 1
ATOM 4739 N N . LEU B 1 136 ? 6.434 4.543 24.719 1 98.94 136 LEU B N 1
ATOM 4740 C CA . LEU B 1 136 ? 5.488 3.449 24.891 1 98.94 136 LEU B CA 1
ATOM 4741 C C . LEU B 1 136 ? 6.094 2.34 25.75 1 98.94 136 LEU B C 1
ATOM 4743 O O . LEU B 1 136 ? 5.434 1.801 26.641 1 98.94 136 LEU B O 1
ATOM 4747 N N . TRP B 1 137 ? 7.344 1.981 25.422 1 98.81 137 TRP B N 1
ATOM 4748 C CA . TRP B 1 137 ? 8.047 0.975 26.219 1 98.81 137 TRP B CA 1
ATOM 4749 C C . TRP B 1 137 ? 8.094 1.38 27.688 1 98.81 137 TRP B C 1
ATOM 4751 O O . TRP B 1 137 ? 7.809 0.571 28.578 1 98.81 137 TRP B O 1
ATOM 4761 N N . HIS B 1 138 ? 8.484 2.617 27.969 1 98.75 138 HIS B N 1
ATOM 4762 C CA . HIS B 1 138 ? 8.633 3.131 29.328 1 98.75 138 HIS B CA 1
ATOM 4763 C C . HIS B 1 138 ? 7.316 3.043 30.094 1 98.75 138 HIS B C 1
ATOM 4765 O O . HIS B 1 138 ? 7.285 2.564 31.234 1 98.75 138 HIS B O 1
ATOM 4771 N N . VAL B 1 139 ? 6.273 3.535 29.5 1 98.75 139 VAL B N 1
ATOM 4772 C CA . VAL B 1 139 ? 4.969 3.535 30.156 1 98.75 139 VAL B CA 1
ATOM 4773 C C . VAL B 1 139 ? 4.508 2.098 30.391 1 98.75 139 VAL B C 1
ATOM 4775 O O . VAL B 1 139 ? 3.934 1.785 31.438 1 98.75 139 VAL B O 1
ATOM 4778 N N . ASN B 1 140 ? 4.711 1.258 29.391 1 98.31 140 ASN B N 1
ATOM 4779 C CA . ASN B 1 140 ? 4.363 -0.152 29.547 1 98.31 140 ASN B CA 1
ATOM 4780 C C . ASN B 1 140 ? 5.129 -0.798 30.703 1 98.31 140 ASN B C 1
ATOM 4782 O O . ASN B 1 140 ? 4.586 -1.649 31.406 1 98.31 140 ASN B O 1
ATOM 4786 N N . ALA B 1 141 ? 6.352 -0.441 30.906 1 98.12 141 ALA B N 1
ATOM 4787 C CA . ALA B 1 141 ? 7.23 -1.044 31.906 1 98.12 141 ALA B CA 1
ATOM 4788 C C . ALA B 1 141 ? 6.93 -0.498 33.312 1 98.12 141 ALA B C 1
ATOM 4790 O O . ALA B 1 141 ? 7.23 -1.146 34.312 1 98.12 141 ALA B O 1
ATOM 4791 N N . THR B 1 142 ? 6.328 0.677 33.406 1 98.19 142 THR B N 1
ATOM 4792 C CA . THR B 1 142 ? 6.297 1.365 34.688 1 98.19 142 THR B CA 1
ATOM 4793 C C . THR B 1 142 ? 4.863 1.541 35.156 1 98.19 142 THR B C 1
ATOM 4795 O O . THR B 1 142 ? 4.633 1.943 36.312 1 98.19 142 THR B O 1
ATOM 4798 N N . ARG B 1 143 ? 3.904 1.222 34.281 1 98.19 143 ARG B N 1
ATOM 4799 C CA . ARG B 1 143 ? 2.525 1.502 34.656 1 98.19 143 ARG B CA 1
ATOM 4800 C C . ARG B 1 143 ? 1.664 0.247 34.594 1 98.19 143 ARG B C 1
ATOM 4802 O O . ARG B 1 143 ? 2.107 -0.781 34.062 1 98.19 143 ARG B O 1
ATOM 4809 N N . SER B 1 144 ? 0.393 0.329 35.125 1 97.94 144 SER B N 1
ATOM 4810 C CA . SER B 1 144 ? -0.564 -0.771 35.062 1 97.94 144 SER B CA 1
ATOM 4811 C C . SER B 1 144 ? -1.175 -0.895 33.656 1 97.94 144 SER B C 1
ATOM 4813 O O . SER B 1 144 ? -1.113 0.044 32.875 1 97.94 144 SER B O 1
ATOM 4815 N N . PRO B 1 145 ? -1.774 -2.02 33.375 1 96.12 145 PRO B N 1
ATOM 4816 C CA . PRO B 1 145 ? -2.408 -2.221 32.062 1 96.12 145 PRO B CA 1
ATOM 4817 C C . PRO B 1 145 ? -3.477 -1.175 31.766 1 96.12 145 PRO B C 1
ATOM 4819 O O . PRO B 1 145 ? -3.559 -0.679 30.641 1 96.12 145 PRO B O 1
ATOM 4822 N N . SER B 1 146 ? -4.23 -0.797 32.719 1 97.38 146 SER B N 1
ATOM 4823 C CA . SER B 1 146 ? -5.262 0.21 32.5 1 97.38 146 SER B CA 1
ATOM 4824 C C . SER B 1 146 ? -4.652 1.575 32.188 1 97.38 146 SER B C 1
ATOM 4826 O O . SER B 1 146 ? -5.188 2.338 31.391 1 97.38 146 SER B O 1
ATOM 4828 N N . GLN B 1 147 ? -3.58 1.854 32.844 1 97.31 147 GLN B N 1
ATOM 4829 C CA . GLN B 1 147 ? -2.918 3.139 32.656 1 97.31 147 GLN B CA 1
ATOM 4830 C C . GLN B 1 147 ? -2.291 3.23 31.266 1 97.31 147 GLN B C 1
ATOM 4832 O O . GLN B 1 147 ? -2.322 4.289 30.641 1 97.31 147 GLN B O 1
ATOM 4837 N N . ILE B 1 148 ? -1.697 2.152 30.875 1 96.94 148 ILE B N 1
ATOM 4838 C CA . ILE B 1 148 ? -1.094 2.191 29.547 1 96.94 148 ILE B CA 1
ATOM 4839 C C . ILE B 1 148 ? -2.189 2.264 28.484 1 96.94 148 ILE B C 1
ATOM 4841 O O . ILE B 1 148 ? -2.02 2.916 27.453 1 96.94 148 ILE B O 1
ATOM 4845 N N . GLU B 1 149 ? -3.287 1.599 28.688 1 96.94 149 GLU B N 1
ATOM 4846 C CA . GLU B 1 149 ? -4.414 1.706 27.766 1 96.94 149 GLU B CA 1
ATOM 4847 C C . GLU B 1 149 ? -4.891 3.15 27.641 1 96.94 149 GLU B C 1
ATOM 4849 O O . GLU B 1 149 ? -5.16 3.629 26.531 1 96.94 149 GLU B O 1
ATOM 4854 N N . THR B 1 150 ? -5.031 3.832 28.766 1 97.81 150 THR B N 1
ATOM 4855 C CA . THR B 1 150 ? -5.434 5.234 28.781 1 97.81 150 THR B CA 1
ATOM 4856 C C . THR B 1 150 ? -4.406 6.102 28.062 1 97.81 150 THR B C 1
ATOM 4858 O O . THR B 1 150 ? -4.77 6.996 27.297 1 97.81 150 THR B O 1
ATOM 4861 N N . PHE B 1 151 ? -3.141 5.848 28.344 1 98.56 151 PHE B N 1
ATOM 4862 C CA . PHE B 1 151 ? -2.045 6.57 27.703 1 98.56 151 PHE B CA 1
ATOM 4863 C C . PHE B 1 151 ? -2.109 6.434 26.188 1 98.56 151 PHE B C 1
ATOM 4865 O O . PHE B 1 151 ? -2.07 7.434 25.469 1 98.56 151 PHE B O 1
ATOM 4872 N N . VAL B 1 152 ? -2.279 5.188 25.719 1 98.69 152 VAL B N 1
ATOM 4873 C CA . VAL B 1 152 ? -2.283 4.863 24.297 1 98.69 152 VAL B CA 1
ATOM 4874 C C . VAL B 1 152 ? -3.518 5.469 23.625 1 98.69 152 VAL B C 1
ATOM 4876 O O . VAL B 1 152 ? -3.445 5.957 22.5 1 98.69 152 VAL B O 1
ATOM 4879 N N . ALA B 1 153 ? -4.598 5.531 24.297 1 98.31 153 ALA B N 1
ATOM 4880 C CA . ALA B 1 153 ? -5.855 6.035 23.75 1 98.31 153 ALA B CA 1
ATOM 4881 C C . ALA B 1 153 ? -5.762 7.527 23.453 1 98.31 153 ALA B C 1
ATOM 4883 O O . ALA B 1 153 ? -6.551 8.055 22.656 1 98.31 153 ALA B O 1
ATOM 4884 N N . LYS B 1 154 ? -4.785 8.203 24.016 1 98.44 154 LYS B N 1
ATOM 4885 C CA . LYS B 1 154 ? -4.637 9.641 23.844 1 98.44 154 LYS B CA 1
ATOM 4886 C C . LYS B 1 154 ? -3.697 9.961 22.672 1 98.44 154 LYS B C 1
ATOM 4888 O O . LYS B 1 154 ? -3.572 11.117 22.266 1 98.44 154 LYS B O 1
ATOM 4893 N N . LEU B 1 155 ? -3.109 8.984 22.125 1 98.81 155 LEU B N 1
ATOM 4894 C CA . LEU B 1 155 ? -2.121 9.18 21.078 1 98.81 155 LEU B CA 1
ATOM 4895 C C . LEU B 1 155 ? -2.762 9.031 19.703 1 98.81 155 LEU B C 1
ATOM 4897 O O . LEU B 1 155 ? -3.604 8.156 19.484 1 98.81 155 LEU B O 1
ATOM 4901 N N . ARG B 1 156 ? -2.422 9.945 18.828 1 98.69 156 ARG B N 1
ATOM 4902 C CA . ARG B 1 156 ? -2.686 9.891 17.391 1 98.69 156 ARG B CA 1
ATOM 4903 C C . ARG B 1 156 ? -1.393 10.016 16.594 1 98.69 156 ARG B C 1
ATOM 4905 O O . ARG B 1 156 ? -0.707 11.039 16.672 1 98.69 156 ARG B O 1
ATOM 4912 N N . VAL B 1 157 ? -1.095 8.961 15.805 1 98.94 157 VAL B N 1
ATOM 4913 C CA . VAL B 1 157 ? 0.2 8.938 15.133 1 98.94 157 VAL B CA 1
ATOM 4914 C C . VAL B 1 157 ? -0.002 9 13.625 1 98.94 157 VAL B C 1
ATOM 4916 O O . VAL B 1 157 ? -0.881 8.328 13.078 1 98.94 157 VAL B O 1
ATOM 4919 N N . TYR B 1 158 ? 0.724 9.859 12.953 1 98.88 158 TYR B N 1
ATOM 4920 C CA . TYR B 1 158 ? 0.816 9.906 11.5 1 98.88 158 TYR B CA 1
ATOM 4921 C C . TYR B 1 158 ? 2.27 9.844 11.039 1 98.88 158 TYR B C 1
ATOM 4923 O O . TYR B 1 158 ? 3.016 10.812 11.195 1 98.88 158 TYR B O 1
ATOM 4931 N N . THR B 1 159 ? 2.674 8.711 10.43 1 98.88 159 THR B N 1
ATOM 4932 C CA . THR B 1 159 ? 4.055 8.539 9.992 1 98.88 159 THR B CA 1
ATOM 4933 C C . THR B 1 159 ? 4.168 8.75 8.484 1 98.88 159 THR B C 1
ATOM 4935 O O . THR B 1 159 ? 3.268 8.383 7.73 1 98.88 159 THR B O 1
ATOM 4938 N N . ILE B 1 160 ? 5.219 9.406 8.062 1 98.5 160 ILE B N 1
ATOM 4939 C CA . ILE B 1 160 ? 5.609 9.383 6.66 1 98.5 160 ILE B CA 1
ATOM 4940 C C . ILE B 1 160 ? 6.273 8.055 6.324 1 98.5 160 ILE B C 1
ATOM 4942 O O . ILE B 1 160 ? 7.48 7.996 6.074 1 98.5 160 ILE B O 1
ATOM 4946 N N . SER B 1 161 ? 5.438 7.004 6.266 1 98.25 161 SER B N 1
ATOM 4947 C CA . SER B 1 161 ? 5.875 5.613 6.23 1 98.25 161 SER B CA 1
ATOM 4948 C C . SER B 1 161 ? 6.793 5.289 7.402 1 98.25 161 SER B C 1
ATOM 4950 O O . SER B 1 161 ? 7.008 6.129 8.281 1 98.25 161 SER B O 1
ATOM 4952 N N . ASP B 1 162 ? 7.16 3.998 7.535 1 97.88 162 ASP B N 1
ATOM 4953 C CA . ASP B 1 162 ? 8.148 3.605 8.531 1 97.88 162 ASP B CA 1
ATOM 4954 C C . ASP B 1 162 ? 9.57 3.938 8.062 1 97.88 162 ASP B C 1
ATOM 4956 O O . ASP B 1 162 ? 9.961 3.568 6.953 1 97.88 162 ASP B O 1
ATOM 4960 N N . GLN B 1 163 ? 10.242 4.652 8.906 1 97.56 163 GLN B N 1
ATOM 4961 C CA . GLN B 1 163 ? 11.602 5.039 8.523 1 97.56 163 GLN B CA 1
ATOM 4962 C C . GLN B 1 163 ? 12.633 4.43 9.469 1 97.56 163 GLN B C 1
ATOM 4964 O O . GLN B 1 163 ? 13.75 4.934 9.578 1 97.56 163 GLN B O 1
ATOM 4969 N N . ASP B 1 164 ? 12.25 3.492 10.234 1 97.38 164 ASP B N 1
ATOM 4970 C CA . ASP B 1 164 ? 13.094 2.57 10.984 1 97.38 164 ASP B CA 1
ATOM 4971 C C . ASP B 1 164 ? 12.32 1.309 11.375 1 97.38 164 ASP B C 1
ATOM 4973 O O . ASP B 1 164 ? 11.258 1.033 10.82 1 97.38 164 ASP B O 1
ATOM 4977 N N . ASN B 1 165 ? 12.914 0.461 12.211 1 97.69 165 ASN B N 1
ATOM 4978 C CA . ASN B 1 165 ? 12.312 -0.836 12.5 1 97.69 165 ASN B CA 1
ATOM 4979 C C . ASN B 1 165 ? 11.398 -0.772 13.727 1 97.69 165 ASN B C 1
ATOM 4981 O O . ASN B 1 165 ? 11.016 -1.807 14.273 1 97.69 165 ASN B O 1
ATOM 4985 N N . THR B 1 166 ? 11.008 0.422 14.195 1 98.56 166 THR B N 1
ATOM 4986 C CA . THR B 1 166 ? 10.164 0.535 15.375 1 98.56 166 THR B CA 1
ATOM 4987 C C . THR B 1 166 ? 8.688 0.565 14.984 1 98.56 166 THR B C 1
ATOM 4989 O O . THR B 1 166 ? 7.82 0.251 15.797 1 98.56 166 THR B O 1
ATOM 4992 N N . GLY B 1 167 ? 8.359 1.025 13.734 1 98.19 167 GLY B N 1
ATOM 4993 C CA . GLY B 1 167 ? 6.969 1.137 13.32 1 98.19 167 GLY B CA 1
ATOM 4994 C C . GLY B 1 167 ? 6.199 -0.165 13.445 1 98.19 167 GLY B C 1
ATOM 4995 O O . GLY B 1 167 ? 5.125 -0.2 14.055 1 98.19 167 GLY B O 1
ATOM 4996 N N . SER B 1 168 ? 6.77 -1.238 12.867 1 97.44 168 SER B N 1
ATOM 4997 C CA . SER B 1 168 ? 6.133 -2.549 12.945 1 97.44 168 SER B CA 1
ATOM 4998 C C . SER B 1 168 ? 6.012 -3.021 14.391 1 97.44 168 SER B C 1
ATOM 5000 O O . SER B 1 168 ? 5.008 -3.633 14.766 1 97.44 168 SER B O 1
ATOM 5002 N N . TRP B 1 169 ? 7.027 -2.738 15.211 1 98.31 169 TRP B N 1
ATOM 5003 C CA . TRP B 1 169 ? 7.016 -3.117 16.625 1 98.31 169 TRP B CA 1
ATOM 5004 C C . TRP B 1 169 ? 5.883 -2.418 17.359 1 98.31 169 TRP B C 1
ATOM 5006 O O . TRP B 1 169 ? 5.164 -3.047 18.141 1 98.31 169 TRP B O 1
ATOM 5016 N N . ILE B 1 170 ? 5.699 -1.145 17.109 1 98.81 170 ILE B N 1
ATOM 5017 C CA . ILE B 1 170 ? 4.664 -0.354 17.766 1 98.81 170 ILE B CA 1
ATOM 5018 C C . ILE B 1 170 ? 3.287 -0.899 17.391 1 98.81 170 ILE B C 1
ATOM 5020 O O . ILE B 1 170 ? 2.475 -1.194 18.281 1 98.81 170 ILE B O 1
ATOM 5024 N N . ARG B 1 171 ? 3.002 -1.107 16.125 1 98.38 171 ARG B N 1
ATOM 5025 C CA . ARG B 1 171 ? 1.684 -1.543 15.672 1 98.38 171 ARG B CA 1
ATOM 5026 C C . ARG B 1 171 ? 1.389 -2.965 16.141 1 98.38 171 ARG B C 1
ATOM 5028 O O . ARG B 1 171 ? 0.235 -3.311 16.406 1 98.38 171 ARG B O 1
ATOM 5035 N N . ARG B 1 172 ? 2.402 -3.752 16.266 1 97.62 172 ARG B N 1
ATOM 5036 C CA . ARG B 1 172 ? 2.234 -5.121 16.75 1 97.62 172 ARG B CA 1
ATOM 5037 C C . ARG B 1 172 ? 1.854 -5.145 18.219 1 97.62 172 ARG B C 1
ATOM 5039 O O . ARG B 1 172 ? 0.976 -5.91 18.625 1 97.62 172 ARG B O 1
ATOM 5046 N N . ASN B 1 173 ? 2.471 -4.32 19 1 97.88 173 ASN B N 1
ATOM 5047 C CA . ASN B 1 173 ? 2.299 -4.383 20.453 1 97.88 173 ASN B CA 1
ATOM 5048 C C . ASN B 1 173 ? 1.105 -3.551 20.906 1 97.88 173 ASN B C 1
ATOM 5050 O O . ASN B 1 173 ? 0.54 -3.803 21.969 1 97.88 173 ASN B O 1
ATOM 5054 N N . TRP B 1 174 ? 0.708 -2.58 20.188 1 98.12 174 TRP B N 1
ATOM 5055 C CA . TRP B 1 174 ? -0.453 -1.751 20.5 1 98.12 174 TRP B CA 1
ATOM 5056 C C . TRP B 1 174 ? -1.39 -1.661 19.297 1 98.12 174 TRP B C 1
ATOM 5058 O O . TRP B 1 174 ? -1.569 -0.585 18.719 1 98.12 174 TRP B O 1
ATOM 5068 N N . PRO B 1 175 ? -2.086 -2.707 18.969 1 97.38 175 PRO B N 1
ATOM 5069 C CA . PRO B 1 175 ? -2.914 -2.768 17.766 1 97.38 175 PRO B CA 1
ATOM 5070 C C . PRO B 1 175 ? -4.098 -1.803 17.812 1 97.38 175 PRO B C 1
ATOM 5072 O O . PRO B 1 175 ? -4.723 -1.535 16.781 1 97.38 175 PRO B O 1
ATOM 5075 N N . GLN B 1 176 ? -4.414 -1.239 19.016 1 97.38 176 GLN B N 1
ATOM 5076 C CA . GLN B 1 176 ? -5.527 -0.304 19.141 1 97.38 176 GLN B CA 1
ATOM 5077 C C . GLN B 1 176 ? -5.055 1.138 18.969 1 97.38 176 GLN B C 1
ATOM 5079 O O . GLN B 1 176 ? -5.871 2.055 18.844 1 97.38 176 GLN B O 1
ATOM 5084 N N . LEU B 1 177 ? -3.754 1.366 18.984 1 98.69 177 LEU B N 1
ATOM 5085 C CA . LEU B 1 177 ? -3.205 2.709 18.828 1 98.69 177 LEU B CA 1
ATOM 5086 C C . LEU B 1 177 ? -3.607 3.314 17.484 1 98.69 177 LEU B C 1
ATOM 5088 O O . LEU B 1 177 ? -3.473 2.668 16.453 1 98.69 177 LEU B O 1
ATOM 5092 N N . PHE B 1 178 ? -4.234 4.535 17.547 1 98.75 178 PHE B N 1
ATOM 5093 C CA . PHE B 1 178 ? -4.496 5.293 16.328 1 98.75 178 PHE B CA 1
ATOM 5094 C C . PHE B 1 178 ? -3.201 5.598 15.594 1 98.75 178 PHE B C 1
ATOM 5096 O O . PHE B 1 178 ? -2.395 6.41 16.047 1 98.75 178 PHE B O 1
ATOM 5103 N N . TYR B 1 179 ? -2.994 4.922 14.43 1 98.88 179 TYR B N 1
ATOM 5104 C CA . TYR B 1 179 ? -1.704 4.953 13.75 1 98.88 179 TYR B CA 1
ATOM 5105 C C . TYR B 1 179 ? -1.888 4.988 12.242 1 98.88 179 TYR B C 1
ATOM 5107 O O . TYR B 1 179 ? -2.203 3.969 11.625 1 98.88 179 TYR B O 1
ATOM 5115 N N . ILE B 1 180 ? -1.662 6.145 11.617 1 98.88 180 ILE B N 1
ATOM 5116 C CA . ILE B 1 180 ? -1.689 6.277 10.164 1 98.88 180 ILE B CA 1
ATOM 5117 C C . ILE B 1 180 ? -0.312 5.953 9.586 1 98.88 180 ILE B C 1
ATOM 5119 O O . ILE B 1 180 ? 0.683 6.586 9.945 1 98.88 180 ILE B O 1
ATOM 5123 N N . ALA B 1 181 ? -0.243 4.953 8.711 1 98.62 181 ALA B N 1
ATOM 5124 C CA . ALA B 1 181 ? 1.013 4.578 8.07 1 98.62 181 ALA B CA 1
ATOM 5125 C C . ALA B 1 181 ? 0.759 3.885 6.734 1 98.62 181 ALA B C 1
ATOM 5127 O O . ALA B 1 181 ? -0.086 2.992 6.641 1 98.62 181 ALA B O 1
ATOM 5128 N N . SER B 1 182 ? 1.441 4.367 5.707 1 98.5 182 SER B N 1
ATOM 5129 C CA . SER B 1 182 ? 1.552 3.598 4.469 1 98.5 182 SER B CA 1
ATOM 5130 C C . SER B 1 182 ? 2.506 2.418 4.637 1 98.5 182 SER B C 1
ATOM 5132 O O . SER B 1 182 ? 3.682 2.605 4.957 1 98.5 182 SER B O 1
ATOM 5134 N N . VAL B 1 183 ? 2.021 1.181 4.367 1 98.19 183 VAL B N 1
ATOM 5135 C CA . VAL B 1 183 ? 2.865 0.002 4.543 1 98.19 183 VAL B CA 1
ATOM 5136 C C . VAL B 1 183 ? 3.248 -0.566 3.18 1 98.19 183 VAL B C 1
ATOM 5138 O O . VAL B 1 183 ? 2.379 -0.835 2.346 1 98.19 183 VAL B O 1
ATOM 5141 N N . HIS B 1 184 ? 4.492 -0.75 2.943 1 98.12 184 HIS B N 1
ATOM 5142 C CA . HIS B 1 184 ? 5.105 -1.227 1.708 1 98.12 184 HIS B CA 1
ATOM 5143 C C . HIS B 1 184 ? 6.488 -1.816 1.971 1 98.12 184 HIS B C 1
ATOM 5145 O O . HIS B 1 184 ? 6.93 -1.883 3.119 1 98.12 184 HIS B O 1
ATOM 5151 N N . HIS B 1 185 ? 7.133 -2.34 0.917 1 97.94 185 HIS B N 1
ATOM 5152 C CA . HIS B 1 185 ? 8.555 -2.674 0.99 1 97.94 185 HIS B CA 1
ATOM 5153 C C . HIS B 1 185 ? 9.359 -1.531 1.598 1 97.94 185 HIS B C 1
ATOM 5155 O O . HIS B 1 185 ? 9.227 -0.38 1.176 1 97.94 185 HIS B O 1
ATOM 5161 N N . PHE B 1 186 ? 10.156 -1.898 2.646 1 97 186 PHE B N 1
ATOM 5162 C CA . PHE B 1 186 ? 10.859 -0.883 3.422 1 97 186 PHE B CA 1
ATOM 5163 C C . PHE B 1 186 ? 11.609 0.076 2.506 1 97 186 PHE B C 1
ATOM 5165 O O . PHE B 1 186 ? 12.375 -0.355 1.637 1 97 186 PHE B O 1
ATOM 5172 N N . ASN B 1 187 ? 11.273 1.357 2.588 1 92.75 187 ASN B N 1
ATOM 5173 C CA . ASN B 1 187 ? 11.922 2.469 1.897 1 92.75 187 ASN B CA 1
ATOM 5174 C C . ASN B 1 187 ? 11.43 2.594 0.457 1 92.75 187 ASN B C 1
ATOM 5176 O O . ASN B 1 187 ? 11.953 3.404 -0.312 1 92.75 187 ASN B O 1
ATOM 5180 N N . ARG B 1 188 ? 10.453 1.804 0.089 1 95.62 188 ARG B N 1
ATOM 5181 C CA . ARG B 1 188 ? 9.859 1.986 -1.232 1 95.62 188 ARG B CA 1
ATOM 5182 C C . ARG B 1 188 ? 8.688 2.961 -1.177 1 95.62 188 ARG B C 1
ATOM 5184 O O . ARG B 1 188 ? 7.551 2.584 -1.45 1 95.62 188 ARG B O 1
ATOM 5191 N N . TYR B 1 189 ? 8.961 4.188 -1.014 1 95.81 189 TYR B N 1
ATOM 5192 C CA . TYR B 1 189 ? 8 5.258 -0.772 1 95.81 189 TYR B CA 1
ATOM 5193 C C . TYR B 1 189 ? 7.121 5.492 -1.997 1 95.81 189 TYR B C 1
ATOM 5195 O O . TYR B 1 189 ? 6.062 6.117 -1.9 1 95.81 189 TYR B O 1
ATOM 5203 N N . ALA B 1 190 ? 7.551 4.98 -3.152 1 95 190 ALA B N 1
ATOM 5204 C CA . ALA B 1 190 ? 6.812 5.184 -4.395 1 95 190 ALA B CA 1
ATOM 5205 C C . ALA B 1 190 ? 5.371 4.695 -4.262 1 95 190 ALA B C 1
ATOM 5207 O O . ALA B 1 190 ? 4.484 5.156 -4.984 1 95 190 ALA B O 1
ATOM 5208 N N . VAL B 1 191 ? 5.121 3.842 -3.305 1 95.44 191 VAL B N 1
ATOM 5209 C CA . VAL B 1 191 ? 3.811 3.223 -3.139 1 95.44 191 VAL B CA 1
ATOM 5210 C C . VAL B 1 191 ? 2.939 4.09 -2.23 1 95.44 191 VAL B C 1
ATOM 5212 O O . VAL B 1 191 ? 1.712 3.975 -2.244 1 95.44 191 VAL B O 1
ATOM 5215 N N . ALA B 1 192 ? 3.428 5 -1.499 1 98.19 192 ALA B N 1
ATOM 5216 C CA . ALA B 1 192 ? 2.771 5.66 -0.375 1 98.19 192 ALA B CA 1
ATOM 5217 C C . ALA B 1 192 ? 1.871 6.797 -0.855 1 98.19 192 ALA B C 1
ATOM 5219 O O . ALA B 1 192 ? 2.213 7.508 -1.804 1 98.19 192 ALA B O 1
ATOM 5220 N N . ALA B 1 193 ? 0.807 7.062 -0.161 1 98.44 193 ALA B N 1
ATOM 5221 C CA . ALA B 1 193 ? -0.159 8.117 -0.452 1 98.44 193 ALA B CA 1
ATOM 5222 C C . ALA B 1 193 ? 0.47 9.5 -0.282 1 98.44 193 ALA B C 1
ATOM 5224 O O . ALA B 1 193 ? 0.239 10.398 -1.095 1 98.44 193 ALA B O 1
ATOM 5225 N N . TRP B 1 194 ? 1.29 9.664 0.752 1 98.56 194 TRP B N 1
ATOM 5226 C CA . TRP B 1 194 ? 1.809 10.977 1.137 1 98.56 194 TRP B CA 1
ATOM 5227 C C . TRP B 1 194 ? 2.672 11.562 0.028 1 98.56 194 TRP B C 1
ATOM 5229 O O . TRP B 1 194 ? 2.863 12.781 -0.038 1 98.56 194 TRP B O 1
ATOM 5239 N N . ARG B 1 195 ? 3.111 10.742 -0.915 1 97.75 195 ARG B N 1
ATOM 5240 C CA . ARG B 1 195 ? 3.916 11.227 -2.029 1 97.75 195 ARG B CA 1
ATOM 5241 C C . ARG B 1 195 ? 3.096 12.125 -2.949 1 97.75 195 ARG B C 1
ATOM 5243 O O . ARG B 1 195 ? 3.65 12.852 -3.779 1 97.75 195 ARG B O 1
ATOM 5250 N N . GLY B 1 196 ? 1.812 12.141 -2.762 1 98.06 196 GLY B N 1
ATOM 5251 C CA . GLY B 1 196 ? 0.934 12.977 -3.562 1 98.06 196 GLY B CA 1
ATOM 5252 C C . GLY B 1 196 ? 1.208 14.461 -3.393 1 98.06 196 GLY B C 1
ATOM 5253 O O . GLY B 1 196 ? 0.751 15.281 -4.195 1 98.06 196 GLY B O 1
ATOM 5254 N N . ILE B 1 197 ? 1.979 14.82 -2.393 1 98.38 197 ILE B N 1
ATOM 5255 C CA . ILE B 1 197 ? 2.227 16.234 -2.123 1 98.38 197 ILE B CA 1
ATOM 5256 C C . ILE B 1 197 ? 2.965 16.859 -3.303 1 98.38 197 ILE B C 1
ATOM 5258 O O . ILE B 1 197 ? 2.678 18 -3.688 1 98.38 197 ILE B O 1
ATOM 5262 N N . SER B 1 198 ? 3.93 16.047 -3.953 1 98.06 198 SER B N 1
ATOM 5263 C CA . SER B 1 198 ? 4.73 16.625 -5.023 1 98.06 198 SER B CA 1
ATOM 5264 C C . SER B 1 198 ? 5.52 15.555 -5.77 1 98.06 198 SER B C 1
ATOM 5266 O O . SER B 1 198 ? 6.461 15.867 -6.5 1 98.06 198 SER B O 1
ATOM 5268 N N . GLY B 1 199 ? 5.156 14.281 -5.648 1 96.75 199 GLY B N 1
ATOM 5269 C CA . GLY B 1 199 ? 6.074 13.219 -6.012 1 96.75 199 GLY B CA 1
ATOM 5270 C C . GLY B 1 199 ? 5.84 12.68 -7.41 1 96.75 199 GLY B C 1
ATOM 5271 O O . GLY B 1 199 ? 6.5 11.727 -7.832 1 96.75 199 GLY B O 1
ATOM 5272 N N . GLU B 1 200 ? 4.93 13.203 -8.234 1 94.81 200 GLU B N 1
ATOM 5273 C CA . GLU B 1 200 ? 4.504 12.547 -9.469 1 94.81 200 GLU B CA 1
ATOM 5274 C C . GLU B 1 200 ? 5.652 12.461 -10.469 1 94.81 200 GLU B C 1
ATOM 5276 O O . GLU B 1 200 ? 5.801 11.461 -11.164 1 94.81 200 GLU B O 1
ATOM 5281 N N . GLU B 1 201 ? 6.527 13.508 -10.547 1 93.25 201 GLU B N 1
ATOM 5282 C CA . GLU B 1 201 ? 7.633 13.461 -11.5 1 93.25 201 GLU B CA 1
ATOM 5283 C C . GLU B 1 201 ? 8.758 12.562 -11 1 93.25 201 GLU B C 1
ATOM 5285 O O . GLU B 1 201 ? 9.375 11.844 -11.789 1 93.25 201 GLU B O 1
ATOM 5290 N N . TYR B 1 202 ? 8.984 12.641 -9.719 1 93.5 202 TYR B N 1
ATOM 5291 C CA . TYR B 1 202 ? 10.078 11.875 -9.125 1 93.5 202 TYR B CA 1
ATOM 5292 C C . TYR B 1 202 ? 9.758 10.391 -9.125 1 93.5 202 TYR B C 1
ATOM 5294 O O . TYR B 1 202 ? 10.617 9.562 -9.43 1 93.5 202 TYR B O 1
ATOM 5302 N N . TYR B 1 203 ? 8.523 10 -8.812 1 94.56 203 TYR B N 1
ATOM 5303 C CA . TYR B 1 203 ? 8.133 8.602 -8.68 1 94.56 203 TYR B CA 1
ATOM 5304 C C . TYR B 1 203 ? 7.363 8.133 -9.906 1 94.56 203 TYR B C 1
ATOM 5306 O O . TYR B 1 203 ? 6.895 6.992 -9.961 1 94.56 203 TYR B O 1
ATOM 5314 N N . ASN B 1 204 ? 7.121 8.984 -10.883 1 92.94 204 ASN B N 1
ATOM 5315 C CA . ASN B 1 204 ? 6.531 8.648 -12.172 1 92.94 204 ASN B CA 1
ATOM 5316 C C . ASN B 1 204 ? 5.129 8.062 -12.016 1 92.94 204 ASN B C 1
ATOM 5318 O O . ASN B 1 204 ? 4.828 7.004 -12.562 1 92.94 204 ASN B O 1
ATOM 5322 N N . PHE B 1 205 ? 4.254 8.703 -11.312 1 92.62 205 PHE B N 1
ATOM 5323 C CA . PHE B 1 205 ? 2.85 8.328 -11.25 1 92.62 205 PHE B CA 1
ATOM 5324 C C . PHE B 1 205 ? 1.964 9.422 -11.82 1 92.62 205 PHE B C 1
ATOM 5326 O O . PHE B 1 205 ? 2.373 10.586 -11.898 1 92.62 205 PHE B O 1
ATOM 5333 N N . PRO B 1 206 ? 0.741 9.047 -12.211 1 91.25 206 PRO B N 1
ATOM 5334 C CA . PRO B 1 206 ? -0.117 10.047 -12.852 1 91.25 206 PRO B CA 1
ATOM 5335 C C . PRO B 1 206 ? -0.736 11.023 -11.852 1 91.25 206 PRO B C 1
ATOM 5337 O O . PRO B 1 206 ? -1.01 10.648 -10.711 1 91.25 206 PRO B O 1
ATOM 5340 N N . SER B 1 207 ? -0.935 12.195 -12.273 1 93.69 207 SER B N 1
ATOM 5341 C CA . SER B 1 207 ? -1.586 13.25 -11.5 1 93.69 207 SER B CA 1
ATOM 5342 C C . SER B 1 207 ? -2.203 14.305 -12.406 1 93.69 207 SER B C 1
ATOM 5344 O O . SER B 1 207 ? -1.787 14.461 -13.562 1 93.69 207 SER B O 1
ATOM 5346 N N . PHE B 1 208 ? -3.244 14.953 -11.914 1 92.5 208 PHE B N 1
ATOM 5347 C CA . PHE B 1 208 ? -3.824 16.094 -12.609 1 92.5 208 PHE B CA 1
ATOM 5348 C C . PHE B 1 208 ? -3.418 17.406 -11.945 1 92.5 208 PHE B C 1
ATOM 5350 O O . PHE B 1 208 ? -3.891 18.469 -12.328 1 92.5 208 PHE B O 1
ATOM 5357 N N . SER B 1 209 ? -2.6 17.281 -10.984 1 90 209 SER B N 1
ATOM 5358 C CA . SER B 1 209 ? -2.369 18.422 -10.109 1 90 209 SER B CA 1
ATOM 5359 C C . SER B 1 209 ? -1.464 19.453 -10.773 1 90 209 SER B C 1
ATOM 5361 O O . SER B 1 209 ? -0.739 19.141 -11.719 1 90 209 SER B O 1
ATOM 5363 N N . ASN B 1 210 ? -1.505 20.656 -10.242 1 88.69 210 ASN B N 1
ATOM 5364 C CA . ASN B 1 210 ? -0.719 21.797 -10.711 1 88.69 210 ASN B CA 1
ATOM 5365 C C . ASN B 1 210 ? 0.767 21.609 -10.414 1 88.69 210 ASN B C 1
ATOM 5367 O O . ASN B 1 210 ? 1.152 21.406 -9.258 1 88.69 210 ASN B O 1
ATOM 5371 N N . GLN B 1 211 ? 1.562 21.781 -11.391 1 93.81 211 GLN B N 1
ATOM 5372 C CA . GLN B 1 211 ? 2.998 21.594 -11.211 1 93.81 211 GLN B CA 1
ATOM 5373 C C . GLN B 1 211 ? 3.695 22.938 -10.953 1 93.81 211 GLN B C 1
ATOM 5375 O O . GLN B 1 211 ? 4.805 22.969 -10.414 1 93.81 211 GLN B O 1
ATOM 5380 N N . GLU B 1 212 ? 3.064 23.969 -11.242 1 96.81 212 GLU B N 1
ATOM 5381 C CA . GLU B 1 212 ? 3.672 25.281 -11.102 1 96.81 212 GLU B CA 1
ATOM 5382 C C . GLU B 1 212 ? 3.957 25.609 -9.641 1 96.81 212 GLU B C 1
ATOM 5384 O O . GLU B 1 212 ? 5.043 26.094 -9.305 1 96.81 212 GLU B O 1
ATOM 5389 N N . VAL B 1 213 ? 3.068 25.281 -8.812 1 97.88 213 VAL B N 1
ATOM 5390 C CA . VAL B 1 213 ? 3.129 25.75 -7.426 1 97.88 213 VAL B CA 1
ATOM 5391 C C . VAL B 1 213 ? 4.156 24.922 -6.652 1 97.88 213 VAL B C 1
ATOM 5393 O O . VAL B 1 213 ? 4.406 25.188 -5.473 1 97.88 213 VAL B O 1
ATOM 5396 N N . ILE B 1 214 ? 4.77 23.953 -7.316 1 97.69 214 ILE B N 1
ATOM 5397 C CA . ILE B 1 214 ? 5.852 23.219 -6.676 1 97.69 214 ILE B CA 1
ATOM 5398 C C . ILE B 1 214 ? 7.137 23.359 -7.484 1 97.69 214 ILE B C 1
ATOM 5400 O O . ILE B 1 214 ? 8.125 22.672 -7.23 1 97.69 214 ILE B O 1
ATOM 5404 N N . SER B 1 215 ? 7.105 24.234 -8.477 1 97.62 215 SER B N 1
ATOM 5405 C CA . SER B 1 215 ? 8.297 24.484 -9.281 1 97.62 215 SER B CA 1
ATOM 5406 C C . SER B 1 215 ? 9.344 25.266 -8.492 1 97.62 215 SER B C 1
ATOM 5408 O O . SER B 1 215 ? 8.992 26.078 -7.625 1 97.62 215 SER B O 1
ATOM 5410 N N . PRO B 1 216 ? 10.602 25.062 -8.789 1 97.44 216 PRO B N 1
ATOM 5411 C CA . PRO B 1 216 ? 11.656 25.812 -8.102 1 97.44 216 PRO B CA 1
ATOM 5412 C C . PRO B 1 216 ? 11.477 27.328 -8.234 1 97.44 216 PRO B C 1
ATOM 5414 O O . PRO B 1 216 ? 11.695 28.062 -7.27 1 97.44 216 PRO B O 1
ATOM 5417 N N . ASP B 1 217 ? 11.055 27.812 -9.383 1 98.06 217 ASP B N 1
ATOM 5418 C CA . ASP B 1 217 ? 10.867 29.234 -9.594 1 98.06 217 ASP B CA 1
ATOM 5419 C C . ASP B 1 217 ? 9.734 29.781 -8.719 1 98.06 217 ASP B C 1
ATOM 5421 O O . ASP B 1 217 ? 9.875 30.844 -8.109 1 98.06 217 ASP B O 1
ATOM 5425 N N . TRP B 1 218 ? 8.633 29.109 -8.711 1 98.62 218 TRP B N 1
ATOM 5426 C CA . TRP B 1 218 ? 7.508 29.531 -7.879 1 98.62 218 TRP B CA 1
ATOM 5427 C C . TRP B 1 218 ? 7.895 29.531 -6.402 1 98.62 218 TRP B C 1
ATOM 5429 O O . TRP B 1 218 ? 7.566 30.469 -5.676 1 98.62 218 TRP B O 1
ATOM 5439 N N . ILE B 1 219 ? 8.609 28.516 -5.973 1 98.69 219 ILE B N 1
ATOM 5440 C CA . ILE B 1 219 ? 9.023 28.375 -4.582 1 98.69 219 ILE B CA 1
ATOM 5441 C C . ILE B 1 219 ? 9.992 29.5 -4.223 1 98.69 219 ILE B C 1
ATOM 5443 O O . ILE B 1 219 ? 9.875 30.125 -3.166 1 98.69 219 ILE B O 1
ATOM 5447 N N . ARG B 1 220 ? 10.914 29.75 -5.105 1 98.56 220 ARG B N 1
ATOM 5448 C CA . ARG B 1 220 ? 11.852 30.844 -4.875 1 98.56 220 ARG B CA 1
ATOM 5449 C C . ARG B 1 220 ? 11.117 32.156 -4.699 1 98.56 220 ARG B C 1
ATOM 5451 O O . ARG B 1 220 ? 11.398 32.938 -3.768 1 98.56 220 ARG B O 1
ATOM 5458 N N . GLN B 1 221 ? 10.156 32.406 -5.504 1 98.44 221 GLN B N 1
ATOM 5459 C CA . GLN B 1 221 ? 9.469 33.688 -5.547 1 98.44 221 GLN B CA 1
ATOM 5460 C C . GLN B 1 221 ? 8.484 33.844 -4.391 1 98.44 221 GLN B C 1
ATOM 5462 O O . GLN B 1 221 ? 8.352 34.906 -3.803 1 98.44 221 GLN B O 1
ATOM 5467 N N . ASN B 1 222 ? 7.809 32.781 -4.074 1 98.56 222 ASN B N 1
ATOM 5468 C CA . ASN B 1 222 ? 6.664 32.875 -3.174 1 98.56 222 ASN B CA 1
ATOM 5469 C C . ASN B 1 222 ? 7.016 32.438 -1.757 1 98.56 222 ASN B C 1
ATOM 5471 O O . ASN B 1 222 ? 6.277 32.719 -0.812 1 98.56 222 ASN B O 1
ATOM 5475 N N . ILE B 1 223 ? 8.164 31.75 -1.612 1 98.75 223 ILE B N 1
ATOM 5476 C CA . ILE B 1 223 ? 8.484 31.203 -0.303 1 98.75 223 ILE B CA 1
ATOM 5477 C C . ILE B 1 223 ? 9.883 31.641 0.115 1 98.75 223 ILE B C 1
ATOM 5479 O O . ILE B 1 223 ? 10.031 32.5 0.995 1 98.75 223 ILE B O 1
ATOM 5483 N N . GLN B 1 224 ? 10.875 31.297 -0.608 1 98.75 224 GLN B N 1
ATOM 5484 C CA . GLN B 1 224 ? 12.273 31.422 -0.204 1 98.75 224 GLN B CA 1
ATOM 5485 C C . GLN B 1 224 ? 12.68 32.875 -0.114 1 98.75 224 GLN B C 1
ATOM 5487 O O . GLN B 1 224 ? 13.523 33.25 0.708 1 98.75 224 GLN B O 1
ATOM 5492 N N . SER B 1 225 ? 12.117 33.75 -0.876 1 98.38 225 SER B N 1
ATOM 5493 C CA . SER B 1 225 ? 12.516 35.156 -0.934 1 98.38 225 SER B CA 1
ATOM 5494 C C . SER B 1 225 ? 11.711 36 0.045 1 98.38 225 SER B C 1
ATOM 5496 O O . SER B 1 225 ? 11.836 37.219 0.069 1 98.38 225 SER B O 1
ATOM 5498 N N . VAL B 1 226 ? 10.922 35.344 0.821 1 98.38 226 VAL B N 1
ATOM 5499 C CA . VAL B 1 226 ? 9.953 36.094 1.621 1 98.38 226 VAL B CA 1
ATOM 5500 C C . VAL B 1 226 ? 10.398 36.094 3.082 1 98.38 226 VAL B C 1
ATOM 5502 O O . VAL B 1 226 ? 10.023 35.25 3.867 1 98.38 226 VAL B O 1
ATOM 5505 N N . GLY B 1 227 ? 11.188 37.125 3.475 1 97.56 227 GLY B N 1
ATOM 5506 C CA . GLY B 1 227 ? 11.523 37.375 4.867 1 97.56 227 GLY B CA 1
ATOM 5507 C C . GLY B 1 227 ? 12.516 36.375 5.426 1 97.56 227 GLY B C 1
ATOM 5508 O O . GLY B 1 227 ? 13 35.5 4.699 1 97.56 227 GLY B O 1
ATOM 5509 N N . PRO B 1 228 ? 12.734 36.5 6.707 1 98.06 228 PRO B N 1
ATOM 5510 C CA . PRO B 1 228 ? 13.734 35.656 7.359 1 98.06 228 PRO B CA 1
ATOM 5511 C C . PRO B 1 228 ? 13.305 34.188 7.426 1 98.06 228 PRO B C 1
ATOM 5513 O O . PRO B 1 228 ? 14.148 33.281 7.328 1 98.06 228 PRO B O 1
ATOM 5516 N N . LEU B 1 229 ? 12.039 33.938 7.613 1 98.31 229 LEU B N 1
ATOM 5517 C CA . LEU B 1 229 ? 11.578 32.562 7.711 1 98.31 229 LEU B CA 1
ATOM 5518 C C . LEU B 1 229 ? 11.641 31.875 6.352 1 98.31 229 LEU B C 1
ATOM 5520 O O . LEU B 1 229 ? 12.078 30.734 6.254 1 98.31 229 LEU B O 1
ATOM 5524 N N . GLY B 1 230 ? 11.195 32.594 5.285 1 98.62 230 GLY B N 1
ATOM 5525 C CA . GLY B 1 230 ? 11.32 32.031 3.943 1 98.62 230 GLY B CA 1
ATOM 5526 C C . GLY B 1 230 ? 12.75 31.703 3.566 1 98.62 230 GLY B C 1
ATOM 5527 O O . GLY B 1 230 ? 13 30.734 2.842 1 98.62 230 GLY B O 1
ATOM 5528 N N . ALA B 1 231 ? 13.695 32.469 4.062 1 98.56 231 ALA B N 1
ATOM 5529 C CA . ALA B 1 231 ? 15.109 32.281 3.766 1 98.56 231 ALA B CA 1
ATOM 5530 C C . ALA B 1 231 ? 15.617 30.969 4.352 1 98.56 231 ALA B C 1
ATOM 5532 O O . ALA B 1 231 ? 16.656 30.469 3.934 1 98.56 231 ALA B O 1
ATOM 5533 N N . LYS B 1 232 ? 14.93 30.406 5.312 1 98.69 232 LYS B N 1
ATOM 5534 C CA . LYS B 1 232 ? 15.328 29.156 5.941 1 98.69 232 LYS B CA 1
ATOM 5535 C C . LYS B 1 232 ? 14.758 27.953 5.18 1 98.69 232 LYS B C 1
ATOM 5537 O O . LYS B 1 232 ? 15.055 26.812 5.508 1 98.69 232 LYS B O 1
ATOM 5542 N N . TYR B 1 233 ? 13.953 28.188 4.137 1 98.75 233 TYR B N 1
ATOM 5543 C CA . TYR B 1 233 ? 13.359 27.141 3.311 1 98.75 233 TYR B CA 1
ATOM 5544 C C . TYR B 1 233 ? 14.328 26.688 2.225 1 98.75 233 TYR B C 1
ATOM 5546 O O . TYR B 1 233 ? 14.531 27.406 1.233 1 98.75 233 TYR B O 1
ATOM 5554 N N . PRO B 1 234 ? 14.867 25.484 2.33 1 98.38 234 PRO B N 1
ATOM 5555 C CA . PRO B 1 234 ? 15.914 25.078 1.385 1 98.38 234 PRO B CA 1
ATOM 5556 C C . PRO B 1 234 ? 15.344 24.594 0.056 1 98.38 234 PRO B C 1
ATOM 5558 O O . PRO B 1 234 ? 14.133 24.344 -0.051 1 98.38 234 PRO B O 1
ATOM 5561 N N . ASP B 1 235 ? 16.219 24.516 -0.92 1 97.38 235 ASP B N 1
ATOM 5562 C CA . ASP B 1 235 ? 15.883 23.828 -2.162 1 97.38 235 ASP B CA 1
ATOM 5563 C C . ASP B 1 235 ? 15.617 22.344 -1.915 1 97.38 235 ASP B C 1
ATOM 5565 O O . ASP B 1 235 ? 16.141 21.766 -0.953 1 97.38 235 ASP B O 1
ATOM 5569 N N . ALA B 1 236 ? 14.781 21.828 -2.766 1 94.88 236 ALA B N 1
ATOM 5570 C CA . ALA B 1 236 ? 14.508 20.391 -2.67 1 94.88 236 ALA B CA 1
ATOM 5571 C C . ALA B 1 236 ? 15.625 19.578 -3.297 1 94.88 236 ALA B C 1
ATOM 5573 O O . ALA B 1 236 ? 16.188 19.953 -4.332 1 94.88 236 ALA B O 1
ATOM 5574 N N . ASP B 1 237 ? 15.938 18.438 -2.68 1 91.19 237 ASP B N 1
ATOM 5575 C CA . ASP B 1 237 ? 16.844 17.469 -3.277 1 91.19 237 ASP B CA 1
ATOM 5576 C C . ASP B 1 237 ? 16.078 16.328 -3.926 1 91.19 237 ASP B C 1
ATOM 5578 O O . ASP B 1 237 ? 16.578 15.68 -4.852 1 91.19 237 ASP B O 1
ATOM 5582 N N . PHE B 1 238 ? 14.891 16.094 -3.438 1 92 238 PHE B N 1
ATOM 5583 C CA . PHE B 1 238 ? 13.984 15.062 -3.916 1 92 238 PHE B CA 1
ATOM 5584 C C . PHE B 1 238 ? 12.594 15.641 -4.172 1 92 238 PHE B C 1
ATOM 5586 O O . PHE B 1 238 ? 12.438 16.562 -4.969 1 92 238 PHE B O 1
ATOM 5593 N N . ILE B 1 239 ? 11.633 15.133 -3.414 1 95.38 239 ILE B N 1
ATOM 5594 C CA . ILE B 1 239 ? 10.336 15.766 -3.615 1 95.38 239 ILE B CA 1
ATOM 5595 C C . ILE B 1 239 ? 10.18 16.938 -2.65 1 95.38 239 ILE B C 1
ATOM 5597 O O . ILE B 1 239 ? 10.836 16.984 -1.605 1 95.38 239 ILE B O 1
ATOM 5601 N N . VAL B 1 240 ? 9.398 17.875 -3.025 1 97.56 240 VAL B N 1
ATOM 5602 C CA . VAL B 1 240 ? 9.141 19.047 -2.188 1 97.56 240 VAL B CA 1
ATOM 5603 C C . VAL B 1 240 ? 8.242 18.656 -1.017 1 97.56 240 VAL B C 1
ATOM 5605 O O . VAL B 1 240 ? 7.133 18.156 -1.218 1 97.56 240 VAL B O 1
ATOM 5608 N N . GLU B 1 241 ? 8.734 18.828 0.188 1 98.19 241 GLU B N 1
ATOM 5609 C CA . GLU B 1 241 ? 7.969 18.75 1.428 1 98.19 241 GLU B CA 1
ATOM 5610 C C . GLU B 1 241 ? 7.363 17.359 1.608 1 98.19 241 GLU B C 1
ATOM 5612 O O . GLU B 1 241 ? 6.164 17.219 1.859 1 98.19 241 GLU B O 1
ATOM 5617 N N . GLY B 1 242 ? 8.195 16.344 1.564 1 97.38 242 GLY B N 1
ATOM 5618 C CA . GLY B 1 242 ? 7.734 14.961 1.707 1 97.38 242 GLY B CA 1
ATOM 5619 C C . GLY B 1 242 ? 7.082 14.688 3.051 1 97.38 242 GLY B C 1
ATOM 5620 O O . GLY B 1 242 ? 6.23 13.805 3.164 1 97.38 242 GLY B O 1
ATOM 5621 N N . ASP B 1 243 ? 7.348 15.516 4.051 1 98.12 243 ASP B N 1
ATOM 5622 C CA . ASP B 1 243 ? 6.875 15.266 5.406 1 98.12 243 ASP B CA 1
ATOM 5623 C C . ASP B 1 243 ? 5.566 16 5.676 1 98.12 243 ASP B C 1
ATOM 5625 O O . ASP B 1 243 ? 4.859 15.703 6.637 1 98.12 243 ASP B O 1
ATOM 5629 N N . THR B 1 244 ? 5.176 16.906 4.887 1 98.69 244 THR B N 1
ATOM 5630 C CA . THR B 1 244 ? 4.172 17.938 5.148 1 98.69 244 THR B CA 1
ATOM 5631 C C . THR B 1 244 ? 2.771 17.328 5.176 1 98.69 244 THR B C 1
ATOM 5633 O O . THR B 1 244 ? 1.875 17.859 5.836 1 98.69 244 THR B O 1
ATOM 5636 N N . PRO B 1 245 ? 2.523 16.188 4.477 1 98.81 245 PRO B N 1
ATOM 5637 C CA . PRO B 1 245 ? 1.161 15.656 4.516 1 98.81 245 PRO B CA 1
ATOM 5638 C C . PRO B 1 245 ? 0.677 15.375 5.938 1 98.81 245 PRO B C 1
ATOM 5640 O O . PRO B 1 245 ? -0.5 15.586 6.242 1 98.81 245 PRO B O 1
ATOM 5643 N N . SER B 1 246 ? 1.536 14.969 6.824 1 98.62 246 SER B N 1
ATOM 5644 C CA . SER B 1 246 ? 1.134 14.727 8.203 1 98.62 246 SER B CA 1
ATOM 5645 C C . SER B 1 246 ? 0.739 16.016 8.906 1 98.62 246 SER B C 1
ATOM 5647 O O . SER B 1 246 ? -0.084 16.016 9.82 1 98.62 246 SER B O 1
ATOM 5649 N N . LEU B 1 247 ? 1.28 17.188 8.492 1 98.5 247 LEU B N 1
ATOM 5650 C CA . LEU B 1 247 ? 0.893 18.5 8.984 1 98.5 247 LEU B CA 1
ATOM 5651 C C . LEU B 1 247 ? -0.426 18.953 8.359 1 98.5 247 LEU B C 1
ATOM 5653 O O . LEU B 1 247 ? -1.335 19.391 9.07 1 98.5 247 LEU B O 1
ATOM 5657 N N . LEU B 1 248 ? -0.5 18.766 7.016 1 98.75 248 LEU B N 1
ATOM 5658 C CA . LEU B 1 248 ? -1.688 19.188 6.281 1 98.75 248 LEU B CA 1
ATOM 5659 C C . LEU B 1 248 ? -2.928 18.453 6.797 1 98.75 248 LEU B C 1
ATOM 5661 O O . LEU B 1 248 ? -4.031 19 6.766 1 98.75 248 LEU B O 1
ATOM 5665 N N . TYR B 1 249 ? -2.688 17.281 7.355 1 98.44 249 TYR B N 1
ATOM 5666 C CA . TYR B 1 249 ? -3.754 16.469 7.91 1 98.44 249 TYR B CA 1
ATOM 5667 C C . TYR B 1 249 ? -4.426 17.156 9.086 1 98.44 249 TYR B C 1
ATOM 5669 O O . TYR B 1 249 ? -5.617 16.953 9.336 1 98.44 249 TYR B O 1
ATOM 5677 N N . LEU B 1 250 ? -3.756 18.109 9.711 1 98 250 LEU B N 1
ATOM 5678 C CA . LEU B 1 250 ? -4.199 18.656 10.992 1 98 250 LEU B CA 1
ATOM 5679 C C . LEU B 1 250 ? -4.703 20.078 10.82 1 98 250 LEU B C 1
ATOM 5681 O O . LEU B 1 250 ? -5.27 20.656 11.75 1 98 250 LEU B O 1
ATOM 5685 N N . ILE B 1 251 ? -4.516 20.688 9.672 1 96.44 251 ILE B N 1
ATOM 5686 C CA . ILE B 1 251 ? -4.863 22.094 9.477 1 96.44 251 ILE B CA 1
ATOM 5687 C C . ILE B 1 251 ? -6.383 22.25 9.5 1 96.44 251 ILE B C 1
ATOM 5689 O O . ILE B 1 251 ? -7.09 21.609 8.711 1 96.44 251 ILE B O 1
ATOM 5693 N N . PRO B 1 252 ? -6.891 23.062 10.375 1 94.88 252 PRO B N 1
ATOM 5694 C CA . PRO B 1 252 ? -8.336 23.234 10.492 1 94.88 252 PRO B CA 1
ATOM 5695 C C . PRO B 1 252 ? -8.898 24.25 9.492 1 94.88 252 PRO B C 1
ATOM 5697 O O . PRO B 1 252 ? -9.305 25.344 9.875 1 94.88 252 PRO B O 1
ATOM 5700 N N . ASN B 1 253 ? -9.039 23.906 8.281 1 95.81 253 ASN B N 1
ATOM 5701 C CA . ASN B 1 253 ? -9.492 24.812 7.227 1 95.81 253 ASN B CA 1
ATOM 5702 C C . ASN B 1 253 ? -10.961 24.562 6.887 1 95.81 253 ASN B C 1
ATOM 5704 O O . ASN B 1 253 ? -11.453 25.047 5.859 1 95.81 253 ASN B O 1
ATOM 5708 N N . GLY B 1 254 ? -11.641 23.781 7.73 1 96.94 254 GLY B N 1
ATOM 5709 C CA . GLY B 1 254 ? -13.062 23.531 7.566 1 96.94 254 GLY B CA 1
ATOM 5710 C C . GLY B 1 254 ? -13.367 22.297 6.754 1 96.94 254 GLY B C 1
ATOM 5711 O O . GLY B 1 254 ? -14.516 21.844 6.688 1 96.94 254 GLY B O 1
ATOM 5712 N N . LEU B 1 255 ? -12.336 21.641 6.203 1 97.5 255 LEU B N 1
ATOM 5713 C CA . LEU B 1 255 ? -12.484 20.516 5.285 1 97.5 255 LEU B CA 1
ATOM 5714 C C . LEU B 1 255 ? -12.633 19.203 6.047 1 97.5 255 LEU B C 1
ATOM 5716 O O . LEU B 1 255 ? -13.312 18.281 5.582 1 97.5 255 LEU B O 1
ATOM 5720 N N . SER B 1 256 ? -11.945 19.188 7.246 1 95.12 256 SER B N 1
ATOM 5721 C CA . SER B 1 256 ? -11.758 17.859 7.797 1 95.12 256 SER B CA 1
ATOM 5722 C C . SER B 1 256 ? -11.883 17.859 9.312 1 95.12 256 SER B C 1
ATOM 5724 O O . SER B 1 256 ? -11.977 18.922 9.93 1 95.12 256 SER B O 1
ATOM 5726 N N . ASP B 1 257 ? -12.078 16.734 9.859 1 96 257 ASP B N 1
ATOM 5727 C CA . ASP B 1 257 ? -11.93 16.375 11.266 1 96 257 ASP B CA 1
ATOM 5728 C C . ASP B 1 257 ? -10.852 15.297 11.438 1 96 257 ASP B C 1
ATOM 5730 O O . ASP B 1 257 ? -11.031 14.156 11 1 96 257 ASP B O 1
ATOM 5734 N N . PRO B 1 258 ? -9.711 15.633 12.07 1 96 258 PRO B N 1
ATOM 5735 C CA . PRO B 1 258 ? -8.578 14.703 12.125 1 96 258 PRO B CA 1
ATOM 5736 C C . PRO B 1 258 ? -8.914 13.406 12.859 1 96 258 PRO B C 1
ATOM 5738 O O . PRO B 1 258 ? -8.188 12.414 12.742 1 96 258 PRO B O 1
ATOM 5741 N N . GLU B 1 259 ? -9.969 13.367 13.625 1 96.19 259 GLU B N 1
ATOM 5742 C CA . GLU B 1 259 ? -10.367 12.148 14.32 1 96.19 259 GLU B CA 1
ATOM 5743 C C . GLU B 1 259 ? -10.992 11.141 13.367 1 96.19 259 GLU B C 1
ATOM 5745 O O . GLU B 1 259 ? -11.188 9.977 13.719 1 96.19 259 GLU B O 1
ATOM 5750 N N . TYR B 1 260 ? -11.32 11.617 12.156 1 96.62 260 TYR B N 1
ATOM 5751 C CA . TYR B 1 260 ? -11.938 10.75 11.156 1 96.62 260 TYR B CA 1
ATOM 5752 C C . TYR B 1 260 ? -11.07 10.664 9.898 1 96.62 260 TYR B C 1
ATOM 5754 O O . TYR B 1 260 ? -11.297 11.406 8.938 1 96.62 260 TYR B O 1
ATOM 5762 N N . GLN B 1 261 ? -10.227 9.688 9.875 1 96.56 261 GLN B N 1
ATOM 5763 C CA . GLN B 1 261 ? -9.219 9.523 8.836 1 96.56 261 GLN B CA 1
ATOM 5764 C C . GLN B 1 261 ? -9.859 9.141 7.504 1 96.56 261 GLN B C 1
ATOM 5766 O O . GLN B 1 261 ? -9.305 9.43 6.441 1 96.56 261 GLN B O 1
ATOM 5771 N N . GLU B 1 262 ? -11.062 8.656 7.48 1 96.94 262 GLU B N 1
ATOM 5772 C CA . GLU B 1 262 ? -11.727 8.172 6.273 1 96.94 262 GLU B CA 1
ATOM 5773 C C . GLU B 1 262 ? -12.383 9.32 5.508 1 96.94 262 GLU B C 1
ATOM 5775 O O . GLU B 1 262 ? -12.781 9.148 4.355 1 96.94 262 GLU B O 1
ATOM 5780 N N . TRP B 1 263 ? -12.5 10.508 6.141 1 97.38 263 TRP B N 1
ATOM 5781 C CA . TRP B 1 263 ? -13.234 11.609 5.527 1 97.38 263 TRP B CA 1
ATOM 5782 C C . TRP B 1 263 ? -12.352 12.375 4.547 1 97.38 263 TRP B C 1
ATOM 5784 O O . TRP B 1 263 ? -12.852 13.023 3.627 1 97.38 263 TRP B O 1
ATOM 5794 N N . GLY B 1 264 ? -11.039 12.312 4.824 1 97 264 GLY B N 1
ATOM 5795 C CA . GLY B 1 264 ? -10.125 13.023 3.947 1 97 264 GLY B CA 1
ATOM 5796 C C . GLY B 1 264 ? -9.781 14.422 4.441 1 97 264 GLY B C 1
ATOM 5797 O O . GLY B 1 264 ? -10.547 15.016 5.207 1 97 264 GLY B O 1
ATOM 5798 N N . SER B 1 265 ? -8.664 14.906 4.031 1 97.81 265 SER B N 1
ATOM 5799 C CA . SER B 1 265 ? -8.047 16.188 4.355 1 97.81 265 SER B CA 1
ATOM 5800 C C . SER B 1 265 ? -7.012 16.594 3.309 1 97.81 265 SER B C 1
ATOM 5802 O O . SER B 1 265 ? -6.754 15.836 2.365 1 97.81 265 SER B O 1
ATOM 5804 N N . TRP B 1 266 ? -6.426 17.781 3.48 1 98.56 266 TRP B N 1
ATOM 5805 C CA . TRP B 1 266 ? -5.297 18.156 2.641 1 98.56 266 TRP B CA 1
ATOM 5806 C C . TRP B 1 266 ? -4.172 17.141 2.732 1 98.56 266 TRP B C 1
ATOM 5808 O O . TRP B 1 266 ? -3.365 17 1.81 1 98.56 266 TRP B O 1
ATOM 5818 N N . GLY B 1 267 ? -4.109 16.422 3.895 1 98.44 267 GLY B N 1
ATOM 5819 C CA . GLY B 1 267 ? -3.008 15.516 4.16 1 98.44 267 GLY B CA 1
ATOM 5820 C C . GLY B 1 267 ? -3.312 14.078 3.781 1 98.44 267 GLY B C 1
ATOM 5821 O O . GLY B 1 267 ? -2.625 13.156 4.223 1 98.44 267 GLY B O 1
ATOM 5822 N N . GLY B 1 268 ? -4.418 13.859 3.021 1 98.38 268 GLY B N 1
ATOM 5823 C CA . GLY B 1 268 ? -4.746 12.523 2.551 1 98.38 268 GLY B CA 1
ATOM 5824 C C . GLY B 1 268 ? -5.965 11.938 3.232 1 98.38 268 GLY B C 1
ATOM 5825 O O . GLY B 1 268 ? -6.637 12.617 4.012 1 98.38 268 GLY B O 1
ATOM 5826 N N . ARG B 1 269 ? -6.316 10.758 2.805 1 98.56 269 ARG B N 1
ATOM 5827 C CA . ARG B 1 269 ? -7.398 9.938 3.338 1 98.56 269 ARG B CA 1
ATOM 5828 C C . ARG B 1 269 ? -6.922 8.516 3.604 1 98.56 269 ARG B C 1
ATOM 5830 O O . ARG B 1 269 ? -6.137 7.961 2.83 1 98.56 269 ARG B O 1
ATOM 5837 N N . TYR B 1 270 ? -7.352 7.945 4.715 1 98.62 270 TYR B N 1
ATOM 5838 C CA . TYR B 1 270 ? -6.902 6.633 5.172 1 98.62 270 TYR B CA 1
ATOM 5839 C C . TYR B 1 270 ? -8.055 5.844 5.789 1 98.62 270 TYR B C 1
ATOM 5841 O O . TYR B 1 270 ? -9.094 6.414 6.121 1 98.62 270 TYR B O 1
ATOM 5849 N N . GLY B 1 271 ? -7.965 4.598 5.812 1 98.12 271 GLY B N 1
ATOM 5850 C CA . GLY B 1 271 ? -8.969 3.752 6.441 1 98.12 271 GLY B CA 1
ATOM 5851 C C . GLY B 1 271 ? -8.375 2.57 7.184 1 98.12 271 GLY B C 1
ATOM 5852 O O . GLY B 1 271 ? -7.176 2.305 7.082 1 98.12 271 GLY B O 1
ATOM 5853 N N . PRO B 1 272 ? -9.18 1.865 7.949 1 97.88 272 PRO B N 1
ATOM 5854 C CA . PRO B 1 272 ? -8.672 0.773 8.781 1 97.88 272 PRO B CA 1
ATOM 5855 C C . PRO B 1 272 ? -8.203 -0.426 7.965 1 97.88 272 PRO B C 1
ATOM 5857 O O . PRO B 1 272 ? -8.875 -0.827 7.012 1 97.88 272 PRO B O 1
ATOM 5860 N N . VAL B 1 273 ? -7.047 -0.961 8.344 1 98.12 273 VAL B N 1
ATOM 5861 C CA . VAL B 1 273 ? -6.566 -2.215 7.766 1 98.12 273 VAL B CA 1
ATOM 5862 C C . VAL B 1 273 ? -7.469 -3.365 8.211 1 98.12 273 VAL B C 1
ATOM 5864 O O . VAL B 1 273 ? -7.789 -4.254 7.422 1 98.12 273 VAL B O 1
ATOM 5867 N N . THR B 1 274 ? -7.828 -3.312 9.477 1 97.31 274 THR B N 1
ATOM 5868 C CA . THR B 1 274 ? -8.789 -4.215 10.109 1 97.31 274 THR B CA 1
ATOM 5869 C C . THR B 1 274 ? -9.789 -3.432 10.961 1 97.31 274 THR B C 1
ATOM 5871 O O . THR B 1 274 ? -9.398 -2.719 11.883 1 97.31 274 THR B O 1
ATOM 5874 N N . TYR B 1 275 ? -11.078 -3.559 10.656 1 94.62 275 TYR B N 1
ATOM 5875 C CA . TYR B 1 275 ? -12.086 -2.824 11.414 1 94.62 275 TYR B CA 1
ATOM 5876 C C . TYR B 1 275 ? -11.984 -3.139 12.898 1 94.62 275 TYR B C 1
ATOM 5878 O O . TYR B 1 275 ? -11.844 -4.301 13.289 1 94.62 275 TYR B O 1
ATOM 5886 N N . GLY B 1 276 ? -12.008 -2.104 13.688 1 94.75 276 GLY B N 1
ATOM 5887 C CA . GLY B 1 276 ? -11.906 -2.27 15.125 1 94.75 276 GLY B CA 1
ATOM 5888 C C . GLY B 1 276 ? -10.492 -2.119 15.648 1 94.75 276 GLY B C 1
ATOM 5889 O O . GLY B 1 276 ? -10.266 -2.115 16.859 1 94.75 276 GLY B O 1
ATOM 5890 N N . GLU B 1 277 ? -9.516 -1.954 14.789 1 96.88 277 GLU B N 1
ATOM 5891 C CA . GLU B 1 277 ? -8.133 -1.733 15.195 1 96.88 277 GLU B CA 1
ATOM 5892 C C . GLU B 1 277 ? -7.652 -0.345 14.789 1 96.88 277 GLU B C 1
ATOM 5894 O O . GLU B 1 277 ? -8.414 0.438 14.211 1 96.88 277 GLU B O 1
ATOM 5899 N N . GLY B 1 278 ? -6.371 -0.032 15.156 1 98.25 278 GLY B N 1
ATOM 5900 C CA . GLY B 1 278 ? -5.969 1.365 15.133 1 98.25 278 GLY B CA 1
ATOM 5901 C C . GLY B 1 278 ? -5.062 1.708 13.969 1 98.25 278 GLY B C 1
ATOM 5902 O O . GLY B 1 278 ? -4.75 2.879 13.734 1 98.25 278 GLY B O 1
ATOM 5903 N N . HIS B 1 279 ? -4.652 0.676 13.117 1 98.56 279 HIS B N 1
ATOM 5904 C CA . HIS B 1 279 ? -3.814 0.976 11.961 1 98.56 279 HIS B CA 1
ATOM 5905 C C . HIS B 1 279 ? -4.656 1.432 10.773 1 98.56 279 HIS B C 1
ATOM 5907 O O . HIS B 1 279 ? -5.508 0.684 10.281 1 98.56 279 HIS B O 1
ATOM 5913 N N . TYR B 1 280 ? -4.449 2.641 10.328 1 98.75 280 TYR B N 1
ATOM 5914 C CA . TYR B 1 280 ? -5.117 3.219 9.172 1 98.75 280 TYR B CA 1
ATOM 5915 C C . TYR B 1 280 ? -4.152 3.367 8 1 98.75 280 TYR B C 1
ATOM 5917 O O . TYR B 1 280 ? -3.15 4.082 8.102 1 98.75 280 TYR B O 1
ATOM 5925 N N . ALA B 1 281 ? -4.426 2.666 6.895 1 98.69 281 ALA B N 1
ATOM 5926 C CA . ALA B 1 281 ? -3.547 2.607 5.734 1 98.69 281 ALA B CA 1
ATOM 5927 C C . ALA B 1 281 ? -4.18 3.303 4.531 1 98.69 281 ALA B C 1
ATOM 5929 O O . ALA B 1 281 ? -5.27 3.867 4.637 1 98.69 281 ALA B O 1
ATOM 5930 N N . ASP B 1 282 ? -3.498 3.297 3.43 1 98.5 282 ASP B N 1
ATOM 5931 C CA . ASP B 1 282 ? -3.848 4.043 2.223 1 98.5 282 ASP B CA 1
ATOM 5932 C C . ASP B 1 282 ? -5.215 3.617 1.69 1 98.5 282 ASP B C 1
ATOM 5934 O O . ASP B 1 282 ? -5.543 2.428 1.686 1 98.5 282 ASP B O 1
ATOM 5938 N N . THR B 1 283 ? -5.973 4.578 1.33 1 98.12 283 THR B N 1
ATOM 5939 C CA . THR B 1 283 ? -7.184 4.398 0.537 1 98.12 283 THR B CA 1
ATOM 5940 C C . THR B 1 283 ? -7.066 5.121 -0.803 1 98.12 283 THR B C 1
ATOM 5942 O O . THR B 1 283 ? -5.961 5.418 -1.257 1 98.12 283 THR B O 1
ATOM 5945 N N . VAL B 1 284 ? -8.25 5.289 -1.549 1 97.5 284 VAL B N 1
ATOM 5946 C CA . VAL B 1 284 ? -8.117 5.887 -2.873 1 97.5 284 VAL B CA 1
ATOM 5947 C C . VAL B 1 284 ? -9.211 6.938 -3.074 1 97.5 284 VAL B C 1
ATOM 5949 O O . VAL B 1 284 ? -10.281 6.855 -2.463 1 97.5 284 VAL B O 1
ATOM 5952 N N . ASP B 1 285 ? -8.922 7.918 -3.822 1 97.31 285 ASP B N 1
ATOM 5953 C CA . ASP B 1 285 ? -9.898 8.812 -4.441 1 97.31 285 ASP B CA 1
ATOM 5954 C C . ASP B 1 285 ? -9.93 8.625 -5.957 1 97.31 285 ASP B C 1
ATOM 5956 O O . ASP B 1 285 ? -8.969 8.117 -6.543 1 97.31 285 ASP B O 1
ATOM 5960 N N . VAL B 1 286 ? -11.023 8.961 -6.527 1 95.56 286 VAL B N 1
ATOM 5961 C CA . VAL B 1 286 ? -11.227 8.836 -7.969 1 95.56 286 VAL B CA 1
ATOM 5962 C C . VAL B 1 286 ? -11.492 10.211 -8.578 1 95.56 286 VAL B C 1
ATOM 5964 O O . VAL B 1 286 ? -12.461 10.883 -8.211 1 95.56 286 VAL B O 1
ATOM 5967 N N . LEU B 1 287 ? -10.633 10.602 -9.484 1 95 287 LEU B N 1
ATOM 5968 C CA . LEU B 1 287 ? -10.781 11.906 -10.117 1 95 287 LEU B CA 1
ATOM 5969 C C . LEU B 1 287 ? -10.812 11.766 -11.633 1 95 287 LEU B C 1
ATOM 5971 O O . LEU B 1 287 ? -10.148 10.898 -12.195 1 95 287 LEU B O 1
ATOM 5975 N N . LYS B 1 288 ? -11.555 12.617 -12.242 1 92.75 288 LYS B N 1
ATOM 5976 C CA . LYS B 1 288 ? -11.648 12.703 -13.703 1 92.75 288 LYS B CA 1
ATOM 5977 C C . LYS B 1 288 ? -10.93 13.945 -14.227 1 92.75 288 LYS B C 1
ATOM 5979 O O . LYS B 1 288 ? -11.188 15.062 -13.766 1 92.75 288 LYS B O 1
ATOM 5984 N N . GLY B 1 289 ? -10.047 13.703 -15.172 1 90.44 289 GLY B N 1
ATOM 5985 C CA . GLY B 1 289 ? -9.352 14.828 -15.781 1 90.44 289 GLY B CA 1
ATOM 5986 C C . GLY B 1 289 ? -10.18 15.555 -16.828 1 90.44 289 GLY B C 1
ATOM 5987 O O . GLY B 1 289 ? -11.266 15.094 -17.188 1 90.44 289 GLY B O 1
ATOM 5988 N N . VAL B 1 290 ? -9.617 16.609 -17.344 1 87.81 290 VAL B N 1
ATOM 5989 C CA . VAL B 1 290 ? -10.281 17.422 -18.359 1 87.81 290 VAL B CA 1
ATOM 5990 C C . VAL B 1 290 ? -10.484 16.625 -19.641 1 87.81 290 VAL B C 1
ATOM 5992 O O . VAL B 1 290 ? -11.477 16.797 -20.344 1 87.81 290 VAL B O 1
ATOM 5995 N N . SER B 1 291 ? -9.562 15.656 -19.906 1 87.62 291 SER B N 1
ATOM 5996 C CA . SER B 1 291 ? -9.633 14.805 -21.094 1 87.62 291 SER B CA 1
ATOM 5997 C C . SER B 1 291 ? -10.648 13.68 -20.922 1 87.62 291 SER B C 1
ATOM 5999 O O . SER B 1 291 ? -10.938 12.945 -21.859 1 87.62 291 SER B O 1
ATOM 6001 N N . GLY B 1 292 ? -11.125 13.578 -19.688 1 89.81 292 GLY B N 1
ATOM 6002 C CA . GLY B 1 292 ? -12.047 12.484 -19.422 1 89.81 292 GLY B CA 1
ATOM 6003 C C . GLY B 1 292 ? -11.375 11.273 -18.797 1 89.81 292 GLY B C 1
ATOM 6004 O O . GLY B 1 292 ? -12.047 10.359 -18.312 1 89.81 292 GLY B O 1
ATOM 6005 N N . ARG B 1 293 ? -10.125 11.328 -18.75 1 90.44 293 ARG B N 1
ATOM 6006 C CA . ARG B 1 293 ? -9.375 10.227 -18.156 1 90.44 293 ARG B CA 1
ATOM 6007 C C . ARG B 1 293 ? -9.602 10.148 -16.656 1 90.44 293 ARG B C 1
ATOM 6009 O O . ARG B 1 293 ? -9.633 11.172 -15.969 1 90.44 293 ARG B O 1
ATOM 6016 N N . MET B 1 294 ? -9.773 8.922 -16.188 1 94.12 294 MET B N 1
ATOM 6017 C CA . MET B 1 294 ? -9.977 8.695 -14.758 1 94.12 294 MET B CA 1
ATOM 6018 C C . MET B 1 294 ? -8.688 8.219 -14.094 1 94.12 294 MET B C 1
ATOM 6020 O O . MET B 1 294 ? -7.906 7.484 -14.695 1 94.12 294 MET B O 1
ATOM 6024 N N . ILE B 1 295 ? -8.461 8.727 -12.914 1 94.62 295 ILE B N 1
ATOM 6025 C CA . ILE B 1 295 ? -7.371 8.242 -12.07 1 94.62 295 ILE B CA 1
ATOM 6026 C C . ILE B 1 295 ? -7.93 7.785 -10.727 1 94.62 295 ILE B C 1
ATOM 6028 O O . ILE B 1 295 ? -8.711 8.5 -10.094 1 94.62 295 ILE B O 1
ATOM 6032 N N . MET B 1 296 ? -7.684 6.637 -10.344 1 96.12 296 MET B N 1
ATOM 6033 C CA . MET B 1 296 ? -7.961 6.094 -9.023 1 96.12 296 MET B CA 1
ATOM 6034 C C . MET B 1 296 ? -6.664 5.738 -8.297 1 96.12 296 MET B C 1
ATOM 6036 O O . MET B 1 296 ? -5.949 4.824 -8.711 1 96.12 296 MET B O 1
ATOM 6040 N N . SER B 1 297 ? -6.289 6.477 -7.273 1 96.19 297 SER B N 1
ATOM 6041 C CA . SER B 1 297 ? -5.012 6.242 -6.605 1 96.19 297 SER B CA 1
ATOM 6042 C C . SER B 1 297 ? -5.02 6.801 -5.188 1 96.19 297 SER B C 1
ATOM 6044 O O . SER B 1 297 ? -5.875 7.617 -4.84 1 96.19 297 SER B O 1
ATOM 6046 N N . SER B 1 298 ? -4.133 6.301 -4.352 1 97.88 298 SER B N 1
ATOM 6047 C CA . SER B 1 298 ? -3.979 6.82 -2.998 1 97.88 298 SER B CA 1
ATOM 6048 C C . SER B 1 298 ? -3.355 8.211 -3.006 1 97.88 298 SER B C 1
ATOM 6050 O O . SER B 1 298 ? -3.697 9.055 -2.174 1 97.88 298 SER B O 1
ATOM 6052 N N . GLN B 1 299 ? -2.449 8.516 -3.988 1 98.25 299 GLN B N 1
ATOM 6053 C CA . GLN B 1 299 ? -1.803 9.82 -4.082 1 98.25 299 GLN B CA 1
ATOM 6054 C C . GLN B 1 299 ? -2.814 10.914 -4.406 1 98.25 299 GLN B C 1
ATOM 6056 O O . GLN B 1 299 ? -2.648 12.062 -3.99 1 98.25 299 GLN B O 1
ATOM 6061 N N . ALA B 1 300 ? -3.891 10.516 -5.051 1 97.75 300 ALA B N 1
ATOM 6062 C CA . ALA B 1 300 ? -4.938 11.461 -5.43 1 97.75 300 ALA B CA 1
ATOM 6063 C C . ALA B 1 300 ? -5.605 12.062 -4.199 1 97.75 300 ALA B C 1
ATOM 6065 O O . ALA B 1 300 ? -6.129 13.18 -4.258 1 97.75 300 ALA B O 1
ATOM 6066 N N . THR B 1 301 ? -5.559 11.344 -3.08 1 98.44 301 THR B N 1
ATOM 6067 C CA . THR B 1 301 ? -6.164 11.836 -1.85 1 98.44 301 THR B CA 1
ATOM 6068 C C . THR B 1 301 ? -5.426 13.07 -1.339 1 98.44 301 THR B C 1
ATOM 6070 O O . THR B 1 301 ? -5.941 13.805 -0.488 1 98.44 301 THR B O 1
ATOM 6073 N N . VAL B 1 302 ? -4.219 13.344 -1.929 1 98.75 302 VAL B N 1
ATOM 6074 C CA . VAL B 1 302 ? -3.41 14.477 -1.491 1 98.75 302 VAL B CA 1
ATOM 6075 C C . VAL B 1 302 ? -3.32 15.508 -2.611 1 98.75 302 VAL B C 1
ATOM 6077 O O . VAL B 1 302 ? -3.711 16.672 -2.432 1 98.75 302 VAL B O 1
ATOM 6080 N N . TRP B 1 303 ? -2.908 15.055 -3.824 1 98.12 303 TRP B N 1
ATOM 6081 C CA . TRP B 1 303 ? -2.566 16.031 -4.859 1 98.12 303 TRP B CA 1
ATOM 6082 C C . TRP B 1 303 ? -3.807 16.781 -5.34 1 98.12 303 TRP B C 1
ATOM 6084 O O . TRP B 1 303 ? -3.701 17.844 -5.941 1 98.12 303 TRP B O 1
ATOM 6094 N N . ARG B 1 304 ? -4.969 16.281 -5.066 1 97.62 304 ARG B N 1
ATOM 6095 C CA . ARG B 1 304 ? -6.191 16.969 -5.484 1 97.62 304 ARG B CA 1
ATOM 6096 C C . ARG B 1 304 ? -6.312 18.328 -4.816 1 97.62 304 ARG B C 1
ATOM 6098 O O . ARG B 1 304 ? -7.039 19.203 -5.301 1 97.62 304 ARG B O 1
ATOM 6105 N N . TRP B 1 305 ? -5.543 18.547 -3.697 1 98.19 305 TRP B N 1
ATOM 6106 C CA . TRP B 1 305 ? -5.668 19.766 -2.916 1 98.19 305 TRP B CA 1
ATOM 6107 C C . TRP B 1 305 ? -4.457 20.672 -3.121 1 98.19 305 TRP B C 1
ATOM 6109 O O . TRP B 1 305 ? -4.355 21.734 -2.502 1 98.19 305 TRP B O 1
ATOM 6119 N N . ARG B 1 306 ? -3.527 20.406 -3.936 1 98 306 ARG B N 1
ATOM 6120 C CA . ARG B 1 306 ? -2.186 20.969 -4.012 1 98 306 ARG B CA 1
ATOM 6121 C C . ARG B 1 306 ? -2.242 22.484 -4.188 1 98 306 ARG B C 1
ATOM 6123 O O . ARG B 1 306 ? -1.584 23.234 -3.453 1 98 306 ARG B O 1
ATOM 6130 N N . LYS B 1 307 ? -2.99 22.922 -5.164 1 97.69 307 LYS B N 1
ATOM 6131 C CA . LYS B 1 307 ? -3.039 24.359 -5.414 1 97.69 307 LYS B CA 1
ATOM 6132 C C . LYS B 1 307 ? -3.494 25.109 -4.168 1 97.69 307 LYS B C 1
ATOM 6134 O O . LYS B 1 307 ? -2.955 26.172 -3.852 1 97.69 307 LYS B O 1
ATOM 6139 N N . SER B 1 308 ? -4.449 24.516 -3.496 1 98.19 308 SER B N 1
ATOM 6140 C CA . SER B 1 308 ? -5.023 25.172 -2.326 1 98.19 308 SER B CA 1
ATOM 6141 C C . SER B 1 308 ? -4.012 25.25 -1.186 1 98.19 308 SER B C 1
ATOM 6143 O O . SER B 1 308 ? -3.809 26.328 -0.601 1 98.19 308 SER B O 1
ATOM 6145 N N . PHE B 1 309 ? -3.357 24.109 -0.873 1 98.56 309 PHE B N 1
ATOM 6146 C CA . PHE B 1 309 ? -2.479 24.172 0.289 1 98.56 309 PHE B CA 1
ATOM 6147 C C . PHE B 1 309 ? -1.186 24.906 -0.043 1 98.56 309 PHE B C 1
ATOM 6149 O O . PHE B 1 309 ? -0.549 25.484 0.84 1 98.56 309 PHE B O 1
ATOM 6156 N N . GLN B 1 310 ? -0.788 24.969 -1.312 1 98.69 310 GLN B N 1
ATOM 6157 C CA . GLN B 1 310 ? 0.396 25.734 -1.684 1 98.69 310 GLN B CA 1
ATOM 6158 C C . GLN B 1 310 ? 0.116 27.234 -1.632 1 98.69 310 GLN B C 1
ATOM 6160 O O . GLN B 1 310 ? 0.937 28 -1.133 1 98.69 310 GLN B O 1
ATOM 6165 N N . ASN B 1 311 ? -1.015 27.688 -2.135 1 98.62 311 ASN B N 1
ATOM 6166 C CA . ASN B 1 311 ? -1.37 29.094 -2.07 1 98.62 311 ASN B CA 1
ATOM 6167 C C . ASN B 1 311 ? -1.546 29.562 -0.629 1 98.62 311 ASN B C 1
ATOM 6169 O O . ASN B 1 311 ? -1.186 30.688 -0.291 1 98.62 311 ASN B O 1
ATOM 6173 N N . ASP B 1 312 ? -2.119 28.734 0.127 1 98.75 312 ASP B N 1
ATOM 6174 C CA . ASP B 1 312 ? -2.273 29.062 1.541 1 98.75 312 ASP B CA 1
ATOM 6175 C C . ASP B 1 312 ? -0.914 29.25 2.211 1 98.75 312 ASP B C 1
ATOM 6177 O O . ASP B 1 312 ? -0.722 30.203 2.975 1 98.75 312 ASP B O 1
ATOM 6181 N N . PHE B 1 313 ? 0.029 28.375 1.931 1 98.81 313 PHE B N 1
ATOM 6182 C CA . PHE B 1 313 ? 1.383 28.5 2.459 1 98.81 313 PHE B CA 1
ATOM 6183 C C . PHE B 1 313 ? 2.027 29.797 2.016 1 98.81 313 PHE B C 1
ATOM 6185 O O . PHE B 1 313 ? 2.613 30.516 2.832 1 98.81 313 PHE B O 1
ATOM 6192 N N . ALA B 1 314 ? 1.904 30.047 0.76 1 98.75 314 ALA B N 1
ATOM 6193 C CA . ALA B 1 314 ? 2.475 31.281 0.209 1 98.75 314 ALA B CA 1
ATOM 6194 C C . ALA B 1 314 ? 1.904 32.5 0.905 1 98.75 314 ALA B C 1
ATOM 6196 O O . ALA B 1 314 ? 2.635 33.469 1.199 1 98.75 314 ALA B O 1
ATOM 6197 N N . ALA B 1 315 ? 0.662 32.531 1.156 1 98.69 315 ALA B N 1
ATOM 6198 C CA . ALA B 1 315 ? 0.034 33.656 1.845 1 98.69 315 ALA B CA 1
ATOM 6199 C C . ALA B 1 315 ? 0.56 33.781 3.271 1 98.69 315 ALA B C 1
ATOM 6201 O O . ALA B 1 315 ? 0.865 34.875 3.725 1 98.69 315 ALA B O 1
ATOM 6202 N N . ARG B 1 316 ? 0.697 32.688 3.914 1 98.56 316 ARG B N 1
ATOM 6203 C CA . ARG B 1 316 ? 1.091 32.719 5.32 1 98.56 316 ARG B CA 1
ATOM 6204 C C . ARG B 1 316 ? 2.566 33.094 5.465 1 98.56 316 ARG B C 1
ATOM 6206 O O . ARG B 1 316 ? 2.953 33.781 6.414 1 98.56 316 ARG B O 1
ATOM 6213 N N . ILE B 1 317 ? 3.377 32.594 4.598 1 98.69 317 ILE B N 1
ATOM 6214 C CA . ILE B 1 317 ? 4.773 33 4.621 1 98.69 317 ILE B CA 1
ATOM 6215 C C . ILE B 1 317 ? 4.859 34.531 4.371 1 98.69 317 ILE B C 1
ATOM 6217 O O . ILE B 1 317 ? 5.699 35.188 4.961 1 98.69 317 ILE B O 1
ATOM 6221 N N . LYS B 1 318 ? 4.051 35.031 3.535 1 98.56 318 LYS B N 1
ATOM 6222 C CA . LYS B 1 318 ? 4.012 36.469 3.287 1 98.56 318 LYS B CA 1
ATOM 6223 C C . LYS B 1 318 ? 3.596 37.219 4.543 1 98.56 318 LYS B C 1
ATOM 6225 O O . LYS B 1 318 ? 4.059 38.344 4.777 1 98.56 318 LYS B O 1
ATOM 6230 N N . TRP B 1 319 ? 2.688 36.625 5.379 1 98.69 319 TRP B N 1
ATOM 6231 C CA . TRP B 1 319 ? 2.381 37.219 6.676 1 98.69 319 TRP B CA 1
ATOM 6232 C C . TRP B 1 319 ? 3.658 37.5 7.465 1 98.69 319 TRP B C 1
ATOM 6234 O O . TRP B 1 319 ? 3.793 38.531 8.094 1 98.69 319 TRP B O 1
ATOM 6244 N N . SER B 1 320 ? 4.547 36.562 7.348 1 98.12 320 SER B N 1
ATOM 6245 C CA . SER B 1 320 ? 5.758 36.594 8.164 1 98.12 320 SER B CA 1
ATOM 6246 C C . SER B 1 320 ? 6.672 37.75 7.75 1 98.12 320 SER B C 1
ATOM 6248 O O . SER B 1 320 ? 7.59 38.125 8.484 1 98.12 320 SER B O 1
ATOM 6250 N N . ALA B 1 321 ? 6.355 38.406 6.664 1 98.12 321 ALA B N 1
ATOM 6251 C CA . ALA B 1 321 ? 7.199 39.5 6.152 1 98.12 321 ALA B CA 1
ATOM 6252 C C . ALA B 1 321 ? 6.391 40.781 5.949 1 98.12 321 ALA B C 1
ATOM 6254 O O . ALA B 1 321 ? 6.867 41.719 5.316 1 98.12 321 ALA B O 1
ATOM 6255 N N . SER B 1 322 ? 5.195 40.781 6.457 1 97.94 322 SER B N 1
ATOM 6256 C CA . SER B 1 322 ? 4.309 41.906 6.23 1 97.94 322 SER B CA 1
ATOM 6257 C C . SER B 1 322 ? 3.896 42.562 7.551 1 97.94 322 SER B C 1
ATOM 6259 O O . SER B 1 322 ? 3.088 42 8.297 1 97.94 322 SER B O 1
ATOM 6261 N N . PRO B 1 323 ? 4.301 43.75 7.793 1 97.19 323 PRO B N 1
ATOM 6262 C CA . PRO B 1 323 ? 3.996 44.375 9.078 1 97.19 323 PRO B CA 1
ATOM 6263 C C . PRO B 1 323 ? 2.568 44.938 9.141 1 97.19 323 PRO B C 1
ATOM 6265 O O . PRO B 1 323 ? 2.098 45.312 10.219 1 97.19 323 PRO B O 1
ATOM 6268 N N . GLU B 1 324 ? 1.915 44.969 7.984 1 97.62 324 GLU B N 1
ATOM 6269 C CA . GLU B 1 324 ? 0.539 45.469 7.949 1 97.62 324 GLU B CA 1
ATOM 6270 C C . GLU B 1 324 ? -0.417 44.375 7.453 1 97.62 324 GLU B C 1
ATOM 6272 O O . GLU B 1 324 ? -0.106 43.656 6.508 1 97.62 324 GLU B O 1
ATOM 6277 N N . PHE B 1 325 ? -1.566 44.344 8.039 1 97.44 325 PHE B N 1
ATOM 6278 C CA . PHE B 1 325 ? -2.576 43.344 7.73 1 97.44 325 PHE B CA 1
ATOM 6279 C C . PHE B 1 325 ? -2.945 43.375 6.25 1 97.44 325 PHE B C 1
ATOM 6281 O O . PHE B 1 325 ? -3.068 42.344 5.605 1 97.44 325 PHE B O 1
ATOM 6288 N N . GLY B 1 326 ? -2.986 44.531 5.668 1 96.44 326 GLY B N 1
ATOM 6289 C CA . GLY B 1 326 ? -3.459 44.719 4.309 1 96.44 326 GLY B CA 1
ATOM 6290 C C . GLY B 1 326 ? -2.418 44.375 3.26 1 96.44 326 GLY B C 1
ATOM 6291 O O . GLY B 1 326 ? -2.729 44.312 2.068 1 96.44 326 GLY B O 1
ATOM 6292 N N . ASP B 1 327 ? -1.217 44.062 3.674 1 95.31 327 ASP B N 1
ATOM 6293 C CA . ASP B 1 327 ? -0.119 43.781 2.746 1 95.31 327 ASP B CA 1
ATOM 6294 C C . ASP B 1 327 ? -0.034 42.312 2.387 1 95.31 327 ASP B C 1
ATOM 6296 O O . ASP B 1 327 ? 0.856 41.906 1.642 1 95.31 327 ASP B O 1
ATOM 6300 N N . ALA B 1 328 ? -0.9 41.5 2.938 1 96.94 328 ALA B N 1
ATOM 6301 C CA . ALA B 1 328 ? -0.958 40.094 2.641 1 96.94 328 ALA B CA 1
ATOM 6302 C C . ALA B 1 328 ? -2.402 39.594 2.559 1 96.94 328 ALA B C 1
ATOM 6304 O O . ALA B 1 328 ? -3.322 40.281 3.004 1 96.94 328 ALA B O 1
ATOM 6305 N N . GLN B 1 329 ? -2.516 38.438 1.957 1 97.62 329 GLN B N 1
ATOM 6306 C CA . GLN B 1 329 ? -3.852 37.906 1.75 1 97.62 329 GLN B CA 1
ATOM 6307 C C . GLN B 1 329 ? -4.246 36.969 2.891 1 97.62 329 GLN B C 1
ATOM 6309 O O . GLN B 1 329 ? -3.387 36.312 3.498 1 97.62 329 GLN B O 1
ATOM 6314 N N . HIS B 1 330 ? -5.52 37 3.164 1 98.38 330 HIS B N 1
ATOM 6315 C CA . HIS B 1 330 ? -6.102 36.125 4.176 1 98.38 330 HIS B CA 1
ATOM 6316 C C . HIS B 1 330 ? -7.238 35.281 3.59 1 98.38 330 HIS B C 1
ATOM 6318 O O . HIS B 1 330 ? -8.016 35.781 2.766 1 98.38 330 HIS B O 1
ATOM 6324 N N . ALA B 1 331 ? -7.332 34 4.051 1 98 331 ALA B N 1
ATOM 6325 C CA . ALA B 1 331 ? -8.352 33.094 3.518 1 98 331 ALA B CA 1
ATOM 6326 C C . ALA B 1 331 ? -9.75 33.562 3.9 1 98 331 ALA B C 1
ATOM 6328 O O . ALA B 1 331 ? -9.938 34.188 4.949 1 98 331 ALA B O 1
ATOM 6329 N N . PRO B 1 332 ? -10.75 33.25 3.102 1 98.38 332 PRO B N 1
ATOM 6330 C CA . PRO B 1 332 ? -12.133 33.594 3.428 1 98.38 332 PRO B CA 1
ATOM 6331 C C . PRO B 1 332 ? -12.594 32.969 4.75 1 98.38 332 PRO B C 1
ATOM 6333 O O . PRO B 1 332 ? -12.148 31.891 5.125 1 98.38 332 PRO B O 1
ATOM 6336 N N . VAL B 1 333 ? -13.391 33.688 5.422 1 98.12 333 VAL B N 1
ATOM 6337 C CA . VAL B 1 333 ? -14.125 33.156 6.574 1 98.12 333 VAL B CA 1
ATOM 6338 C C . VAL B 1 333 ? -15.484 32.656 6.125 1 98.12 333 VAL B C 1
ATOM 6340 O O . VAL B 1 333 ? -16.344 33.406 5.707 1 98.12 333 VAL B O 1
ATOM 6343 N N . VAL B 1 334 ? -15.656 31.359 6.262 1 98.5 334 VAL B N 1
ATOM 6344 C CA . VAL B 1 334 ? -16.875 30.75 5.738 1 98.5 334 VAL B CA 1
ATOM 6345 C C . VAL B 1 334 ? -17.891 30.578 6.867 1 98.5 334 VAL B C 1
ATOM 6347 O O . VAL B 1 334 ? -17.609 29.906 7.867 1 98.5 334 VAL B O 1
ATOM 6350 N N . VAL B 1 335 ? -19 31.203 6.754 1 98.38 335 VAL B N 1
ATOM 6351 C CA . VAL B 1 335 ? -20.141 31.078 7.672 1 98.38 335 VAL B CA 1
ATOM 6352 C C . VAL B 1 335 ? -21.234 30.25 7.02 1 98.38 335 VAL B C 1
ATOM 6354 O O . VAL B 1 335 ? -21.688 30.547 5.914 1 98.38 335 VAL B O 1
ATOM 6357 N N . LEU B 1 336 ? -21.562 29.156 7.605 1 98.56 336 LEU B N 1
ATOM 6358 C CA . LEU B 1 336 ? -22.625 28.297 7.07 1 98.56 336 LEU B CA 1
ATOM 6359 C C . LEU B 1 336 ? -23.797 28.219 8.031 1 98.56 336 LEU B C 1
ATOM 6361 O O . LEU B 1 336 ? -23.656 27.734 9.156 1 98.56 336 LEU B O 1
ATOM 6365 N N . ASN B 1 337 ? -24.953 28.688 7.609 1 98.25 337 ASN B N 1
ATOM 6366 C CA . ASN B 1 337 ? -26.156 28.719 8.43 1 98.25 337 ASN B CA 1
ATOM 6367 C C . ASN B 1 337 ? -25.891 29.375 9.781 1 98.25 337 ASN B C 1
ATOM 6369 O O . ASN B 1 337 ? -26.297 28.844 10.82 1 98.25 337 ASN B O 1
ATOM 6373 N N . GLY B 1 338 ? -25.109 30.391 9.828 1 97.06 338 GLY B N 1
ATOM 6374 C CA . GLY B 1 338 ? -24.828 31.172 11.023 1 97.06 338 GLY B CA 1
ATOM 6375 C C . GLY B 1 338 ? -23.703 30.594 11.852 1 97.06 338 GLY B C 1
ATOM 6376 O O . GLY B 1 338 ? -23.234 31.234 12.805 1 97.06 338 GLY B O 1
ATOM 6377 N N . ASP B 1 339 ? -23.234 29.406 11.484 1 96.69 339 ASP B N 1
ATOM 6378 C CA . ASP B 1 339 ? -22.125 28.781 12.203 1 96.69 339 ASP B CA 1
ATOM 6379 C C . ASP B 1 339 ? -20.781 29.312 11.703 1 96.69 339 ASP B C 1
ATOM 6381 O O . ASP B 1 339 ? -20.422 29.109 10.547 1 96.69 339 ASP B O 1
ATOM 6385 N N . THR B 1 340 ? -20.078 29.953 12.539 1 93.62 340 THR B N 1
ATOM 6386 C CA . THR B 1 340 ? -18.812 30.578 12.164 1 93.62 340 THR B CA 1
ATOM 6387 C C . THR B 1 340 ? -17.641 29.672 12.531 1 93.62 340 THR B C 1
ATOM 6389 O O . THR B 1 340 ? -16.484 30 12.258 1 93.62 340 THR B O 1
ATOM 6392 N N . SER B 1 341 ? -18.031 28.578 13.195 1 92.88 341 SER B N 1
ATOM 6393 C CA . SER B 1 341 ? -16.938 27.656 13.516 1 92.88 341 SER B CA 1
ATOM 6394 C C . SER B 1 341 ? -16.422 26.953 12.273 1 92.88 341 SER B C 1
ATOM 6396 O O . SER B 1 341 ? -16.906 27.203 11.164 1 92.88 341 SER B O 1
ATOM 6398 N N . ARG B 1 342 ? -15.367 26.266 12.32 1 94.5 342 ARG B N 1
ATOM 6399 C CA . ARG B 1 342 ? -14.805 25.484 11.219 1 94.5 342 ARG B CA 1
ATOM 6400 C C . ARG B 1 342 ? -15.039 24 11.422 1 94.5 342 ARG B C 1
ATOM 6402 O O . ARG B 1 342 ? -14.391 23.156 10.781 1 94.5 342 ARG B O 1
ATOM 6409 N N . LYS B 1 343 ? -15.977 23.656 12.297 1 95.31 343 LYS B N 1
ATOM 6410 C CA . LYS B 1 343 ? -16.297 22.266 12.586 1 95.31 343 LYS B CA 1
ATOM 6411 C C . LYS B 1 343 ? -17.172 21.672 11.492 1 95.31 343 LYS B C 1
ATOM 6413 O O . LYS B 1 343 ? -17.969 22.375 10.867 1 95.31 343 LYS B O 1
ATOM 6418 N N . VAL B 1 344 ? -17 20.422 11.297 1 97 344 VAL B N 1
ATOM 6419 C CA . VAL B 1 344 ? -17.891 19.703 10.383 1 97 344 VAL B CA 1
ATOM 6420 C C . VAL B 1 344 ? -19.328 19.797 10.883 1 97 344 VAL B C 1
ATOM 6422 O O . VAL B 1 344 ? -19.578 19.672 12.086 1 97 344 VAL B O 1
ATOM 6425 N N . VAL B 1 345 ? -20.219 20.109 9.969 1 97.88 345 VAL B N 1
ATOM 6426 C CA . VAL B 1 345 ? -21.641 20.219 10.312 1 97.88 345 VAL B CA 1
ATOM 6427 C C . VAL B 1 345 ? -22.312 18.859 10.109 1 97.88 345 VAL B C 1
ATOM 6429 O O . VAL B 1 345 ? -22.297 18.312 9.008 1 97.88 345 VAL B O 1
ATOM 6432 N N . ASN B 1 346 ? -22.906 18.328 11.141 1 97.75 346 ASN B N 1
ATOM 6433 C CA . ASN B 1 346 ? -23.641 17.078 11.07 1 97.75 346 ASN B CA 1
ATOM 6434 C C . ASN B 1 346 ? -25.156 17.297 11.102 1 97.75 346 ASN B C 1
ATOM 6436 O O . ASN B 1 346 ? -25.656 18.047 11.945 1 97.75 346 ASN B O 1
ATOM 6440 N N . MET B 1 347 ? -25.797 16.719 10.234 1 98.19 347 MET B N 1
ATOM 6441 C CA . MET B 1 347 ? -27.266 16.812 10.18 1 98.19 347 MET B CA 1
ATOM 6442 C C . MET B 1 347 ? -27.906 15.438 10.047 1 98.19 347 MET B C 1
ATOM 6444 O O . MET B 1 347 ? -27.562 14.688 9.133 1 98.19 347 MET B O 1
ATOM 6448 N N . VAL B 1 348 ? -28.781 15.102 10.906 1 98.5 348 VAL B N 1
ATOM 6449 C CA . VAL B 1 348 ? -29.625 13.93 10.719 1 98.5 348 VAL B CA 1
ATOM 6450 C C . VAL B 1 348 ? -30.875 14.312 9.914 1 98.5 348 VAL B C 1
ATOM 6452 O O . VAL B 1 348 ? -31.609 15.227 10.289 1 98.5 348 VAL B O 1
ATOM 6455 N N . VAL B 1 349 ? -31.047 13.672 8.844 1 98.56 349 VAL B N 1
ATOM 6456 C CA . VAL B 1 349 ? -32.125 14.023 7.906 1 98.56 349 VAL B CA 1
ATOM 6457 C C . VAL B 1 349 ? -32.844 12.758 7.473 1 98.56 349 VAL B C 1
ATOM 6459 O O . VAL B 1 349 ? -32.5 11.648 7.887 1 98.56 349 VAL B O 1
ATOM 6462 N N . ASN B 1 350 ? -33.969 12.992 6.715 1 97.94 350 ASN B N 1
ATOM 6463 C CA . ASN B 1 350 ? -34.719 11.891 6.152 1 97.94 350 ASN B CA 1
ATOM 6464 C C . ASN B 1 350 ? -34.594 11.836 4.633 1 97.94 350 ASN B C 1
ATOM 6466 O O . ASN B 1 350 ? -34.125 12.781 4.012 1 97.94 350 ASN B O 1
ATOM 6470 N N . GLU B 1 351 ? -35 10.703 4.113 1 97.38 351 GLU B N 1
ATOM 6471 C CA . GLU B 1 351 ? -35.062 10.57 2.658 1 97.38 351 GLU B CA 1
ATOM 6472 C C . GLU B 1 351 ? -35.906 11.664 2.029 1 97.38 351 GLU B C 1
ATOM 6474 O O . GLU B 1 351 ? -36.938 12.047 2.584 1 97.38 351 GLU B O 1
ATOM 6479 N N . GLU B 1 352 ? -35.438 12.219 0.979 1 97.88 352 GLU B N 1
ATOM 6480 C CA . GLU B 1 352 ? -36.125 13.164 0.116 1 97.88 352 GLU B CA 1
ATOM 6481 C C . GLU B 1 352 ? -36.312 14.516 0.799 1 97.88 352 GLU B C 1
ATOM 6483 O O . GLU B 1 352 ? -36.938 15.422 0.243 1 97.88 352 GLU B O 1
ATOM 6488 N N . ASP B 1 353 ? -35.719 14.664 2 1 98.5 353 ASP B N 1
ATOM 6489 C CA . ASP B 1 353 ? -35.719 15.992 2.607 1 98.5 353 ASP B CA 1
ATOM 6490 C C . ASP B 1 353 ? -35.062 17.016 1.681 1 98.5 353 ASP B C 1
ATOM 6492 O O . ASP B 1 353 ? -34.188 16.656 0.867 1 98.5 353 ASP B O 1
ATOM 6496 N N . VAL B 1 354 ? -35.531 18.188 1.761 1 98.69 354 VAL B N 1
ATOM 6497 C CA . VAL B 1 354 ? -34.906 19.328 1.119 1 98.69 354 VAL B CA 1
ATOM 6498 C C . VAL B 1 354 ? -34.312 20.25 2.18 1 98.69 354 VAL B C 1
ATOM 6500 O O . VAL B 1 354 ? -35.031 20.828 2.992 1 98.69 354 VAL B O 1
ATOM 6503 N N . ILE B 1 355 ? -33.031 20.375 2.215 1 98.75 355 ILE B N 1
ATOM 6504 C CA . ILE B 1 355 ? -32.312 21.109 3.258 1 98.75 355 ILE B CA 1
ATOM 6505 C C . ILE B 1 355 ? -31.75 22.406 2.686 1 98.75 355 ILE B C 1
ATOM 6507 O O . ILE B 1 355 ? -31.125 22.406 1.628 1 98.75 355 ILE B O 1
ATOM 6511 N N . GLY B 1 356 ? -31.938 23.484 3.338 1 98.69 356 GLY B N 1
ATOM 6512 C CA . GLY B 1 356 ? -31.359 24.75 2.953 1 98.69 356 GLY B CA 1
ATOM 6513 C C . GLY B 1 356 ? -30 25 3.588 1 98.69 356 GLY B C 1
ATOM 6514 O O . GLY B 1 356 ? -29.812 24.734 4.773 1 98.69 356 GLY B O 1
ATOM 6515 N N . LEU B 1 357 ? -29.047 25.453 2.838 1 98.81 357 LEU B N 1
ATOM 6516 C CA . LEU B 1 357 ? -27.719 25.844 3.287 1 98.81 357 LEU B CA 1
ATOM 6517 C C . LEU B 1 357 ? -27.391 27.266 2.842 1 98.81 357 LEU B C 1
ATOM 6519 O O . LEU B 1 357 ? -27.594 27.625 1.677 1 98.81 357 LEU B O 1
ATOM 6523 N N . ASP B 1 358 ? -27 28.094 3.768 1 98.75 358 ASP B N 1
ATOM 6524 C CA . ASP B 1 358 ? -26.812 29.516 3.523 1 98.75 358 ASP B CA 1
ATOM 6525 C C . ASP B 1 358 ? -25.406 29.969 3.939 1 98.75 358 ASP B C 1
ATOM 6527 O O . ASP B 1 358 ? -25.062 29.938 5.125 1 98.75 358 ASP B O 1
ATOM 6531 N N . ALA B 1 359 ? -24.594 30.406 2.932 1 98.75 359 ALA B N 1
ATOM 6532 C CA . ALA B 1 359 ? -23.234 30.859 3.193 1 98.75 359 ALA B CA 1
ATOM 6533 C C . ALA B 1 359 ? -23.078 32.344 2.891 1 98.75 359 ALA B C 1
ATOM 6535 O O . ALA B 1 359 ? -21.953 32.844 2.775 1 98.75 359 ALA B O 1
ATOM 6536 N N . ARG B 1 360 ? -24.156 33.125 2.814 1 98.12 360 ARG B N 1
ATOM 6537 C CA . ARG B 1 360 ? -24.141 34.531 2.377 1 98.12 360 ARG B CA 1
ATOM 6538 C C . ARG B 1 360 ? -23.422 35.406 3.383 1 98.12 360 ARG B C 1
ATOM 6540 O O . ARG B 1 360 ? -22.938 36.5 3.035 1 98.12 360 ARG B O 1
ATOM 6547 N N . GLU B 1 361 ? -23.281 34.906 4.609 1 98.44 361 GLU B N 1
ATOM 6548 C CA . GLU B 1 361 ? -22.625 35.688 5.645 1 98.44 361 GLU B CA 1
ATOM 6549 C C . GLU B 1 361 ? -21.109 35.562 5.586 1 98.44 361 GLU B C 1
ATOM 6551 O O . GLU B 1 361 ? -20.391 36.188 6.344 1 98.44 361 GLU B O 1
ATOM 6556 N N . SER B 1 362 ? -20.609 34.688 4.664 1 98.62 362 SER B N 1
ATOM 6557 C CA . SER B 1 362 ? -19.172 34.531 4.492 1 98.62 362 SER B CA 1
ATOM 6558 C C . SER B 1 362 ? -18.531 35.844 4.031 1 98.62 362 SER B C 1
ATOM 6560 O O . SER B 1 362 ? -19.188 36.688 3.41 1 98.62 362 SER B O 1
ATOM 6562 N N . CYS B 1 363 ? -17.234 36 4.336 1 98.12 363 CYS B N 1
ATOM 6563 C CA . CYS B 1 363 ? -16.578 37.25 3.93 1 98.12 363 CYS B CA 1
ATOM 6564 C C . CYS B 1 363 ? -15.078 37.031 3.738 1 98.12 363 CYS B C 1
ATOM 6566 O O . CYS B 1 363 ? -14.523 36.031 4.242 1 98.12 363 CYS B O 1
ATOM 6568 N N . ASP B 1 364 ? -14.555 37.812 3.002 1 98.06 364 ASP B N 1
ATOM 6569 C CA . ASP B 1 364 ? -13.102 37.938 2.881 1 98.06 364 ASP B CA 1
ATOM 6570 C C . ASP B 1 364 ? -12.555 39 3.816 1 98.06 364 ASP B C 1
ATOM 6572 O O . ASP B 1 364 ? -12.898 40.188 3.688 1 98.06 364 ASP B O 1
ATOM 6576 N N . PRO B 1 365 ? -11.641 38.625 4.66 1 97.5 365 PRO B N 1
ATOM 6577 C CA . PRO B 1 365 ? -11.086 39.625 5.574 1 97.5 365 PRO B CA 1
ATOM 6578 C C . PRO B 1 365 ? -10.414 40.781 4.84 1 97.5 365 PRO B C 1
ATOM 6580 O O . PRO B 1 365 ? -10.289 41.875 5.395 1 97.5 365 PRO B O 1
ATOM 6583 N N . ASP B 1 366 ? -10.047 40.562 3.613 1 97.5 366 ASP B N 1
ATOM 6584 C CA . ASP B 1 366 ? -9.344 41.562 2.84 1 97.5 366 ASP B CA 1
ATOM 6585 C C . ASP B 1 366 ? -10.312 42.375 1.974 1 97.5 366 ASP B C 1
ATOM 6587 O O . ASP B 1 366 ? -9.906 43.25 1.229 1 97.5 366 ASP B O 1
ATOM 6591 N N . GLY B 1 367 ? -11.555 42.062 1.951 1 96.25 367 GLY B N 1
ATOM 6592 C CA . GLY B 1 367 ? -12.57 42.812 1.234 1 96.25 367 GLY B CA 1
ATOM 6593 C C . GLY B 1 367 ? -12.789 42.312 -0.183 1 96.25 367 GLY B C 1
ATOM 6594 O O . GLY B 1 367 ? -13.492 42.969 -0.965 1 96.25 367 GLY B O 1
ATOM 6595 N N . GLY B 1 368 ? -12.289 41.219 -0.489 1 95.31 368 GLY B N 1
ATOM 6596 C CA . GLY B 1 368 ? -12.43 40.688 -1.832 1 95.31 368 GLY B CA 1
ATOM 6597 C C . GLY B 1 368 ? -13.766 40 -2.066 1 95.31 368 GLY B C 1
ATOM 6598 O O . GLY B 1 368 ? -14.5 39.719 -1.115 1 95.31 368 GLY B O 1
ATOM 6599 N N . GLU B 1 369 ? -14.055 39.781 -3.393 1 97.31 369 GLU B N 1
ATOM 6600 C CA . GLU B 1 369 ? -15.25 39.031 -3.775 1 97.31 369 GLU B CA 1
ATOM 6601 C C . GLU B 1 369 ? -15.055 37.531 -3.604 1 97.31 369 GLU B C 1
ATOM 6603 O O . GLU B 1 369 ? -13.938 37.031 -3.744 1 97.31 369 GLU B O 1
ATOM 6608 N N . LEU B 1 370 ? -16.156 36.906 -3.285 1 98.69 370 LEU B N 1
ATOM 6609 C CA . LEU B 1 370 ? -16.078 35.469 -3.027 1 98.69 370 LEU B CA 1
ATOM 6610 C C . LEU B 1 370 ? -16.781 34.688 -4.129 1 98.69 370 LEU B C 1
ATOM 6612 O O . LEU B 1 370 ? -17.75 35.156 -4.73 1 98.69 370 LEU B O 1
ATOM 6616 N N . THR B 1 371 ? -16.25 33.562 -4.441 1 98.75 371 THR B N 1
ATOM 6617 C CA . THR B 1 371 ? -16.922 32.562 -5.258 1 98.75 371 THR B CA 1
ATOM 6618 C C . THR B 1 371 ? -17.188 31.312 -4.445 1 98.75 371 THR B C 1
ATOM 6620 O O . THR B 1 371 ? -16.516 31.047 -3.451 1 98.75 371 THR B O 1
ATOM 6623 N N . TYR B 1 372 ? -18.203 30.578 -4.852 1 98.81 372 TYR B N 1
ATOM 6624 C CA . TYR B 1 372 ? -18.656 29.406 -4.125 1 98.81 372 TYR B CA 1
ATOM 6625 C C . TYR B 1 372 ? -18.656 28.172 -5.031 1 98.81 372 TYR B C 1
ATOM 6627 O O . TYR B 1 372 ? -18.938 28.281 -6.23 1 98.81 372 TYR B O 1
ATOM 6635 N N . ASN B 1 373 ? -18.266 27.031 -4.5 1 98.81 373 ASN B N 1
ATOM 6636 C CA . ASN B 1 373 ? -18.344 25.75 -5.184 1 98.81 373 ASN B CA 1
ATOM 6637 C C . ASN B 1 373 ? -18.812 24.641 -4.25 1 98.81 373 ASN B C 1
ATOM 6639 O O . ASN B 1 373 ? -18.156 24.328 -3.264 1 98.81 373 ASN B O 1
ATOM 6643 N N . TRP B 1 374 ? -20.031 24.125 -4.555 1 98.88 374 TRP B N 1
ATOM 6644 C CA . TRP B 1 374 ? -20.594 23.016 -3.803 1 98.88 374 TRP B CA 1
ATOM 6645 C C . TRP B 1 374 ? -20.406 21.688 -4.551 1 98.88 374 TRP B C 1
ATOM 6647 O O . TRP B 1 374 ? -20.703 21.609 -5.746 1 98.88 374 TRP B O 1
ATOM 6657 N N . TRP B 1 375 ? -19.906 20.672 -3.855 1 98.56 375 TRP B N 1
ATOM 6658 C CA . TRP B 1 375 ? -19.797 19.359 -4.5 1 98.56 375 TRP B CA 1
ATOM 6659 C C . TRP B 1 375 ? -19.859 18.25 -3.471 1 98.56 375 TRP B C 1
ATOM 6661 O O . TRP B 1 375 ? -19.531 18.453 -2.297 1 98.56 375 TRP B O 1
ATOM 6671 N N . GLN B 1 376 ? -20.328 17.109 -3.889 1 98.56 376 GLN B N 1
ATOM 6672 C CA . GLN B 1 376 ? -20.406 15.945 -3.018 1 98.56 376 GLN B CA 1
ATOM 6673 C C . GLN B 1 376 ? -19.109 15.148 -3.027 1 98.56 376 GLN B C 1
ATOM 6675 O O . GLN B 1 376 ? -18.594 14.797 -4.094 1 98.56 376 GLN B O 1
ATOM 6680 N N . TYR B 1 377 ? -18.5 15.023 -1.881 1 98.38 377 TYR B N 1
ATOM 6681 C CA . TYR B 1 377 ? -17.375 14.109 -1.73 1 98.38 377 TYR B CA 1
ATOM 6682 C C . TYR B 1 377 ? -17.844 12.672 -1.582 1 98.38 377 TYR B C 1
ATOM 6684 O O . TYR B 1 377 ? -18.266 12.25 -0.496 1 98.38 377 TYR B O 1
ATOM 6692 N N . LEU B 1 378 ? -17.688 11.875 -2.609 1 97.69 378 LEU B N 1
ATOM 6693 C CA . LEU B 1 378 ? -18.391 10.594 -2.713 1 97.69 378 LEU B CA 1
ATOM 6694 C C . LEU B 1 378 ? -17.625 9.508 -1.953 1 97.69 378 LEU B C 1
ATOM 6696 O O . LEU B 1 378 ? -18.25 8.656 -1.303 1 97.69 378 LEU B O 1
ATOM 6700 N N . GLU B 1 379 ? -16.344 9.531 -2.006 1 97.06 379 GLU B N 1
ATOM 6701 C CA . GLU B 1 379 ? -15.5 8.406 -1.604 1 97.06 379 GLU B CA 1
ATOM 6702 C C . GLU B 1 379 ? -15.688 8.086 -0.123 1 97.06 379 GLU B C 1
ATOM 6704 O O . GLU B 1 379 ? -15.781 6.918 0.258 1 97.06 379 GLU B O 1
ATOM 6709 N N . PRO B 1 380 ? -15.805 9.125 0.742 1 97.06 380 PRO B N 1
ATOM 6710 C CA . PRO B 1 380 ? -15.961 8.789 2.158 1 97.06 380 PRO B CA 1
ATOM 6711 C C . PRO B 1 380 ? -17.281 8.07 2.449 1 97.06 380 PRO B C 1
ATOM 6713 O O . PRO B 1 380 ? -17.453 7.488 3.523 1 97.06 380 PRO B O 1
ATOM 6716 N N . SER B 1 381 ? -18.25 8.141 1.548 1 96.38 381 SER B N 1
ATOM 6717 C CA . SER B 1 381 ? -19.578 7.562 1.748 1 96.38 381 SER B CA 1
ATOM 6718 C C . SER B 1 381 ? -19.641 6.141 1.196 1 96.38 381 SER B C 1
ATOM 6720 O O . SER B 1 381 ? -20.688 5.488 1.282 1 96.38 381 SER B O 1
ATOM 6722 N N . SER B 1 382 ? -18.547 5.75 0.628 1 93.44 382 SER B N 1
ATOM 6723 C CA . SER B 1 382 ? -18.578 4.488 -0.102 1 93.44 382 SER B CA 1
ATOM 6724 C C . SER B 1 382 ? -17.906 3.371 0.687 1 93.44 382 SER B C 1
ATOM 6726 O O . SER B 1 382 ? -16.938 3.611 1.405 1 93.44 382 SER B O 1
ATOM 6728 N N . ASN B 1 383 ? -18.375 2.172 0.555 1 86.94 383 ASN B N 1
ATOM 6729 C CA . ASN B 1 383 ? -17.734 0.967 1.079 1 86.94 383 ASN B CA 1
ATOM 6730 C C . ASN B 1 383 ? -16.906 0.26 0.009 1 86.94 383 ASN B C 1
ATOM 6732 O O . ASN B 1 383 ? -16.391 -0.838 0.238 1 86.94 383 ASN B O 1
ATOM 6736 N N . ASN B 1 384 ? -16.844 0.89 -1.121 1 86.81 384 ASN B N 1
ATOM 6737 C CA . ASN B 1 384 ? -16.188 0.277 -2.271 1 86.81 384 ASN B CA 1
ATOM 6738 C C . ASN B 1 384 ? -15.078 1.173 -2.83 1 86.81 384 ASN B C 1
ATOM 6740 O O . ASN B 1 384 ? -14.938 2.322 -2.41 1 86.81 384 ASN B O 1
ATOM 6744 N N . ASN B 1 385 ? -14.281 0.63 -3.74 1 86.38 385 ASN B N 1
ATOM 6745 C CA . ASN B 1 385 ? -13.266 1.418 -4.426 1 86.38 385 ASN B CA 1
ATOM 6746 C C . ASN B 1 385 ? -13.891 2.525 -5.27 1 86.38 385 ASN B C 1
ATOM 6748 O O . ASN B 1 385 ? -13.359 3.639 -5.328 1 86.38 385 ASN B O 1
ATOM 6752 N N . ASN B 1 386 ? -14.984 2.186 -5.902 1 85.38 386 ASN B N 1
ATOM 6753 C CA . ASN B 1 386 ? -15.711 3.141 -6.73 1 85.38 386 ASN B CA 1
ATOM 6754 C C . ASN B 1 386 ? -17.016 3.574 -6.066 1 85.38 386 ASN B C 1
ATOM 6756 O O . ASN B 1 386 ? -17.938 2.773 -5.934 1 85.38 386 ASN B O 1
ATOM 6760 N N . PRO B 1 387 ? -17.125 4.812 -5.77 1 90.25 387 PRO B N 1
ATOM 6761 C CA . PRO B 1 387 ? -18.312 5.277 -5.055 1 90.25 387 PRO B CA 1
ATOM 6762 C C . PRO B 1 387 ? -19.547 5.32 -5.941 1 90.25 387 PRO B C 1
ATOM 6764 O O . PRO B 1 387 ? -20.672 5.418 -5.438 1 90.25 387 PRO B O 1
ATOM 6767 N N . GLY B 1 388 ? -19.453 5.234 -7.223 1 85.62 388 GLY B N 1
ATOM 6768 C CA . GLY B 1 388 ? -20.594 5.277 -8.117 1 85.62 388 GLY B CA 1
ATOM 6769 C C . GLY B 1 388 ? -21.562 4.121 -7.922 1 85.62 388 GLY B C 1
ATOM 6770 O O . GLY B 1 388 ? -22.719 4.203 -8.32 1 85.62 388 GLY B O 1
ATOM 6771 N N . ARG B 1 389 ? -21.125 3.176 -7.211 1 80.38 389 ARG B N 1
ATOM 6772 C CA . ARG B 1 389 ? -21.891 1.941 -7.121 1 80.38 389 ARG B CA 1
ATOM 6773 C C . ARG B 1 389 ? -22.844 1.973 -5.926 1 80.38 389 ARG B C 1
ATOM 6775 O O . ARG B 1 389 ? -23.875 1.298 -5.926 1 80.38 389 ARG B O 1
ATOM 6782 N N . ASP B 1 390 ? -22.516 2.779 -4.93 1 89.5 390 ASP B N 1
ATOM 6783 C CA . ASP B 1 390 ? -23.266 2.562 -3.695 1 89.5 390 ASP B CA 1
ATOM 6784 C C . ASP B 1 390 ? -23.625 3.891 -3.033 1 89.5 390 ASP B C 1
ATOM 6786 O O . ASP B 1 390 ? -24.375 3.918 -2.055 1 89.5 390 ASP B O 1
ATOM 6790 N N . VAL B 1 391 ? -23.172 4.969 -3.576 1 94.75 391 VAL B N 1
ATOM 6791 C CA . VAL B 1 391 ? -23.375 6.23 -2.873 1 94.75 391 VAL B CA 1
ATOM 6792 C C . VAL B 1 391 ? -24.562 6.973 -3.482 1 94.75 391 VAL B C 1
ATOM 6794 O O . VAL B 1 391 ? -24.625 7.18 -4.699 1 94.75 391 VAL B O 1
ATOM 6797 N N . GLY B 1 392 ? -25.5 7.336 -2.652 1 95.06 392 GLY B N 1
ATOM 6798 C CA . GLY B 1 392 ? -26.578 8.203 -3.094 1 95.06 392 GLY B CA 1
ATOM 6799 C C . GLY B 1 392 ? -26.109 9.594 -3.484 1 95.06 392 GLY B C 1
ATOM 6800 O O . GLY B 1 392 ? -25.234 10.164 -2.826 1 95.06 392 GLY B O 1
ATOM 6801 N N . ARG B 1 393 ? -26.719 10.094 -4.465 1 97.5 393 ARG B N 1
ATOM 6802 C CA . ARG B 1 393 ? -26.297 11.398 -4.961 1 97.5 393 ARG B CA 1
ATOM 6803 C C . ARG B 1 393 ? -27.188 12.508 -4.402 1 97.5 393 ARG B C 1
ATOM 6805 O O . ARG B 1 393 ? -28.422 12.367 -4.371 1 97.5 393 ARG B O 1
ATOM 6812 N N . LEU B 1 394 ? -26.531 13.5 -3.945 1 98.62 394 LEU B N 1
ATOM 6813 C CA . LEU B 1 394 ? -27.234 14.719 -3.537 1 98.62 394 LEU B CA 1
ATOM 6814 C C . LEU B 1 394 ? -27.594 15.57 -4.75 1 98.62 394 LEU B C 1
ATOM 6816 O O . LEU B 1 394 ? -26.797 15.727 -5.668 1 98.62 394 LEU B O 1
ATOM 6820 N N . LYS B 1 395 ? -28.812 16.031 -4.754 1 98.62 395 LYS B N 1
ATOM 6821 C CA . LYS B 1 395 ? -29.219 16.984 -5.777 1 98.62 395 LYS B CA 1
ATOM 6822 C C . LYS B 1 395 ? -29.094 18.422 -5.27 1 98.62 395 LYS B C 1
ATOM 6824 O O . LYS B 1 395 ? -29.766 18.812 -4.32 1 98.62 395 LYS B O 1
ATOM 6829 N N . LEU B 1 396 ? -28.281 19.156 -5.852 1 98.88 396 LEU B N 1
ATOM 6830 C CA . LEU B 1 396 ? -28.047 20.531 -5.469 1 98.88 396 LEU B CA 1
ATOM 6831 C C . LEU B 1 396 ? -28.812 21.484 -6.379 1 98.88 396 LEU B C 1
ATOM 6833 O O . LEU B 1 396 ? -28.812 21.312 -7.602 1 98.88 396 LEU B O 1
ATOM 6837 N N . SER B 1 397 ? -29.484 22.5 -5.84 1 98.75 397 SER B N 1
ATOM 6838 C CA . SER B 1 397 ? -30.188 23.5 -6.645 1 98.75 397 SER B CA 1
ATOM 6839 C C . SER B 1 397 ? -29.203 24.312 -7.492 1 98.75 397 SER B C 1
ATOM 6841 O O . SER B 1 397 ? -29.562 24.812 -8.555 1 98.75 397 SER B O 1
ATOM 6843 N N . ASP B 1 398 ? -28.016 24.531 -6.973 1 98.5 398 ASP B N 1
ATOM 6844 C CA . ASP B 1 398 ? -26.906 25.234 -7.625 1 98.5 398 ASP B CA 1
ATOM 6845 C C . ASP B 1 398 ? -25.562 24.797 -7.062 1 98.5 398 ASP B C 1
ATOM 6847 O O . ASP B 1 398 ? -25.5 24.266 -5.949 1 98.5 398 ASP B O 1
ATOM 6851 N N . THR B 1 399 ? -24.531 24.922 -7.82 1 98.62 399 THR B N 1
ATOM 6852 C CA . THR B 1 399 ? -23.219 24.5 -7.336 1 98.62 399 THR B CA 1
ATOM 6853 C C . THR B 1 399 ? -22.344 25.719 -7.055 1 98.62 399 THR B C 1
ATOM 6855 O O . THR B 1 399 ? -21.281 25.594 -6.434 1 98.62 399 THR B O 1
ATOM 6858 N N . ASN B 1 400 ? -22.797 26.938 -7.375 1 98.69 400 ASN B N 1
ATOM 6859 C CA . ASN B 1 400 ? -21.922 28.094 -7.301 1 98.69 400 ASN B CA 1
ATOM 6860 C C . ASN B 1 400 ? -22.562 29.25 -6.523 1 98.69 400 ASN B C 1
ATOM 6862 O O . ASN B 1 400 ? -21.938 30.281 -6.316 1 98.69 400 ASN B O 1
ATOM 6866 N N . ALA B 1 401 ? -23.812 29.062 -6.066 1 98.62 401 ALA B N 1
ATOM 6867 C CA . ALA B 1 401 ? -24.516 30.094 -5.32 1 98.62 401 ALA B CA 1
ATOM 6868 C C . ALA B 1 401 ? -24.172 30.031 -3.834 1 98.62 401 ALA B C 1
ATOM 6870 O O . ALA B 1 401 ? -23.875 28.953 -3.307 1 98.62 401 ALA B O 1
ATOM 6871 N N . PRO B 1 402 ? -24.219 31.156 -3.184 1 98.56 402 PRO B N 1
ATOM 6872 C CA . PRO B 1 402 ? -23.953 31.141 -1.743 1 98.56 402 PRO B CA 1
ATOM 6873 C C . PRO B 1 402 ? -25.078 30.5 -0.939 1 98.56 402 PRO B C 1
ATOM 6875 O O . PRO B 1 402 ? -24.875 30.109 0.209 1 98.56 402 PRO B O 1
ATOM 6878 N N . ASN B 1 403 ? -26.266 30.547 -1.499 1 98.25 403 ASN B N 1
ATOM 6879 C CA . ASN B 1 403 ? -27.438 29.922 -0.892 1 98.25 403 ASN B CA 1
ATOM 6880 C C . ASN B 1 403 ? -28.031 28.844 -1.796 1 98.25 403 ASN B C 1
ATOM 6882 O O . ASN B 1 403 ? -28.375 29.125 -2.945 1 98.25 403 ASN B O 1
ATOM 6886 N N . ILE B 1 404 ? -28.094 27.625 -1.226 1 98.81 404 ILE B N 1
ATOM 6887 C CA . ILE B 1 404 ? -28.594 26.531 -2.055 1 98.81 404 ILE B CA 1
ATOM 6888 C C . ILE B 1 404 ? -29.562 25.656 -1.241 1 98.81 404 ILE B C 1
ATOM 6890 O O . ILE B 1 404 ? -29.672 25.828 -0.025 1 98.81 404 ILE B O 1
ATOM 6894 N N . THR B 1 405 ? -30.219 24.828 -1.961 1 98.81 405 THR B N 1
ATOM 6895 C CA . THR B 1 405 ? -30.938 23.703 -1.354 1 98.81 405 THR B CA 1
ATOM 6896 C C . THR B 1 405 ? -30.328 22.375 -1.811 1 98.81 405 THR B C 1
ATOM 6898 O O . THR B 1 405 ? -29.781 22.281 -2.906 1 98.81 405 THR B O 1
ATOM 6901 N N . VAL B 1 406 ? -30.359 21.438 -0.943 1 98.88 406 VAL B N 1
ATOM 6902 C CA . VAL B 1 406 ? -29.891 20.078 -1.207 1 98.88 406 VAL B CA 1
ATOM 6903 C C . VAL B 1 406 ? -31.016 19.078 -0.982 1 98.88 406 VAL B C 1
ATOM 6905 O O . VAL B 1 406 ? -31.609 19.031 0.099 1 98.88 406 VAL B O 1
ATOM 6908 N N . THR B 1 407 ? -31.25 18.234 -1.974 1 98.81 407 THR B N 1
ATOM 6909 C CA . THR B 1 407 ? -32.281 17.219 -1.864 1 98.81 407 THR B CA 1
ATOM 6910 C C . THR B 1 407 ? -31.656 15.836 -1.631 1 98.81 407 THR B C 1
ATOM 6912 O O . THR B 1 407 ? -30.766 15.422 -2.371 1 98.81 407 THR B O 1
ATOM 6915 N N . MET B 1 408 ? -32.156 15.203 -0.614 1 98.62 408 MET B N 1
ATOM 6916 C CA . MET B 1 408 ? -31.688 13.875 -0.263 1 98.62 408 MET B CA 1
ATOM 6917 C C . MET B 1 408 ? -32.25 12.82 -1.218 1 98.62 408 MET B C 1
ATOM 6919 O O . MET B 1 408 ? -33.344 12.977 -1.748 1 98.62 408 MET B O 1
ATOM 6923 N N . PRO B 1 409 ? -31.438 11.781 -1.461 1 98.06 409 PRO B N 1
ATOM 6924 C CA . PRO B 1 409 ? -31.922 10.703 -2.332 1 98.06 409 PRO B CA 1
ATOM 6925 C C . PRO B 1 409 ? -33.094 9.938 -1.736 1 98.06 409 PRO B C 1
ATOM 6927 O O . PRO B 1 409 ? -33.375 10.055 -0.539 1 98.06 409 PRO B O 1
ATOM 6930 N N . SER B 1 410 ? -33.75 9.18 -2.594 1 97.12 410 SER B N 1
ATOM 6931 C CA . SER B 1 410 ? -34.906 8.398 -2.176 1 97.12 410 SER B CA 1
ATOM 6932 C C . SER B 1 410 ? -34.469 7.148 -1.416 1 97.12 410 SER B C 1
ATOM 6934 O O . SER B 1 410 ? -33.312 6.738 -1.479 1 97.12 410 SER B O 1
ATOM 6936 N N . GLU B 1 411 ? -35.406 6.617 -0.723 1 95.44 411 GLU B N 1
ATOM 6937 C CA . GLU B 1 411 ? -35.188 5.367 0.002 1 95.44 411 GLU B CA 1
ATOM 6938 C C . GLU B 1 411 ? -34.781 4.242 -0.945 1 95.44 411 GLU B C 1
ATOM 6940 O O . GLU B 1 411 ? -33.906 3.428 -0.614 1 95.44 411 GLU B O 1
ATOM 6945 N N . GLU B 1 412 ? -35.406 4.238 -2.068 1 94.88 412 GLU B N 1
ATOM 6946 C CA . GLU B 1 412 ? -35.125 3.199 -3.059 1 94.88 412 GLU B CA 1
ATOM 6947 C C . GLU B 1 412 ? -33.656 3.18 -3.445 1 94.88 412 GLU B C 1
ATOM 6949 O O . GLU B 1 412 ? -33.031 2.111 -3.568 1 94.88 412 GLU B O 1
ATOM 6954 N N . VAL B 1 413 ? -33.156 4.367 -3.568 1 94.5 413 VAL B N 1
ATOM 6955 C CA . VAL B 1 413 ? -31.75 4.5 -3.969 1 94.5 413 VAL B CA 1
ATOM 6956 C C . VAL B 1 413 ? -30.844 4.137 -2.799 1 94.5 413 VAL B C 1
ATOM 6958 O O . VAL B 1 413 ? -29.875 3.379 -2.963 1 94.5 413 VAL B O 1
ATOM 6961 N N . LEU B 1 414 ? -31.109 4.566 -1.667 1 94.94 414 LEU B N 1
ATOM 6962 C CA . LEU B 1 414 ? -30.25 4.449 -0.5 1 94.94 414 LEU B CA 1
ATOM 6963 C C . LEU B 1 414 ? -30.25 3.021 0.037 1 94.94 414 LEU B C 1
ATOM 6965 O O . LEU B 1 414 ? -29.25 2.557 0.582 1 94.94 414 LEU B O 1
ATOM 6969 N N . ARG B 1 415 ? -31.359 2.373 -0.127 1 94.56 415 ARG B N 1
ATOM 6970 C CA . ARG B 1 415 ? -31.516 1.059 0.491 1 94.56 415 ARG B CA 1
ATOM 6971 C C . ARG B 1 415 ? -31.5 -0.045 -0.562 1 94.56 415 ARG B C 1
ATOM 6973 O O . ARG B 1 415 ? -31.922 -1.172 -0.291 1 94.56 415 ARG B O 1
ATOM 6980 N N . ALA B 1 416 ? -31.125 0.33 -1.764 1 92.38 416 ALA B N 1
ATOM 6981 C CA . ALA B 1 416 ? -31 -0.683 -2.809 1 92.38 416 ALA B CA 1
ATOM 6982 C C . ALA B 1 416 ? -30.062 -1.799 -2.381 1 92.38 416 ALA B C 1
ATOM 6984 O O . ALA B 1 416 ? -29 -1.536 -1.812 1 92.38 416 ALA B O 1
ATOM 6985 N N . PRO B 1 417 ? -30.5 -3.021 -2.553 1 88.69 417 PRO B N 1
ATOM 6986 C CA . PRO B 1 417 ? -29.578 -4.113 -2.242 1 88.69 417 PRO B CA 1
ATOM 6987 C C . PRO B 1 417 ? -28.375 -4.168 -3.195 1 88.69 417 PRO B C 1
ATOM 6989 O O . PRO B 1 417 ? -28.422 -3.576 -4.273 1 88.69 417 PRO B O 1
ATOM 6992 N N . GLY B 1 418 ? -27.391 -4.773 -2.846 1 82.25 418 GLY B N 1
ATOM 6993 C CA . GLY B 1 418 ? -26.188 -4.938 -3.646 1 82.25 418 GLY B CA 1
ATOM 6994 C C . GLY B 1 418 ? -24.984 -5.344 -2.828 1 82.25 418 GLY B C 1
ATOM 6995 O O . GLY B 1 418 ? -25.016 -5.293 -1.597 1 82.25 418 GLY B O 1
ATOM 6996 N N . ARG B 1 419 ? -23.922 -5.68 -3.559 1 79.12 419 ARG B N 1
ATOM 6997 C CA . ARG B 1 419 ? -22.688 -6.129 -2.916 1 79.12 419 ARG B CA 1
ATOM 6998 C C . ARG B 1 419 ? -22.078 -5.016 -2.08 1 79.12 419 ARG B C 1
ATOM 7000 O O . ARG B 1 419 ? -21.719 -3.959 -2.611 1 79.12 419 ARG B O 1
ATOM 7007 N N . ASN B 1 420 ? -21.969 -5.184 -0.822 1 82.44 420 ASN B N 1
ATOM 7008 C CA . ASN B 1 420 ? -21.312 -4.293 0.132 1 82.44 420 ASN B CA 1
ATOM 7009 C C . ASN B 1 420 ? -22.016 -2.943 0.214 1 82.44 420 ASN B C 1
ATOM 7011 O O . ASN B 1 420 ? -21.391 -1.921 0.48 1 82.44 420 ASN B O 1
ATOM 7015 N N . ARG B 1 421 ? -23.328 -2.85 -0.108 1 88 421 ARG B N 1
ATOM 7016 C CA . ARG B 1 421 ? -24.062 -1.589 -0.06 1 88 421 ARG B CA 1
ATOM 7017 C C . ARG B 1 421 ? -24.656 -1.354 1.324 1 88 421 ARG B C 1
ATOM 7019 O O . ARG B 1 421 ? -25.062 -0.235 1.652 1 88 421 ARG B O 1
ATOM 7026 N N . HIS B 1 422 ? -24.859 -2.35 2.074 1 87.56 422 HIS B N 1
ATOM 7027 C CA . HIS B 1 422 ? -25.375 -2.273 3.434 1 87.56 422 HIS B CA 1
ATOM 7028 C C . HIS B 1 422 ? -26.672 -1.467 3.486 1 87.56 422 HIS B C 1
ATOM 7030 O O . HIS B 1 422 ? -26.734 -0.432 4.152 1 87.56 422 HIS B O 1
ATOM 7036 N N . PRO B 1 423 ? -27.719 -2.029 2.895 1 92.06 423 PRO B N 1
ATOM 7037 C CA . PRO B 1 423 ? -28.969 -1.282 2.758 1 92.06 423 PRO B CA 1
ATOM 7038 C C . PRO B 1 423 ? -29.562 -0.876 4.105 1 92.06 423 PRO B C 1
ATOM 7040 O O . PRO B 1 423 ? -30.312 0.105 4.188 1 92.06 423 PRO B O 1
ATOM 7043 N N . LYS B 1 424 ? -29.234 -1.535 5.191 1 93.31 424 LYS B N 1
ATOM 7044 C CA . LYS B 1 424 ? -29.875 -1.291 6.477 1 93.31 424 LYS B CA 1
ATOM 7045 C C . LYS B 1 424 ? -29.016 -0.398 7.367 1 93.31 424 LYS B C 1
ATOM 7047 O O . LYS B 1 424 ? -29.438 0.008 8.445 1 93.31 424 LYS B O 1
ATOM 7052 N N . GLU B 1 425 ? -27.859 -0.017 6.949 1 94.19 425 GLU B N 1
ATOM 7053 C CA . GLU B 1 425 ? -26.969 0.803 7.758 1 94.19 425 GLU B CA 1
ATOM 7054 C C . GLU B 1 425 ? -27.219 2.291 7.535 1 94.19 425 GLU B C 1
ATOM 7056 O O . GLU B 1 425 ? -27.891 2.672 6.566 1 94.19 425 GLU B O 1
ATOM 7061 N N . ASP B 1 426 ? -26.766 3.033 8.539 1 96.5 426 ASP B N 1
ATOM 7062 C CA . ASP B 1 426 ? -26.797 4.48 8.367 1 96.5 426 ASP B CA 1
ATOM 7063 C C . ASP B 1 426 ? -26.078 4.898 7.086 1 96.5 426 ASP B C 1
ATOM 7065 O O . ASP B 1 426 ? -25.047 4.309 6.727 1 96.5 426 ASP B O 1
ATOM 7069 N N . LYS B 1 427 ? -26.641 5.809 6.41 1 96.75 427 LYS B N 1
ATOM 7070 C CA . LYS B 1 427 ? -26.016 6.406 5.238 1 96.75 427 LYS B CA 1
ATOM 7071 C C . LYS B 1 427 ? -25.453 7.793 5.555 1 96.75 427 LYS B C 1
ATOM 7073 O O . LYS B 1 427 ? -26.141 8.609 6.172 1 96.75 427 LYS B O 1
ATOM 7078 N N . HIS B 1 428 ? -24.219 8.055 5.27 1 97.62 428 HIS B N 1
ATOM 7079 C CA . HIS B 1 428 ? -23.562 9.336 5.48 1 97.62 428 HIS B CA 1
ATOM 7080 C C . HIS B 1 428 ? -23.141 9.969 4.156 1 97.62 428 HIS B C 1
ATOM 7082 O O . HIS B 1 428 ? -22.328 9.406 3.426 1 97.62 428 HIS B O 1
ATOM 7088 N N . MET B 1 429 ? -23.688 11.031 3.781 1 98.44 429 MET B N 1
ATOM 7089 C CA . MET B 1 429 ? -23.344 11.734 2.547 1 98.44 429 MET B CA 1
ATOM 7090 C C . MET B 1 429 ? -22.609 13.039 2.848 1 98.44 429 MET B C 1
ATOM 7092 O O . MET B 1 429 ? -23.094 13.852 3.639 1 98.44 429 MET B O 1
ATOM 7096 N N . HIS B 1 430 ? -21.484 13.234 2.24 1 98.75 430 HIS B N 1
ATOM 7097 C CA . HIS B 1 430 ? -20.594 14.359 2.525 1 98.75 430 HIS B CA 1
ATOM 7098 C C . HIS B 1 430 ? -20.719 15.438 1.458 1 98.75 430 HIS B C 1
ATOM 7100 O O . HIS B 1 430 ? -20.547 15.172 0.268 1 98.75 430 HIS B O 1
ATOM 7106 N N . LEU B 1 431 ? -21 16.625 1.817 1 98.88 431 LEU B N 1
ATOM 7107 C CA . LEU B 1 431 ? -21.031 17.797 0.95 1 98.88 431 LEU B CA 1
ATOM 7108 C C . LEU B 1 431 ? -19.953 18.797 1.347 1 98.88 431 LEU B C 1
ATOM 7110 O O . LEU B 1 431 ? -19.812 19.125 2.525 1 98.88 431 LEU B O 1
ATOM 7114 N N . ILE B 1 432 ? -19.188 19.234 0.395 1 98.88 432 ILE B N 1
ATOM 7115 C CA . ILE B 1 432 ? -18.109 20.203 0.622 1 98.88 432 ILE B CA 1
ATOM 7116 C C . ILE B 1 432 ? -18.5 21.547 0.026 1 98.88 432 ILE B C 1
ATOM 7118 O O . ILE B 1 432 ? -19 21.609 -1.096 1 98.88 432 ILE B O 1
ATOM 7122 N N . LEU B 1 433 ? -18.359 22.594 0.712 1 98.88 433 LEU B N 1
ATOM 7123 C CA . LEU B 1 433 ? -18.391 23.969 0.239 1 98.88 433 LEU B CA 1
ATOM 7124 C C . LEU B 1 433 ? -16.984 24.562 0.186 1 98.88 433 LEU B C 1
ATOM 7126 O O . LEU B 1 433 ? -16.281 24.578 1.194 1 98.88 433 LEU B O 1
ATOM 7130 N N . GLU B 1 434 ? -16.562 24.922 -0.929 1 98.81 434 GLU B N 1
ATOM 7131 C CA . GLU B 1 434 ? -15.367 25.734 -1.125 1 98.81 434 GLU B CA 1
ATOM 7132 C C . GLU B 1 434 ? -15.711 27.203 -1.34 1 98.81 434 GLU B C 1
ATOM 7134 O O . GLU B 1 434 ? -16.516 27.531 -2.221 1 98.81 434 GLU B O 1
ATOM 7139 N N . VAL B 1 435 ? -15.164 28.078 -0.589 1 98.88 435 VAL B N 1
ATOM 7140 C CA . VAL B 1 435 ? -15.289 29.516 -0.77 1 98.88 435 VAL B CA 1
ATOM 7141 C C . VAL B 1 435 ? -13.922 30.125 -1.095 1 98.88 435 VAL B C 1
ATOM 7143 O O . VAL B 1 435 ? -12.969 29.953 -0.333 1 98.88 435 VAL B O 1
ATOM 7146 N N . SER B 1 436 ? -13.875 30.828 -2.203 1 98.75 436 SER B N 1
ATOM 7147 C CA . SER B 1 436 ? -12.594 31.312 -2.705 1 98.75 436 SER B CA 1
ATOM 7148 C C . SER B 1 436 ? -12.625 32.812 -2.934 1 98.75 436 SER B C 1
ATOM 7150 O O . SER B 1 436 ? -13.664 33.375 -3.305 1 98.75 436 SER B O 1
ATOM 7152 N N . ASP B 1 437 ? -11.555 33.5 -2.711 1 98.31 437 ASP B N 1
ATOM 7153 C CA . ASP B 1 437 ? -11.406 34.906 -3.059 1 98.31 437 ASP B CA 1
ATOM 7154 C C . ASP B 1 437 ? -10.609 35.062 -4.352 1 98.31 437 ASP B C 1
ATOM 7156 O O . ASP B 1 437 ? -10.062 36.156 -4.617 1 98.31 437 ASP B O 1
ATOM 7160 N N . GLY B 1 438 ? -10.477 33.969 -5.051 1 97.44 438 GLY B N 1
ATOM 7161 C CA . GLY B 1 438 ? -9.703 33.969 -6.281 1 97.44 438 GLY B CA 1
ATOM 7162 C C . GLY B 1 438 ? -8.336 33.344 -6.125 1 97.44 438 GLY B C 1
ATOM 7163 O O . GLY B 1 438 ? -7.762 32.844 -7.098 1 97.44 438 GLY B O 1
ATOM 7164 N N . THR B 1 439 ? -7.805 33.312 -4.914 1 97.06 439 THR B N 1
ATOM 7165 C CA . THR B 1 439 ? -6.484 32.75 -4.641 1 97.06 439 THR B CA 1
ATOM 7166 C C . THR B 1 439 ? -6.555 31.734 -3.504 1 97.06 439 THR B C 1
ATOM 7168 O O . THR B 1 439 ? -6.117 30.594 -3.658 1 97.06 439 THR B O 1
ATOM 7171 N N . LEU B 1 440 ? -7.082 32.156 -2.426 1 98.56 440 LEU B N 1
ATOM 7172 C CA . LEU B 1 440 ? -7.164 31.312 -1.243 1 98.56 440 LEU B CA 1
ATOM 7173 C C . LEU B 1 440 ? -8.547 30.688 -1.123 1 98.56 440 LEU B C 1
ATOM 7175 O O . LEU B 1 440 ? -9.539 31.25 -1.58 1 98.56 440 LEU B O 1
ATOM 7179 N N . ILE B 1 441 ? -8.57 29.5 -0.537 1 98.5 441 ILE B N 1
ATOM 7180 C CA . ILE B 1 441 ? -9.812 28.734 -0.42 1 98.5 441 ILE B CA 1
ATOM 7181 C C . ILE B 1 441 ? -9.992 28.266 1.021 1 98.5 441 ILE B C 1
ATOM 7183 O O . ILE B 1 441 ? -9.039 27.812 1.655 1 98.5 441 ILE B O 1
ATOM 7187 N N . SER B 1 442 ? -11.156 28.453 1.577 1 98.44 442 SER B N 1
ATOM 7188 C CA . SER B 1 442 ? -11.609 27.844 2.818 1 98.44 442 SER B CA 1
ATOM 7189 C C . SER B 1 442 ? -12.805 26.922 2.574 1 98.44 442 SER B C 1
ATOM 7191 O O . SER B 1 442 ? -13.422 26.969 1.513 1 98.44 442 SER B O 1
ATOM 7193 N N . TYR B 1 443 ? -13.047 26.094 3.572 1 98.69 443 TYR B N 1
ATOM 7194 C CA . TYR B 1 443 ? -14.039 25.047 3.338 1 98.69 443 TYR B CA 1
ATOM 7195 C C . TYR B 1 443 ? -15.055 24.984 4.473 1 98.69 443 TYR B C 1
ATOM 7197 O O . TYR B 1 443 ? -14.812 25.531 5.555 1 98.69 443 TYR B O 1
ATOM 7205 N N . ARG B 1 444 ? -16.156 24.453 4.184 1 98.56 444 ARG B N 1
ATOM 7206 C CA . ARG B 1 444 ? -17.062 23.828 5.137 1 98.56 444 ARG B CA 1
ATOM 7207 C C . ARG B 1 444 ? -17.516 22.453 4.645 1 98.56 444 ARG B C 1
ATOM 7209 O O . ARG B 1 444 ? -17.625 22.219 3.439 1 98.56 444 ARG B O 1
ATOM 7216 N N . ARG B 1 445 ? -17.703 21.609 5.594 1 98.62 445 ARG B N 1
ATOM 7217 C CA . ARG B 1 445 ? -18.188 20.266 5.285 1 98.62 445 ARG B CA 1
ATOM 7218 C C . ARG B 1 445 ? -19.484 19.953 6.031 1 98.62 445 ARG B C 1
ATOM 7220 O O . ARG B 1 445 ? -19.594 20.203 7.234 1 98.62 445 ARG B O 1
ATOM 7227 N N . VAL B 1 446 ? -20.438 19.469 5.301 1 98.69 446 VAL B N 1
ATOM 7228 C CA . VAL B 1 446 ? -21.703 19 5.871 1 98.69 446 VAL B CA 1
ATOM 7229 C C . VAL B 1 446 ? -21.844 17.5 5.664 1 98.69 446 VAL B C 1
ATOM 7231 O O . VAL B 1 446 ? -21.625 17 4.559 1 98.69 446 VAL B O 1
ATOM 7234 N N . ILE B 1 447 ? -22.172 16.797 6.695 1 98.69 447 ILE B N 1
ATOM 7235 C CA . ILE B 1 447 ? -22.484 15.375 6.598 1 98.69 447 ILE B CA 1
ATOM 7236 C C . ILE B 1 447 ? -23.969 15.156 6.871 1 98.69 447 ILE B C 1
ATOM 7238 O O . ILE B 1 447 ? -24.453 15.414 7.98 1 98.69 447 ILE B O 1
ATOM 7242 N N . PHE B 1 448 ? -24.656 14.719 5.867 1 98.75 448 PHE B N 1
ATOM 7243 C CA . PHE B 1 448 ? -26.047 14.312 6.02 1 98.75 448 PHE B CA 1
ATOM 7244 C C . PHE B 1 448 ? -26.141 12.836 6.398 1 98.75 448 PHE B C 1
ATOM 7246 O O . PHE B 1 448 ? -25.641 11.977 5.676 1 98.75 448 PHE B O 1
ATOM 7253 N N . THR B 1 449 ? -26.734 12.57 7.488 1 98.5 449 THR B N 1
ATOM 7254 C CA . THR B 1 449 ? -26.891 11.195 7.949 1 98.5 449 THR B CA 1
ATOM 7255 C C . THR B 1 449 ? -28.359 10.766 7.887 1 98.5 449 THR B C 1
ATOM 7257 O O . THR B 1 449 ? -29.219 11.422 8.461 1 98.5 449 THR B O 1
ATOM 7260 N N . ILE B 1 450 ? -28.609 9.766 7.18 1 98 450 ILE B N 1
ATOM 7261 C CA . ILE B 1 450 ? -29.922 9.109 7.188 1 98 450 ILE B CA 1
ATOM 7262 C C . ILE B 1 450 ? -29.828 7.793 7.949 1 98 450 ILE B C 1
ATOM 7264 O O . ILE B 1 450 ? -29.125 6.871 7.531 1 98 450 ILE B O 1
ATOM 7268 N N . LEU B 1 451 ? -30.516 7.688 9.016 1 96.69 451 LEU B N 1
ATOM 7269 C CA . LEU B 1 451 ? -30.438 6.535 9.898 1 96.69 451 LEU B CA 1
ATOM 7270 C C . LEU B 1 451 ? -31.078 5.312 9.258 1 96.69 451 LEU B C 1
ATOM 7272 O O . LEU B 1 451 ? -32.094 5.43 8.578 1 96.69 451 LEU B O 1
ATOM 7276 N N . GLY B 1 452 ? -30.5 4.203 9.477 1 93.31 452 GLY B N 1
ATOM 7277 C CA . GLY B 1 452 ? -31.078 2.949 9.016 1 93.31 452 GLY B CA 1
ATOM 7278 C C . GLY B 1 452 ? -32.375 2.617 9.703 1 93.31 452 GLY B C 1
ATOM 7279 O O . GLY B 1 452 ? -32.719 3.211 10.727 1 93.31 452 GLY B O 1
ATOM 7280 N N . PRO B 1 453 ? -33.156 1.692 9.094 1 88 453 PRO B N 1
ATOM 7281 C CA . PRO B 1 453 ? -34.406 1.288 9.711 1 88 453 PRO B CA 1
ATOM 7282 C C . PRO B 1 453 ? -34.219 0.624 11.078 1 88 453 PRO B C 1
ATOM 7284 O O . PRO B 1 453 ? -33.188 -0.046 11.297 1 88 453 PRO B O 1
ATOM 7287 N N . LYS B 1 454 ? -34.906 0.943 12.141 1 72.06 454 LYS B N 1
ATOM 7288 C CA . LYS B 1 454 ? -34.844 0.338 13.461 1 72.06 454 LYS B CA 1
ATOM 7289 C C . LYS B 1 454 ? -35.344 -1.1 13.438 1 72.06 454 LYS B C 1
ATOM 7291 O O . LYS B 1 454 ? -36.25 -1.435 12.648 1 72.06 454 LYS B O 1
ATOM 7296 N N . THR B 1 455 ? -34.688 -2.227 13.883 1 63.75 455 THR B N 1
ATOM 7297 C CA . THR B 1 455 ? -35.031 -3.643 13.906 1 63.75 455 THR B CA 1
ATOM 7298 C C . THR B 1 455 ? -36.531 -3.834 14.18 1 63.75 455 THR B C 1
ATOM 7300 O O . THR B 1 455 ? -37.094 -4.844 13.773 1 63.75 455 THR B O 1
ATOM 7303 N N . GLY B 1 456 ? -37.188 -3.133 15.18 1 51.28 456 GLY B N 1
ATOM 7304 C CA . GLY B 1 456 ? -38.562 -3.525 15.477 1 51.28 456 GLY B CA 1
ATOM 7305 C C . GLY B 1 456 ? -39.5 -3.33 14.305 1 51.28 456 GLY B C 1
ATOM 7306 O O . GLY B 1 456 ? -40.688 -3.682 14.391 1 51.28 456 GLY B O 1
ATOM 7307 N N . ASP B 1 457 ? -39.312 -2.52 13.586 1 44.69 457 ASP B N 1
ATOM 7308 C CA . ASP B 1 457 ? -40.281 -2.234 12.531 1 44.69 457 ASP B CA 1
ATOM 7309 C C . ASP B 1 457 ? -40.188 -3.248 11.398 1 44.69 457 ASP B C 1
ATOM 7311 O O . ASP B 1 457 ? -39.656 -2.926 10.32 1 44.69 457 ASP B O 1
ATOM 7315 N N . GLU B 1 458 ? -40 -4.449 11.773 1 39.38 458 GLU B N 1
ATOM 7316 C CA . GLU B 1 458 ? -40.094 -5.5 10.766 1 39.38 458 GLU B CA 1
ATOM 7317 C C . GLU B 1 458 ? -41.469 -5.477 10.07 1 39.38 458 GLU B C 1
ATOM 7319 O O . GLU B 1 458 ? -42.469 -5.84 10.672 1 39.38 458 GLU B O 1
ATOM 7324 N N . LYS B 1 459 ? -42 -4.664 9.336 1 36.38 459 LYS B N 1
ATOM 7325 C CA . LYS B 1 459 ? -43.031 -5.102 8.43 1 36.38 459 LYS B CA 1
ATOM 7326 C C . LYS B 1 459 ? -42.656 -6.406 7.73 1 36.38 459 LYS B C 1
ATOM 7328 O O . LYS B 1 459 ? -41.531 -6.57 7.277 1 36.38 459 LYS B O 1
ATOM 7333 N N . SER B 1 460 ? -43.406 -7.578 8.016 1 34.84 460 SER B N 1
ATOM 7334 C CA . SER B 1 460 ? -43.438 -8.883 7.367 1 34.84 460 SER B CA 1
ATOM 7335 C C . SER B 1 460 ? -43.406 -8.75 5.848 1 34.84 460 SER B C 1
ATOM 7337 O O . SER B 1 460 ? -44.406 -8.938 5.172 1 34.84 460 SER B O 1
ATOM 7339 N N . SER B 1 461 ? -42.906 -7.793 5.238 1 33.03 461 SER B N 1
ATOM 7340 C CA . SER B 1 461 ? -43.125 -7.973 3.805 1 33.03 461 SER B CA 1
ATOM 7341 C C . SER B 1 461 ? -42.531 -9.305 3.326 1 33.03 461 SER B C 1
ATOM 7343 O O . SER B 1 461 ? -41.438 -9.68 3.703 1 33.03 461 SER B O 1
ATOM 7345 N N . SER B 1 462 ? -43.469 -10.328 3.068 1 32.62 462 SER B N 1
ATOM 7346 C CA . SER B 1 462 ? -43.25 -11.594 2.377 1 32.62 462 SER B CA 1
ATOM 7347 C C . SER B 1 462 ? -42.219 -11.438 1.247 1 32.62 462 SER B C 1
ATOM 7349 O O . SER B 1 462 ? -42.312 -12.133 0.235 1 32.62 462 SER B O 1
ATOM 7351 N N . GLY B 1 463 ? -41.312 -10.742 1.444 1 27.77 463 GLY B N 1
ATOM 7352 C CA . GLY B 1 463 ? -40.438 -10.461 0.304 1 27.77 463 GLY B CA 1
ATOM 7353 C C . GLY B 1 463 ? -39.906 -11.711 -0.373 1 27.77 463 GLY B C 1
ATOM 7354 O O . GLY B 1 463 ? -39.594 -12.695 0.295 1 27.77 463 GLY B O 1
ATOM 7355 N N . LYS B 1 464 ? -40.438 -11.953 -1.649 1 34 464 LYS B N 1
ATOM 7356 C CA . LYS B 1 464 ? -39.938 -12.883 -2.668 1 34 464 LYS B CA 1
ATOM 7357 C C . LYS B 1 464 ? -38.438 -13.086 -2.559 1 34 464 LYS B C 1
ATOM 7359 O O . LYS B 1 464 ? -37.719 -12.133 -2.281 1 34 464 LYS B O 1
ATOM 7364 N N . ALA B 1 465 ? -38.062 -14.32 -2.539 1 31.81 465 ALA B N 1
ATOM 7365 C CA . ALA B 1 465 ? -36.719 -14.852 -2.729 1 31.81 465 ALA B CA 1
ATOM 7366 C C . ALA B 1 465 ? -35.938 -14.031 -3.754 1 31.81 465 ALA B C 1
ATOM 7368 O O . ALA B 1 465 ? -36.344 -13.922 -4.91 1 31.81 465 ALA B O 1
ATOM 7369 N N . ALA B 1 466 ? -35.375 -12.984 -3.43 1 32.34 466 ALA B N 1
ATOM 7370 C CA . ALA B 1 466 ? -34.469 -12.242 -4.332 1 32.34 466 ALA B CA 1
ATOM 7371 C C . ALA B 1 466 ? -33.656 -13.195 -5.199 1 32.34 466 ALA B C 1
ATOM 7373 O O . ALA B 1 466 ? -33.125 -14.188 -4.707 1 32.34 466 ALA B O 1
ATOM 7374 N N . LYS B 1 467 ? -33.875 -13.148 -6.484 1 34.97 467 LYS B N 1
ATOM 7375 C CA . LYS B 1 467 ? -33 -13.734 -7.5 1 34.97 467 LYS B CA 1
ATOM 7376 C C . LYS B 1 467 ? -31.531 -13.516 -7.145 1 34.97 467 LYS B C 1
ATOM 7378 O O . LYS B 1 467 ? -31.156 -12.469 -6.621 1 34.97 467 LYS B O 1
ATOM 7383 N N . PRO B 1 468 ? -30.703 -14.578 -7.172 1 27.23 468 PRO B N 1
ATOM 7384 C CA . PRO B 1 468 ? -29.266 -14.438 -6.91 1 27.23 468 PRO B CA 1
ATOM 7385 C C . PRO B 1 468 ? -28.688 -13.141 -7.473 1 27.23 468 PRO B C 1
ATOM 7387 O O . PRO B 1 468 ? -28.875 -12.836 -8.656 1 27.23 468 PRO B O 1
ATOM 7390 N N . ALA B 1 469 ? -28.781 -12.086 -6.684 1 31.23 469 ALA B N 1
ATOM 7391 C CA . ALA B 1 469 ? -28.203 -10.789 -7.047 1 31.23 469 ALA B CA 1
ATOM 7392 C C . ALA B 1 469 ? -26.906 -10.961 -7.836 1 31.23 469 ALA B C 1
ATOM 7394 O O . ALA B 1 469 ? -26.094 -11.828 -7.52 1 31.23 469 ALA B O 1
ATOM 7395 N N . VAL B 1 470 ? -27 -10.406 -9.039 1 27.94 470 VAL B N 1
ATOM 7396 C CA . VAL B 1 470 ? -25.828 -10.188 -9.867 1 27.94 470 VAL B CA 1
ATOM 7397 C C . VAL B 1 470 ? -24.641 -9.766 -8.992 1 27.94 470 VAL B C 1
ATOM 7399 O O . VAL B 1 470 ? -24.781 -8.906 -8.125 1 27.94 470 VAL B O 1
ATOM 7402 N N . HIS B 1 471 ? -23.734 -10.672 -8.688 1 31.39 471 HIS B N 1
ATOM 7403 C CA . HIS B 1 471 ? -22.484 -10.516 -7.957 1 31.39 471 HIS B CA 1
ATOM 7404 C C . HIS B 1 471 ? -21.828 -9.18 -8.281 1 31.39 471 HIS B C 1
ATOM 7406 O O . HIS B 1 471 ? -21.391 -8.953 -9.414 1 31.39 471 HIS B O 1
ATOM 7412 N N . GLY B 1 472 ? -22.281 -8.133 -7.738 1 29.41 472 GLY B N 1
ATOM 7413 C CA . GLY B 1 472 ? -21.703 -6.812 -7.898 1 29.41 472 GLY B CA 1
ATOM 7414 C C . GLY B 1 472 ? -20.188 -6.801 -7.754 1 29.41 472 GLY B C 1
ATOM 7415 O O . GLY B 1 472 ? -19.578 -7.816 -7.41 1 29.41 472 GLY B O 1
ATOM 7416 N N . GLU B 1 473 ? -19.516 -5.59 -7.973 1 35.78 473 GLU B N 1
ATOM 7417 C CA . GLU B 1 473 ? -18.141 -5.262 -8.328 1 35.78 473 GLU B CA 1
ATOM 7418 C C . GLU B 1 473 ? -17.188 -5.527 -7.168 1 35.78 473 GLU B C 1
ATOM 7420 O O . GLU B 1 473 ? -17.516 -5.258 -6.012 1 35.78 473 GLU B O 1
ATOM 7425 N N . LEU B 1 474 ? -16.312 -6.473 -7.285 1 35.59 474 LEU B N 1
ATOM 7426 C CA . LEU B 1 474 ? -15.211 -6.711 -6.355 1 35.59 474 LEU B CA 1
ATOM 7427 C C . LEU B 1 474 ? -14.188 -5.578 -6.418 1 35.59 474 LEU B C 1
ATOM 7429 O O . LEU B 1 474 ? -13.867 -5.09 -7.5 1 35.59 474 LEU B O 1
#

InterPro domains:
  IPR011483 Cellulose-binding Sde182, nucleoside hydrolase-like domain [PF07632] (6-270)
  IPR013783 Immunoglobulin-like fold [G3DSA:2.60.40.10] (327-451)
  IPR036452 Ribonucleoside hydrolase-like [G3DSA:3.90.245.10] (4-325)
  IPR036452 Ribonucleoside hydrolase-like [SSF53590] (5-142)
  IPR048527 Cellulose-binding Sde182, C-terminal domain [PF21027] (355-450)

Solvent-accessible surface area (backbone atoms only — not comparable to full-atom values): 48390 Å² total; per-residue (Å²): 128,82,78,49,56,32,33,36,39,30,29,32,39,81,52,49,41,27,45,45,33,28,49,51,54,48,61,66,43,36,46,62,37,37,77,65,32,41,22,16,18,16,17,76,78,31,41,57,44,58,36,47,67,61,53,49,55,50,44,51,26,43,43,72,21,42,72,18,36,56,51,68,46,72,61,65,73,54,45,68,60,56,56,70,35,52,31,34,35,55,52,35,46,24,59,76,26,44,56,91,90,37,78,28,65,26,18,50,46,50,50,50,52,54,69,72,44,88,62,57,34,32,31,36,23,59,22,15,47,25,40,59,45,23,30,53,48,50,43,58,73,74,45,53,73,69,53,36,51,56,56,42,71,26,39,34,36,31,37,67,31,59,29,39,62,25,48,66,53,45,49,51,76,39,46,65,35,40,33,35,38,43,63,30,11,58,72,35,58,76,77,33,28,53,42,22,65,51,26,40,79,82,42,30,45,91,77,87,52,73,62,58,76,72,29,70,68,46,37,42,67,45,34,31,67,30,43,63,43,20,60,59,38,58,70,66,72,56,48,55,34,60,44,32,28,52,54,39,37,64,57,81,51,4,63,42,53,74,92,43,48,52,69,28,32,61,29,25,37,26,28,38,49,40,88,92,45,16,44,22,14,39,32,61,33,76,50,70,45,98,88,63,50,60,41,40,34,33,29,48,32,15,25,78,40,39,64,49,59,44,44,45,49,34,29,38,40,38,27,34,58,22,79,45,53,87,72,40,66,60,57,37,46,59,20,51,71,82,39,69,62,51,64,66,41,78,41,84,51,55,67,54,38,73,44,78,48,40,32,75,78,34,46,34,83,76,70,52,65,74,47,38,42,49,47,71,49,50,53,60,44,26,79,50,78,57,26,86,78,61,40,67,61,73,47,60,76,51,46,51,56,50,62,35,40,39,32,40,44,47,59,70,65,57,41,37,80,59,68,77,40,56,41,59,46,66,43,53,45,38,38,37,37,40,36,26,57,86,67,33,63,25,31,40,26,38,36,43,31,34,73,35,75,65,80,83,69,62,72,80,67,83,67,71,81,71,66,84,68,77,66,49,77,118,128,82,77,50,54,32,34,37,39,30,28,33,39,82,52,51,41,27,45,43,32,28,48,50,55,48,61,65,44,36,44,62,37,37,78,65,32,41,23,15,20,17,16,76,78,31,42,58,45,56,39,48,67,59,54,49,55,49,44,49,25,41,45,72,19,42,72,18,35,58,50,69,46,72,61,66,72,54,44,69,60,55,55,68,34,52,30,36,34,54,52,37,46,24,59,76,27,44,56,90,90,39,79,28,65,28,17,51,45,48,50,51,52,53,70,72,45,90,62,58,34,33,32,36,23,59,21,17,46,24,39,59,45,23,31,51,48,50,42,59,74,73,45,54,74,68,54,36,52,56,56,41,70,27,40,35,37,32,37,67,31,59,29,40,63,25,48,66,53,46,49,51,75,39,47,66,35,41,34,36,37,42,63,30,12,57,70,36,58,74,76,33,29,56,40,22,64,51,26,41,79,83,43,29,45,90,78,89,53,73,62,59,76,72,29,70,67,45,37,42,66,46,34,30,67,30,44,64,43,19,59,57,38,58,71,66,72,58,47,56,34,60,45,31,28,51,54,39,38,64,57,80,50,5,63,43,53,74,90,43,48,51,68,29,32,62,29,25,37,26,28,38,48,39,88,93,45,16,47,22,13,39,32,63,33,77,48,70,46,96,87,62,50,60,42,40,33,34,29,46,31,16,24,79,40,40,66,48,58,45,42,44,47,34,30,38,41,38,27,35,56,23,79,44,55,87,72,41,67,60,56,37,48,59,22,50,71,83,39,69,62,50,64,68,41,78,40,81,50,57,67,55,37,74,44,77,47,39,32,74,78,33,46,34,83,76,68,52,66,75,47,39,42,51,49,71,50,49,53,61,43,26,81,49,77,57,27,86,77,60,42,64,61,74,45,60,75,52,46,52,54,50,61,35,39,38,31,40,42,48,59,69,66,58,41,38,79,61,70,75,39,55,40,60,45,66,42,54,44,38,36,38,38,39,35,26,57,87,67,32,63,25,31,41,24,38,35,43,30,35,72,35,76,64,79,83,69,63,73,80,68,79,69,72,81,73,66,85,67,76,63,51,78,119

Radius of gyration: 29.27 Å; Cα contacts (8 Å, |Δi|>4): 2244; chains: 2; bounding box: 88×84×69 Å

Foldseek 3Di:
DPPQAAEAEEAQPPLFQLRLQQLLLLLLQVLRHHYQADEFEAFLSQAQDTCLVLVLLLLVQSQLLVLLSCQADDRHDHSVVHNVRYFYAGRHFACVQADPPNQGPLLVSLLVSLVVDQAAYEYQYHHACNSVRRNLRVCVVPHDPVVSVSSQVRYAYEYLAHRGDNVVVCCVVAFARQYEHADDDHPPSLQAQLCLLFACVVSVHDDPFDNQLQDPVNLVVLACVAGSSSVSRDDGPHGHNSRNLSVQLRRLLLQDDNVQQQSATLSFHWADPDPPTNYTYFAWDWDADPVRDIDIGSNCSHRVCNQAVSLVSSQSSNSSRHNHNLRGFDAKQWAKPNRRDSDAAEDEDAAFDKDKIARPPIATPNGFDKKKFKDWDQRSQDPDSDSVVAAWDWDWPDGIDRIIIITHHHLCRQQPDADPNPSQAKGWIKMKMWMGRPRHIGIHIYIYIYGGDDVVPPPPPVDPPPDPPPHDDD/DPPQAAEAEEAQPPLFQLRLQQLLLLLLQVLRHHYQADEFEAFLSQAFDTCLVLVLLLLVQSQLLVLLSCQADDRHDHSVVHNVRYFYAGRHFACVQADPPNQGPLLVSLLVSLVVDQAAYEYQYHHACRSVRNNLRVCVVPHDPVRSVSSQVRYAYEYLAHRGDNVVVVCVVAFARQYEHADDDHPPSLQAQLCLLFACVVSVHDDPFDNVLQDPVNLVVLACVAGSSSVSRDDGPHGHNSRNLSVQLRRLLLQDDNVQQQSATLSFHWADPDPPTNYTYFAWDWDADPVRDIDIGSNCSHRVCNQAVSLVSSQSSNSSRHNHNLRGFDAKQWAKPNRRDSDAAEDEDAAFDKDKIARPPIATPNGFDKWKFKDWDQRSQDPDSDSVVAAWDWDWPDGIDRIIIITHHHLCRQQPDADPNPSQAKGWIKMKMWMGRPRHIGIHIYIYIYGGDDVPPPPPPVDPDPDPPDHDDD